Protein AF-0000000070745970 (afdb_homodimer)

Radius of gyration: 33.55 Å; Cα contacts (8 Å, |Δi|>4): 892; chains: 2; bounding box: 80×127×110 Å

Sequence (818 aa):
MTKPAKPAAAPAKVLFLDGVRGLAAILVVSQHSREYLHDLDLGACAVDTFFVLSSFLLTMLFMKKSIRMLAQNASYRKWAFSLADYFSKRFFRVYPLFATVVFIVWLLPYEDQKKYFLVKERGHFDLFKVLTFSFPHRYFVFWTLPLEISYYFCLPVFVLGVLNLRRFWWVPFVPLYMWIVYAGWHERRSSHSPLMPHFPTFLAGSMAAALYVKLDMWMKATGFEFTKLHKVAIRAVEYAAVALILSVCFRRNSTPGHPAEPTMLFHWVHQREHDEGGFPFISVPVTLVIVIEMLLPSCISAMFEWSVLRYWGKISFSVYLLHSFVLFSDIYGKDPNMYYDRLFIRFGLILLLCTASYHLVEYPSQLLAQRITRALTEQEAKGPGSLTLPFPFDTKRSFFRAPHTTQIAMTKPAKPAAAPAKVLFLDGVRGLAAILVVSQHSREYLHDLDLGACAVDTFFVLSSFLLTMLFMKKSIRMLAQNASYRKWAFSLADYFSKRFFRVYPLFATVVFIVWLLPYEDQKKYFLVKERGHFDLFKVLTFSFPHRYFVFWTLPLEISYYFCLPVFVLGVLNLRRFWWVPFVPLYMWIVYAGWHERRSSHSPLMPHFPTFLAGSMAAALYVKLDMWMKATGFEFTKLHKVAIRAVEYAAVALILSVCFRRNSTPGHPAEPTMLFHWVHQREHDEGGFPFISVPVTLVIVIEMLLPSCISAMFEWSVLRYWGKISFSVYLLHSFVLFSDIYGKDPNMYYDRLFIRFGLILLLCTASYHLVEYPSQLLAQRITRALTEQEAKGPGSLTLPFPFDTKRSFFRAPHTTQIA

Nearest PDB structures (foldseek):
  7wmv-assembly1_A  TM=1.782E-01  e=2.760E+00  Homo sapiens
  8y6i-assembly1_A  TM=1.629E-01  e=6.807E+00  Homo sapiens
  6r7r-assembly1_B  TM=1.879E-01  e=2.016E+00  Thermococcus kodakarensis KOD1
  7wmv-assembly1_A  TM=1.850E-01  e=2.726E+00  Homo sapiens

Structure (mmCIF, N/CA/C/O backbone):
data_AF-0000000070745970-model_v1
#
loop_
_entity.id
_entity.type
_entity.pdbx_description
1 polymer 'Acyltransferase 3 domain-containing protein'
#
loop_
_atom_site.group_PDB
_atom_site.id
_atom_site.type_symbol
_atom_site.label_atom_id
_atom_site.label_alt_id
_atom_site.label_comp_id
_atom_site.label_asym_id
_atom_site.label_entity_id
_atom_site.label_seq_id
_atom_site.pdbx_PDB_ins_code
_atom_site.Cartn_x
_atom_site.Cartn_y
_atom_site.Cartn_z
_atom_site.occupancy
_atom_site.B_iso_or_equiv
_atom_site.auth_seq_id
_atom_site.auth_comp_id
_atom_site.auth_asym_id
_atom_site.auth_atom_id
_atom_site.pdbx_PDB_model_num
ATOM 1 N N . MET A 1 1 ? 44.812 26.203 -1.949 1 29.23 1 MET A N 1
ATOM 2 C CA . MET A 1 1 ? 43.562 26.016 -2.715 1 29.23 1 MET A CA 1
ATOM 3 C C . MET A 1 1 ? 42.594 25.141 -1.951 1 29.23 1 MET A C 1
ATOM 5 O O . MET A 1 1 ? 42.844 23.953 -1.744 1 29.23 1 MET A O 1
ATOM 9 N N . THR A 1 2 ? 41.844 25.656 -1.003 1 31.92 2 THR A N 1
ATOM 10 C CA . THR A 1 2 ? 40.969 25.016 -0.026 1 31.92 2 THR A CA 1
ATOM 11 C C . THR A 1 2 ? 39.812 24.312 -0.72 1 31.92 2 THR A C 1
ATOM 13 O O . THR A 1 2 ? 39.188 24.891 -1.607 1 31.92 2 THR A O 1
ATOM 16 N N . LYS A 1 3 ? 39.906 22.922 -0.712 1 40.19 3 LYS A N 1
ATOM 17 C CA . LYS A 1 3 ? 38.812 22.094 -1.279 1 40.19 3 LYS A CA 1
ATOM 18 C C . LYS A 1 3 ? 37.438 22.688 -0.944 1 40.19 3 LYS A C 1
ATOM 20 O O . LYS A 1 3 ? 37.188 23 0.213 1 40.19 3 LYS A O 1
ATOM 25 N N . PRO A 1 4 ? 36.812 23.172 -1.925 1 36.03 4 PRO A N 1
ATOM 26 C CA . PRO A 1 4 ? 35.469 23.75 -1.687 1 36.03 4 PRO A CA 1
ATOM 27 C C . PRO A 1 4 ? 34.594 22.859 -0.802 1 36.03 4 PRO A C 1
ATOM 29 O O . PRO A 1 4 ? 34.75 21.641 -0.816 1 36.03 4 PRO A O 1
ATOM 32 N N . ALA A 1 5 ? 34.094 23.375 0.285 1 36.72 5 ALA A N 1
ATOM 33 C CA . ALA A 1 5 ? 33.219 22.688 1.23 1 36.72 5 ALA A CA 1
ATOM 34 C C . ALA A 1 5 ? 32.094 21.938 0.503 1 36.72 5 ALA A C 1
ATOM 36 O O . ALA A 1 5 ? 31.5 22.469 -0.429 1 36.72 5 ALA A O 1
ATOM 37 N N . LYS A 1 6 ? 32.219 20.672 0.524 1 40.25 6 LYS A N 1
ATOM 38 C CA . LYS A 1 6 ? 31.172 19.812 -0.027 1 40.25 6 LYS A CA 1
ATOM 39 C C . LYS A 1 6 ? 29.797 20.406 0.216 1 40.25 6 LYS A C 1
ATOM 41 O O . LYS A 1 6 ? 29.469 20.812 1.331 1 40.25 6 LYS A O 1
ATOM 46 N N . PRO A 1 7 ? 29.125 20.906 -0.766 1 35.44 7 PRO A N 1
ATOM 47 C CA . PRO A 1 7 ? 27.781 21.469 -0.562 1 35.44 7 PRO A CA 1
ATOM 48 C C . PRO A 1 7 ? 26.969 20.719 0.489 1 35.44 7 PRO A C 1
ATOM 50 O O . PRO A 1 7 ? 27.172 19.516 0.675 1 35.44 7 PRO A O 1
ATOM 53 N N . ALA A 1 8 ? 26.453 21.391 1.547 1 37.09 8 ALA A N 1
ATOM 54 C CA . ALA A 1 8 ? 25.578 20.859 2.588 1 37.09 8 ALA A CA 1
ATOM 55 C C . ALA A 1 8 ? 24.562 19.891 2 1 37.09 8 ALA A C 1
ATOM 57 O O . ALA A 1 8 ? 23.859 20.219 1.037 1 37.09 8 ALA A O 1
ATOM 58 N N . ALA A 1 9 ? 24.75 18.672 2.092 1 36.66 9 ALA A N 1
ATOM 59 C CA . ALA A 1 9 ? 23.891 17.578 1.65 1 36.66 9 ALA A CA 1
ATOM 60 C C . ALA A 1 9 ? 22.422 17.891 1.927 1 36.66 9 ALA A C 1
ATOM 62 O O . ALA A 1 9 ? 22.078 18.422 2.99 1 36.66 9 ALA A O 1
ATOM 63 N N . ALA A 1 10 ? 21.562 18.25 1.003 1 40.53 10 ALA A N 1
ATOM 64 C CA . ALA A 1 10 ? 20.125 18.453 1.104 1 40.53 10 ALA A CA 1
ATOM 65 C C . ALA A 1 10 ? 19.531 17.578 2.209 1 40.53 10 ALA A C 1
ATOM 67 O O . ALA A 1 10 ? 19.969 16.453 2.432 1 40.53 10 ALA A O 1
ATOM 68 N N . PRO A 1 11 ? 18.938 18.203 3.244 1 47.09 11 PRO A N 1
ATOM 69 C CA . PRO A 1 11 ? 18.391 17.438 4.367 1 47.09 11 PRO A CA 1
ATOM 70 C C . PRO A 1 11 ? 17.703 16.156 3.924 1 47.09 11 PRO A C 1
ATOM 72 O O . PRO A 1 11 ? 17.094 16.109 2.855 1 47.09 11 PRO A O 1
ATOM 75 N N . ALA A 1 12 ? 18.109 15.078 4.293 1 48.88 12 ALA A N 1
ATOM 76 C CA . ALA A 1 12 ? 17.656 13.719 4.027 1 48.88 12 ALA A CA 1
ATOM 77 C C . ALA A 1 12 ? 16.141 13.625 4.188 1 48.88 12 ALA A C 1
ATOM 79 O O . ALA A 1 12 ? 15.594 13.938 5.25 1 48.88 12 ALA A O 1
ATOM 80 N N . LYS A 1 13 ? 15.359 13.859 3.131 1 60.88 13 LYS A N 1
ATOM 81 C CA . LYS A 1 13 ? 13.906 13.734 3.072 1 60.88 13 LYS A CA 1
ATOM 82 C C . LYS A 1 13 ? 13.43 12.477 3.785 1 60.88 13 LYS A C 1
ATOM 84 O O . LYS A 1 13 ? 13.977 11.391 3.564 1 60.88 13 LYS A O 1
ATOM 89 N N . VAL A 1 14 ? 12.594 12.719 4.938 1 77.88 14 VAL A N 1
ATOM 90 C CA . VAL A 1 14 ? 11.992 11.617 5.68 1 77.88 14 VAL A CA 1
ATOM 91 C C . VAL A 1 14 ? 10.812 11.047 4.891 1 77.88 14 VAL A C 1
ATOM 93 O O . VAL A 1 14 ? 9.688 11.523 5.016 1 77.88 14 VAL A O 1
ATOM 96 N N . LEU A 1 15 ? 10.977 10.102 4.094 1 84.25 15 LEU A N 1
ATOM 97 C CA . LEU A 1 15 ? 10.07 9.578 3.074 1 84.25 15 LEU A CA 1
ATOM 98 C C . LEU A 1 15 ? 8.789 9.047 3.705 1 84.25 15 LEU A C 1
ATOM 100 O O . LEU A 1 15 ? 7.703 9.211 3.145 1 84.25 15 LEU A O 1
ATOM 104 N N . PHE A 1 16 ? 8.875 8.547 4.887 1 92.88 16 PHE A N 1
ATOM 105 C CA . PHE A 1 16 ? 7.684 7.902 5.434 1 92.88 16 PHE A CA 1
ATOM 106 C C . PHE A 1 16 ? 6.66 8.938 5.879 1 92.88 16 PHE A C 1
ATOM 108 O O . PHE A 1 16 ? 5.461 8.656 5.926 1 92.88 16 PHE A O 1
ATOM 115 N N . LEU A 1 17 ? 7.062 10.164 6.18 1 95.38 17 LEU A N 1
ATOM 116 C CA . LEU A 1 17 ? 6.121 11.203 6.586 1 95.38 17 LEU A CA 1
ATOM 117 C C . LEU A 1 17 ? 5.254 11.633 5.406 1 95.38 17 LEU A C 1
ATOM 119 O O . LEU A 1 17 ? 4.094 12.008 5.59 1 95.38 17 LEU A O 1
ATOM 123 N N . ASP A 1 18 ? 5.871 11.586 4.223 1 95.56 18 ASP A N 1
ATOM 124 C CA . ASP A 1 18 ? 5.07 11.836 3.027 1 95.56 18 ASP A CA 1
ATOM 125 C C . ASP A 1 18 ? 3.965 10.797 2.875 1 95.56 18 ASP A C 1
ATOM 127 O O . ASP A 1 18 ? 2.855 11.117 2.443 1 95.56 18 ASP A O 1
ATOM 131 N N . GLY A 1 19 ? 4.328 9.625 3.193 1 97.19 19 GLY A N 1
ATOM 132 C CA . GLY A 1 19 ? 3.34 8.562 3.135 1 97.19 19 GLY A CA 1
ATOM 133 C C . GLY A 1 19 ? 2.213 8.734 4.137 1 97.19 19 GLY A C 1
ATOM 134 O O . GLY A 1 19 ? 1.052 8.461 3.826 1 97.19 19 GLY A O 1
ATOM 135 N N . VAL A 1 20 ? 2.561 9.195 5.293 1 97.12 20 VAL A N 1
ATOM 136 C CA . VAL A 1 20 ? 1.553 9.445 6.324 1 97.12 20 VAL A CA 1
ATOM 137 C C . VAL A 1 20 ? 0.588 10.531 5.852 1 97.12 20 VAL A C 1
ATOM 139 O O . VAL A 1 20 ? -0.628 10.398 6.008 1 97.12 20 VAL A O 1
ATOM 142 N N . ARG A 1 21 ? 1.159 11.492 5.242 1 97.19 21 ARG A N 1
ATOM 143 C CA . ARG A 1 21 ? 0.335 12.562 4.688 1 97.19 21 ARG A CA 1
ATOM 144 C C . ARG A 1 21 ? -0.603 12.031 3.611 1 97.19 21 ARG A C 1
ATOM 146 O O . ARG A 1 21 ? -1.763 12.445 3.531 1 97.19 21 ARG A O 1
ATOM 153 N N . GLY A 1 22 ? -0.047 11.195 2.807 1 97.81 22 GLY A N 1
ATOM 154 C CA . GLY A 1 22 ? -0.853 10.594 1.757 1 97.81 22 GLY A CA 1
ATOM 155 C C . GLY A 1 22 ? -2.037 9.805 2.289 1 97.81 22 GLY A C 1
ATOM 156 O O . GLY A 1 22 ? -3.148 9.922 1.771 1 97.81 22 GLY A O 1
ATOM 157 N N . LEU A 1 23 ? -1.799 9.016 3.299 1 97.12 23 LEU A N 1
ATOM 158 C CA . LEU A 1 23 ? -2.885 8.258 3.912 1 97.12 23 LEU A CA 1
ATOM 159 C C . LEU A 1 23 ? -3.941 9.195 4.488 1 97.12 23 LEU A C 1
ATOM 161 O O . LEU A 1 23 ? -5.141 8.945 4.348 1 97.12 23 LEU A O 1
ATOM 165 N N . ALA A 1 24 ? -3.502 10.203 5.148 1 96.69 24 ALA A N 1
ATOM 166 C CA . ALA A 1 24 ? -4.434 11.172 5.723 1 96.69 24 ALA A CA 1
ATOM 167 C C . ALA A 1 24 ? -5.332 11.773 4.645 1 96.69 24 ALA A C 1
ATOM 169 O O . ALA A 1 24 ? -6.539 11.914 4.844 1 96.69 24 ALA A O 1
ATOM 170 N N . ALA A 1 25 ? -4.75 12.102 3.496 1 97.25 25 ALA A N 1
ATOM 171 C CA . ALA A 1 25 ? -5.527 12.664 2.395 1 97.25 25 ALA A CA 1
ATOM 172 C C . ALA A 1 25 ? -6.578 11.672 1.899 1 97.25 25 ALA A C 1
ATOM 174 O O . ALA A 1 25 ? -7.727 12.047 1.651 1 97.25 25 ALA A O 1
ATOM 175 N N . ILE A 1 26 ? -6.191 10.461 1.812 1 96.06 26 ILE A N 1
ATOM 176 C CA . ILE A 1 26 ? -7.102 9.43 1.339 1 96.06 26 ILE A CA 1
ATOM 177 C C . ILE A 1 26 ? -8.25 9.258 2.33 1 96.06 26 ILE A C 1
ATOM 179 O O . ILE A 1 26 ? -9.406 9.078 1.929 1 96.06 26 ILE A O 1
ATOM 183 N N . LEU A 1 27 ? -7.953 9.312 3.576 1 93.75 27 LEU A N 1
ATOM 184 C CA . LEU A 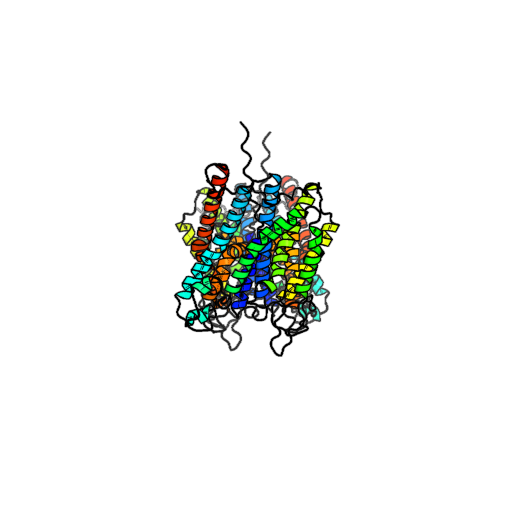1 27 ? -8.969 9.133 4.609 1 93.75 27 LEU A CA 1
ATOM 185 C C . LEU A 1 27 ? -9.961 10.281 4.598 1 93.75 27 LEU A C 1
ATOM 187 O O . LEU A 1 27 ? -11.156 10.086 4.836 1 93.75 27 LEU A O 1
ATOM 191 N N . VAL A 1 28 ? -9.477 11.477 4.324 1 93.69 28 VAL A N 1
ATOM 192 C CA . VAL A 1 28 ? -10.375 12.617 4.215 1 93.69 28 VAL A CA 1
ATOM 193 C C . VAL A 1 28 ? -11.344 12.406 3.055 1 93.69 28 VAL A C 1
ATOM 195 O O . VAL A 1 28 ? -12.547 12.602 3.203 1 93.69 28 VAL A O 1
ATOM 198 N N . VAL A 1 29 ? -10.852 11.969 1.925 1 94.19 29 VAL A N 1
ATOM 199 C CA . VAL A 1 29 ? -11.664 11.719 0.742 1 94.19 29 VAL A CA 1
ATOM 200 C C . VAL A 1 29 ? -12.695 10.633 1.05 1 94.19 29 VAL A C 1
ATOM 202 O O . VAL A 1 29 ? -13.875 10.766 0.7 1 94.19 29 VAL A O 1
ATOM 205 N N . SER A 1 30 ? -12.258 9.633 1.709 1 91 30 SER A N 1
ATOM 206 C CA . SER A 1 30 ? -13.141 8.516 2.021 1 91 30 SER A CA 1
ATOM 207 C C . SER A 1 30 ? -14.273 8.945 2.947 1 91 30 SER A C 1
ATOM 209 O O . SER A 1 30 ? -15.43 8.555 2.748 1 91 30 SER A O 1
ATOM 211 N N . GLN A 1 31 ? -13.984 9.711 3.908 1 86.62 31 GLN A N 1
ATOM 212 C CA . GLN A 1 31 ? -15 10.164 4.855 1 86.62 31 GLN A CA 1
ATOM 213 C C . GLN A 1 31 ? -16.062 11.023 4.164 1 86.62 31 GLN A C 1
ATOM 215 O O . GLN A 1 31 ? -17.25 10.898 4.445 1 86.62 31 GLN A O 1
ATOM 220 N N . HIS A 1 32 ? -15.664 11.828 3.307 1 89.81 32 HIS A N 1
ATOM 221 C CA . HIS A 1 32 ? -16.594 12.766 2.684 1 89.81 32 HIS A CA 1
ATOM 222 C C . HIS A 1 32 ? -17.359 12.102 1.553 1 89.81 32 HIS A C 1
ATOM 224 O O . HIS A 1 32 ? -18.391 12.617 1.118 1 89.81 32 HIS A O 1
ATOM 230 N N . SER A 1 33 ? -16.906 11.023 1.03 1 86.62 33 SER A N 1
ATOM 231 C CA . SER A 1 33 ? -17.641 10.312 -0.013 1 86.62 33 SER A CA 1
ATOM 232 C C . SER A 1 33 ? -18.953 9.75 0.517 1 86.62 33 SER A C 1
ATOM 234 O O . SER A 1 33 ? -19.891 9.508 -0.253 1 86.62 33 SER A O 1
ATOM 236 N N . ARG A 1 34 ? -19.141 9.602 1.758 1 77.44 34 ARG A N 1
ATOM 237 C CA . ARG A 1 34 ? -20.312 9.078 2.457 1 77.44 34 ARG A CA 1
ATOM 238 C C . ARG A 1 34 ? -20.641 7.664 1.998 1 77.44 34 ARG A C 1
ATOM 240 O O . ARG A 1 34 ? -21.594 7.055 2.477 1 77.44 34 ARG A O 1
ATOM 247 N N . GLU A 1 35 ? -19.984 7.203 1.001 1 81.31 35 GLU A N 1
ATOM 248 C CA . GLU A 1 35 ? -20.219 5.859 0.488 1 81.31 35 GLU A CA 1
ATOM 249 C C . GLU A 1 35 ? -19.203 4.867 1.052 1 81.31 35 GLU A C 1
ATOM 251 O O . GLU A 1 35 ? -19.469 3.664 1.105 1 81.31 35 GLU A O 1
ATOM 256 N N . TYR A 1 36 ? -18.188 5.508 1.479 1 77.19 36 TYR A N 1
ATOM 257 C CA . TYR A 1 36 ? -17.109 4.637 1.944 1 77.19 36 TYR A CA 1
ATOM 258 C C . TYR A 1 36 ? -16.844 4.855 3.428 1 77.19 36 TYR A C 1
ATOM 260 O O . TYR A 1 36 ? -16.703 5.996 3.879 1 77.19 36 TYR A O 1
ATOM 268 N N . LEU A 1 37 ? -16.766 3.805 4.184 1 75.69 37 LEU A N 1
ATOM 269 C CA . LEU A 1 37 ? -16.359 3.859 5.586 1 75.69 37 LEU A CA 1
ATOM 270 C C . LEU A 1 37 ? -17.172 4.91 6.34 1 75.69 37 LEU A C 1
ATOM 272 O O . LEU A 1 37 ? -16.609 5.668 7.141 1 75.69 37 LEU A O 1
ATOM 276 N N . HIS A 1 38 ? -18.391 5.062 6.016 1 73.38 38 HIS A N 1
ATOM 277 C CA . HIS A 1 38 ? -19.25 6.117 6.547 1 73.38 38 HIS A CA 1
ATOM 278 C C . HIS A 1 38 ? -19.516 5.91 8.031 1 73.38 38 HIS A C 1
ATOM 280 O O . HIS A 1 38 ? -19.953 6.832 8.727 1 73.38 38 HIS A O 1
ATOM 286 N N . ASP A 1 39 ? -19.188 4.797 8.508 1 75.56 39 ASP A N 1
ATOM 287 C CA . ASP A 1 39 ? -19.469 4.5 9.914 1 75.56 39 ASP A CA 1
ATOM 288 C C . ASP A 1 39 ? -18.266 4.867 10.789 1 75.56 39 ASP A C 1
ATOM 290 O O . ASP A 1 39 ? -18.312 4.676 12.008 1 75.56 39 ASP A O 1
ATOM 294 N N . LEU A 1 40 ? -17.281 5.418 10.148 1 78 40 LEU A N 1
ATOM 295 C CA . LEU A 1 40 ? -16.062 5.758 10.867 1 78 40 LEU A CA 1
ATOM 296 C C . LEU A 1 40 ? -15.758 7.25 10.758 1 78 40 LEU A C 1
ATOM 298 O O . LEU A 1 40 ? -16.156 7.898 9.789 1 78 40 LEU A O 1
ATOM 302 N N . ASP A 1 41 ? -15.078 7.82 11.742 1 80.12 41 ASP A N 1
ATOM 303 C CA . ASP A 1 41 ? -14.656 9.219 11.711 1 80.12 41 ASP A CA 1
ATOM 304 C C . ASP A 1 41 ? -13.188 9.336 11.305 1 80.12 41 ASP A C 1
ATOM 306 O O . ASP A 1 41 ? -12.398 10 11.977 1 80.12 41 ASP A O 1
ATOM 310 N N . LEU A 1 42 ? -12.898 8.781 10.172 1 85.81 42 LEU A N 1
ATOM 311 C CA . LEU A 1 42 ? -11.508 8.711 9.719 1 85.81 42 LEU A CA 1
ATOM 312 C C . LEU A 1 42 ? -11.016 10.078 9.266 1 85.81 42 LEU A C 1
ATOM 314 O O . LEU A 1 42 ? -9.82 10.367 9.344 1 85.81 42 LEU A O 1
ATOM 318 N N . GLY A 1 43 ? -11.875 10.898 8.789 1 86.94 43 GLY A N 1
ATOM 319 C CA . GLY A 1 43 ? -11.508 12.242 8.367 1 86.94 43 GLY A CA 1
ATOM 320 C C . GLY A 1 43 ? -10.969 13.094 9.5 1 86.94 43 GLY A C 1
ATOM 321 O O . GLY A 1 43 ? -10.023 13.859 9.32 1 86.94 43 GLY A O 1
ATOM 322 N N . ALA A 1 44 ? -11.578 12.977 10.688 1 85.69 44 ALA A N 1
ATOM 323 C CA . ALA A 1 44 ? -11.125 13.727 11.859 1 85.69 44 ALA A CA 1
ATOM 324 C C . ALA A 1 44 ? -9.711 13.312 12.258 1 85.69 44 ALA A C 1
ATOM 326 O O . ALA A 1 44 ? -8.875 14.164 12.57 1 85.69 44 ALA A O 1
ATOM 327 N N . CYS A 1 45 ? -9.5 12.039 12.227 1 89.25 45 CYS A N 1
ATOM 328 C CA . CYS A 1 45 ? -8.164 11.531 12.539 1 89.25 45 CYS A CA 1
ATOM 329 C C . CYS A 1 45 ? -7.145 12.016 11.516 1 89.25 45 CYS A C 1
ATOM 331 O O . CYS A 1 45 ? -6.008 12.328 11.875 1 89.25 45 CYS A O 1
ATOM 333 N N . ALA A 1 46 ? -7.594 12.078 10.297 1 93.31 46 ALA A N 1
ATOM 334 C CA . ALA A 1 46 ? -6.719 12.523 9.211 1 93.31 46 ALA A CA 1
ATOM 335 C C . ALA A 1 46 ? -6.332 13.992 9.391 1 93.31 46 ALA A C 1
ATOM 337 O O . ALA A 1 46 ? -5.164 14.359 9.234 1 93.31 46 ALA A O 1
ATOM 338 N N . VAL A 1 47 ? -7.234 14.828 9.719 1 92.44 47 VAL A N 1
ATOM 339 C CA . VAL A 1 47 ? -6.984 16.25 9.906 1 92.44 47 VAL A CA 1
ATOM 340 C C . VAL A 1 47 ? -6.047 16.469 11.094 1 92.44 47 VAL A C 1
ATOM 342 O O . VAL A 1 47 ? -5.117 17.266 11.023 1 92.44 47 VAL A O 1
ATOM 345 N N . ASP A 1 48 ? -6.309 15.703 12.125 1 91.69 48 ASP A N 1
ATOM 346 C CA . ASP A 1 48 ? -5.414 15.75 13.281 1 91.69 48 ASP A CA 1
ATOM 347 C C . ASP A 1 48 ? -3.982 15.406 12.883 1 91.69 48 ASP A C 1
ATOM 349 O O . ASP A 1 48 ? -3.037 16.078 13.305 1 91.69 48 ASP A O 1
ATOM 353 N N . THR A 1 49 ? -3.908 14.438 12.102 1 94.94 49 THR A N 1
ATOM 354 C CA . THR A 1 49 ? -2.6 13.992 11.633 1 94.94 49 THR A CA 1
ATOM 355 C C . THR A 1 49 ? -1.942 15.07 10.773 1 94.94 49 THR A C 1
ATOM 357 O O . THR A 1 49 ? -0.736 15.305 10.875 1 94.94 49 THR A O 1
ATOM 360 N N . PHE A 1 50 ? -2.693 15.734 9.961 1 95.62 50 PHE A N 1
ATOM 361 C CA . PHE A 1 50 ? -2.172 16.828 9.148 1 95.62 50 PHE A CA 1
ATOM 362 C C . PHE A 1 50 ? -1.589 17.922 10.023 1 95.62 50 PHE A C 1
ATOM 364 O O . PHE A 1 50 ? -0.496 18.422 9.75 1 95.62 50 PHE A O 1
ATOM 371 N N . PHE A 1 51 ? -2.355 18.281 11.047 1 95.31 51 PHE A N 1
ATOM 372 C CA . PHE A 1 51 ? -1.918 19.344 11.953 1 95.31 51 PHE A CA 1
ATOM 373 C C . PHE A 1 51 ? -0.616 18.953 12.641 1 95.31 51 PHE A C 1
ATOM 375 O O . PHE A 1 51 ? 0.31 19.766 12.727 1 95.31 51 PHE A O 1
ATOM 382 N N . VAL A 1 52 ? -0.536 17.734 13.047 1 96 52 VAL A N 1
ATOM 383 C CA . VAL A 1 52 ? 0.652 17.25 13.734 1 96 52 VAL A CA 1
ATOM 384 C C . VAL A 1 52 ? 1.845 17.266 12.781 1 96 52 VAL A C 1
ATOM 386 O O . VAL A 1 52 ? 2.928 17.734 13.141 1 96 52 VAL A O 1
ATOM 389 N N . LEU A 1 53 ? 1.624 16.797 11.617 1 96.44 53 LEU A N 1
ATOM 390 C CA . LEU A 1 53 ? 2.701 16.688 10.641 1 96.44 53 LEU A CA 1
ATOM 391 C C . LEU A 1 53 ? 3.215 18.078 10.25 1 96.44 53 LEU A C 1
ATOM 393 O O . LEU A 1 53 ? 4.426 18.281 10.141 1 96.44 53 LEU A O 1
ATOM 397 N N . SER A 1 54 ? 2.334 18.938 10.047 1 95.44 54 SER A N 1
ATOM 398 C CA . SER A 1 54 ? 2.701 20.312 9.664 1 95.44 54 SER A CA 1
ATOM 399 C C . SER A 1 54 ? 3.541 20.969 10.75 1 95.44 54 SER A C 1
ATOM 401 O O . SER A 1 54 ? 4.617 21.516 10.469 1 95.44 54 SER A O 1
ATOM 403 N N . SER A 1 55 ? 3.043 20.906 11.953 1 96.81 55 SER A N 1
ATOM 404 C CA . SER A 1 55 ? 3.758 21.562 13.047 1 96.81 55 SER A CA 1
ATOM 405 C C . SER A 1 55 ? 5.074 20.859 13.344 1 96.81 55 SER A C 1
ATOM 407 O O . SER A 1 55 ? 6.074 21.5 13.656 1 96.81 55 SER A O 1
ATOM 409 N N . PHE A 1 56 ? 5.105 19.547 13.297 1 97.06 56 PHE A N 1
ATOM 410 C CA . PHE A 1 56 ? 6.32 18.781 13.547 1 97.06 56 PHE A CA 1
ATOM 411 C C . PHE A 1 56 ? 7.406 19.141 12.547 1 97.06 56 PHE A C 1
ATOM 413 O O . PHE A 1 56 ? 8.523 19.484 12.938 1 97.06 56 PHE A O 1
ATOM 420 N N . LEU A 1 57 ? 7.074 19.062 11.266 1 96 57 LEU A N 1
ATOM 421 C CA . LEU A 1 57 ? 8.047 19.266 10.203 1 96 57 LEU A CA 1
ATOM 422 C C . LEU A 1 57 ? 8.562 20.703 10.203 1 96 57 LEU A C 1
ATOM 424 O O . LEU A 1 57 ? 9.773 20.938 10.102 1 96 57 LEU A O 1
ATOM 428 N N . LEU A 1 58 ? 7.688 21.609 10.328 1 96.12 58 LEU A N 1
ATOM 429 C CA . LEU A 1 58 ? 8.078 23.016 10.305 1 96.12 58 LEU A CA 1
ATOM 430 C C . LEU A 1 58 ? 8.922 23.359 11.523 1 96.12 58 LEU A C 1
ATOM 432 O O . LEU A 1 58 ? 9.914 24.094 11.414 1 96.12 58 LEU A O 1
ATOM 436 N N . THR A 1 59 ? 8.484 22.844 12.648 1 97.06 59 THR A N 1
ATOM 437 C CA . THR A 1 59 ? 9.258 23.094 13.859 1 97.06 59 THR A CA 1
ATOM 438 C C . THR A 1 59 ? 10.648 22.484 13.758 1 97.06 59 THR A C 1
ATOM 440 O O . THR A 1 59 ? 11.641 23.125 14.109 1 97.06 59 THR A O 1
ATOM 443 N N . MET A 1 60 ? 10.719 21.312 13.281 1 96 60 MET A N 1
ATOM 444 C CA . MET A 1 60 ? 12 20.641 13.141 1 96 60 MET A CA 1
ATOM 445 C C . MET A 1 60 ? 12.938 21.422 12.234 1 96 60 MET A C 1
ATOM 447 O O . MET A 1 60 ? 14.086 21.688 12.602 1 96 60 MET A O 1
ATOM 451 N N . LEU A 1 61 ? 12.453 21.859 11.117 1 94.12 61 LEU A N 1
ATOM 452 C CA . LEU A 1 61 ? 13.266 22.578 10.141 1 94.12 61 LEU A CA 1
ATOM 453 C C . LEU A 1 61 ? 13.688 23.938 10.672 1 94.12 61 LEU A C 1
ATOM 455 O O . LEU A 1 61 ? 14.852 24.328 10.562 1 94.12 61 LEU A O 1
ATOM 459 N N . PHE A 1 62 ? 12.758 24.625 11.242 1 95.62 62 PHE A N 1
ATOM 460 C CA . PHE A 1 62 ? 13.039 25.953 11.766 1 95.62 62 PHE A CA 1
ATOM 461 C C . PHE A 1 62 ? 13.992 25.875 12.961 1 95.62 62 PHE A C 1
ATOM 463 O O . PHE A 1 62 ? 14.867 26.719 13.109 1 95.62 62 PHE A O 1
ATOM 470 N N . MET A 1 63 ? 13.852 24.922 13.766 1 95.69 63 MET A N 1
ATOM 471 C CA . MET A 1 63 ? 14.703 24.766 14.938 1 95.69 63 MET A CA 1
ATOM 472 C C . MET A 1 63 ? 16.141 24.453 14.523 1 95.69 63 MET A C 1
ATOM 474 O O . MET A 1 63 ? 17.078 25.031 15.047 1 95.69 63 MET A O 1
ATOM 478 N N . LYS A 1 64 ? 16.297 23.547 13.617 1 94.75 64 LYS A N 1
ATOM 479 C CA . LYS A 1 64 ? 17.625 23.203 13.133 1 94.75 64 LYS A CA 1
ATOM 480 C C . LYS A 1 64 ? 18.312 24.422 12.523 1 94.75 64 LYS A C 1
ATOM 482 O O . LYS A 1 64 ? 19.5 24.672 12.773 1 94.75 64 LYS A O 1
ATOM 487 N N . LYS A 1 65 ? 17.578 25.141 11.805 1 94.12 65 LYS A N 1
ATOM 488 C CA . LYS A 1 65 ? 18.109 26.359 11.203 1 94.12 65 LYS A CA 1
ATOM 489 C C . LYS A 1 65 ? 18.484 27.391 12.281 1 94.12 65 LYS A C 1
ATOM 491 O O . LYS A 1 65 ? 19.531 28.016 12.211 1 94.12 65 LYS A O 1
ATOM 496 N N . SER A 1 66 ? 17.688 27.562 13.227 1 94.88 66 SER A N 1
ATOM 497 C CA . SER A 1 66 ? 17.906 28.516 14.312 1 94.88 66 SER A CA 1
ATOM 498 C C . SER A 1 66 ? 19.125 28.141 15.141 1 94.88 66 SER A C 1
ATOM 500 O O . SER A 1 66 ? 19.891 29.016 15.555 1 94.88 66 SER A O 1
ATOM 502 N N . ILE A 1 67 ? 19.234 26.906 15.383 1 93.75 67 ILE A N 1
ATOM 503 C CA . ILE A 1 67 ? 20.391 26.422 16.141 1 93.75 67 ILE A CA 1
ATOM 504 C C . ILE A 1 67 ? 21.672 26.781 15.398 1 93.75 67 ILE A C 1
ATOM 506 O O . ILE A 1 67 ? 22.625 27.266 16 1 93.75 67 ILE A O 1
ATOM 510 N N . ARG A 1 68 ? 21.641 26.562 14.148 1 92.69 68 ARG A N 1
ATOM 511 C CA . ARG A 1 68 ? 22.797 26.906 13.328 1 92.69 68 ARG A CA 1
ATOM 512 C C . ARG A 1 68 ? 23.078 28.406 13.344 1 92.69 68 ARG A C 1
ATOM 514 O O . ARG A 1 68 ? 24.219 28.828 13.445 1 92.69 68 ARG A O 1
ATOM 521 N N . MET A 1 69 ? 22.078 29.203 13.305 1 92.5 69 MET A N 1
ATOM 522 C CA . MET A 1 69 ? 22.203 30.656 13.281 1 92.5 69 MET A CA 1
ATOM 523 C C . MET A 1 69 ? 22.703 31.188 14.625 1 92.5 69 MET A C 1
ATOM 525 O O . MET A 1 69 ? 23.5 32.125 14.672 1 92.5 69 MET A O 1
ATOM 529 N N . LEU A 1 70 ? 22.25 30.656 15.648 1 91 70 LEU A N 1
ATOM 530 C CA . LEU A 1 70 ? 22.703 31.047 16.984 1 91 70 LEU A CA 1
ATOM 531 C C . LEU A 1 70 ? 24.172 30.688 17.188 1 91 70 LEU A C 1
ATOM 533 O O . LEU A 1 70 ? 24.938 31.469 17.75 1 91 70 LEU A O 1
ATOM 537 N N . ALA A 1 71 ? 24.484 29.5 16.703 1 90.25 71 ALA A N 1
ATOM 538 C CA . ALA A 1 71 ? 25.875 29.047 16.797 1 90.25 71 ALA A CA 1
ATOM 539 C C . ALA A 1 71 ? 26.812 29.969 16.016 1 90.25 71 ALA A C 1
ATOM 541 O O . ALA A 1 71 ? 27.969 30.156 16.406 1 90.25 71 ALA A O 1
ATOM 542 N N . GLN A 1 72 ? 26.281 30.594 14.992 1 90.88 72 GLN A N 1
ATOM 543 C CA . GLN A 1 72 ? 27.062 31.469 14.125 1 90.88 72 GLN A CA 1
ATOM 544 C C . GLN A 1 72 ? 26.922 32.938 14.562 1 90.88 72 GLN A C 1
ATOM 546 O O . GLN A 1 72 ? 27.438 33.812 13.891 1 90.88 72 GLN A O 1
ATOM 551 N N . ASN A 1 73 ? 26.312 33.156 15.641 1 91.06 73 ASN A N 1
ATOM 552 C CA . ASN A 1 73 ? 26.047 34.531 16.109 1 91.06 73 ASN A CA 1
ATOM 553 C C . ASN A 1 73 ? 25.5 35.406 14.984 1 91.06 73 ASN A C 1
ATOM 555 O O . ASN A 1 73 ? 26.016 36.5 14.734 1 91.06 73 ASN A O 1
ATOM 559 N N . ALA A 1 74 ? 24.484 34.938 14.398 1 89.12 74 ALA A N 1
ATOM 560 C CA . ALA A 1 74 ? 23.906 35.594 13.227 1 89.12 74 ALA A CA 1
ATOM 561 C C . ALA A 1 74 ? 23.391 37 13.562 1 89.12 74 ALA A C 1
ATOM 563 O O . ALA A 1 74 ? 22.891 37.219 14.664 1 89.12 74 ALA A O 1
ATOM 564 N N . SER A 1 75 ? 23.469 37.906 12.586 1 90.88 75 SER A N 1
ATOM 565 C CA . SER A 1 75 ? 23.031 39.281 12.734 1 90.88 75 SER A CA 1
ATOM 566 C C . SER A 1 75 ? 21.5 39.375 12.711 1 90.88 75 SER A C 1
ATOM 568 O O . SER A 1 75 ? 20.828 38.438 12.305 1 90.88 75 SER A O 1
ATOM 570 N N . TYR A 1 76 ? 20.969 40.5 13.148 1 89.25 76 TYR A N 1
ATOM 571 C CA . TYR A 1 76 ? 19.531 40.75 13.117 1 89.25 76 TYR A CA 1
ATOM 572 C C . TYR A 1 76 ? 19 40.688 11.695 1 89.25 76 TYR A C 1
ATOM 574 O O . TYR A 1 76 ? 17.875 40.219 11.461 1 89.25 76 TYR A O 1
ATOM 582 N N . ARG A 1 77 ? 19.828 41.062 10.781 1 89.44 77 ARG A N 1
ATOM 583 C CA . ARG A 1 77 ? 19.453 41.062 9.375 1 89.44 77 ARG A CA 1
ATOM 584 C C . ARG A 1 77 ? 19.266 39.625 8.875 1 89.44 77 ARG A C 1
ATOM 586 O O . ARG A 1 77 ? 18.297 39.312 8.164 1 89.44 77 ARG A O 1
ATOM 593 N N . LYS A 1 78 ? 20.188 38.781 9.289 1 90.5 78 LYS A N 1
ATOM 594 C CA . LYS A 1 78 ? 20.094 37.375 8.891 1 90.5 78 LYS A CA 1
ATOM 595 C C . LYS A 1 78 ? 18.844 36.719 9.461 1 90.5 78 LYS A C 1
ATOM 597 O O . LYS A 1 78 ? 18.188 35.938 8.789 1 90.5 78 LYS A O 1
ATOM 602 N N . TRP A 1 79 ? 18.594 37.094 10.664 1 92.62 79 TRP A N 1
ATOM 603 C CA . TRP A 1 79 ? 17.391 36.562 11.297 1 92.62 79 TRP A CA 1
ATOM 604 C C . TRP A 1 79 ? 16.141 37.031 10.57 1 92.62 79 TRP A C 1
ATOM 606 O O . TRP A 1 79 ? 15.211 36.25 10.344 1 92.62 79 TRP A O 1
ATOM 616 N N . ALA A 1 80 ? 16.109 38.281 10.195 1 93 80 ALA A N 1
ATOM 617 C CA . ALA A 1 80 ? 14.977 38.844 9.477 1 93 80 ALA A CA 1
ATOM 618 C C . ALA A 1 80 ? 14.781 38.156 8.125 1 93 80 ALA A C 1
ATOM 620 O O . ALA A 1 80 ? 13.648 37.875 7.73 1 93 80 ALA A O 1
ATOM 621 N N . PHE A 1 81 ? 15.852 37.875 7.465 1 92.5 81 PHE A N 1
ATOM 622 C CA . PHE A 1 81 ? 15.789 37.219 6.16 1 92.5 81 PHE A CA 1
ATOM 623 C C . PHE A 1 81 ? 15.312 35.781 6.301 1 92.5 81 PHE A C 1
ATOM 625 O O . PHE A 1 81 ? 14.586 35.281 5.445 1 92.5 81 PHE A O 1
ATOM 632 N N . SER A 1 82 ? 15.773 35.188 7.367 1 93.25 82 SER A N 1
ATOM 633 C CA . SER A 1 82 ? 15.352 33.812 7.617 1 93.25 82 SER A CA 1
ATOM 634 C C . SER A 1 82 ? 13.852 33.719 7.875 1 93.25 82 SER A C 1
ATOM 636 O O . SER A 1 82 ? 13.18 32.812 7.383 1 93.25 82 SER A O 1
ATOM 638 N N . LEU A 1 83 ? 13.367 34.656 8.625 1 94.62 83 LEU A N 1
ATOM 639 C CA . LEU A 1 83 ? 11.938 34.688 8.906 1 94.62 83 LEU A CA 1
ATOM 640 C C . LEU A 1 83 ? 11.141 35 7.645 1 94.62 83 LEU A C 1
ATOM 642 O O . LEU A 1 83 ? 10.078 34.406 7.418 1 94.62 83 LEU A O 1
ATOM 646 N N . ALA A 1 84 ? 11.641 35.906 6.855 1 94.88 84 ALA A N 1
ATOM 647 C CA . ALA A 1 84 ? 10.992 36.219 5.586 1 94.88 84 ALA A CA 1
ATOM 648 C C . ALA A 1 84 ? 10.938 35 4.668 1 94.88 84 ALA A C 1
ATOM 650 O O . ALA A 1 84 ? 9.93 34.781 3.994 1 94.88 84 ALA A O 1
ATOM 651 N N . ASP A 1 85 ? 11.992 34.281 4.691 1 94.56 85 ASP A N 1
ATOM 652 C CA . ASP A 1 85 ? 12.055 33.062 3.9 1 94.56 85 ASP A CA 1
ATOM 653 C C . ASP A 1 85 ? 11.031 32.031 4.383 1 94.56 85 ASP A C 1
ATOM 655 O O . ASP A 1 85 ? 10.328 31.438 3.578 1 94.56 85 ASP A O 1
ATOM 659 N N . TYR A 1 86 ? 11 31.953 5.68 1 94.56 86 TYR A N 1
ATOM 660 C CA . TYR A 1 86 ? 10.055 31.031 6.293 1 94.56 86 TYR A CA 1
ATOM 661 C C . TYR A 1 86 ? 8.617 31.375 5.91 1 94.56 86 TYR A C 1
ATOM 663 O O . TYR A 1 86 ? 7.867 30.531 5.445 1 94.56 86 TYR A O 1
ATOM 671 N N . PHE A 1 87 ? 8.266 32.594 6.047 1 95.25 87 PHE A N 1
ATOM 672 C CA . PHE A 1 87 ? 6.891 33 5.812 1 95.25 87 PHE A CA 1
ATOM 673 C C . PHE A 1 87 ? 6.57 33 4.324 1 95.25 87 PHE A C 1
ATOM 675 O O . PHE A 1 87 ? 5.438 32.719 3.928 1 95.25 87 PHE A O 1
ATOM 682 N N . SER A 1 88 ? 7.496 33.344 3.49 1 95.56 88 SER A N 1
ATOM 683 C CA . SER A 1 88 ? 7.285 33.281 2.047 1 95.56 88 SER A CA 1
ATOM 684 C C . SER A 1 88 ? 6.996 31.875 1.574 1 95.56 88 SER A C 1
ATOM 686 O O . SER A 1 88 ? 6.086 31.656 0.771 1 95.56 88 SER A O 1
ATOM 688 N N . LYS A 1 89 ? 7.734 30.969 2.098 1 94.69 89 LYS A N 1
ATOM 689 C CA . LYS A 1 89 ? 7.547 29.578 1.721 1 94.69 89 LYS A CA 1
ATOM 690 C C . LYS A 1 89 ? 6.172 29.078 2.143 1 94.69 89 LYS A C 1
ATOM 692 O O . LYS A 1 89 ? 5.52 28.344 1.399 1 94.69 89 LYS A O 1
ATOM 697 N N . ARG A 1 90 ? 5.781 29.438 3.297 1 94.81 90 ARG A N 1
ATOM 698 C CA . ARG A 1 90 ? 4.473 29.016 3.789 1 94.81 90 ARG A CA 1
ATOM 699 C C . ARG A 1 90 ? 3.352 29.656 2.969 1 94.81 90 ARG A C 1
ATOM 701 O O . ARG A 1 90 ? 2.361 29 2.65 1 94.81 90 ARG A O 1
ATOM 708 N N . PHE A 1 91 ? 3.541 30.906 2.668 1 94.56 91 PHE A N 1
ATOM 709 C CA . PHE A 1 91 ? 2.545 31.625 1.88 1 94.56 91 PHE A CA 1
ATOM 710 C C . PHE A 1 91 ? 2.361 30.969 0.516 1 94.56 91 PHE A C 1
ATOM 712 O O . PHE A 1 91 ? 1.237 30.672 0.111 1 94.56 91 PHE A O 1
ATOM 719 N N . PHE A 1 92 ? 3.4 30.703 -0.161 1 95.56 92 PHE A N 1
ATOM 720 C CA . PHE A 1 92 ? 3.342 30.203 -1.528 1 95.56 92 PHE A CA 1
ATOM 721 C C . PHE A 1 92 ? 2.951 28.734 -1.547 1 95.56 92 PHE A C 1
ATOM 723 O O . PHE A 1 92 ? 2.541 28.203 -2.584 1 95.56 92 PHE A O 1
ATOM 730 N N . ARG A 1 93 ? 3.074 28.078 -0.407 1 93.5 93 ARG A N 1
ATOM 731 C CA . ARG A 1 93 ? 2.66 26.688 -0.305 1 93.5 93 ARG A CA 1
ATOM 732 C C . ARG A 1 93 ? 1.146 26.578 -0.163 1 93.5 93 ARG A C 1
ATOM 734 O O . ARG A 1 93 ? 0.541 25.609 -0.648 1 93.5 93 ARG A O 1
ATOM 741 N N . VAL A 1 94 ? 0.508 27.547 0.43 1 94.12 94 VAL A N 1
ATOM 742 C CA . VAL A 1 94 ? -0.884 27.375 0.833 1 94.12 94 VAL A CA 1
ATOM 743 C C . VAL A 1 94 ? -1.77 28.359 0.064 1 94.12 94 VAL A C 1
ATOM 745 O O . VAL A 1 94 ? -2.715 27.938 -0.614 1 94.12 94 VAL A O 1
ATOM 748 N N . TYR A 1 95 ? -1.466 29.547 -0.007 1 95 95 TYR A N 1
ATOM 749 C CA . TYR A 1 95 ? -2.387 30.625 -0.355 1 95 95 TYR A CA 1
ATOM 750 C C . TYR A 1 95 ? -2.719 30.594 -1.842 1 95 95 TYR A C 1
ATOM 752 O O . TYR A 1 95 ? -3.879 30.766 -2.229 1 95 95 TYR A O 1
ATOM 760 N N . PRO A 1 96 ? -1.747 30.438 -2.756 1 96.5 96 PRO A N 1
ATOM 761 C CA . PRO A 1 96 ? -2.074 30.5 -4.184 1 96.5 96 PRO A CA 1
ATOM 762 C C . PRO A 1 96 ? -3.133 29.469 -4.59 1 96.5 96 PRO A C 1
ATOM 764 O O . PRO A 1 96 ? -4.094 29.812 -5.285 1 96.5 96 PRO A O 1
ATOM 767 N N . LEU A 1 97 ? -2.984 28.266 -4.219 1 96.56 97 LEU A N 1
ATOM 768 C CA . LEU A 1 97 ? -3.979 27.25 -4.57 1 96.56 97 LEU A CA 1
ATOM 769 C C . LEU A 1 97 ? -5.312 27.547 -3.885 1 96.56 97 LEU A C 1
ATOM 771 O O . LEU A 1 97 ? -6.371 27.391 -4.492 1 96.56 97 LEU A O 1
ATOM 775 N N . PHE A 1 98 ? -5.254 27.953 -2.621 1 95.38 98 PHE A N 1
ATOM 776 C CA . PHE A 1 98 ? -6.465 28.328 -1.896 1 95.38 98 PHE A CA 1
ATOM 777 C C . PHE A 1 98 ? -7.219 29.422 -2.625 1 95.38 98 PHE A C 1
ATOM 779 O O . PHE A 1 98 ? -8.422 29.312 -2.865 1 95.38 98 PHE A O 1
ATOM 786 N N . ALA A 1 99 ? -6.473 30.422 -3.004 1 96.06 99 ALA A N 1
ATOM 787 C CA . ALA A 1 99 ? -7.074 31.547 -3.705 1 96.06 99 ALA A CA 1
ATOM 788 C C . ALA A 1 99 ? -7.68 31.125 -5.035 1 96.06 99 ALA A C 1
ATOM 790 O O . ALA A 1 99 ? -8.758 31.578 -5.414 1 96.06 99 ALA A O 1
ATOM 791 N N . THR A 1 100 ? -6.988 30.297 -5.734 1 96.56 100 THR A N 1
ATOM 792 C CA . THR A 1 100 ? -7.477 29.797 -7.016 1 96.56 100 THR A CA 1
ATOM 793 C C . THR A 1 100 ? -8.789 29.047 -6.832 1 96.56 100 THR A C 1
ATOM 795 O O . THR A 1 100 ? -9.742 29.266 -7.586 1 96.56 100 THR A O 1
ATOM 798 N N . VAL A 1 101 ? -8.859 28.188 -5.852 1 95.69 101 VAL A N 1
ATOM 799 C CA . VAL A 1 101 ? -10.07 27.406 -5.59 1 95.69 101 VAL A CA 1
ATOM 800 C C . VAL A 1 101 ? -11.211 28.328 -5.188 1 95.69 101 VAL A C 1
ATOM 802 O O . VAL A 1 101 ? -12.336 28.188 -5.66 1 95.69 101 VAL A O 1
ATOM 805 N N . VAL A 1 102 ? -10.898 29.297 -4.309 1 94.5 102 VAL A N 1
ATOM 806 C CA . VAL A 1 102 ? -11.898 30.25 -3.855 1 94.5 102 VAL A CA 1
ATOM 807 C C . VAL A 1 102 ? -12.461 31.016 -5.051 1 94.5 102 VAL A C 1
ATOM 809 O O . VAL A 1 102 ? -13.672 31.234 -5.152 1 94.5 102 VAL A O 1
ATOM 812 N N . PHE A 1 103 ? -11.562 31.422 -5.941 1 95.12 103 PHE A N 1
ATOM 813 C CA . PHE A 1 103 ? -11.984 32.156 -7.121 1 95.12 103 PHE A CA 1
ATOM 814 C C . PHE A 1 103 ? -12.883 31.312 -8.008 1 95.12 103 PHE A C 1
ATOM 816 O O . PHE A 1 103 ? -13.898 31.797 -8.516 1 95.12 103 PHE A O 1
ATOM 823 N N . ILE A 1 104 ? -12.539 30.078 -8.227 1 94.62 104 ILE A N 1
ATOM 824 C CA . ILE A 1 104 ? -13.328 29.156 -9.047 1 94.62 104 ILE A CA 1
ATOM 825 C C . ILE A 1 104 ? -14.711 28.969 -8.43 1 94.62 104 ILE A C 1
ATOM 827 O O . ILE A 1 104 ? -15.727 29.016 -9.133 1 94.62 104 ILE A O 1
ATOM 831 N N . VAL A 1 105 ? -14.734 28.781 -7.109 1 92.94 105 VAL A N 1
ATOM 832 C CA . VAL A 1 105 ? -16 28.594 -6.41 1 92.94 105 VAL A CA 1
ATOM 833 C C . VAL A 1 105 ? -16.844 29.859 -6.523 1 92.94 105 VAL A C 1
ATOM 835 O O . VAL A 1 105 ? -18.062 29.797 -6.691 1 92.94 105 VAL A O 1
ATOM 838 N N . TRP A 1 106 ? -16.172 30.984 -6.395 1 91.75 106 TRP A N 1
ATOM 839 C CA . TRP A 1 106 ? -16.859 32.281 -6.48 1 91.75 106 TRP A CA 1
ATOM 840 C C . TRP A 1 106 ? -17.547 32.438 -7.836 1 91.75 106 TRP A C 1
ATOM 842 O O . TRP A 1 106 ? -18.609 33.062 -7.934 1 91.75 106 TRP A O 1
ATOM 852 N N . LEU A 1 107 ? -17.016 31.906 -8.93 1 93.5 107 LEU A N 1
ATOM 853 C CA . LEU A 1 107 ? -17.531 32.031 -10.281 1 93.5 107 LEU A CA 1
ATOM 854 C C . LEU A 1 107 ? -18.703 31.078 -10.5 1 93.5 107 LEU A C 1
ATOM 856 O O . LEU A 1 107 ? -19.469 31.234 -11.453 1 93.5 107 LEU A O 1
ATOM 860 N N . LEU A 1 108 ? -18.859 30.141 -9.648 1 92.38 108 LEU A N 1
ATOM 861 C CA . LEU A 1 108 ? -19.891 29.125 -9.805 1 92.38 108 LEU A CA 1
ATOM 862 C C . LEU A 1 108 ? -21.25 29.672 -9.344 1 92.38 108 LEU A C 1
ATOM 864 O O . LEU A 1 108 ? -21.312 30.562 -8.484 1 92.38 108 LEU A O 1
ATOM 868 N N . PRO A 1 109 ? -22.328 29.141 -9.93 1 91.31 109 PRO A N 1
ATOM 869 C CA . PRO A 1 109 ? -23.656 29.484 -9.422 1 91.31 109 PRO A CA 1
ATOM 870 C C . PRO A 1 109 ? -23.891 29.016 -7.988 1 91.31 109 PRO A C 1
ATOM 872 O O . PRO A 1 109 ? -23.172 28.141 -7.5 1 91.31 109 PRO A O 1
ATOM 875 N N . TYR A 1 110 ? -24.797 29.594 -7.375 1 89.12 110 TYR A N 1
ATOM 876 C CA . TYR A 1 110 ? -25.078 29.328 -5.965 1 89.12 110 TYR A CA 1
ATOM 877 C C . TYR A 1 110 ? -25.312 27.844 -5.715 1 89.12 110 TYR A C 1
ATOM 879 O O . TYR A 1 110 ? -24.828 27.297 -4.723 1 89.12 110 TYR A O 1
ATOM 887 N N . GLU A 1 111 ? -26.078 27.234 -6.594 1 89.69 111 GLU A N 1
ATOM 888 C CA . GLU A 1 111 ? -26.391 25.828 -6.414 1 89.69 111 GLU A CA 1
ATOM 889 C C . GLU A 1 111 ? -25.109 24.984 -6.32 1 89.69 111 GLU A C 1
ATOM 891 O O . GLU A 1 111 ? -25.031 24.047 -5.535 1 89.69 111 GLU A O 1
ATOM 896 N N . ASP A 1 112 ? -24.172 25.391 -7.062 1 91.19 112 ASP A N 1
ATOM 897 C CA . ASP A 1 112 ? -22.906 24.672 -7.066 1 91.19 112 ASP A CA 1
ATOM 898 C C . ASP A 1 112 ? -22.062 25.031 -5.844 1 91.19 112 ASP A C 1
ATOM 900 O O . ASP A 1 112 ? -21.344 24.188 -5.301 1 91.19 112 ASP A O 1
ATOM 904 N N . GLN A 1 113 ? -22.156 26.297 -5.426 1 90.56 113 GLN A N 1
ATOM 905 C CA . GLN A 1 113 ? -21.453 26.688 -4.215 1 90.56 113 GLN A CA 1
ATOM 906 C C . GLN A 1 113 ? -21.938 25.906 -3.006 1 90.56 113 GLN A C 1
ATOM 908 O O . GLN A 1 113 ? -21.141 25.469 -2.172 1 90.56 113 GLN A O 1
ATOM 913 N N . LYS A 1 114 ? -23.219 25.766 -2.961 1 89 114 LYS A N 1
ATOM 914 C CA . LYS A 1 114 ? -23.828 24.984 -1.881 1 89 114 LYS A CA 1
ATOM 915 C C . LYS A 1 114 ? -23.422 23.516 -1.958 1 89 114 LYS A C 1
ATOM 917 O O . LYS A 1 114 ? -23.094 22.906 -0.942 1 89 114 LYS A O 1
ATOM 922 N N . LYS A 1 115 ? -23.422 23.031 -3.098 1 88 115 LYS A N 1
ATOM 923 C CA . LYS A 1 115 ? -23.141 21.625 -3.322 1 88 115 LYS A CA 1
ATOM 924 C C . LYS A 1 115 ? -21.688 21.281 -3.004 1 88 115 LYS A C 1
ATOM 926 O O . LYS A 1 115 ? -21.422 20.328 -2.268 1 88 115 LYS A O 1
ATOM 931 N N . TYR A 1 116 ? -20.859 22.078 -3.445 1 86.12 116 TYR A N 1
ATOM 932 C CA . TYR A 1 116 ? -19.453 21.719 -3.393 1 86.12 116 TYR A CA 1
ATOM 933 C C . TYR A 1 116 ? -18.797 22.234 -2.121 1 86.12 116 TYR A C 1
ATOM 935 O O . TYR A 1 116 ? -17.828 21.656 -1.624 1 86.12 116 TYR A O 1
ATOM 943 N N . PHE A 1 117 ? -19.312 23.344 -1.567 1 87.75 117 PHE A N 1
ATOM 944 C CA . PHE A 1 117 ? -18.609 23.922 -0.437 1 87.75 117 PHE A CA 1
ATOM 945 C C . PHE A 1 117 ? -19.578 24.25 0.698 1 87.75 117 PHE A C 1
ATOM 947 O O . PHE A 1 117 ? -19.219 24.984 1.623 1 87.75 117 PHE A O 1
ATOM 954 N N . LEU A 1 118 ? -20.766 23.812 0.607 1 85.38 118 LEU A N 1
ATOM 955 C CA . LEU A 1 118 ? -21.766 23.828 1.678 1 85.38 118 LEU A CA 1
ATOM 956 C C . LEU A 1 118 ? -22.094 25.266 2.084 1 85.38 118 LEU A C 1
ATOM 958 O O . LEU A 1 118 ? -22.203 25.562 3.273 1 85.38 118 LEU A O 1
ATOM 962 N N . VAL A 1 119 ? -22.109 26.094 1.08 1 81.75 119 VAL A N 1
ATOM 963 C CA . VAL A 1 119 ? -22.531 27.469 1.327 1 81.75 119 VAL A CA 1
ATOM 964 C C . VAL A 1 119 ? -24.031 27.5 1.663 1 81.75 119 VAL A C 1
ATOM 966 O O . VAL A 1 119 ? -24.859 27.016 0.884 1 81.75 119 VAL A O 1
ATOM 969 N N . LYS A 1 120 ? -24.297 27.922 2.816 1 79.38 120 LYS A N 1
ATOM 970 C CA . LYS A 1 120 ? -25.656 27.766 3.354 1 79.38 120 LYS A CA 1
ATOM 971 C C . LYS A 1 120 ? -26.594 28.828 2.785 1 79.38 120 LYS A C 1
ATOM 973 O O . LYS A 1 120 ? -27.766 28.547 2.527 1 79.38 120 LYS A O 1
ATOM 978 N N . GLU A 1 121 ? -26.062 30.094 2.652 1 79.12 121 GLU A N 1
ATOM 979 C CA . GLU A 1 121 ? -26.969 31.172 2.238 1 79.12 121 GLU A CA 1
ATOM 980 C C . GLU A 1 121 ? -26.531 31.797 0.917 1 79.12 121 GLU A C 1
ATOM 982 O O . GLU A 1 121 ? -25.328 31.953 0.673 1 79.12 121 GLU A O 1
ATOM 987 N N . ARG A 1 122 ? -27.547 32.156 0.129 1 74.75 122 ARG A N 1
ATOM 988 C CA . ARG A 1 122 ? -27.312 32.781 -1.162 1 74.75 122 ARG A CA 1
ATOM 989 C C . ARG A 1 122 ? -26.656 34.156 -0.985 1 74.75 122 ARG A C 1
ATOM 991 O O . ARG A 1 122 ? -27.062 34.938 -0.121 1 74.75 122 ARG A O 1
ATOM 998 N N . GLY A 1 123 ? -25.703 34.438 -1.746 1 72.62 123 GLY A N 1
ATOM 999 C CA . GLY A 1 123 ? -25.031 35.719 -1.694 1 72.62 123 GLY A CA 1
ATOM 1000 C C . GLY A 1 123 ? -23.984 35.812 -0.592 1 72.62 123 GLY A C 1
ATOM 1001 O O . GLY A 1 123 ? -23.297 36.812 -0.46 1 72.62 123 GLY A O 1
ATOM 1002 N N . HIS A 1 124 ? -23.938 34.781 0.045 1 74.94 124 HIS A N 1
ATOM 1003 C CA . HIS A 1 124 ? -23.078 34.812 1.225 1 74.94 124 HIS A CA 1
ATOM 1004 C C . HIS A 1 124 ? -21.625 34.531 0.864 1 74.94 124 HIS A C 1
ATOM 1006 O O . HIS A 1 124 ? -20.719 34.844 1.632 1 74.94 124 HIS A O 1
ATOM 1012 N N . PHE A 1 125 ? -21.484 34.094 -0.355 1 84.44 125 PHE A N 1
ATOM 1013 C CA . PHE A 1 125 ? -20.094 33.812 -0.706 1 84.44 125 PHE A CA 1
ATOM 1014 C C . PHE A 1 125 ? -19.375 35.125 -1.082 1 84.44 125 PHE A C 1
ATOM 1016 O O . PHE A 1 125 ? -19.406 35.531 -2.244 1 84.44 125 PHE A O 1
ATOM 1023 N N . ASP A 1 126 ? -18.828 35.781 -0.111 1 85.69 126 ASP A N 1
ATOM 1024 C CA . ASP A 1 126 ? -18.062 37 -0.286 1 85.69 126 ASP A CA 1
ATOM 1025 C C . ASP A 1 126 ? -16.594 36.688 -0.551 1 85.69 126 ASP A C 1
ATOM 1027 O O . ASP A 1 126 ? -15.891 36.188 0.323 1 85.69 126 ASP A O 1
ATOM 1031 N N . LEU A 1 127 ? -16.219 37.062 -1.674 1 88.75 127 LEU A N 1
ATOM 1032 C CA . LEU A 1 127 ? -14.867 36.75 -2.117 1 88.75 127 LEU A CA 1
ATOM 1033 C C . LEU A 1 127 ? -13.828 37.25 -1.13 1 88.75 127 LEU A C 1
ATOM 1035 O O . LEU A 1 127 ? -12.922 36.531 -0.734 1 88.75 127 LEU A O 1
ATOM 1039 N N . PHE A 1 128 ? -13.961 38.5 -0.744 1 87.81 128 PHE A N 1
ATOM 1040 C CA . PHE A 1 128 ? -12.984 39.125 0.139 1 87.81 128 PHE A CA 1
ATOM 1041 C C . PHE A 1 128 ? -13 38.469 1.515 1 87.81 128 PHE A C 1
ATOM 1043 O O . PHE A 1 128 ? -11.945 38.188 2.09 1 87.81 128 PHE A O 1
ATOM 1050 N N . LYS A 1 129 ? -14.125 38.188 2.029 1 87.88 129 LYS A N 1
ATOM 1051 C CA . LYS A 1 129 ? -14.25 37.594 3.359 1 87.88 129 LYS A CA 1
ATOM 1052 C C . LYS A 1 129 ? -13.711 36.156 3.383 1 87.88 129 LYS A C 1
ATOM 1054 O O . LYS A 1 129 ? -13.148 35.719 4.387 1 87.88 129 LYS A O 1
ATOM 1059 N N . VAL A 1 130 ? -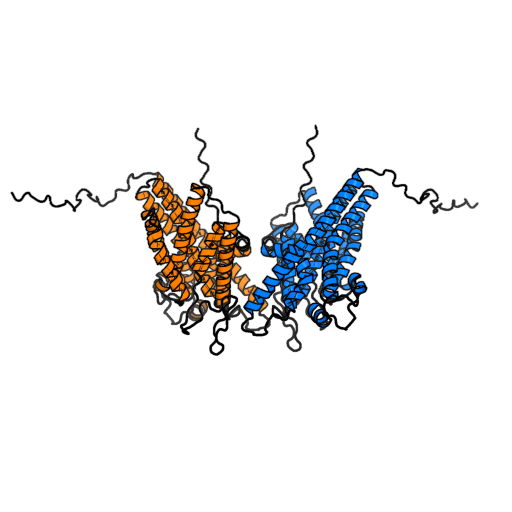13.898 35.531 2.342 1 87.38 130 VAL A N 1
ATOM 1060 C CA . VAL A 1 130 ? -13.398 34.156 2.26 1 87.38 130 VAL A CA 1
ATOM 1061 C C . VAL A 1 130 ? -11.875 34.188 2.133 1 87.38 130 VAL A C 1
ATOM 1063 O O . VAL A 1 130 ? -11.18 33.438 2.84 1 87.38 130 VAL A O 1
ATOM 1066 N N . LEU A 1 131 ? -11.383 35.031 1.314 1 88.56 131 LEU A N 1
ATOM 1067 C CA . LEU A 1 131 ? -9.945 35.094 1.065 1 88.56 131 LEU A CA 1
ATOM 1068 C C . LEU A 1 131 ? -9.203 35.531 2.324 1 88.56 131 LEU A C 1
ATOM 1070 O O . LEU A 1 131 ? -8.023 35.219 2.49 1 88.56 131 LEU A O 1
ATOM 1074 N N . THR A 1 132 ? -9.93 36.219 3.209 1 87.5 132 THR A N 1
ATOM 1075 C CA . THR A 1 132 ? -9.297 36.719 4.43 1 87.5 132 THR A CA 1
ATOM 1076 C C . THR A 1 132 ? -9.648 35.812 5.617 1 87.5 132 THR A C 1
ATOM 1078 O O . THR A 1 132 ? -9.367 36.188 6.766 1 87.5 132 THR A O 1
ATOM 1081 N N . PHE A 1 133 ? -10.289 34.812 5.422 1 88.81 133 PHE A N 1
ATOM 1082 C CA . PHE A 1 133 ? -10.555 33.75 6.395 1 88.81 133 PHE A CA 1
ATOM 1083 C C . PHE A 1 133 ? -11.508 34.25 7.48 1 88.81 133 PHE A C 1
ATOM 1085 O O . PHE A 1 133 ? -11.32 33.938 8.664 1 88.81 133 PHE A O 1
ATOM 1092 N N . SER A 1 134 ? -12.445 35 7.02 1 86.25 134 SER A N 1
ATOM 1093 C CA . SER A 1 134 ? -13.469 35.375 7.996 1 86.25 134 SER A CA 1
ATOM 1094 C C . SER A 1 134 ? -14.188 34.156 8.539 1 86.25 134 SER A C 1
ATOM 1096 O O . SER A 1 134 ? -14.523 33.25 7.777 1 86.25 134 SER A O 1
ATOM 1098 N N . PHE A 1 135 ? -14.445 34.125 9.781 1 83.62 135 PHE A N 1
ATOM 1099 C CA . PHE A 1 135 ? -14.859 32.938 10.484 1 83.62 135 PHE A CA 1
ATOM 1100 C C . PHE A 1 135 ? -16.141 32.375 9.898 1 83.62 135 PHE A C 1
ATOM 1102 O O . PHE A 1 135 ? -16.219 31.188 9.578 1 83.62 135 PHE A O 1
ATOM 1109 N N . PRO A 1 136 ? -17.141 33.188 9.688 1 79.19 136 PRO A N 1
ATOM 1110 C CA . PRO A 1 136 ? -18.391 32.625 9.156 1 79.19 136 PRO A CA 1
ATOM 1111 C C . PRO A 1 136 ? -18.266 32.125 7.723 1 79.19 136 PRO A C 1
ATOM 1113 O O . PRO A 1 136 ? -19.141 31.422 7.23 1 79.19 136 PRO A O 1
ATOM 1116 N N . HIS A 1 137 ? -17.172 32.469 7.09 1 83.12 137 HIS A N 1
ATOM 1117 C CA . HIS A 1 137 ? -17.031 32.156 5.676 1 83.12 137 HIS A CA 1
ATOM 1118 C C . HIS A 1 137 ? -16 31.047 5.453 1 83.12 137 HIS A C 1
ATOM 1120 O O . HIS A 1 137 ? -15.414 30.953 4.375 1 83.12 137 HIS A O 1
ATOM 1126 N N . ARG A 1 138 ? -15.742 30.312 6.488 1 83.5 138 ARG A N 1
ATOM 1127 C CA . ARG A 1 138 ? -14.844 29.172 6.383 1 83.5 138 ARG A CA 1
ATOM 1128 C C . ARG A 1 138 ? -15.609 27.922 5.961 1 83.5 138 ARG A C 1
ATOM 1130 O O . ARG A 1 138 ? -15.758 26.984 6.75 1 83.5 138 ARG A O 1
ATOM 1137 N N . TYR A 1 139 ? -15.875 27.922 4.699 1 84.31 139 TYR A N 1
ATOM 1138 C CA . TYR A 1 139 ? -16.766 26.891 4.18 1 84.31 139 TYR A CA 1
ATOM 1139 C C . TYR A 1 139 ? -16.031 25.562 4.004 1 84.31 139 TYR A C 1
ATOM 1141 O O . TYR A 1 139 ? -14.914 25.531 3.492 1 84.31 139 TYR A O 1
ATOM 1149 N N . PHE A 1 140 ? -16.734 24.5 4.418 1 88.06 140 PHE A N 1
ATOM 1150 C CA . PHE A 1 140 ? -16.328 23.125 4.184 1 88.06 140 PHE A CA 1
ATOM 1151 C C . PHE A 1 140 ? -14.898 22.891 4.684 1 88.06 140 PHE A C 1
ATOM 1153 O O . PHE A 1 140 ? -14.641 22.969 5.887 1 88.06 140 PHE A O 1
ATOM 1160 N N . VAL A 1 141 ? -13.938 22.672 3.801 1 89.31 141 VAL A N 1
ATOM 1161 C CA . VAL A 1 141 ? -12.594 22.266 4.227 1 89.31 141 VAL A CA 1
ATOM 1162 C C . VAL A 1 141 ? -11.75 23.516 4.496 1 89.31 141 VAL A C 1
ATOM 1164 O O . VAL A 1 141 ? -10.648 23.406 5.043 1 89.31 141 VAL A O 1
ATOM 1167 N N . PHE A 1 142 ? -12.242 24.766 4.273 1 90.25 142 PHE A N 1
ATOM 1168 C CA . PHE A 1 142 ? -11.492 26 4.438 1 90.25 142 PHE A CA 1
ATOM 1169 C C . PHE A 1 142 ? -11.258 26.312 5.914 1 90.25 142 PHE A C 1
ATOM 1171 O O . PHE A 1 142 ? -10.414 27.141 6.258 1 90.25 142 PHE A O 1
ATOM 1178 N N . TRP A 1 143 ? -11.906 25.625 6.793 1 87.56 143 TRP A N 1
ATOM 1179 C CA . TRP A 1 143 ? -11.828 25.953 8.211 1 87.56 143 TRP A CA 1
ATOM 1180 C C . TRP A 1 143 ? -10.461 25.609 8.781 1 87.56 143 TRP A C 1
ATOM 1182 O O . TRP A 1 143 ? -10.023 26.203 9.773 1 87.56 143 TRP A O 1
ATOM 1192 N N . THR A 1 144 ? -9.75 24.703 8.211 1 91.25 144 THR A N 1
ATOM 1193 C CA . THR A 1 144 ? -8.477 24.25 8.742 1 91.25 144 THR A CA 1
ATOM 1194 C C . THR A 1 144 ? -7.359 25.219 8.406 1 91.25 144 THR A C 1
ATOM 1196 O O . THR A 1 144 ? -6.344 25.297 9.102 1 91.25 144 THR A O 1
ATOM 1199 N N . LEU A 1 145 ? -7.516 26 7.363 1 92.56 145 LEU A N 1
ATOM 1200 C CA . LEU A 1 145 ? -6.438 26.812 6.816 1 92.56 145 LEU A CA 1
ATOM 1201 C C . LEU A 1 145 ? -6.074 27.93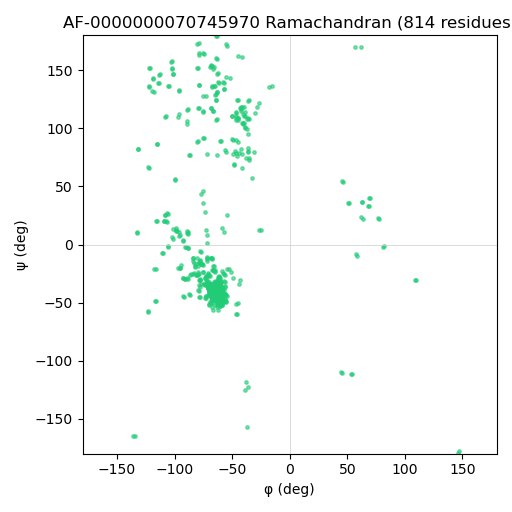8 7.77 1 92.56 145 LEU A C 1
ATOM 1203 O O . LEU A 1 145 ? -4.902 28.141 8.086 1 92.56 145 LEU A O 1
ATOM 1207 N N . PRO A 1 146 ? -7.113 28.672 8.242 1 91.69 146 PRO A N 1
ATOM 1208 C CA . PRO A 1 146 ? -6.758 29.75 9.18 1 91.69 146 PRO A CA 1
ATOM 1209 C C . PRO A 1 146 ? -6.09 29.219 10.445 1 91.69 146 PRO A C 1
ATOM 1211 O O . PRO A 1 146 ? -5.27 29.922 11.047 1 91.69 146 PRO A O 1
ATOM 1214 N N . LEU A 1 147 ? -6.352 28.031 10.859 1 91.88 147 LEU A N 1
ATOM 1215 C CA . LEU A 1 147 ? -5.707 27.422 12.023 1 91.88 147 LEU A CA 1
ATOM 1216 C C . LEU A 1 147 ? -4.227 27.188 11.758 1 91.88 147 LEU A C 1
ATOM 1218 O O . LEU A 1 147 ? -3.379 27.516 12.586 1 91.88 147 LEU A O 1
ATOM 1222 N N . GLU A 1 148 ? -3.967 26.688 10.656 1 93.31 148 GLU A N 1
ATOM 1223 C CA . GLU A 1 148 ? -2.586 26.406 10.281 1 93.31 148 GLU A CA 1
ATOM 1224 C C . GLU A 1 148 ? -1.777 27.688 10.141 1 93.31 148 GLU A C 1
ATOM 1226 O O . GLU A 1 148 ? -0.664 27.797 10.664 1 93.31 148 GLU A O 1
ATOM 1231 N N . ILE A 1 149 ? -2.369 28.609 9.492 1 92.56 149 ILE A N 1
ATOM 1232 C CA . ILE A 1 149 ? -1.688 29.875 9.25 1 92.56 149 ILE A CA 1
ATOM 1233 C C . ILE A 1 149 ? -1.424 30.578 10.578 1 92.56 149 ILE A C 1
ATOM 1235 O O . ILE A 1 149 ? -0.339 31.125 10.797 1 92.56 149 ILE A O 1
ATOM 1239 N N . SER A 1 150 ? -2.396 30.547 11.391 1 93.44 150 SER A N 1
ATOM 1240 C CA . SER A 1 150 ? -2.221 31.156 12.711 1 93.44 150 SER A CA 1
ATOM 1241 C C . SER A 1 150 ? -1.071 30.5 13.469 1 93.44 150 SER A C 1
ATOM 1243 O O . SER A 1 150 ? -0.284 31.188 14.125 1 93.44 150 SER A O 1
ATOM 1245 N N . TYR A 1 151 ? -0.992 29.266 13.359 1 94.81 151 TYR A N 1
ATOM 1246 C CA . TYR A 1 151 ? 0.058 28.562 14.086 1 94.81 151 TYR A CA 1
ATOM 1247 C C . TYR A 1 151 ? 1.425 28.828 13.469 1 94.81 151 TYR A C 1
ATOM 1249 O O . TYR A 1 151 ? 2.447 28.781 14.156 1 94.81 151 TYR A O 1
ATOM 1257 N N . TYR A 1 152 ? 1.459 29.125 12.203 1 93.88 152 TYR A N 1
ATOM 1258 C CA . TYR A 1 152 ? 2.717 29.469 11.555 1 93.88 152 TYR A CA 1
ATOM 1259 C C . TYR A 1 152 ? 3.387 30.656 12.258 1 93.88 152 TYR A C 1
ATOM 1261 O O . TYR A 1 152 ? 4.617 30.75 12.289 1 93.88 152 TYR A O 1
ATOM 1269 N N . PHE A 1 153 ? 2.539 31.484 12.773 1 94.5 153 PHE A N 1
ATOM 1270 C CA . PHE A 1 153 ? 3.082 32.656 13.445 1 94.5 153 PHE A CA 1
ATOM 1271 C C . PHE A 1 153 ? 3.549 32.312 14.852 1 94.5 153 PHE A C 1
ATOM 1273 O O . PHE A 1 153 ? 4.465 32.938 15.383 1 94.5 153 PHE A O 1
ATOM 1280 N N . CYS A 1 154 ? 3.021 31.344 15.453 1 95 154 CYS A N 1
ATOM 1281 C CA . CYS A 1 154 ? 3.357 30.922 16.812 1 95 154 CYS A CA 1
ATOM 1282 C C . CYS A 1 154 ? 4.629 30.078 16.812 1 95 154 CYS A C 1
ATOM 1284 O O . CYS A 1 154 ? 5.355 30.047 17.812 1 95 154 CYS A O 1
ATOM 1286 N N . LEU A 1 155 ? 4.926 29.453 15.773 1 96.31 155 LEU A N 1
ATOM 1287 C CA . LEU A 1 155 ? 5.961 28.438 15.68 1 96.31 155 LEU A CA 1
ATOM 1288 C C . LEU A 1 155 ? 7.344 29.031 15.93 1 96.31 155 LEU A C 1
ATOM 1290 O O . LEU A 1 155 ? 8.117 28.5 16.734 1 96.31 155 LEU A O 1
ATOM 1294 N N . PRO A 1 156 ? 7.672 30.188 15.312 1 95.38 156 PRO A N 1
ATOM 1295 C CA . PRO A 1 156 ? 8.977 30.797 15.594 1 95.38 156 PRO A CA 1
ATOM 1296 C C . PRO A 1 156 ? 9.133 31.188 17.062 1 95.38 156 PRO A C 1
ATOM 1298 O O . PRO A 1 156 ? 10.219 31.047 17.625 1 95.38 156 PRO A O 1
ATOM 1301 N N . VAL A 1 157 ? 8.062 31.641 17.594 1 94.81 157 VAL A N 1
ATOM 1302 C CA . VAL A 1 157 ? 8.078 32.031 19.016 1 94.81 157 VAL A CA 1
ATOM 1303 C C . VAL A 1 157 ? 8.328 30.797 19.875 1 94.81 157 VAL A C 1
ATOM 1305 O O . VAL A 1 157 ? 9.117 30.859 20.828 1 94.81 157 VAL A O 1
ATOM 1308 N N . PHE A 1 158 ? 7.672 29.734 19.547 1 95.44 158 PHE A N 1
ATOM 1309 C CA . PHE A 1 158 ? 7.848 28.484 20.266 1 95.44 158 PHE A CA 1
ATOM 1310 C C . PHE A 1 158 ? 9.297 28 20.188 1 95.44 158 PHE A C 1
ATOM 1312 O O . PHE A 1 158 ? 9.906 27.672 21.203 1 95.44 158 PHE A O 1
ATOM 1319 N N . VAL A 1 159 ? 9.859 28.016 19.031 1 95.88 159 VAL A N 1
ATOM 1320 C CA . VAL A 1 159 ? 11.203 27.5 18.797 1 95.88 159 VAL A CA 1
ATOM 1321 C C . VAL A 1 159 ? 12.219 28.375 19.531 1 95.88 159 VAL A C 1
ATOM 1323 O O . VAL A 1 159 ? 13.086 27.859 20.25 1 95.88 159 VAL A O 1
ATOM 1326 N N . LEU A 1 160 ? 12.102 29.719 19.406 1 93.75 160 LEU A N 1
ATOM 1327 C CA . LEU A 1 160 ? 13.031 30.625 20.047 1 93.75 160 LEU A CA 1
ATOM 1328 C C . LEU A 1 160 ? 12.898 30.578 21.562 1 93.75 160 LEU A C 1
ATOM 1330 O O . LEU A 1 160 ? 13.883 30.719 22.281 1 93.75 160 LEU A O 1
ATOM 1334 N N . GLY A 1 161 ? 11.672 30.391 22 1 93.75 161 GLY A N 1
ATOM 1335 C CA . GLY A 1 161 ? 11.461 30.188 23.422 1 93.75 161 GLY A CA 1
ATOM 1336 C C . GLY A 1 161 ? 12.148 28.953 23.969 1 93.75 161 GLY A C 1
ATOM 1337 O O . GLY A 1 161 ? 12.797 29.016 25.016 1 93.75 161 GLY A O 1
ATOM 1338 N N . VAL A 1 162 ? 12.086 27.875 23.281 1 93.62 162 VAL A N 1
ATOM 1339 C CA . VAL A 1 162 ? 12.703 26.609 23.688 1 93.62 162 VAL A CA 1
ATOM 1340 C C . VAL A 1 162 ? 14.227 26.766 23.688 1 93.62 162 VAL A C 1
ATOM 1342 O O . VAL A 1 162 ? 14.898 26.328 24.625 1 93.62 162 VAL A O 1
ATOM 1345 N N . LEU A 1 163 ? 14.766 27.406 22.688 1 93.19 163 LEU A N 1
ATOM 1346 C CA . LEU A 1 163 ? 16.203 27.562 22.562 1 93.19 163 LEU A CA 1
ATOM 1347 C C . LEU A 1 163 ? 16.75 28.516 23.625 1 93.19 163 LEU A C 1
ATOM 1349 O O . LEU A 1 163 ? 17.859 28.328 24.125 1 93.19 163 LEU A O 1
ATOM 1353 N N . ASN A 1 164 ? 15.922 29.531 23.938 1 92.5 164 ASN A N 1
ATOM 1354 C CA . ASN A 1 164 ? 16.344 30.516 24.938 1 92.5 164 ASN A CA 1
ATOM 1355 C C . ASN A 1 164 ? 16.391 29.922 26.344 1 92.5 164 ASN A C 1
ATOM 1357 O O . ASN A 1 164 ? 17.141 30.391 27.188 1 92.5 164 ASN A O 1
ATOM 1361 N N . LEU A 1 165 ? 15.609 28.938 26.562 1 92.62 165 LEU A N 1
ATOM 1362 C CA . LEU A 1 165 ? 15.562 28.281 27.875 1 92.62 165 LEU A CA 1
ATOM 1363 C C . LEU A 1 165 ? 16.766 27.359 28.062 1 92.62 165 LEU A C 1
ATOM 1365 O O . LEU A 1 165 ? 17.016 26.875 29.172 1 92.62 165 LEU A O 1
ATOM 1369 N N . ARG A 1 166 ? 17.547 27.172 27.078 1 89 166 ARG A N 1
ATOM 1370 C CA . ARG A 1 166 ? 18.781 26.391 27.109 1 89 166 ARG A CA 1
ATOM 1371 C C . ARG A 1 166 ? 18.562 25.062 27.828 1 89 166 ARG A C 1
ATOM 1373 O O . ARG A 1 166 ? 17.672 24.281 27.484 1 89 166 ARG A O 1
ATOM 1380 N N . ARG A 1 167 ? 19.141 24.875 29.031 1 86.88 167 ARG A N 1
ATOM 1381 C CA . ARG A 1 167 ? 19.094 23.609 29.734 1 86.88 167 ARG A CA 1
ATOM 1382 C C . ARG A 1 167 ? 17.766 23.422 30.469 1 86.88 167 ARG A C 1
ATOM 1384 O O . ARG A 1 167 ? 17.375 22.297 30.797 1 86.88 167 ARG A O 1
ATOM 1391 N N . PHE A 1 168 ? 16.969 24.516 30.562 1 89.81 168 PHE A N 1
ATOM 1392 C CA . PHE A 1 168 ? 15.734 24.453 31.344 1 89.81 168 PHE A CA 1
ATOM 1393 C C . PHE A 1 168 ? 14.523 24.281 30.422 1 89.81 168 PHE A C 1
ATOM 1395 O O . PHE A 1 168 ? 13.383 24.5 30.844 1 89.81 168 PHE A O 1
ATOM 1402 N N . TRP A 1 169 ? 14.727 23.938 29.141 1 86.88 169 TRP A N 1
ATOM 1403 C CA . TRP A 1 169 ? 13.648 23.812 28.172 1 86.88 169 TRP A CA 1
ATOM 1404 C C . TRP A 1 169 ? 12.617 22.797 28.641 1 86.88 169 TRP A C 1
ATOM 1406 O O . TRP A 1 169 ? 11.43 22.906 28.297 1 86.88 169 TRP A O 1
ATOM 1416 N N . TRP A 1 170 ? 12.953 21.797 29.516 1 86.75 170 TRP A N 1
ATOM 1417 C CA . TRP A 1 170 ? 12.07 20.703 29.906 1 86.75 170 TRP A CA 1
ATOM 1418 C C . TRP A 1 170 ? 11.07 21.172 30.969 1 86.75 170 TRP A C 1
ATOM 1420 O O . TRP A 1 170 ? 10.039 20.531 31.172 1 86.75 170 TRP A O 1
ATOM 1430 N N . VAL A 1 171 ? 11.391 22.266 31.609 1 87.06 171 VAL A N 1
ATOM 1431 C CA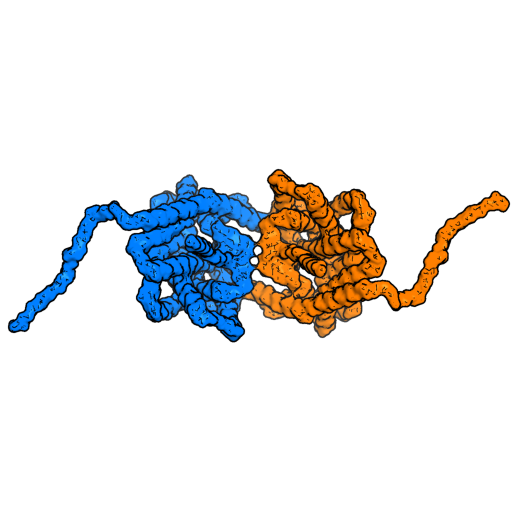 . VAL A 1 171 ? 10.562 22.75 32.719 1 87.06 171 VAL A CA 1
ATOM 1432 C C . VAL A 1 171 ? 9.172 23.109 32.219 1 87.06 171 VAL A C 1
ATOM 1434 O O . VAL A 1 171 ? 8.164 22.625 32.719 1 87.06 171 VAL A O 1
ATOM 1437 N N . PRO A 1 172 ? 9.086 23.906 31.203 1 86.94 172 PRO A N 1
ATOM 1438 C CA . PRO A 1 172 ? 7.75 24.188 30.672 1 86.94 172 PRO A CA 1
ATOM 1439 C C . PRO A 1 172 ? 7.195 23.047 29.828 1 86.94 172 PRO A C 1
ATOM 1441 O O . PRO A 1 172 ? 5.984 22.969 29.594 1 86.94 172 PRO A O 1
ATOM 1444 N N . PHE A 1 173 ? 7.945 22.203 29.422 1 90.06 173 PHE A N 1
ATOM 1445 C CA . PHE A 1 173 ? 7.551 21.125 28.531 1 90.06 173 PHE A CA 1
ATOM 1446 C C . PHE A 1 173 ? 6.672 20.109 29.266 1 90.06 173 PHE A C 1
ATOM 1448 O O . PHE A 1 173 ? 5.703 19.594 28.703 1 90.06 173 PHE A O 1
ATOM 1455 N N . VAL A 1 174 ? 6.984 19.859 30.484 1 90.06 174 VAL A N 1
ATOM 1456 C CA . VAL A 1 174 ? 6.309 18.812 31.234 1 90.06 174 VAL A CA 1
ATOM 1457 C C . VAL A 1 174 ? 4.852 19.203 31.469 1 90.06 174 VAL A C 1
ATOM 1459 O O . VAL A 1 174 ? 3.934 18.469 31.094 1 90.06 174 VAL A O 1
ATOM 1462 N N . PRO A 1 175 ? 4.633 20.391 32.031 1 90.94 175 PRO A N 1
ATOM 1463 C CA . PRO A 1 175 ? 3.23 20.766 32.25 1 90.94 175 PRO A CA 1
ATOM 1464 C C . PRO A 1 175 ? 2.467 20.922 30.938 1 90.94 175 PRO A C 1
ATOM 1466 O O . PRO A 1 175 ? 1.272 20.609 30.875 1 90.94 175 PRO A O 1
ATOM 1469 N N . LEU A 1 176 ? 3.109 21.406 29.938 1 90.44 176 LEU A N 1
ATOM 1470 C CA . LEU A 1 176 ? 2.457 21.562 28.641 1 90.44 176 LEU A CA 1
ATOM 1471 C C . LEU A 1 176 ? 2.057 20.219 28.062 1 90.44 176 LEU A C 1
ATOM 1473 O O . LEU A 1 176 ? 0.959 20.062 27.516 1 90.44 176 LEU A O 1
ATOM 1477 N N . TYR A 1 177 ? 2.879 19.328 28.219 1 89.88 177 TYR A N 1
ATOM 1478 C CA . TYR A 1 177 ? 2.586 18 27.688 1 89.88 177 TYR A CA 1
ATOM 1479 C C . TYR A 1 177 ? 1.463 17.328 28.484 1 89.88 177 TYR A C 1
ATOM 1481 O O . TYR A 1 177 ? 0.616 16.641 27.906 1 89.88 177 TYR A O 1
ATOM 1489 N N . MET A 1 178 ? 1.521 17.516 29.766 1 90.12 178 MET A N 1
ATOM 1490 C CA . MET A 1 178 ? 0.44 17 30.594 1 90.12 178 MET A CA 1
ATOM 1491 C C . MET A 1 178 ? -0.9 17.594 30.188 1 90.12 178 MET A C 1
ATOM 1493 O O . MET A 1 178 ? -1.921 16.906 30.188 1 90.12 178 MET A O 1
ATOM 1497 N N . TRP A 1 179 ? -0.811 18.828 29.891 1 89.12 179 TRP A N 1
ATOM 1498 C CA . TRP A 1 179 ? -2.02 19.5 29.422 1 89.12 179 TRP A CA 1
ATOM 1499 C C . TRP A 1 179 ? -2.5 18.891 28.109 1 89.12 179 TRP A C 1
ATOM 1501 O O . TRP A 1 179 ? -3.699 18.688 27.922 1 89.12 179 TRP A O 1
ATOM 1511 N N . ILE A 1 180 ? -1.672 18.641 27.219 1 89.62 180 ILE A N 1
ATOM 1512 C CA . ILE A 1 180 ? -1.991 18.062 25.922 1 89.62 180 ILE A CA 1
ATOM 1513 C C . ILE A 1 180 ? -2.625 16.688 26.109 1 89.62 180 ILE A C 1
ATOM 1515 O O . ILE A 1 180 ? -3.631 16.359 25.469 1 89.62 180 ILE A O 1
ATOM 1519 N N . VAL A 1 181 ? -2.068 15.906 26.984 1 86.06 181 VAL A N 1
ATOM 1520 C CA . VAL A 1 181 ? -2.576 14.562 27.25 1 86.06 181 VAL A CA 1
ATOM 1521 C C . VAL A 1 181 ? -3.969 14.656 27.875 1 86.06 181 VAL A C 1
ATOM 1523 O O . VAL A 1 181 ? -4.871 13.906 27.5 1 86.06 181 VAL A O 1
ATOM 1526 N N . TYR A 1 182 ? -4.043 15.617 28.734 1 82.75 182 TYR A N 1
ATOM 1527 C CA . TYR A 1 182 ? -5.332 15.82 29.375 1 82.75 182 TYR A CA 1
ATOM 1528 C C . TYR A 1 182 ? -6.391 16.25 28.375 1 82.75 182 TYR A C 1
ATOM 1530 O O . TYR A 1 182 ? -7.504 15.719 28.375 1 82.75 182 TYR A O 1
ATOM 1538 N N . ALA A 1 183 ? -6.059 17.188 27.562 1 78.25 183 ALA A N 1
ATOM 1539 C CA . ALA A 1 183 ? -6.977 17.656 26.531 1 78.25 183 ALA A CA 1
ATOM 1540 C C . ALA A 1 183 ? -7.371 16.531 25.578 1 78.25 183 ALA A C 1
ATOM 1542 O O . ALA A 1 183 ? -8.531 16.438 25.172 1 78.25 183 ALA A O 1
ATOM 1543 N N . GLY A 1 184 ? -6.523 15.695 25.234 1 75.75 184 GLY A N 1
ATOM 1544 C CA . GLY A 1 184 ? -6.781 14.586 24.328 1 75.75 184 GLY A CA 1
ATOM 1545 C C . GLY A 1 184 ? -7.715 13.547 24.922 1 75.75 184 GLY A C 1
ATOM 1546 O O . GLY A 1 184 ? -8.508 12.938 24.203 1 75.75 184 GLY A O 1
ATOM 1547 N N . TRP A 1 185 ? -7.609 13.383 26.156 1 72.69 185 TRP A N 1
ATOM 1548 C CA . TRP A 1 185 ? -8.391 12.336 26.812 1 72.69 185 TRP A CA 1
ATOM 1549 C C . TRP A 1 185 ? -9.781 12.844 27.188 1 72.69 185 TRP A C 1
ATOM 1551 O O . TRP A 1 185 ? -10.75 12.086 27.203 1 72.69 185 TRP A O 1
ATOM 1561 N N . HIS A 1 186 ? -9.859 14.188 27.375 1 71.81 186 HIS A N 1
ATOM 1562 C CA . HIS A 1 186 ? -11.102 14.656 27.984 1 71.81 186 HIS A CA 1
ATOM 1563 C C . HIS A 1 186 ? -11.859 15.586 27.047 1 71.81 186 HIS A C 1
ATOM 1565 O O . HIS A 1 186 ? -13.055 15.828 27.234 1 71.81 186 HIS A O 1
ATOM 1571 N N . GLU A 1 187 ? -11.156 16.109 26.172 1 69.44 187 GLU A N 1
ATOM 1572 C CA . GLU A 1 187 ? -11.82 17.109 25.328 1 69.44 187 GLU A CA 1
ATOM 1573 C C . GLU A 1 187 ? -12.109 16.547 23.953 1 69.44 187 GLU A C 1
ATOM 1575 O O . GLU A 1 187 ? -11.359 15.727 23.422 1 69.44 187 GLU A O 1
ATOM 1580 N N . ARG A 1 188 ? -13.352 16.844 23.469 1 71.31 188 ARG A N 1
ATOM 1581 C CA . ARG A 1 188 ? -13.688 16.578 22.062 1 71.31 188 ARG A CA 1
ATOM 1582 C C . ARG A 1 188 ? -13.625 17.859 21.234 1 71.31 188 ARG A C 1
ATOM 1584 O O . ARG A 1 188 ? -13.859 18.953 21.766 1 71.31 188 ARG A O 1
ATOM 1591 N N . ARG A 1 189 ? -13.25 17.625 20.109 1 73.56 189 ARG A N 1
ATOM 1592 C CA . ARG A 1 189 ? -13.086 18.797 19.25 1 73.56 189 ARG A CA 1
ATOM 1593 C C . ARG A 1 189 ? -14.102 18.781 18.109 1 73.56 189 ARG A C 1
ATOM 1595 O O . ARG A 1 189 ? -14.523 17.719 17.656 1 73.56 189 ARG A O 1
ATOM 1602 N N . SER A 1 190 ? -14.594 20.016 17.891 1 69.38 190 SER A N 1
ATOM 1603 C CA . SER A 1 190 ? -15.531 20.141 16.781 1 69.38 190 SER A CA 1
ATOM 1604 C C . SER A 1 190 ? -14.859 20.75 15.562 1 69.38 190 SER A C 1
ATOM 1606 O O . SER A 1 190 ? -13.852 21.453 15.688 1 69.38 190 SER A O 1
ATOM 1608 N N . SER A 1 191 ? -15.43 20.328 14.453 1 67.06 191 SER A N 1
ATOM 1609 C CA . SER A 1 191 ? -15.008 21 13.227 1 67.06 191 SER A CA 1
ATOM 1610 C C . SER A 1 191 ? -15.469 22.453 13.211 1 67.06 191 SER A C 1
ATOM 1612 O O . SER A 1 191 ? -16.391 22.828 13.945 1 67.06 191 SER A O 1
ATOM 1614 N N . HIS A 1 192 ? -14.773 23.297 12.5 1 69.62 192 HIS A N 1
ATOM 1615 C CA . HIS A 1 192 ? -15.156 24.688 12.312 1 69.62 192 HIS A CA 1
ATOM 1616 C C . HIS A 1 192 ? -15.031 25.484 13.617 1 69.62 192 HIS A C 1
ATOM 1618 O O . HIS A 1 192 ? -15.945 26.234 13.977 1 69.62 192 HIS A O 1
ATOM 1624 N N . SER A 1 193 ? -14.047 25.078 14.406 1 72.56 193 SER A N 1
ATOM 1625 C CA . SER A 1 193 ? -13.727 25.781 15.648 1 72.56 193 SER A CA 1
ATOM 1626 C C . SER A 1 193 ? -12.5 26.672 15.484 1 72.56 193 SER A C 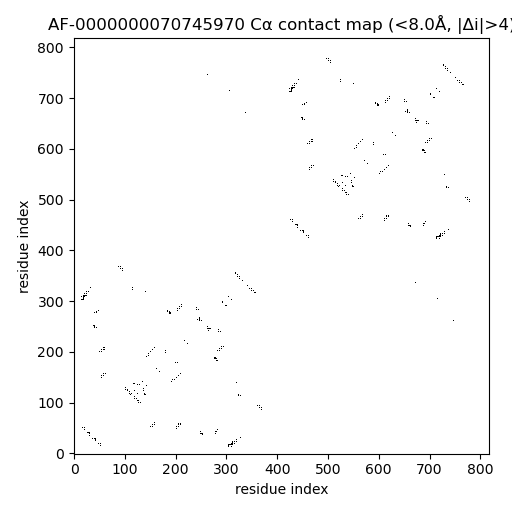1
ATOM 1628 O O . SER A 1 193 ? -11.75 26.531 14.516 1 72.56 193 SER A O 1
ATOM 1630 N N . PRO A 1 194 ? -12.422 27.641 16.344 1 76.81 194 PRO A N 1
ATOM 1631 C CA . PRO A 1 194 ? -11.188 28.438 16.328 1 76.81 194 PRO A CA 1
ATOM 1632 C C . PRO A 1 194 ? -9.953 27.625 16.703 1 76.81 194 PRO A C 1
ATOM 1634 O O . PRO A 1 194 ? -10.047 26.406 16.891 1 76.81 194 PRO A O 1
ATOM 1637 N N . LEU A 1 195 ? -8.891 28.25 16.688 1 78.69 195 LEU A N 1
ATOM 1638 C CA . LEU A 1 195 ? -7.594 27.609 16.875 1 78.69 195 LEU A CA 1
ATOM 1639 C C . LEU A 1 195 ? -7.512 26.938 18.234 1 78.69 195 LEU A C 1
ATOM 1641 O O . LEU A 1 195 ? -6.891 25.891 18.391 1 78.69 195 LEU A O 1
ATOM 1645 N N . MET A 1 196 ? -8.125 27.5 19.188 1 78.38 196 MET A N 1
ATOM 1646 C CA . MET A 1 196 ? -7.883 27.141 20.594 1 78.38 196 MET A CA 1
ATOM 1647 C C . MET A 1 196 ? -8.156 25.672 20.828 1 78.38 196 MET A C 1
ATOM 1649 O O . MET A 1 196 ? -7.332 24.953 21.406 1 78.38 196 MET A O 1
ATOM 1653 N N . PRO A 1 197 ? -9.219 25.156 20.312 1 81.31 197 PRO A N 1
ATOM 1654 C CA . PRO A 1 197 ? -9.484 23.734 20.547 1 81.31 197 PRO A CA 1
ATOM 1655 C C . PRO A 1 197 ? -8.453 22.828 19.875 1 81.31 197 PRO A C 1
ATOM 1657 O O . PRO A 1 197 ? -8.258 21.688 20.312 1 81.31 197 PRO A O 1
ATOM 1660 N N . HIS A 1 198 ? -7.785 23.344 18.875 1 87.88 198 HIS A N 1
ATOM 1661 C CA . HIS A 1 198 ? -6.848 22.531 18.125 1 87.88 198 HIS A CA 1
ATOM 1662 C C . HIS A 1 198 ? -5.402 22.875 18.469 1 87.88 198 HIS A C 1
ATOM 1664 O O . HIS A 1 198 ? -4.469 22.234 17.984 1 87.88 198 HIS A O 1
ATOM 1670 N N . PHE A 1 199 ? -5.219 23.812 19.312 1 90.38 199 PHE A N 1
ATOM 1671 C CA . PHE A 1 199 ? -3.896 24.312 19.672 1 90.38 199 PHE A CA 1
ATOM 1672 C C . PHE A 1 199 ? -3.053 23.188 20.281 1 90.38 199 PHE A C 1
ATOM 1674 O O . PHE A 1 199 ? -1.874 23.047 19.953 1 90.38 199 PHE A O 1
ATOM 1681 N N . PRO A 1 200 ? -3.662 22.359 21.125 1 90 200 PRO A N 1
ATOM 1682 C CA . PRO A 1 200 ? -2.871 21.266 21.703 1 90 200 PRO A CA 1
ATOM 1683 C C . PRO A 1 200 ? -2.316 20.328 20.625 1 90 200 PRO A C 1
ATOM 1685 O O . PRO A 1 200 ? -1.222 19.781 20.797 1 90 200 PRO A O 1
ATOM 1688 N N . THR A 1 201 ? -3.025 20.156 19.594 1 92.31 201 THR A N 1
ATOM 1689 C CA . THR A 1 201 ? -2.578 19.281 18.516 1 92.31 201 THR A CA 1
ATOM 1690 C C . THR A 1 201 ? -1.342 19.859 17.828 1 92.31 201 THR A C 1
ATOM 1692 O O . THR A 1 201 ? -0.361 19.156 17.594 1 92.31 201 THR A O 1
ATOM 1695 N N . PHE A 1 202 ? -1.373 21.109 17.516 1 94.94 202 PHE A N 1
ATOM 1696 C CA . PHE A 1 202 ? -0.228 21.766 16.906 1 94.94 202 PHE A CA 1
ATOM 1697 C C . PHE A 1 202 ? 0.967 21.766 17.844 1 94.94 202 PHE A C 1
ATOM 1699 O O . PHE A 1 202 ? 2.098 21.516 17.438 1 94.94 202 PHE A O 1
ATOM 1706 N N . LEU A 1 203 ? 0.609 22.016 19.078 1 94.88 203 LEU A N 1
ATOM 1707 C CA . LEU A 1 203 ? 1.662 22.062 20.078 1 94.88 203 LEU A CA 1
ATOM 1708 C C . LEU A 1 203 ? 2.303 20.688 20.25 1 94.88 203 LEU A C 1
ATOM 1710 O O . LEU A 1 203 ? 3.514 20.594 20.469 1 94.88 203 LEU A O 1
ATOM 1714 N N . ALA A 1 204 ? 1.522 19.688 20.188 1 94.94 204 ALA A N 1
ATOM 1715 C CA . ALA A 1 204 ? 2.043 18.328 20.281 1 94.94 204 ALA A CA 1
ATOM 1716 C C . ALA A 1 204 ? 3.07 18.062 19.172 1 94.94 204 ALA A C 1
ATOM 1718 O O . ALA A 1 204 ? 4.129 17.484 19.438 1 94.94 204 ALA A O 1
ATOM 1719 N N . GLY A 1 205 ? 2.758 18.469 18 1 96.88 205 GLY A N 1
ATOM 1720 C CA . GLY A 1 205 ? 3.691 18.312 16.891 1 96.88 205 GLY A CA 1
ATOM 1721 C C . GLY A 1 205 ? 4.98 19.078 17.094 1 96.88 205 GLY A C 1
ATOM 1722 O O . GLY A 1 205 ? 6.07 18.547 16.875 1 96.88 205 GLY A O 1
ATOM 1723 N N . SER A 1 206 ? 4.852 20.281 17.562 1 97.31 206 SER A N 1
ATOM 1724 C CA . SER A 1 206 ? 6.02 21.125 17.781 1 97.31 206 SER A CA 1
ATOM 1725 C C . SER A 1 206 ? 6.887 20.562 18.906 1 97.31 206 SER A C 1
ATOM 1727 O O . SER A 1 206 ? 8.117 20.531 18.797 1 97.31 206 SER A O 1
ATOM 1729 N N . MET A 1 207 ? 6.227 20.203 19.953 1 96.5 207 MET A N 1
ATOM 1730 C CA . MET A 1 207 ? 6.961 19.656 21.094 1 96.5 207 MET A CA 1
ATOM 1731 C C . MET A 1 207 ? 7.676 18.359 20.703 1 96.5 207 MET A C 1
ATOM 1733 O O . MET A 1 207 ? 8.812 18.125 21.125 1 96.5 207 MET A O 1
ATOM 1737 N N . ALA A 1 208 ? 7.043 17.578 19.938 1 96.69 208 ALA A N 1
ATOM 1738 C CA . ALA A 1 208 ? 7.66 16.344 19.469 1 96.69 208 ALA A CA 1
ATOM 1739 C C . ALA A 1 208 ? 8.883 16.625 18.609 1 96.69 208 ALA A C 1
ATOM 1741 O O . ALA A 1 208 ? 9.906 15.938 18.734 1 96.69 208 ALA A O 1
ATOM 1742 N N . ALA A 1 209 ? 8.766 17.562 17.781 1 97.19 209 ALA A N 1
ATOM 1743 C CA . ALA A 1 209 ? 9.891 17.938 16.922 1 97.19 209 ALA A CA 1
ATOM 1744 C C . ALA A 1 209 ? 11.062 18.438 17.766 1 97.19 209 ALA A C 1
ATOM 1746 O O . ALA A 1 209 ? 12.211 18.062 17.516 1 97.19 209 ALA A O 1
ATOM 1747 N N . ALA A 1 210 ? 10.734 19.25 18.719 1 95.94 210 ALA A N 1
ATOM 1748 C CA . ALA A 1 210 ? 11.773 19.766 19.609 1 95.94 210 ALA A CA 1
ATOM 1749 C C . ALA A 1 210 ? 12.453 18.625 20.359 1 95.94 210 ALA A C 1
ATOM 1751 O O . ALA A 1 210 ? 13.68 18.594 20.484 1 95.94 210 ALA A O 1
ATOM 1752 N N . LEU A 1 211 ? 11.641 17.75 20.812 1 94.19 211 LEU A N 1
ATOM 1753 C CA . LEU A 1 211 ? 12.172 16.578 21.531 1 94.19 211 LEU A CA 1
ATOM 1754 C C . LEU A 1 211 ? 13.07 15.75 20.625 1 94.19 211 LEU A C 1
ATOM 1756 O O . LEU A 1 211 ? 14.141 15.312 21.031 1 94.19 211 LEU A O 1
ATOM 1760 N N . TYR A 1 212 ? 12.703 15.539 19.453 1 95.5 212 TYR A N 1
ATOM 1761 C CA . TYR A 1 212 ? 13.477 14.766 18.484 1 95.5 212 TYR A CA 1
ATOM 1762 C C . TYR A 1 212 ? 14.836 15.414 18.234 1 95.5 212 TYR A C 1
ATOM 1764 O O . TYR A 1 212 ? 15.875 14.758 18.297 1 95.5 212 TYR A O 1
ATOM 1772 N N . VAL A 1 213 ? 14.766 16.688 17.938 1 95.06 213 VAL A N 1
ATOM 1773 C CA . VAL A 1 213 ? 15.992 17.406 17.609 1 95.06 213 VAL A CA 1
ATOM 1774 C C . VAL A 1 213 ? 16.953 17.359 18.797 1 95.06 213 VAL A C 1
ATOM 1776 O O . VAL A 1 213 ? 18.141 17.078 18.625 1 95.06 213 VAL A O 1
ATOM 1779 N N . LYS A 1 214 ? 16.453 17.609 19.969 1 93.25 214 LYS A N 1
ATOM 1780 C CA . LYS A 1 214 ? 17.297 17.609 21.156 1 93.25 214 LYS A CA 1
ATOM 1781 C C . LYS A 1 214 ? 17.844 16.219 21.453 1 93.25 214 LYS A C 1
ATOM 1783 O O . LYS A 1 214 ? 19.016 16.062 21.797 1 93.25 214 LYS A O 1
ATOM 1788 N N . LEU A 1 215 ? 17.047 15.219 21.281 1 92.94 215 LEU A N 1
ATOM 1789 C CA . LEU A 1 215 ? 17.469 13.844 21.516 1 92.94 215 LEU A CA 1
ATOM 1790 C C . LEU A 1 215 ? 18.5 13.414 20.469 1 92.94 215 LEU A C 1
ATOM 1792 O O . LEU A 1 215 ? 19.484 12.75 20.797 1 92.94 215 LEU A O 1
ATOM 1796 N N . ASP A 1 216 ? 18.203 13.734 19.25 1 93.19 216 ASP A N 1
ATOM 1797 C CA . ASP A 1 216 ? 19.125 13.398 18.172 1 93.19 216 ASP A CA 1
ATOM 1798 C C . ASP A 1 216 ? 20.5 14.031 18.391 1 93.19 216 ASP A C 1
ATOM 1800 O O . ASP A 1 216 ? 21.531 13.375 18.234 1 93.19 216 ASP A O 1
ATOM 1804 N N . MET A 1 217 ? 20.469 15.281 18.797 1 91.69 217 MET A N 1
ATOM 1805 C CA . MET A 1 217 ? 21.719 15.992 19.078 1 91.69 217 MET A CA 1
ATOM 1806 C C . MET A 1 217 ? 22.453 15.367 20.266 1 91.69 217 MET A C 1
ATOM 1808 O O . MET A 1 217 ? 23.672 15.211 20.234 1 91.69 217 MET A O 1
ATOM 1812 N N . TRP A 1 218 ? 21.672 15.086 21.266 1 92.12 218 TRP A N 1
ATOM 1813 C CA . TRP A 1 218 ? 22.25 14.469 22.453 1 92.12 218 TRP A CA 1
ATOM 1814 C C . TRP A 1 218 ? 22.875 13.109 22.125 1 92.12 218 TRP A C 1
ATOM 1816 O O . TRP A 1 218 ? 23.969 12.797 22.578 1 92.12 218 TRP A O 1
ATOM 1826 N N . MET A 1 219 ? 22.203 12.32 21.359 1 94.31 219 MET A N 1
ATOM 1827 C CA . MET A 1 219 ? 22.703 11 20.969 1 94.31 219 MET A CA 1
ATOM 1828 C C . MET A 1 219 ? 23.969 11.117 20.156 1 94.31 219 MET A C 1
ATOM 1830 O O . MET A 1 219 ? 24.922 10.352 20.359 1 94.31 219 MET A O 1
ATOM 1834 N N . LYS A 1 220 ? 24.016 12.031 19.25 1 92.44 220 LYS A N 1
ATOM 1835 C CA . LYS A 1 220 ? 25.203 12.25 18.422 1 92.44 220 LYS A CA 1
ATOM 1836 C C . LYS A 1 220 ? 26.375 12.758 19.266 1 92.44 220 LYS A C 1
ATOM 1838 O O . LYS A 1 220 ? 27.516 12.352 19.047 1 92.44 220 LYS A O 1
ATOM 1843 N N . ALA A 1 221 ? 26.094 13.586 20.188 1 92.31 221 ALA A N 1
ATOM 1844 C CA . ALA A 1 221 ? 27.125 14.172 21.047 1 92.31 221 ALA A CA 1
ATOM 1845 C C . ALA A 1 221 ? 27.703 13.125 22 1 92.31 221 ALA A C 1
ATOM 1847 O O . ALA A 1 221 ? 28.906 13.117 22.281 1 92.31 221 ALA A O 1
ATOM 1848 N N . THR A 1 222 ? 26.922 12.289 22.5 1 94.5 222 THR A N 1
ATOM 1849 C CA . THR A 1 222 ? 27.344 11.336 23.531 1 94.5 222 THR A CA 1
ATOM 1850 C C . THR A 1 222 ? 27.734 10 22.891 1 94.5 222 THR A C 1
ATOM 1852 O O . THR A 1 222 ? 28.391 9.172 23.516 1 94.5 222 THR A O 1
ATOM 1855 N N . GLY A 1 223 ? 27.281 9.734 21.672 1 93.31 223 GLY A N 1
ATOM 1856 C CA . GLY A 1 223 ? 27.5 8.445 21.031 1 93.31 223 GLY A CA 1
ATOM 1857 C C . GLY A 1 223 ? 26.578 7.355 21.547 1 93.31 223 GLY A C 1
ATOM 1858 O O . GLY A 1 223 ? 26.891 6.172 21.453 1 93.31 223 GLY A O 1
ATOM 1859 N N . PHE A 1 224 ? 25.547 7.805 22.078 1 93.06 224 PHE A N 1
ATOM 1860 C CA . PHE A 1 224 ? 24.594 6.867 22.656 1 93.06 224 PHE A CA 1
ATOM 1861 C C . PHE A 1 224 ? 24 5.957 21.578 1 93.06 224 PHE A C 1
ATOM 1863 O O . PHE A 1 224 ? 23.625 6.426 20.5 1 93.06 224 PHE A O 1
ATOM 1870 N N . GLU A 1 225 ? 24.047 4.582 21.938 1 93 225 GLU A N 1
ATOM 1871 C CA . GLU A 1 225 ? 23.406 3.59 21.078 1 93 225 GLU A CA 1
ATOM 1872 C C . GLU A 1 225 ? 22.359 2.791 21.828 1 93 225 GLU A C 1
ATOM 1874 O O . GLU A 1 225 ? 22.562 2.443 23 1 93 225 GLU A O 1
ATOM 1879 N N . PHE A 1 226 ? 21.25 2.617 21.203 1 94 226 PHE A N 1
ATOM 1880 C CA . PHE A 1 226 ? 20.172 1.86 21.828 1 94 226 PHE A CA 1
ATOM 1881 C C . PHE A 1 226 ? 20.594 0.408 22.047 1 94 226 PHE A C 1
ATOM 1883 O O . PHE A 1 226 ? 21.078 -0.241 21.125 1 94 226 PHE A O 1
ATOM 1890 N N . THR A 1 227 ? 20.422 -0.072 23.234 1 94.88 227 THR A N 1
ATOM 1891 C CA . THR A 1 227 ? 20.641 -1.485 23.531 1 94.88 227 THR A CA 1
ATOM 1892 C C . THR A 1 227 ? 19.422 -2.311 23.094 1 94.88 227 THR A C 1
ATOM 1894 O O . THR A 1 227 ? 18.406 -1.756 22.688 1 94.88 227 THR A O 1
ATOM 1897 N N . LYS A 1 228 ? 19.547 -3.621 23.156 1 94.69 228 LYS A N 1
ATOM 1898 C CA . LYS A 1 228 ? 18.438 -4.504 22.797 1 94.69 228 LYS A CA 1
ATOM 1899 C C . LYS A 1 228 ? 17.219 -4.266 23.688 1 94.69 228 LYS A C 1
ATOM 1901 O O . LYS A 1 228 ? 16.078 -4.301 23.219 1 94.69 228 LYS A O 1
ATOM 1906 N N . LEU A 1 229 ? 17.5 -4.07 24.922 1 94.75 229 LEU A N 1
ATOM 1907 C CA . LEU A 1 229 ? 16.422 -3.824 25.875 1 94.75 229 LEU A CA 1
ATOM 1908 C C . LEU A 1 229 ? 15.719 -2.502 25.578 1 94.75 229 LEU A C 1
ATOM 1910 O O . LEU A 1 229 ? 14.492 -2.408 25.672 1 94.75 229 LEU A O 1
ATOM 1914 N N . HIS A 1 230 ? 16.547 -1.432 25.266 1 94.69 230 HIS A N 1
ATOM 1915 C CA . HIS A 1 230 ? 15.969 -0.153 24.859 1 94.69 230 HIS A CA 1
ATOM 1916 C C . HIS A 1 230 ? 15.047 -0.319 23.656 1 94.69 230 HIS A C 1
ATOM 1918 O O . HIS A 1 230 ? 13.938 0.219 23.641 1 94.69 230 HIS A O 1
ATOM 1924 N N . LYS A 1 231 ? 15.539 -1.102 22.766 1 95.56 231 LYS A N 1
ATOM 1925 C CA . LYS A 1 231 ? 14.797 -1.287 21.531 1 95.56 231 LYS A CA 1
ATOM 1926 C C . LYS A 1 231 ? 13.477 -2.006 21.781 1 95.56 231 LYS A C 1
ATOM 1928 O O . LYS A 1 231 ? 12.438 -1.618 21.234 1 95.56 231 LYS A O 1
ATOM 1933 N N . VAL A 1 232 ? 13.461 -2.99 22.594 1 95.19 232 VAL A N 1
ATOM 1934 C CA . VAL A 1 232 ? 12.258 -3.754 22.906 1 95.19 232 VAL A CA 1
ATOM 1935 C C . VAL A 1 232 ? 11.242 -2.863 23.625 1 95.19 232 VAL A C 1
ATOM 1937 O O . VAL A 1 232 ? 10.055 -2.883 23.297 1 95.19 232 VAL A O 1
ATOM 1940 N N . ALA A 1 233 ? 11.703 -2.139 24.547 1 96 233 ALA A N 1
ATOM 1941 C CA . ALA A 1 233 ? 10.828 -1.245 25.297 1 96 233 ALA A CA 1
ATOM 1942 C C . ALA A 1 233 ? 10.211 -0.184 24.391 1 96 233 ALA A C 1
ATOM 1944 O O . ALA A 1 233 ? 9.008 0.083 24.469 1 96 233 ALA A O 1
ATOM 1945 N N . ILE A 1 234 ? 11.039 0.414 23.594 1 95.81 234 ILE A N 1
ATOM 1946 C CA . ILE A 1 234 ? 10.594 1.468 22.688 1 95.81 234 ILE A CA 1
ATOM 1947 C C . ILE A 1 234 ? 9.578 0.9 21.688 1 95.81 234 ILE A C 1
ATOM 1949 O O . ILE A 1 234 ? 8.57 1.541 21.375 1 95.81 234 ILE A O 1
ATOM 1953 N N . ARG A 1 235 ? 9.828 -0.324 21.25 1 96 235 ARG A N 1
ATOM 1954 C CA . ARG A 1 235 ? 8.914 -0.968 20.312 1 96 235 ARG A CA 1
ATOM 1955 C C . ARG A 1 235 ? 7.57 -1.27 20.969 1 96 235 ARG A C 1
ATOM 1957 O O . ARG A 1 235 ? 6.52 -1.155 20.344 1 96 235 ARG A O 1
ATOM 1964 N N . ALA A 1 236 ? 7.633 -1.673 22.156 1 95.69 236 ALA A N 1
ATOM 1965 C CA . ALA A 1 236 ? 6.398 -1.925 22.891 1 95.69 236 ALA A CA 1
ATOM 1966 C C . ALA A 1 236 ? 5.551 -0.661 23 1 95.69 236 ALA A C 1
ATOM 1968 O O . ALA A 1 236 ? 4.332 -0.706 22.797 1 95.69 236 ALA A O 1
ATOM 1969 N N . VAL A 1 237 ? 6.156 0.466 23.297 1 95 237 VAL A N 1
ATOM 1970 C CA . VAL A 1 237 ? 5.465 1.748 23.391 1 95 237 VAL A CA 1
ATOM 1971 C C . VAL A 1 237 ? 4.898 2.123 22.016 1 95 237 VAL A C 1
ATOM 1973 O O . VAL A 1 237 ? 3.77 2.605 21.922 1 95 237 VAL A O 1
ATOM 1976 N N . GLU A 1 238 ? 5.68 1.889 21.031 1 95.56 238 GLU A N 1
ATOM 1977 C CA . GLU A 1 238 ? 5.254 2.193 19.672 1 95.56 238 GLU A CA 1
ATOM 1978 C C . GLU A 1 238 ? 4.012 1.392 19.297 1 95.56 238 GLU A C 1
ATOM 1980 O O . GLU A 1 238 ? 3.043 1.95 18.766 1 95.56 238 GLU A O 1
ATOM 1985 N N . TYR A 1 239 ? 4.035 0.083 19.531 1 93.38 239 TYR A N 1
ATOM 1986 C CA . TYR A 1 239 ? 2.912 -0.777 19.172 1 93.38 239 TYR A CA 1
ATOM 1987 C C . TYR A 1 239 ? 1.677 -0.439 20 1 93.38 239 TYR A C 1
ATOM 1989 O O . TYR A 1 239 ? 0.549 -0.539 19.5 1 93.38 239 TYR A O 1
ATOM 1997 N N . ALA A 1 240 ? 1.915 -0.055 21.188 1 91.88 240 ALA A N 1
ATOM 1998 C CA . ALA A 1 240 ? 0.799 0.413 22 1 91.88 240 ALA A CA 1
ATOM 1999 C C . ALA A 1 240 ? 0.188 1.684 21.422 1 91.88 240 ALA A C 1
ATOM 2001 O O . ALA A 1 240 ? -1.036 1.834 21.391 1 91.88 240 ALA A O 1
ATOM 2002 N N . ALA A 1 241 ? 1.031 2.615 21 1 93.5 241 ALA A N 1
ATOM 2003 C CA . ALA A 1 241 ? 0.559 3.852 20.391 1 93.5 241 ALA A CA 1
ATOM 2004 C C . ALA A 1 241 ? -0.23 3.564 19.109 1 93.5 241 ALA A C 1
ATOM 2006 O O . ALA A 1 241 ? -1.279 4.168 18.875 1 93.5 241 ALA A O 1
ATOM 2007 N N . VAL A 1 242 ? 0.246 2.635 18.344 1 92.88 242 VAL A N 1
ATOM 2008 C CA . VAL A 1 242 ? -0.435 2.254 17.109 1 92.88 242 VAL A CA 1
ATOM 2009 C C . VAL A 1 242 ? -1.79 1.632 17.438 1 92.88 242 VAL A C 1
ATOM 2011 O O . VAL A 1 242 ? -2.793 1.931 16.781 1 92.88 242 VAL A O 1
ATOM 2014 N N . ALA A 1 243 ? -1.787 0.781 18.406 1 89 243 ALA A N 1
ATOM 2015 C CA . ALA A 1 243 ? -3.037 0.158 18.828 1 89 243 ALA A CA 1
ATOM 2016 C C . ALA A 1 243 ? -4.051 1.209 19.281 1 89 243 ALA A C 1
ATOM 2018 O O . ALA A 1 243 ? -5.242 1.092 18.984 1 89 243 ALA A O 1
ATOM 2019 N N . LEU A 1 244 ? -3.57 2.184 19.922 1 87.12 244 LEU A N 1
ATOM 2020 C CA . LEU A 1 244 ? -4.445 3.262 20.375 1 87.12 244 LEU A CA 1
ATOM 2021 C C . LEU A 1 244 ? -4.996 4.047 19.188 1 87.12 244 LEU A C 1
ATOM 2023 O O . LEU A 1 244 ? -6.18 4.387 19.156 1 87.12 244 LEU A O 1
ATOM 2027 N N . ILE A 1 245 ? -4.16 4.367 18.25 1 90.44 245 ILE A N 1
ATOM 2028 C CA . ILE A 1 245 ? -4.586 5.082 17.062 1 90.44 245 ILE A CA 1
ATOM 2029 C C . ILE A 1 245 ? -5.68 4.289 16.344 1 90.44 245 ILE A C 1
ATOM 2031 O O . ILE A 1 245 ? -6.727 4.84 15.992 1 90.44 245 ILE A O 1
ATOM 2035 N N . LEU A 1 246 ? -5.438 2.994 16.156 1 88 246 LEU A N 1
ATOM 2036 C CA . LEU A 1 246 ? -6.398 2.146 15.461 1 88 246 LEU A CA 1
ATOM 2037 C C . LEU A 1 246 ? -7.711 2.068 16.234 1 88 246 LEU A C 1
ATOM 2039 O O . LEU A 1 246 ? -8.789 2.061 15.641 1 88 246 LEU A O 1
ATOM 2043 N N . SER A 1 247 ? -7.602 1.986 17.547 1 83.5 247 SER A N 1
ATOM 2044 C CA . SER A 1 247 ? -8.797 1.902 18.375 1 83.5 247 SER A CA 1
ATOM 2045 C C . SER A 1 247 ? -9.664 3.148 18.234 1 83.5 247 SER A C 1
ATOM 2047 O O . SER A 1 247 ? -10.891 3.059 18.219 1 83.5 247 SER A O 1
ATOM 2049 N N . VAL A 1 248 ? -9.016 4.262 18.109 1 81.44 248 VAL A N 1
ATOM 2050 C CA . VAL A 1 248 ? -9.758 5.512 18 1 81.44 248 VAL A CA 1
ATOM 2051 C C . VAL A 1 248 ? -10.297 5.664 16.578 1 81.44 248 VAL A C 1
ATOM 2053 O O . VAL A 1 248 ? -11.461 6.02 16.375 1 81.44 248 VAL A O 1
ATOM 2056 N N . CYS A 1 249 ? -9.508 5.406 15.594 1 83.69 249 CYS A N 1
ATOM 2057 C CA . CYS A 1 249 ? -9.867 5.613 14.195 1 83.69 249 CYS A CA 1
ATOM 2058 C C . CYS A 1 249 ? -10.992 4.676 13.773 1 83.69 249 CYS A C 1
ATOM 2060 O O . CYS A 1 249 ? -11.852 5.047 12.969 1 83.69 249 CYS A O 1
ATOM 2062 N N . PHE A 1 250 ? -11 3.52 14.305 1 82.81 250 PHE A N 1
ATOM 2063 C CA . PHE A 1 250 ? -11.977 2.545 13.828 1 82.81 250 PHE A CA 1
ATOM 2064 C C . PHE A 1 250 ? -13.07 2.318 14.875 1 82.81 250 PHE A C 1
ATOM 2066 O O . PHE A 1 250 ? -13.727 1.273 14.875 1 82.81 250 PHE A O 1
ATOM 2073 N N . ARG A 1 251 ? -13.219 3.326 15.648 1 76.69 251 ARG A N 1
ATOM 2074 C CA . ARG A 1 251 ? -14.375 3.348 16.531 1 76.69 251 ARG A CA 1
ATOM 2075 C C . ARG A 1 251 ? -15.641 3.756 15.781 1 76.69 251 ARG A C 1
ATOM 2077 O O . ARG A 1 251 ? -15.664 4.797 15.125 1 76.69 251 ARG A O 1
ATOM 2084 N N . ARG A 1 252 ? -16.656 2.885 15.695 1 70.12 252 ARG A N 1
ATOM 2085 C CA . ARG A 1 252 ? -17.875 3.17 14.938 1 70.12 252 ARG A CA 1
ATOM 2086 C C . ARG A 1 252 ? -18.672 4.293 15.594 1 70.12 252 ARG A C 1
ATOM 2088 O O . ARG A 1 252 ? -18.75 4.375 16.828 1 70.12 252 ARG A O 1
ATOM 2095 N N . ASN A 1 253 ? -19.172 5.238 14.711 1 61.59 253 ASN A N 1
ATOM 2096 C CA . ASN A 1 253 ? -19.984 6.367 15.164 1 61.59 253 ASN A CA 1
ATOM 2097 C C . ASN A 1 253 ? -21.297 5.906 15.773 1 61.59 253 ASN A C 1
ATOM 2099 O O . ASN A 1 253 ? -21.859 4.887 15.367 1 61.59 253 ASN A O 1
ATOM 2103 N N . SER A 1 254 ? -21.578 6.332 17.094 1 52.88 254 SER A N 1
ATOM 2104 C CA . SER A 1 254 ? -22.859 6.031 17.734 1 52.88 254 SER A CA 1
ATOM 2105 C C . SER A 1 254 ? -24.031 6.555 16.906 1 52.88 254 SER A C 1
ATOM 2107 O O . SER A 1 254 ? -24.016 7.699 16.453 1 52.88 254 SER A O 1
ATOM 2109 N N . THR A 1 255 ? -24.469 5.879 15.898 1 50 255 THR A N 1
ATOM 2110 C CA . THR A 1 255 ? -25.734 6.355 15.367 1 50 255 THR A CA 1
ATOM 2111 C C . THR A 1 255 ? -26.797 6.398 16.453 1 50 255 THR A C 1
ATOM 2113 O O . THR A 1 255 ? -26.719 5.652 17.438 1 50 255 THR A O 1
ATOM 2116 N N . PRO A 1 256 ? -27.703 7.418 16.391 1 43.94 256 PRO A N 1
ATOM 2117 C CA . PRO A 1 256 ? -28.875 7.391 17.281 1 43.94 256 PRO A CA 1
ATOM 2118 C C . PRO A 1 256 ? -29.562 6.031 17.297 1 43.94 256 PRO A C 1
ATOM 2120 O O . PRO A 1 256 ? -29.922 5.504 16.234 1 43.94 256 PRO A O 1
ATOM 2123 N N . GLY A 1 257 ? -29.547 5.258 18.5 1 46.34 257 GLY A N 1
ATOM 2124 C CA . GLY A 1 257 ? -30.172 3.977 18.797 1 46.34 257 GLY A CA 1
ATOM 2125 C C . GLY A 1 257 ? -29.172 2.842 18.922 1 46.34 257 GLY A C 1
ATOM 2126 O O . GLY A 1 257 ? -29.516 1.757 19.391 1 46.34 257 GLY A O 1
ATOM 2127 N N . HIS A 1 258 ? -28.141 3.021 18.172 1 48.22 258 HIS A N 1
ATOM 2128 C CA . HIS A 1 258 ? -27.156 1.963 18.312 1 48.22 258 HIS A CA 1
ATOM 2129 C C . HIS A 1 258 ? -25.859 2.5 18.906 1 48.22 258 HIS A C 1
ATOM 2131 O O . HIS A 1 258 ? -25.094 3.203 18.234 1 48.22 258 HIS A O 1
ATOM 2137 N N . PRO A 1 259 ? -25.844 2.527 20.266 1 45.94 259 PRO A N 1
ATOM 2138 C CA . PRO A 1 259 ? -24.688 3.078 20.984 1 45.94 259 PRO A CA 1
ATOM 2139 C C . PRO A 1 259 ? -23.359 2.627 20.391 1 45.94 259 PRO A C 1
ATOM 2141 O O . PRO A 1 259 ? -23.25 1.524 19.844 1 45.94 259 PRO A O 1
ATOM 2144 N N . ALA A 1 260 ? -22.688 3.543 19.953 1 49.12 260 ALA A N 1
ATOM 2145 C CA . ALA A 1 260 ? -21.312 3.293 19.5 1 49.12 260 ALA A CA 1
ATOM 2146 C C . ALA A 1 260 ? -20.641 2.238 20.375 1 49.12 260 ALA A C 1
ATOM 2148 O O . ALA A 1 260 ? -20.547 2.4 21.594 1 49.12 260 ALA A O 1
ATOM 2149 N N . GLU A 1 261 ? -21.078 0.926 20.203 1 47.31 261 GLU A N 1
ATOM 2150 C CA . GLU A 1 261 ? -20.438 -0.095 21.031 1 47.31 261 GLU A CA 1
ATOM 2151 C C . GLU A 1 261 ? -18.906 -0.068 20.859 1 47.31 261 GLU A C 1
ATOM 2153 O O . GLU A 1 261 ? -18.406 0.457 19.859 1 47.31 261 GLU A O 1
ATOM 2158 N N . PRO A 1 262 ? -18.359 -0.924 21.781 1 46.38 262 PRO A N 1
ATOM 2159 C CA . PRO A 1 262 ? -16.969 -1.07 22.172 1 46.38 262 PRO A CA 1
ATOM 2160 C C . PRO A 1 262 ? -16.031 -1.231 20.969 1 46.38 262 PRO A C 1
ATOM 2162 O O . PRO A 1 262 ? -16.391 -1.863 19.984 1 46.38 262 PRO A O 1
ATOM 2165 N N . THR A 1 263 ? -15.273 -0.285 20.75 1 48.97 263 THR A N 1
ATOM 2166 C CA . THR A 1 263 ? -14.078 -0.026 19.953 1 48.97 263 THR A CA 1
ATOM 2167 C C . THR A 1 263 ? -13.109 -1.204 20.031 1 48.97 263 THR A C 1
ATOM 2169 O O . THR A 1 263 ? -13.211 -2.037 20.922 1 48.97 263 THR A O 1
ATOM 2172 N N . MET A 1 264 ? -12.227 -1.289 19.125 1 51.94 264 MET A N 1
ATOM 2173 C CA . MET A 1 264 ? -11.188 -2.301 18.938 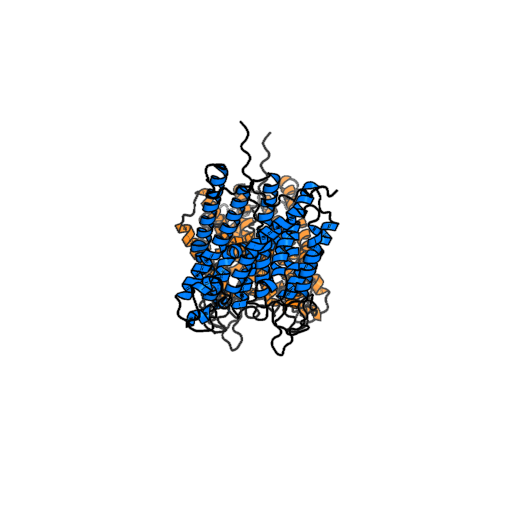1 51.94 264 MET A CA 1
ATOM 2174 C C . MET A 1 264 ? -10.633 -2.777 20.266 1 51.94 264 MET A C 1
ATOM 2176 O O . MET A 1 264 ? -11.336 -2.744 21.281 1 51.94 264 MET A O 1
ATOM 2180 N N . LEU A 1 265 ? -9.25 -2.656 20.5 1 52.72 265 LEU A N 1
ATOM 2181 C CA . LEU A 1 265 ? -8.422 -3.139 21.609 1 52.72 265 LEU A CA 1
ATOM 2182 C C . LEU A 1 265 ? -8.656 -2.307 22.859 1 52.72 265 LEU A C 1
ATOM 2184 O O . LEU A 1 265 ? -8.711 -2.85 23.969 1 52.72 265 LEU A O 1
ATOM 2188 N N . PHE A 1 266 ? -8.93 -0.945 22.609 1 57.62 266 PHE A N 1
ATOM 2189 C CA . PHE A 1 266 ? -8.992 -0.077 23.781 1 57.62 266 PHE A CA 1
ATOM 2190 C C . PHE A 1 266 ? -10.344 0.625 23.859 1 57.62 266 PHE A C 1
ATOM 2192 O O . PHE A 1 266 ? -10.422 1.844 23.688 1 57.62 266 PHE A O 1
ATOM 2199 N N . HIS A 1 267 ? -11.383 -0.173 24.062 1 57.16 267 HIS A N 1
ATOM 2200 C CA . HIS A 1 267 ? -12.773 0.283 24.125 1 57.16 267 HIS A CA 1
ATOM 2201 C C . HIS A 1 267 ? -12.93 1.412 25.141 1 57.16 267 HIS A C 1
ATOM 2203 O O . HIS A 1 267 ? -13.852 2.225 25.031 1 57.16 267 HIS A O 1
ATOM 2209 N N . TRP A 1 268 ? -11.992 1.429 25.984 1 53.88 268 TRP A N 1
ATOM 2210 C CA . TRP A 1 268 ? -12.133 2.369 27.094 1 53.88 268 TRP A CA 1
ATOM 2211 C C . TRP A 1 268 ? -11.641 3.758 26.688 1 53.88 268 TRP A C 1
ATOM 2213 O O . TRP A 1 268 ? -11.891 4.738 27.406 1 53.88 268 TRP A O 1
ATOM 2223 N N . VAL A 1 269 ? -10.969 3.65 25.578 1 54.25 269 VAL A N 1
ATOM 2224 C CA . VAL A 1 269 ? -10.391 4.941 25.219 1 54.25 269 VAL A CA 1
ATOM 2225 C C . VAL A 1 269 ? -11.477 5.863 24.672 1 54.25 269 VAL A C 1
ATOM 2227 O O . VAL A 1 269 ? -12.227 5.477 23.781 1 54.25 269 VAL A O 1
ATOM 2230 N N . HIS A 1 270 ? -11.625 6.988 25.141 1 55.16 270 HIS A N 1
ATOM 2231 C CA . HIS A 1 270 ? -12.555 8.062 24.812 1 55.16 270 HIS A CA 1
ATOM 2232 C C . HIS A 1 270 ? -14 7.645 25.047 1 55.16 270 HIS A C 1
ATOM 2234 O O . HIS A 1 270 ? -14.867 7.879 24.219 1 55.16 270 HIS A O 1
ATOM 2240 N N . GLN A 1 271 ? -14.266 6.641 25.922 1 53.19 271 GLN A N 1
ATOM 2241 C CA . GLN A 1 271 ? -15.648 6.289 26.25 1 53.19 271 GLN A CA 1
ATOM 2242 C C . GLN A 1 271 ? -16.484 7.535 26.516 1 53.19 271 GLN A C 1
ATOM 2244 O O . GLN A 1 271 ? -16.062 8.43 27.25 1 53.19 271 GLN A O 1
ATOM 2249 N N . ARG A 1 272 ? -17.359 7.785 25.547 1 51.34 272 ARG A N 1
ATOM 2250 C CA . ARG A 1 272 ? -18.266 8.93 25.547 1 51.34 272 ARG A CA 1
ATOM 2251 C C . ARG A 1 272 ? -18.984 9.062 26.875 1 51.34 272 ARG A C 1
ATOM 2253 O O . ARG A 1 272 ? -19.812 8.219 27.234 1 51.34 272 ARG A O 1
ATOM 2260 N N . GLU A 1 273 ? -18.328 9.406 27.938 1 45.81 273 GLU A N 1
ATOM 2261 C CA . GLU A 1 273 ? -19.281 9.656 29.016 1 45.81 273 GLU A CA 1
ATOM 2262 C C . GLU A 1 273 ? -20.438 10.516 28.531 1 45.81 273 GLU A C 1
ATOM 2264 O O . GLU A 1 273 ? -21.578 10.312 28.938 1 45.81 273 GLU A O 1
ATOM 2269 N N . HIS A 1 274 ? -20.234 11.836 28 1 42.88 274 HIS A N 1
ATOM 2270 C CA . HIS A 1 274 ? -21.266 12.781 27.594 1 42.88 274 HIS A CA 1
ATOM 2271 C C . HIS A 1 274 ? -21.312 12.914 26.078 1 42.88 274 HIS A C 1
ATOM 2273 O O . HIS A 1 274 ? -20.297 12.82 25.406 1 42.88 274 HIS A O 1
ATOM 2279 N N . ASP A 1 275 ? -22.297 12.453 25.406 1 46.25 275 ASP A N 1
ATOM 2280 C CA . ASP A 1 275 ? -22.75 12.523 24.016 1 46.25 275 ASP A CA 1
ATOM 2281 C C . ASP A 1 275 ? -22.25 13.805 23.344 1 46.25 275 ASP A C 1
ATOM 2283 O O . ASP A 1 275 ? -22.969 14.414 22.547 1 46.25 275 ASP A O 1
ATOM 2287 N N . GLU A 1 276 ? -21.312 14.555 23.922 1 48.84 276 GLU A N 1
ATOM 2288 C CA . GLU A 1 276 ? -21.141 15.836 23.25 1 48.84 276 GLU A CA 1
ATOM 2289 C C . GLU A 1 276 ? -20.391 15.672 21.938 1 48.84 276 GLU A C 1
ATOM 2291 O O . GLU A 1 276 ? -19.516 14.805 21.812 1 48.84 276 GLU A O 1
ATOM 2296 N N . GLY A 1 277 ? -20.906 15.883 20.859 1 58.75 277 GLY A N 1
ATOM 2297 C CA . GLY A 1 277 ? -20.453 16.078 19.484 1 58.75 277 GLY A CA 1
ATOM 2298 C C . GLY A 1 277 ? -18.969 16.375 19.391 1 58.75 277 GLY A C 1
ATOM 2299 O O . GLY A 1 277 ? -18.312 16.672 20.391 1 58.75 277 GLY A O 1
ATOM 2300 N N . GLY A 1 278 ? -18.172 15.805 18.484 1 66.81 278 GLY A N 1
ATOM 2301 C CA . GLY A 1 278 ? -16.797 16.156 18.188 1 66.81 278 GLY A CA 1
ATOM 2302 C C . GLY A 1 278 ? -15.953 14.969 17.766 1 66.81 278 GLY A C 1
ATOM 2303 O O . GLY A 1 278 ? -16.484 13.875 17.531 1 66.81 278 GLY A O 1
ATOM 2304 N N . PHE A 1 279 ? -14.672 15.359 17.547 1 69.25 279 PHE A N 1
ATOM 2305 C CA . PHE A 1 279 ? -13.766 14.367 16.969 1 69.25 279 PHE A CA 1
ATOM 2306 C C . PHE A 1 279 ? -12.695 13.969 17.984 1 69.25 279 PHE A C 1
ATOM 2308 O O . PHE A 1 279 ? -12.352 14.758 18.875 1 69.25 279 PHE A O 1
ATOM 2315 N N . PRO A 1 280 ? -12.25 12.625 17.922 1 68.12 280 PRO A N 1
ATOM 2316 C CA . PRO A 1 280 ? -11.211 12.148 18.844 1 68.12 280 PRO A CA 1
ATOM 2317 C C . PRO A 1 280 ? -9.852 12.805 18.594 1 68.12 280 PRO A C 1
ATOM 2319 O O . PRO A 1 280 ? -9.594 13.297 17.484 1 68.12 280 PRO A O 1
ATOM 2322 N N . PHE A 1 281 ? -9.094 12.883 19.734 1 76.56 281 PHE A N 1
ATOM 2323 C CA . PHE A 1 281 ? -7.742 13.438 19.75 1 76.56 281 PHE A CA 1
ATOM 2324 C C . PHE A 1 281 ? -6.703 12.32 19.656 1 76.56 281 PHE A C 1
ATOM 2326 O O . PHE A 1 281 ? -6.555 11.523 20.578 1 76.56 281 PHE A O 1
ATOM 2333 N N . ILE A 1 282 ? -5.945 12.219 18.422 1 86.69 282 ILE A N 1
ATOM 2334 C CA . ILE A 1 282 ? -4.934 11.172 18.297 1 86.69 282 ILE A CA 1
ATOM 2335 C C . ILE A 1 282 ? -3.551 11.812 18.156 1 86.69 282 ILE A C 1
ATOM 2337 O O . ILE A 1 282 ? -2.596 11.148 17.75 1 86.69 282 ILE A O 1
ATOM 2341 N N . SER A 1 283 ? -3.387 13.047 18.547 1 91 283 SER A N 1
ATOM 2342 C CA . SER A 1 283 ? -2.154 13.797 18.328 1 91 283 SER A CA 1
ATOM 2343 C C . SER A 1 283 ? -0.994 13.195 19.109 1 91 283 SER A C 1
ATOM 2345 O O . SER A 1 283 ? 0.111 13.055 18.594 1 91 283 SER A O 1
ATOM 2347 N N . VAL A 1 284 ? -1.249 12.75 20.312 1 90.94 284 VAL A N 1
ATOM 2348 C CA . VAL A 1 284 ? -0.183 12.266 21.188 1 90.94 284 VAL A CA 1
ATOM 2349 C C . VAL A 1 284 ? 0.368 10.945 20.656 1 90.94 284 VAL A C 1
ATOM 2351 O O . VAL A 1 284 ? 1.571 10.82 20.406 1 90.94 284 VAL A O 1
ATOM 2354 N N . PRO A 1 285 ? -0.5 10.031 20.391 1 92.75 285 PRO A N 1
ATOM 2355 C CA . PRO A 1 285 ? 0.05 8.781 19.859 1 92.75 285 PRO A CA 1
ATOM 2356 C C . PRO A 1 285 ? 0.686 8.961 18.484 1 92.75 285 PRO A C 1
ATOM 2358 O O . PRO A 1 285 ? 1.671 8.289 18.156 1 92.75 285 PRO A O 1
ATOM 2361 N N . VAL A 1 286 ? 0.227 9.773 17.672 1 95.31 286 VAL A N 1
ATOM 2362 C CA . VAL A 1 286 ? 0.792 10.016 16.344 1 95.31 286 VAL A CA 1
ATOM 2363 C C . VAL A 1 286 ? 2.195 10.602 16.484 1 95.31 286 VAL A C 1
ATOM 2365 O O . VAL A 1 286 ? 3.127 10.164 15.797 1 95.31 286 VAL A O 1
ATOM 2368 N N . THR A 1 287 ? 2.336 11.562 17.375 1 96.38 287 THR A N 1
ATOM 2369 C CA . THR A 1 287 ? 3.641 12.188 17.562 1 96.38 287 THR A CA 1
ATOM 2370 C C . THR A 1 287 ? 4.648 11.18 18.109 1 96.38 287 THR A C 1
ATOM 2372 O O . THR A 1 287 ? 5.82 11.203 17.734 1 96.38 287 THR A O 1
ATOM 2375 N N . LEU A 1 288 ? 4.156 10.297 18.984 1 95.5 288 LEU A N 1
ATOM 2376 C CA . LEU A 1 288 ? 5.027 9.266 19.531 1 95.5 288 LEU A CA 1
ATOM 2377 C C . LEU A 1 288 ? 5.551 8.344 18.438 1 95.5 288 LEU A C 1
ATOM 2379 O O . LEU A 1 288 ? 6.746 8.055 18.375 1 95.5 288 LEU A O 1
ATOM 2383 N N . VAL A 1 289 ? 4.695 7.965 17.562 1 96.69 289 VAL A N 1
ATOM 2384 C CA . VAL A 1 289 ? 5.082 7.074 16.484 1 96.69 289 VAL A CA 1
ATOM 2385 C C . VAL A 1 289 ? 6.07 7.781 15.555 1 96.69 289 VAL A C 1
ATOM 2387 O O . VAL A 1 289 ? 7.07 7.195 15.141 1 96.69 289 VAL A O 1
ATOM 2390 N N . ILE A 1 290 ? 5.844 9.031 15.297 1 96.38 290 ILE A N 1
ATOM 2391 C CA . ILE A 1 290 ? 6.699 9.805 14.406 1 96.38 290 ILE A CA 1
ATOM 2392 C C . ILE A 1 290 ? 8.102 9.906 14.992 1 96.38 290 ILE A C 1
ATOM 2394 O O . ILE A 1 290 ? 9.094 9.602 14.32 1 96.38 290 ILE A O 1
ATOM 2398 N N . VAL A 1 291 ? 8.18 10.242 16.25 1 95.94 291 VAL A N 1
ATOM 2399 C CA . VAL A 1 291 ? 9.477 10.438 16.891 1 95.94 291 VAL A CA 1
ATOM 2400 C C . VAL A 1 291 ? 10.227 9.109 16.953 1 95.94 291 VAL A C 1
ATOM 2402 O O . VAL A 1 291 ? 11.422 9.055 16.641 1 95.94 291 VAL A O 1
ATOM 2405 N N . ILE A 1 292 ? 9.539 8.039 17.297 1 95.94 292 ILE A N 1
ATOM 2406 C CA . ILE A 1 292 ? 10.172 6.727 17.422 1 95.94 292 ILE A CA 1
ATOM 2407 C C . ILE A 1 292 ? 10.688 6.277 16.062 1 95.94 292 ILE A C 1
ATOM 2409 O O . ILE A 1 292 ? 11.82 5.797 15.945 1 95.94 292 ILE A O 1
ATOM 2413 N N . GLU A 1 293 ? 9.914 6.512 15.047 1 95.69 293 GLU A N 1
ATOM 2414 C CA . GLU A 1 293 ? 10.32 6.07 13.711 1 95.69 293 GLU A CA 1
ATOM 2415 C C . GLU A 1 293 ? 11.453 6.934 13.164 1 95.69 293 GLU A C 1
ATOM 2417 O O . GLU A 1 293 ? 12.25 6.473 12.344 1 95.69 293 GLU A O 1
ATOM 2422 N N . MET A 1 294 ? 11.523 8.141 13.609 1 94.5 294 MET A N 1
ATOM 2423 C CA . MET A 1 294 ? 12.633 9 13.211 1 94.5 294 MET A CA 1
ATOM 2424 C C . MET A 1 294 ? 13.93 8.547 13.859 1 94.5 294 MET A C 1
ATOM 2426 O O . MET A 1 294 ? 14.992 8.594 13.242 1 94.5 294 MET A O 1
ATOM 2430 N N . LEU A 1 295 ? 13.797 8.039 15.078 1 93.31 295 LEU A N 1
ATOM 2431 C CA . LEU A 1 295 ? 14.977 7.629 15.836 1 93.31 295 LEU A CA 1
ATOM 2432 C C . LEU A 1 295 ? 15.359 6.191 15.516 1 93.31 295 LEU A C 1
ATOM 2434 O O . LEU A 1 295 ? 16.547 5.867 15.398 1 93.31 295 LEU A O 1
ATOM 2438 N N . LEU A 1 296 ? 14.312 5.375 15.453 1 93.56 296 LEU A N 1
ATOM 2439 C CA . LEU A 1 296 ? 14.492 3.945 15.227 1 93.56 296 LEU A CA 1
ATOM 2440 C C . LEU A 1 296 ? 13.547 3.449 14.133 1 93.56 296 LEU A C 1
ATOM 2442 O O . LEU A 1 296 ? 12.523 2.832 14.422 1 93.56 296 LEU A O 1
ATOM 2446 N N . PRO A 1 297 ? 13.977 3.648 12.859 1 93.62 297 PRO A N 1
ATOM 2447 C CA . PRO A 1 297 ? 13.102 3.223 11.766 1 93.62 297 PRO A CA 1
ATOM 2448 C C . PRO A 1 297 ? 12.766 1.735 11.82 1 93.62 297 PRO A C 1
ATOM 2450 O O . PRO A 1 297 ? 13.602 0.92 12.203 1 93.62 297 PRO A O 1
ATOM 2453 N N . SER A 1 298 ? 11.555 1.368 11.531 1 93.94 298 SER A N 1
ATOM 2454 C CA . SER A 1 298 ? 11.047 -0.002 11.547 1 93.94 298 SER A CA 1
ATOM 2455 C C . SER A 1 298 ? 10.195 -0.294 10.312 1 93.94 298 SER A C 1
ATOM 2457 O O . SER A 1 298 ? 10.266 0.429 9.32 1 93.94 298 SER A O 1
ATOM 2459 N N . CYS A 1 299 ? 9.414 -1.405 10.383 1 92.25 299 CYS A N 1
ATOM 2460 C CA . CYS A 1 299 ? 8.523 -1.796 9.289 1 92.25 299 CYS A CA 1
ATOM 2461 C C . CYS A 1 299 ? 7.391 -0.793 9.125 1 92.25 299 CYS A C 1
ATOM 2463 O O . CYS A 1 299 ? 6.824 -0.665 8.031 1 92.25 299 CYS A O 1
ATOM 2465 N N . ILE A 1 300 ? 7.133 -0.083 10.164 1 93.62 300 ILE A N 1
ATOM 2466 C CA . ILE A 1 300 ? 6.043 0.884 10.102 1 93.62 300 ILE A CA 1
ATOM 2467 C C . ILE A 1 300 ? 6.41 2.02 9.148 1 93.62 300 ILE A C 1
ATOM 2469 O O . ILE A 1 300 ? 5.621 2.381 8.273 1 93.62 300 ILE A O 1
ATOM 2473 N N . SER A 1 301 ? 7.574 2.594 9.312 1 95.06 301 SER A N 1
ATOM 2474 C CA . SER A 1 301 ? 8.016 3.637 8.391 1 95.06 301 SER A CA 1
ATOM 2475 C C . SER A 1 301 ? 8.117 3.107 6.965 1 95.06 301 SER A C 1
ATOM 2477 O O . SER A 1 301 ? 7.75 3.795 6.012 1 95.06 301 SER A O 1
ATOM 2479 N N . ALA A 1 302 ? 8.555 1.854 6.832 1 93.69 302 ALA A N 1
ATOM 2480 C CA . ALA A 1 302 ? 8.68 1.235 5.516 1 93.69 302 ALA A CA 1
ATOM 2481 C C . ALA A 1 302 ? 7.324 1.103 4.836 1 93.69 302 ALA A C 1
ATOM 2483 O O . ALA A 1 302 ? 7.211 1.272 3.619 1 93.69 302 ALA A O 1
ATOM 2484 N N . MET A 1 303 ? 6.395 0.851 5.613 1 95.25 303 MET A N 1
ATOM 2485 C CA . MET A 1 303 ? 5.039 0.722 5.086 1 95.25 303 MET A CA 1
ATOM 2486 C C . MET A 1 303 ? 4.559 2.041 4.488 1 95.25 303 MET A C 1
ATOM 2488 O O . MET A 1 303 ? 3.848 2.049 3.482 1 95.25 303 MET A O 1
ATOM 2492 N N . PHE A 1 304 ? 4.961 3.08 5.023 1 96.31 304 PHE A N 1
ATOM 2493 C CA . PHE A 1 304 ? 4.48 4.391 4.594 1 96.31 304 PHE A CA 1
ATOM 2494 C C . PHE A 1 304 ? 5.367 4.957 3.492 1 96.31 304 PHE A C 1
ATOM 2496 O O . PHE A 1 304 ? 5.082 6.027 2.951 1 96.31 304 PHE A O 1
ATOM 2503 N N . GLU A 1 305 ? 6.398 4.234 3.146 1 95.44 305 GLU A N 1
ATOM 2504 C CA . GLU A 1 305 ? 7.258 4.645 2.039 1 95.44 305 GLU A CA 1
ATOM 2505 C C . GLU A 1 305 ? 6.746 4.09 0.711 1 95.44 305 GLU A C 1
ATOM 2507 O O . GLU A 1 305 ? 7.426 4.199 -0.313 1 95.44 305 GLU A O 1
ATOM 2512 N N . TRP A 1 306 ? 5.562 3.543 0.759 1 95.19 306 TRP A N 1
ATOM 2513 C CA . TRP A 1 306 ? 4.887 3.047 -0.435 1 95.19 306 TRP A CA 1
ATOM 2514 C C . TRP A 1 306 ? 4.727 4.152 -1.472 1 95.19 306 TRP A C 1
ATOM 2516 O O . TRP A 1 306 ? 4.328 5.27 -1.138 1 95.19 306 TRP A O 1
ATOM 2526 N N . SER A 1 307 ? 5.039 3.84 -2.664 1 95 307 SER A N 1
ATOM 2527 C CA . SER A 1 307 ? 5.055 4.84 -3.727 1 95 307 SER A CA 1
ATOM 2528 C C . SER A 1 307 ? 3.688 5.496 -3.885 1 95 307 SER A C 1
ATOM 2530 O O . SER A 1 307 ? 3.596 6.703 -4.133 1 95 307 SER A O 1
ATOM 2532 N N . VAL A 1 308 ? 2.66 4.797 -3.721 1 95.56 308 VAL A N 1
ATOM 2533 C CA . VAL A 1 308 ? 1.307 5.312 -3.881 1 95.56 308 VAL A CA 1
ATOM 2534 C C . VAL A 1 308 ? 1.011 6.332 -2.783 1 95.56 308 VAL A C 1
ATOM 2536 O O . VAL A 1 308 ? 0.553 7.445 -3.064 1 95.56 308 VAL A O 1
ATOM 2539 N N . LEU A 1 309 ? 1.352 5.961 -1.588 1 97.12 309 LEU A N 1
ATOM 2540 C CA . LEU A 1 309 ? 1.103 6.867 -0.471 1 97.12 309 LEU A CA 1
ATOM 2541 C C . LEU A 1 309 ? 1.954 8.125 -0.593 1 97.12 309 LEU A C 1
ATOM 2543 O O . LEU A 1 309 ? 1.478 9.234 -0.326 1 97.12 309 LEU A O 1
ATOM 2547 N N . ARG A 1 310 ? 3.139 7.93 -0.974 1 96.19 310 ARG A N 1
ATOM 2548 C CA . ARG A 1 310 ? 4.035 9.07 -1.131 1 96.19 310 ARG A CA 1
ATOM 2549 C C . ARG A 1 310 ? 3.516 10.031 -2.193 1 96.19 310 ARG A C 1
ATOM 2551 O O . ARG A 1 310 ? 3.609 11.25 -2.033 1 96.19 310 ARG A O 1
ATOM 2558 N N . TYR A 1 311 ? 2.945 9.461 -3.227 1 96.12 311 TYR A N 1
ATOM 2559 C CA . TYR A 1 311 ? 2.424 10.328 -4.277 1 96.12 311 TYR A CA 1
ATOM 2560 C C . TYR A 1 311 ? 1.196 11.094 -3.797 1 96.12 311 TYR A C 1
ATOM 2562 O O . TYR A 1 311 ? 1.059 12.289 -4.066 1 96.12 311 TYR A O 1
ATOM 2570 N N . TRP A 1 312 ? 0.336 10.391 -3.115 1 96.88 312 TRP A N 1
ATOM 2571 C CA . TRP A 1 312 ? -0.826 11.062 -2.541 1 96.88 312 TRP A CA 1
ATOM 2572 C C . TRP A 1 312 ? -0.4 12.125 -1.534 1 96.88 312 TRP A C 1
ATOM 2574 O O . TRP A 1 312 ? -1.092 13.125 -1.353 1 96.88 312 TRP A O 1
ATOM 2584 N N . GLY A 1 313 ? 0.72 11.859 -0.88 1 97.12 313 GLY A N 1
ATOM 2585 C CA . GLY A 1 313 ? 1.276 12.859 0.023 1 97.12 313 GLY A CA 1
ATOM 2586 C C . GLY A 1 313 ? 1.774 14.102 -0.69 1 97.12 313 GLY A C 1
ATOM 2587 O O . GLY A 1 313 ? 1.569 15.219 -0.215 1 97.12 313 GLY A O 1
ATOM 2588 N N . LYS A 1 314 ? 2.316 13.867 -1.819 1 95.56 314 LYS A N 1
ATOM 2589 C CA . LYS A 1 314 ? 2.834 14.969 -2.623 1 95.56 314 LYS A CA 1
ATOM 2590 C C . LYS A 1 314 ? 1.708 15.883 -3.09 1 95.56 314 LYS A C 1
ATOM 2592 O O . LYS A 1 314 ? 1.846 17.109 -3.062 1 95.56 314 LYS A O 1
ATOM 2597 N N . ILE A 1 315 ? 0.562 15.273 -3.389 1 97.31 315 ILE A N 1
ATOM 2598 C CA . ILE A 1 315 ? -0.529 16.078 -3.922 1 97.31 315 ILE A CA 1
ATOM 2599 C C . ILE A 1 315 ? -1.612 16.25 -2.857 1 97.31 315 ILE A C 1
ATOM 2601 O O . ILE A 1 315 ? -2.773 16.516 -3.182 1 97.31 315 ILE A O 1
ATOM 2605 N N . SER A 1 316 ? -1.277 16.047 -1.636 1 97.44 316 SER A N 1
ATOM 2606 C CA . SER A 1 316 ? -2.258 15.977 -0.558 1 97.44 316 SER A CA 1
ATOM 2607 C C . SER A 1 316 ? -3.021 17.281 -0.41 1 97.44 316 SER A C 1
ATOM 2609 O O . SER A 1 316 ? -4.223 17.281 -0.131 1 97.44 316 SER A O 1
ATOM 2611 N N . PHE A 1 317 ? -2.381 18.469 -0.584 1 96.81 317 PHE A N 1
ATOM 2612 C CA . PHE A 1 317 ? -3.049 19.75 -0.405 1 96.81 317 PHE A CA 1
ATOM 2613 C C . PHE A 1 317 ? -4.082 19.969 -1.501 1 96.81 317 PHE A C 1
ATOM 2615 O O . PHE A 1 317 ? -5.199 20.422 -1.226 1 96.81 317 PHE A O 1
ATOM 2622 N N . SER A 1 318 ? -3.672 19.625 -2.701 1 98.19 318 SER A N 1
ATOM 2623 C CA . SER A 1 318 ? -4.625 19.688 -3.805 1 98.19 318 SER A CA 1
ATOM 2624 C C . SER A 1 318 ? -5.816 18.766 -3.557 1 98.19 318 SER A C 1
ATOM 2626 O O . SER A 1 318 ? -6.961 19.156 -3.799 1 98.19 318 SER A O 1
ATOM 2628 N N . VAL A 1 319 ? -5.527 17.578 -3.084 1 97.75 319 VAL A N 1
ATOM 2629 C CA . VAL A 1 319 ? -6.59 16.625 -2.799 1 97.75 319 VAL A CA 1
ATOM 2630 C C . VAL A 1 319 ? -7.523 17.188 -1.73 1 97.75 319 VAL A C 1
ATOM 2632 O O . VAL A 1 319 ? -8.75 17.109 -1.862 1 97.75 319 VAL A O 1
ATOM 2635 N N . TYR A 1 320 ? -6.938 17.734 -0.715 1 96.31 320 TYR A N 1
ATOM 2636 C CA . TYR A 1 320 ? -7.707 18.266 0.402 1 96.31 320 TYR A CA 1
ATOM 2637 C C . TYR A 1 320 ? -8.664 19.359 -0.068 1 96.31 320 TYR A C 1
ATOM 2639 O O . TYR A 1 320 ? -9.844 19.359 0.298 1 96.31 320 TYR A O 1
ATOM 2647 N N . LEU A 1 321 ? -8.273 20.219 -0.942 1 96.75 321 LEU A N 1
ATOM 2648 C CA . LEU A 1 321 ? -9.047 21.391 -1.313 1 96.75 321 LEU A CA 1
ATOM 2649 C C . LEU A 1 321 ? -10.016 21.062 -2.447 1 96.75 321 LEU A C 1
ATOM 2651 O O . LEU A 1 321 ? -11.078 21.688 -2.555 1 96.75 321 LEU A O 1
ATOM 2655 N N . LEU A 1 322 ? -9.672 20.109 -3.299 1 97.25 322 LEU A N 1
ATOM 2656 C CA . LEU A 1 322 ? -10.414 19.969 -4.551 1 97.25 322 LEU A CA 1
ATOM 2657 C C . LEU A 1 322 ? -11.258 18.703 -4.551 1 97.25 322 LEU A C 1
ATOM 2659 O O . LEU A 1 322 ? -12.07 18.5 -5.461 1 97.25 322 LEU A O 1
ATOM 2663 N N . HIS A 1 323 ? -11.164 17.828 -3.607 1 96.12 323 HIS A N 1
ATOM 2664 C CA . HIS A 1 323 ? -11.828 16.531 -3.662 1 96.12 323 HIS A CA 1
ATOM 2665 C C . HIS A 1 323 ? -13.344 16.688 -3.744 1 96.12 323 HIS A C 1
ATOM 2667 O O . HIS A 1 323 ? -14.039 15.82 -4.266 1 96.12 323 HIS A O 1
ATOM 2673 N N . SER A 1 324 ? -13.883 17.781 -3.229 1 94.56 324 SER A N 1
ATOM 2674 C CA . SER A 1 324 ? -15.32 17.984 -3.186 1 94.56 324 SER A CA 1
ATOM 2675 C C . SER A 1 324 ? -15.906 18.109 -4.59 1 94.56 324 SER A C 1
ATOM 2677 O O . SER A 1 324 ? -17.047 17.688 -4.836 1 94.56 324 SER A O 1
ATOM 2679 N N . PHE A 1 325 ? -15.141 18.672 -5.52 1 94.81 325 PHE A N 1
ATOM 2680 C CA . PHE A 1 325 ? -15.602 18.859 -6.887 1 94.81 325 PHE A CA 1
ATOM 2681 C C . PHE A 1 325 ? -15.891 17.516 -7.555 1 94.81 325 PHE A C 1
ATOM 2683 O O . PHE A 1 325 ? -16.766 17.422 -8.422 1 94.81 325 PHE A O 1
ATOM 2690 N N . VAL A 1 326 ? -15.164 16.547 -7.121 1 94.81 326 VAL A N 1
ATOM 2691 C CA . VAL A 1 326 ? -15.336 15.227 -7.715 1 94.81 326 VAL A CA 1
ATOM 2692 C C . VAL A 1 326 ? -16.344 14.422 -6.906 1 94.81 326 VAL A C 1
ATOM 2694 O O . VAL A 1 326 ? -17.266 13.812 -7.473 1 94.81 326 VAL A O 1
ATOM 2697 N N . LEU A 1 327 ? -16.25 14.453 -5.629 1 92.62 327 LEU A N 1
ATOM 2698 C CA . LEU A 1 327 ? -17.062 13.625 -4.758 1 92.62 327 LEU A CA 1
ATOM 2699 C C . LEU A 1 327 ? -18.531 14.016 -4.863 1 92.62 327 LEU A C 1
ATOM 2701 O O . LEU A 1 327 ? -19.422 13.148 -4.887 1 92.62 327 LEU A O 1
ATOM 2705 N N . PHE A 1 328 ? -18.797 15.297 -4.926 1 91 328 PHE A N 1
ATOM 2706 C CA . PHE A 1 328 ? -20.172 15.766 -4.855 1 91 328 PHE A CA 1
ATOM 2707 C C . PHE A 1 328 ? -20.719 16.047 -6.25 1 91 328 PHE A C 1
ATOM 2709 O O . PHE A 1 328 ? -21.797 16.625 -6.395 1 91 328 PHE A O 1
ATOM 2716 N N . SER A 1 329 ? -20 15.602 -7.258 1 89.62 329 SER A N 1
ATOM 2717 C CA . SER A 1 329 ? -20.453 15.797 -8.633 1 89.62 329 SER A CA 1
ATOM 2718 C C . SER A 1 329 ? -21.688 14.945 -8.938 1 89.62 329 SER A C 1
ATOM 2720 O O . SER A 1 329 ? -21.859 13.867 -8.367 1 89.62 329 SER A O 1
ATOM 2722 N N . ASP A 1 330 ? -22.484 15.367 -9.844 1 83.81 330 ASP A N 1
ATOM 2723 C CA . ASP A 1 330 ? -23.719 14.688 -10.211 1 83.81 330 ASP A CA 1
ATOM 2724 C C . ASP A 1 330 ? -23.469 13.648 -11.305 1 83.81 330 ASP A C 1
ATOM 2726 O O . ASP A 1 330 ? -24.422 13.102 -11.867 1 83.81 330 ASP A O 1
ATOM 2730 N N . ILE A 1 331 ? -22.312 13.375 -11.57 1 81.69 331 ILE A N 1
ATOM 2731 C CA . ILE A 1 331 ? -22.016 12.484 -12.688 1 81.69 331 ILE A CA 1
ATOM 2732 C C . ILE A 1 331 ? -22.266 11.039 -12.273 1 81.69 331 ILE A C 1
ATOM 2734 O O . ILE A 1 331 ? -22.375 10.148 -13.125 1 81.69 331 ILE A O 1
ATOM 2738 N N . TYR A 1 332 ? -22.406 10.906 -10.961 1 80.31 332 TYR A N 1
ATOM 2739 C CA . TYR A 1 332 ? -22.516 9.539 -10.461 1 80.31 332 TYR A CA 1
ATOM 2740 C C . TYR A 1 332 ? -23.969 9.133 -10.281 1 80.31 332 TYR A C 1
ATOM 2742 O O . TYR A 1 332 ? -24.781 9.922 -9.805 1 80.31 332 TYR A O 1
ATOM 2750 N N . GLY A 1 333 ? -24.297 7.945 -10.789 1 78.56 333 GLY A N 1
ATOM 2751 C CA . GLY A 1 333 ? -25.625 7.395 -10.5 1 78.56 333 GLY A CA 1
ATOM 2752 C C . GLY A 1 333 ? -25.719 6.781 -9.117 1 78.56 333 GLY A C 1
ATOM 2753 O O . GLY A 1 333 ? -24.719 6.688 -8.398 1 78.56 333 GLY A O 1
ATOM 2754 N N . LYS A 1 334 ? -26.922 6.523 -8.625 1 78.88 334 LYS A N 1
ATOM 2755 C CA . LYS A 1 334 ? -27.141 5.965 -7.297 1 78.88 334 LYS A CA 1
ATOM 2756 C C . LYS A 1 334 ? -27.375 4.457 -7.363 1 78.88 334 LYS A C 1
ATOM 2758 O O . LYS A 1 334 ? -27.734 3.834 -6.363 1 78.88 334 LYS A O 1
ATOM 2763 N N . ASP A 1 335 ? -27.109 3.887 -8.516 1 77.25 335 ASP A N 1
ATOM 2764 C CA . ASP A 1 335 ? -27.281 2.447 -8.68 1 77.25 335 ASP A CA 1
ATOM 2765 C C . ASP A 1 335 ? -26.281 1.664 -7.836 1 77.25 335 ASP A C 1
ATOM 2767 O O . ASP A 1 335 ? -25.078 1.803 -8.008 1 77.25 335 ASP A O 1
ATOM 2771 N N . PRO A 1 336 ? -26.797 0.948 -6.891 1 76.69 336 PRO A N 1
ATOM 2772 C CA . PRO A 1 336 ? -25.906 0.186 -6.012 1 76.69 336 PRO A CA 1
ATOM 2773 C C . PRO A 1 336 ? -25 -0.781 -6.781 1 76.69 336 PRO A C 1
ATOM 2775 O O . PRO A 1 336 ? -23.922 -1.132 -6.309 1 76.69 336 PRO A O 1
ATOM 2778 N N . ASN A 1 337 ? -25.438 -1.196 -7.945 1 73.56 337 ASN A N 1
ATOM 2779 C CA . ASN A 1 337 ? -24.672 -2.154 -8.742 1 73.56 337 ASN A CA 1
ATOM 2780 C C . ASN A 1 337 ? -23.422 -1.516 -9.336 1 73.56 337 ASN A C 1
ATOM 2782 O O . ASN A 1 337 ? -22.516 -2.219 -9.781 1 73.56 337 ASN A O 1
ATOM 2786 N N . MET A 1 338 ? -23.391 -0.262 -9.289 1 79.88 338 MET A N 1
ATOM 2787 C CA . MET A 1 338 ? -22.266 0.442 -9.891 1 79.88 338 MET A CA 1
ATOM 2788 C C . MET A 1 338 ? -21.328 0.978 -8.812 1 79.88 338 MET A C 1
ATOM 2790 O O . MET A 1 338 ? -20.594 1.947 -9.039 1 79.88 338 MET A O 1
ATOM 2794 N N . TYR A 1 339 ? -21.344 0.328 -7.699 1 82.06 339 TYR A N 1
ATOM 2795 C CA . TYR A 1 339 ? -20.578 0.781 -6.547 1 82.06 339 TYR A CA 1
ATOM 2796 C C . TYR A 1 339 ? -19.094 0.86 -6.879 1 82.06 339 TYR A C 1
ATOM 2798 O O . TYR A 1 339 ? -18.469 1.9 -6.684 1 82.06 339 TYR A O 1
ATOM 2806 N N . TYR A 1 340 ? -18.578 -0.249 -7.406 1 83 340 TYR A N 1
ATOM 2807 C CA . TYR A 1 340 ? -17.141 -0.292 -7.645 1 83 340 TYR A CA 1
ATOM 2808 C C . TYR A 1 340 ? -16.75 0.595 -8.82 1 83 340 TYR A C 1
ATOM 2810 O O . TYR A 1 340 ? -15.656 1.159 -8.852 1 83 340 TYR A O 1
ATOM 2818 N N . ASP A 1 341 ? -17.578 0.798 -9.812 1 82.94 341 ASP A N 1
ATOM 2819 C CA . ASP A 1 341 ? -17.328 1.738 -10.898 1 82.94 341 ASP A CA 1
ATOM 2820 C C . ASP A 1 341 ? -17.188 3.166 -10.375 1 82.94 341 ASP A C 1
ATOM 2822 O O . ASP A 1 341 ? -16.281 3.896 -10.766 1 82.94 341 ASP A O 1
ATOM 2826 N N . ARG A 1 342 ? -18.141 3.457 -9.492 1 85.81 342 ARG A N 1
ATOM 2827 C CA . ARG A 1 342 ? -18.109 4.789 -8.898 1 85.81 342 ARG A CA 1
ATOM 2828 C C . ARG A 1 342 ? -16.844 4.984 -8.062 1 85.81 342 ARG A C 1
ATOM 2830 O O . ARG A 1 342 ? -16.25 6.062 -8.07 1 85.81 342 ARG A O 1
ATOM 2837 N N . LEU A 1 343 ? -16.422 3.893 -7.426 1 87.12 343 LEU A N 1
ATOM 2838 C CA . LEU A 1 343 ? -15.234 3.949 -6.594 1 87.12 343 LEU A CA 1
ATOM 2839 C C . LEU A 1 343 ? -14 4.273 -7.43 1 87.12 343 LEU A C 1
ATOM 2841 O O . LEU A 1 343 ? -13.273 5.223 -7.133 1 87.12 343 LEU A O 1
ATOM 2845 N N . PHE A 1 344 ? -13.828 3.582 -8.492 1 87.62 344 PHE A N 1
ATOM 2846 C CA . PHE A 1 344 ? -12.625 3.742 -9.297 1 87.62 344 PHE A CA 1
ATOM 2847 C C . PHE A 1 344 ? -12.672 5.047 -10.086 1 87.62 344 PHE A C 1
ATOM 2849 O O . PHE A 1 344 ? -11.641 5.699 -10.273 1 87.62 344 PHE A O 1
ATOM 2856 N N . ILE A 1 345 ? -13.797 5.438 -10.492 1 87.81 345 ILE A N 1
ATOM 2857 C CA . ILE A 1 345 ? -13.922 6.68 -11.242 1 87.81 345 ILE A CA 1
ATOM 2858 C C . ILE A 1 345 ? -13.664 7.871 -10.32 1 87.81 345 ILE A C 1
ATOM 2860 O O . ILE A 1 345 ? -12.961 8.812 -10.695 1 87.81 345 ILE A O 1
ATOM 2864 N N . ARG A 1 346 ? -14.219 7.797 -9.125 1 90.75 346 ARG A N 1
ATOM 2865 C CA . ARG A 1 346 ? -14.023 8.883 -8.164 1 90.75 346 ARG A CA 1
ATOM 2866 C C . ARG A 1 346 ? -12.547 9.062 -7.836 1 90.75 346 ARG A C 1
ATOM 2868 O O . ARG A 1 346 ? -12.008 10.172 -7.949 1 90.75 346 ARG A O 1
ATOM 2875 N N . PHE A 1 347 ? -11.906 8.016 -7.539 1 91.81 347 PHE A N 1
ATOM 2876 C CA . PHE A 1 347 ? -10.5 8.109 -7.168 1 91.81 347 PHE A CA 1
ATOM 2877 C C . PHE A 1 347 ? -9.641 8.453 -8.375 1 91.81 347 PHE A C 1
ATOM 2879 O O . PHE A 1 347 ? -8.664 9.195 -8.266 1 91.81 347 PHE A O 1
ATOM 2886 N N . GLY A 1 348 ? -10.008 7.898 -9.516 1 92.88 348 GLY A N 1
ATOM 2887 C CA . GLY A 1 348 ? -9.289 8.242 -10.742 1 92.88 348 GLY A CA 1
ATOM 2888 C C . GLY A 1 348 ? -9.398 9.711 -11.102 1 92.88 348 GLY A C 1
ATOM 2889 O O . GLY A 1 348 ? -8.391 10.352 -11.422 1 92.88 348 GLY A O 1
ATOM 2890 N N . LEU A 1 349 ? -10.586 10.211 -10.992 1 95.06 349 LEU A N 1
ATOM 2891 C CA . LEU A 1 349 ? -10.812 11.617 -11.336 1 95.06 349 LEU A CA 1
ATOM 2892 C C . LEU A 1 349 ? -10.133 12.539 -10.32 1 95.06 349 LEU A C 1
ATOM 2894 O O . LEU A 1 349 ? -9.625 13.594 -10.688 1 95.06 349 LEU A O 1
ATOM 2898 N N . ILE A 1 350 ? -10.133 12.148 -9.086 1 96.69 350 ILE A N 1
ATOM 2899 C CA . ILE A 1 350 ? -9.453 12.938 -8.07 1 96.69 350 ILE A CA 1
ATOM 2900 C C . ILE A 1 350 ? -7.953 12.977 -8.352 1 96.69 350 ILE A C 1
ATOM 2902 O O . ILE A 1 350 ? -7.332 14.039 -8.297 1 96.69 350 ILE A O 1
ATOM 2906 N N . LEU A 1 351 ? -7.453 11.828 -8.656 1 95.88 351 LEU A N 1
ATOM 2907 C CA . LEU A 1 351 ? -6.031 11.758 -8.961 1 95.88 351 LEU A CA 1
ATOM 2908 C C . LEU A 1 351 ? -5.691 12.625 -10.172 1 95.88 351 LEU A C 1
ATOM 2910 O O . LEU A 1 351 ? -4.699 13.359 -10.148 1 95.88 351 LEU A O 1
ATOM 2914 N N . LEU A 1 352 ? -6.473 12.555 -11.141 1 96.12 352 LEU A N 1
ATOM 2915 C CA . LEU A 1 352 ? -6.223 13.328 -12.352 1 96.12 352 LEU A CA 1
ATOM 2916 C C . LEU A 1 352 ? -6.332 14.828 -12.078 1 96.12 352 LEU A C 1
ATOM 2918 O O . LEU A 1 352 ? -5.434 15.594 -12.422 1 96.12 352 LEU A O 1
ATOM 2922 N N . LEU A 1 353 ? -7.379 15.219 -11.398 1 97.56 353 LEU A N 1
ATOM 2923 C CA . LEU A 1 353 ? -7.629 16.625 -11.102 1 97.56 353 LEU A CA 1
ATOM 2924 C C . LEU A 1 353 ? -6.551 17.188 -10.18 1 97.56 353 LEU A C 1
ATOM 2926 O O . LEU A 1 353 ? -6.012 18.266 -10.43 1 97.56 353 LEU A O 1
ATOM 2930 N N . CYS A 1 354 ? -6.211 16.469 -9.203 1 98.12 354 CYS A N 1
ATOM 2931 C CA . CYS A 1 354 ? -5.289 16.969 -8.195 1 98.12 354 CYS A CA 1
ATOM 2932 C C . CYS A 1 354 ? -3.852 16.922 -8.703 1 98.12 354 CYS A C 1
ATOM 2934 O O . CYS A 1 354 ? -3.021 17.75 -8.297 1 98.12 354 CYS A O 1
ATOM 2936 N N . THR A 1 355 ? -3.584 15.977 -9.539 1 97.19 355 THR A N 1
ATOM 2937 C CA . THR A 1 355 ? -2.273 15.984 -10.188 1 97.19 355 THR A CA 1
ATOM 2938 C C . THR A 1 355 ? -2.123 17.203 -11.094 1 97.19 355 THR A C 1
ATOM 2940 O O . THR A 1 355 ? -1.081 17.859 -11.086 1 97.19 355 THR A O 1
ATOM 2943 N N . ALA A 1 356 ? -3.129 17.469 -11.805 1 97.62 356 ALA A N 1
ATOM 2944 C CA . ALA A 1 356 ? -3.115 18.641 -12.656 1 97.62 356 ALA A CA 1
ATOM 2945 C C . ALA A 1 356 ? -2.977 19.922 -11.82 1 97.62 356 ALA A C 1
ATOM 2947 O O . ALA A 1 356 ? -2.178 20.797 -12.148 1 97.62 356 ALA A O 1
ATOM 2948 N N . SER A 1 357 ? -3.695 20.016 -10.766 1 97.75 357 SER A N 1
ATOM 2949 C CA . SER A 1 357 ? -3.639 21.172 -9.875 1 97.75 357 SER A CA 1
ATOM 2950 C C . SER A 1 357 ? -2.248 21.344 -9.273 1 97.75 357 SER A C 1
ATOM 2952 O O . SER A 1 357 ? -1.73 22.453 -9.18 1 97.75 357 SER A O 1
ATOM 2954 N N . TYR A 1 358 ? -1.71 20.281 -8.883 1 97 358 TYR A N 1
ATOM 2955 C CA . TYR A 1 358 ? -0.382 20.312 -8.281 1 97 358 TYR A CA 1
ATOM 2956 C C . TYR A 1 358 ? 0.642 20.875 -9.266 1 97 358 TYR A C 1
ATOM 2958 O O . TYR A 1 358 ? 1.423 21.766 -8.914 1 97 358 TYR A O 1
ATOM 2966 N N . HIS A 1 359 ? 0.575 20.469 -10.5 1 96.38 359 HIS A N 1
ATOM 2967 C CA . HIS A 1 359 ? 1.597 20.859 -11.469 1 96.38 359 HIS A CA 1
ATOM 2968 C C . HIS A 1 359 ? 1.303 22.234 -12.062 1 96.38 359 HIS A C 1
ATOM 2970 O O . HIS A 1 359 ? 2.221 22.938 -12.477 1 96.38 359 HIS A O 1
ATOM 2976 N N . LEU A 1 360 ? 0.099 22.609 -12.062 1 96.88 360 LEU A N 1
ATOM 2977 C CA . LEU A 1 360 ? -0.266 23.875 -12.711 1 96.88 360 LEU A CA 1
ATOM 2978 C C . LEU A 1 360 ? -0.217 25.031 -11.719 1 96.88 360 LEU A C 1
ATOM 2980 O O . LEU A 1 360 ? 0.03 26.172 -12.102 1 96.88 360 LEU A O 1
ATOM 2984 N N . VAL A 1 361 ? -0.466 24.75 -10.461 1 97.19 361 VAL A N 1
ATOM 2985 C CA . VAL A 1 361 ? -0.6 25.844 -9.508 1 97.19 361 VAL A CA 1
ATOM 2986 C C . VAL A 1 361 ? 0.399 25.672 -8.367 1 97.19 361 VAL A C 1
ATOM 2988 O O . VAL A 1 361 ? 1.266 26.516 -8.156 1 97.19 361 VAL A O 1
ATOM 2991 N N . GLU A 1 362 ? 0.353 24.562 -7.664 1 96.19 362 GLU A N 1
ATOM 2992 C CA . GLU A 1 362 ? 1.146 24.375 -6.453 1 96.19 362 GLU A CA 1
ATOM 2993 C C . GLU A 1 362 ? 2.641 24.406 -6.758 1 96.19 362 GLU A C 1
ATOM 2995 O O . GLU A 1 362 ? 3.387 25.172 -6.141 1 96.19 362 GLU A O 1
ATOM 3000 N N . TYR A 1 363 ? 3.02 23.594 -7.672 1 94.75 363 TYR A N 1
ATOM 3001 C CA . TYR A 1 363 ? 4.441 23.453 -7.969 1 94.75 363 TYR A CA 1
ATOM 3002 C C . TYR A 1 363 ? 5.027 24.766 -8.477 1 94.75 363 TYR A C 1
ATOM 3004 O O . TYR A 1 363 ? 6.055 25.219 -7.98 1 94.75 363 TYR A O 1
ATOM 3012 N N . PRO A 1 364 ? 4.457 25.406 -9.438 1 96 364 PRO A N 1
ATOM 3013 C CA . PRO A 1 364 ? 4.992 26.688 -9.875 1 96 364 PRO A CA 1
ATOM 3014 C C . PRO A 1 364 ? 5.051 27.719 -8.742 1 96 364 PRO A C 1
ATOM 3016 O O . PRO A 1 364 ? 5.969 28.547 -8.703 1 96 364 PRO A O 1
ATOM 3019 N N . SER A 1 365 ? 4.07 27.734 -7.891 1 96.62 365 SER A N 1
ATOM 3020 C CA . SER A 1 365 ? 4.078 28.656 -6.75 1 96.62 365 SER A CA 1
ATOM 3021 C C . SER A 1 365 ? 5.254 28.375 -5.82 1 96.62 365 SER A C 1
ATOM 3023 O O . SER A 1 365 ? 5.852 29.297 -5.273 1 96.62 365 SER A O 1
ATOM 3025 N N . GLN A 1 366 ? 5.547 27.156 -5.594 1 93.56 366 GLN A N 1
ATOM 3026 C CA . GLN A 1 366 ? 6.68 26.781 -4.75 1 93.56 366 GLN A CA 1
ATOM 3027 C C . GLN A 1 366 ? 8 27.219 -5.375 1 93.56 366 GLN A C 1
ATOM 3029 O O . GLN A 1 366 ? 8.945 27.562 -4.66 1 93.56 366 GLN A O 1
ATOM 3034 N N . LEU A 1 367 ? 8.008 27.219 -6.695 1 93.94 367 LEU A N 1
ATOM 3035 C CA . LEU A 1 367 ? 9.195 27.703 -7.387 1 93.94 367 LEU A CA 1
ATOM 3036 C C . LEU A 1 367 ? 9.391 29.188 -7.168 1 93.94 367 LEU A C 1
ATOM 3038 O O . LEU A 1 367 ? 10.531 29.672 -7.098 1 93.94 367 LEU A O 1
ATOM 3042 N N . LEU A 1 368 ? 8.344 29.891 -7.137 1 94.31 368 LEU A N 1
ATOM 3043 C CA . LEU A 1 368 ? 8.43 31.312 -6.836 1 94.31 368 LEU A CA 1
ATOM 3044 C C . LEU A 1 368 ? 9.023 31.547 -5.449 1 94.31 368 LEU A C 1
ATOM 3046 O O . LEU A 1 368 ? 9.812 32.469 -5.25 1 94.31 368 LEU A O 1
ATOM 3050 N N . ALA A 1 369 ? 8.625 30.75 -4.492 1 93.69 369 ALA A N 1
ATOM 3051 C CA . ALA A 1 369 ? 9.195 30.828 -3.152 1 93.69 369 ALA A CA 1
ATOM 3052 C C . ALA A 1 369 ? 10.703 30.594 -3.184 1 93.69 369 ALA A C 1
ATOM 3054 O O . ALA A 1 369 ? 11.461 31.234 -2.453 1 93.69 369 ALA A O 1
ATOM 3055 N N . GLN A 1 370 ? 11.094 29.703 -3.977 1 93.06 370 GLN A N 1
ATOM 3056 C CA . GLN A 1 370 ? 12.516 29.406 -4.102 1 93.06 370 GLN A CA 1
ATOM 3057 C C . GLN A 1 370 ? 13.273 30.594 -4.699 1 93.06 370 GLN A C 1
ATOM 3059 O O . GLN A 1 370 ? 14.422 30.844 -4.332 1 93.06 370 GLN A O 1
ATOM 3064 N N . ARG A 1 371 ? 12.664 31.266 -5.609 1 94.06 371 ARG A N 1
ATOM 3065 C CA . ARG A 1 371 ? 13.273 32.469 -6.176 1 94.06 371 ARG A CA 1
ATOM 3066 C C . ARG A 1 371 ? 13.469 33.531 -5.109 1 94.06 371 ARG A C 1
ATOM 3068 O O . ARG A 1 371 ? 14.492 34.219 -5.086 1 94.06 371 ARG A O 1
ATOM 3075 N N . ILE A 1 372 ? 12.516 33.656 -4.285 1 93.12 372 ILE A N 1
ATOM 3076 C CA . ILE A 1 372 ? 12.602 34.625 -3.195 1 93.12 372 ILE A CA 1
ATOM 3077 C C . ILE A 1 372 ? 13.719 34.219 -2.236 1 93.12 372 ILE A C 1
ATOM 3079 O O . ILE A 1 372 ? 14.484 35.062 -1.775 1 93.12 372 ILE A O 1
ATOM 3083 N N . THR A 1 373 ? 13.766 32.938 -1.961 1 92.38 373 THR A N 1
ATOM 3084 C CA . THR A 1 373 ? 14.836 32.438 -1.109 1 92.38 373 THR A CA 1
ATOM 3085 C C . THR A 1 373 ? 16.203 32.812 -1.687 1 92.38 373 THR A C 1
ATOM 3087 O O . THR A 1 373 ? 17.094 33.25 -0.958 1 92.38 373 THR A O 1
ATOM 3090 N N . ARG A 1 374 ? 16.359 32.656 -2.967 1 92.44 374 ARG A N 1
ATOM 3091 C CA . ARG A 1 374 ? 17.609 33 -3.641 1 92.44 374 ARG A CA 1
ATOM 3092 C C . ARG A 1 374 ? 17.906 34.469 -3.582 1 92.44 374 ARG A C 1
ATOM 3094 O O . ARG A 1 374 ? 19.047 34.906 -3.367 1 92.44 374 ARG A O 1
ATOM 3101 N N . ALA A 1 375 ? 16.953 35.219 -3.768 1 92.69 375 ALA A N 1
ATOM 3102 C CA . ALA A 1 375 ? 17.109 36.688 -3.715 1 92.69 375 ALA A CA 1
ATOM 3103 C C . ALA A 1 375 ? 17.516 37.156 -2.318 1 92.69 375 ALA A C 1
ATOM 3105 O O . ALA A 1 375 ? 18.359 38.031 -2.176 1 92.69 375 ALA A O 1
ATOM 3106 N N . LEU A 1 376 ? 16.906 36.531 -1.327 1 90.69 376 LEU A N 1
ATOM 3107 C CA . LEU A 1 376 ? 17.219 36.875 0.054 1 90.69 376 LEU A CA 1
ATOM 3108 C C . LEU A 1 376 ? 18.641 36.469 0.405 1 90.69 376 LEU A C 1
ATOM 3110 O O . LEU A 1 376 ? 19.344 37.188 1.103 1 90.69 376 LEU A O 1
ATOM 3114 N N . THR A 1 377 ? 19.062 35.344 -0.101 1 88.75 377 THR A N 1
ATOM 3115 C CA . THR A 1 377 ? 20.422 34.875 0.134 1 88.75 377 THR A CA 1
ATOM 3116 C C . THR A 1 377 ? 21.438 35.781 -0.544 1 88.75 377 THR A C 1
ATOM 3118 O O . THR A 1 377 ? 22.5 36.062 0.015 1 88.75 377 THR A O 1
ATOM 3121 N N . GLU A 1 378 ? 21.094 36.25 -1.679 1 89.94 378 GLU A N 1
ATOM 3122 C CA . GLU A 1 378 ? 21.953 37.188 -2.396 1 89.94 378 GLU A CA 1
ATOM 3123 C C . GLU A 1 378 ? 22.062 38.531 -1.672 1 89.94 378 GLU A C 1
ATOM 3125 O O . GLU A 1 378 ? 23.125 39.125 -1.612 1 89.94 378 GLU A O 1
ATOM 3130 N N . GLN A 1 379 ? 20.969 38.906 -1.192 1 87.69 379 GLN A N 1
ATOM 3131 C CA . GLN A 1 379 ? 20.953 40.188 -0.46 1 87.69 379 GLN A CA 1
ATOM 3132 C C . GLN A 1 379 ? 21.766 40.062 0.825 1 87.69 379 GLN A C 1
ATOM 3134 O O . GLN A 1 379 ? 22.453 41.031 1.213 1 87.69 379 GLN A O 1
ATOM 3139 N N . GLU A 1 380 ? 21.688 39 1.509 1 84.94 380 GLU A N 1
ATOM 3140 C CA . GLU A 1 380 ? 22.453 38.75 2.723 1 84.94 380 GLU A CA 1
ATOM 3141 C C . GLU A 1 380 ? 23.953 38.781 2.432 1 84.94 380 GLU A C 1
ATOM 3143 O O . GLU A 1 380 ? 24.75 39.281 3.221 1 84.94 380 GLU A O 1
ATOM 3148 N N . ALA A 1 381 ? 24.312 38.312 1.325 1 82.44 381 ALA A N 1
ATOM 3149 C CA . ALA A 1 381 ? 25.719 38.25 0.929 1 82.44 381 ALA A CA 1
ATOM 3150 C C . ALA A 1 381 ? 26.25 39.656 0.614 1 82.44 381 ALA A C 1
ATOM 3152 O O . ALA A 1 381 ? 27.453 39.906 0.765 1 82.44 381 ALA A O 1
ATOM 3153 N N . LYS A 1 382 ? 25.5 40.594 0.112 1 78.19 382 LYS A N 1
ATOM 3154 C CA . LYS A 1 382 ? 25.922 41.938 -0.233 1 78.19 382 LYS A CA 1
ATOM 3155 C C . LYS A 1 382 ? 26.156 42.781 1.021 1 78.19 382 LYS A C 1
ATOM 3157 O O . LYS A 1 382 ? 26.891 43.781 0.982 1 78.19 382 LYS A O 1
ATOM 3162 N N . GLY A 1 383 ? 26.234 42.406 2.221 1 64.25 383 GLY A N 1
ATOM 3163 C CA . GLY A 1 383 ? 26.516 43.094 3.471 1 64.25 383 GLY A CA 1
ATOM 3164 C C . GLY A 1 383 ? 25.578 44.25 3.746 1 64.25 383 GLY A C 1
ATOM 3165 O O . GLY A 1 383 ? 24.656 44.5 2.967 1 64.25 383 GLY A O 1
ATOM 3166 N N . PRO A 1 384 ? 25.609 44.875 5.07 1 55.16 384 PRO A N 1
ATOM 3167 C CA . PRO A 1 384 ? 24.828 46.062 5.461 1 55.16 384 PRO A CA 1
ATOM 3168 C C . PRO A 1 384 ? 25.047 47.25 4.547 1 55.16 384 PRO A C 1
ATOM 3170 O O . PRO A 1 384 ? 26.031 47.969 4.703 1 55.16 384 PRO A O 1
ATOM 3173 N N . GLY A 1 385 ? 25.375 47.25 3.457 1 43.19 385 GLY A N 1
ATOM 3174 C CA . GLY A 1 385 ? 25.484 48.562 2.883 1 43.19 385 GLY A CA 1
ATOM 3175 C C . GLY A 1 385 ? 24.406 49.531 3.373 1 43.19 385 GLY A C 1
ATOM 3176 O O . GLY A 1 385 ? 23.578 49.156 4.207 1 43.19 385 GLY A O 1
ATOM 3177 N N . SER A 1 386 ? 24.109 50.719 2.449 1 39 386 SER A N 1
ATOM 3178 C CA . SER A 1 386 ? 23.375 51.969 2.512 1 39 386 SER A CA 1
ATOM 3179 C C . SER A 1 386 ? 21.906 51.75 2.818 1 39 386 SER A C 1
ATOM 3181 O O . SER A 1 386 ? 21.047 52.031 1.983 1 39 386 SER A O 1
ATOM 3183 N N . LEU A 1 387 ? 21.484 50.719 3.223 1 37.94 387 LEU A N 1
ATOM 3184 C CA . LEU A 1 387 ? 20.078 50.969 3.545 1 37.94 387 LEU A CA 1
ATOM 3185 C C . LEU A 1 387 ? 19.953 52 4.656 1 37.94 387 LEU A C 1
ATOM 3187 O O . LEU A 1 387 ? 20.391 51.781 5.781 1 37.94 387 LEU A O 1
ATOM 3191 N N . THR A 1 388 ? 20.141 53.344 4.332 1 35.47 388 THR A N 1
ATOM 3192 C CA . THR A 1 388 ? 19.719 54.469 5.133 1 35.47 388 THR A CA 1
ATOM 3193 C C . THR A 1 388 ? 18.391 54.188 5.824 1 35.47 388 THR A C 1
ATOM 3195 O O . THR A 1 388 ? 17.375 53.969 5.16 1 35.47 388 THR A O 1
ATOM 3198 N N . LEU A 1 389 ? 18.422 53.469 6.875 1 35.31 389 LEU A N 1
ATOM 3199 C CA . LEU A 1 389 ? 17.188 53.531 7.656 1 35.31 389 LEU A CA 1
ATOM 3200 C C . LEU A 1 389 ? 16.625 54.938 7.715 1 35.31 389 LEU A C 1
ATOM 3202 O O . LEU A 1 389 ? 17.375 55.906 7.93 1 35.31 389 LEU A O 1
ATOM 3206 N N . PRO A 1 390 ? 15.609 55.219 7.008 1 36.28 390 PRO A N 1
ATOM 3207 C CA . PRO A 1 390 ? 15.188 56.625 7.047 1 36.28 390 PRO A CA 1
ATOM 3208 C C . PRO A 1 390 ? 15.18 57.188 8.461 1 36.28 390 PRO A C 1
ATOM 3210 O O . PRO A 1 390 ? 15.227 58.406 8.633 1 36.28 390 PRO A O 1
ATOM 3213 N N . PHE A 1 391 ? 14.555 56.562 9.516 1 33.06 391 PHE A N 1
ATOM 3214 C CA . PHE A 1 391 ? 14.438 57.25 10.789 1 33.06 391 PHE A CA 1
ATOM 3215 C C . PHE A 1 391 ? 15.648 56.969 11.68 1 33.06 391 PHE A C 1
ATOM 3217 O O . PHE A 1 391 ? 16.109 55.812 11.766 1 33.06 391 PHE A O 1
ATOM 3224 N N . PRO A 1 392 ? 16.562 57.906 11.867 1 33.84 392 PRO A N 1
ATOM 3225 C CA . PRO A 1 392 ? 17.641 57.875 12.859 1 33.84 392 PRO A CA 1
ATOM 3226 C C . PRO A 1 392 ? 17.156 57.438 14.242 1 33.84 392 PRO A C 1
ATOM 3228 O O . PRO A 1 392 ? 16.25 58.062 14.805 1 33.84 392 PRO A O 1
ATOM 3231 N N . PHE A 1 393 ? 16.906 56.188 14.5 1 30.31 393 PHE A N 1
ATOM 3232 C CA . PHE A 1 393 ? 16.625 55.906 15.906 1 30.31 393 PHE A CA 1
ATOM 3233 C C . PHE A 1 393 ? 17.812 56.312 16.781 1 30.31 393 PHE A C 1
ATOM 3235 O O . PHE A 1 393 ? 18.922 55.781 16.625 1 30.31 393 PHE A O 1
ATOM 3242 N N . ASP A 1 394 ? 17.891 57.531 17.266 1 32.19 394 ASP A N 1
ATOM 3243 C CA . ASP A 1 394 ? 18.812 58.031 18.281 1 32.19 394 ASP A CA 1
ATOM 3244 C C . ASP A 1 394 ? 18.875 57.094 19.484 1 32.19 394 ASP A C 1
ATOM 3246 O O . ASP A 1 394 ? 17.875 56.906 20.188 1 32.19 394 ASP A O 1
ATOM 3250 N N . THR A 1 395 ? 19.562 56.094 19.453 1 29.75 395 THR A N 1
ATOM 3251 C CA . THR A 1 395 ? 19.781 55.188 20.594 1 29.75 395 THR A CA 1
ATOM 3252 C C . THR A 1 395 ? 20.188 56 21.828 1 29.75 395 THR A C 1
ATOM 3254 O O . THR A 1 395 ? 20.453 55.406 22.891 1 29.75 395 THR A O 1
ATOM 3257 N N . LYS A 1 396 ? 20.844 57.156 21.594 1 34.72 396 LYS A N 1
ATOM 3258 C CA . LYS A 1 396 ? 21.312 57.781 22.812 1 34.72 396 LYS A CA 1
ATOM 3259 C C . LYS A 1 396 ? 20.141 58.156 23.734 1 34.72 396 LYS A C 1
ATOM 3261 O O . LYS A 1 396 ? 20.344 58.625 24.844 1 34.72 396 LYS A O 1
ATOM 3266 N N . ARG A 1 397 ? 19.062 58.562 23.219 1 32.25 397 ARG A N 1
ATOM 3267 C CA . ARG A 1 397 ? 18.047 59 24.172 1 32.25 397 ARG A CA 1
ATOM 3268 C C . ARG A 1 397 ? 17.391 57.781 24.859 1 32.25 397 ARG A C 1
ATOM 3270 O O . ARG A 1 397 ? 16.438 57.219 24.328 1 32.25 397 ARG A O 1
ATOM 3277 N N . SER A 1 398 ? 18.266 56.812 25.312 1 29.59 398 SER A N 1
ATOM 3278 C CA . SER A 1 398 ? 17.906 55.812 26.328 1 29.59 398 SER A CA 1
ATOM 3279 C C . SER A 1 398 ? 17.141 56.469 27.484 1 29.59 398 SER A C 1
ATOM 3281 O O . SER A 1 398 ? 17.656 57.344 28.156 1 29.59 398 SER A O 1
ATOM 3283 N N . PHE A 1 399 ? 15.875 56.75 27.344 1 29.7 399 PHE A N 1
ATOM 3284 C CA . PHE A 1 399 ? 15.008 57.344 28.344 1 29.7 399 PHE A CA 1
ATOM 3285 C C . PHE A 1 399 ? 15.242 56.719 29.719 1 29.7 399 PHE A C 1
ATOM 3287 O O . PHE A 1 399 ? 14.602 57.125 30.703 1 29.7 399 PHE A O 1
ATOM 3294 N N . PHE A 1 400 ? 15.641 55.438 29.812 1 28.36 400 PHE A N 1
ATOM 3295 C CA . PHE A 1 400 ? 15.695 54.969 31.188 1 28.36 400 PHE A CA 1
ATOM 3296 C C . PHE A 1 400 ? 16.906 55.531 31.922 1 28.36 400 PHE A C 1
ATOM 3298 O O . PHE A 1 400 ? 17.984 54.938 31.891 1 28.36 400 PHE A O 1
ATOM 3305 N N . ARG A 1 401 ? 17.297 56.781 31.641 1 30.34 401 ARG A N 1
ATOM 3306 C CA . ARG A 1 401 ? 18.203 57.312 32.625 1 30.34 401 ARG A CA 1
ATOM 3307 C C . ARG A 1 401 ? 17.656 57.125 34.031 1 30.34 401 ARG A C 1
ATOM 3309 O O . ARG A 1 401 ? 16.562 57.594 34.344 1 30.34 401 ARG A O 1
ATOM 3316 N N . ALA A 1 402 ? 17.969 56 34.719 1 30.7 402 ALA A N 1
ATOM 3317 C CA . ALA A 1 402 ? 17.75 55.844 36.125 1 30.7 402 ALA A CA 1
ATOM 3318 C C . ALA A 1 402 ? 18.109 57.125 36.875 1 30.7 402 ALA A C 1
ATOM 3320 O O . ALA A 1 402 ? 19.109 57.781 36.562 1 30.7 402 ALA A O 1
ATOM 3321 N N . PRO A 1 403 ? 17.125 57.781 37.438 1 31.23 403 PRO A N 1
ATOM 3322 C CA . PRO A 1 403 ? 17.328 58.969 38.25 1 31.23 403 PRO A CA 1
ATOM 3323 C C . PRO A 1 403 ? 18.531 58.844 39.188 1 31.23 403 PRO A C 1
ATOM 3325 O O . PRO A 1 403 ? 18.859 57.75 39.625 1 31.23 403 PRO A O 1
ATOM 3328 N N . HIS A 1 404 ? 19.641 59.469 38.906 1 29.92 404 HIS A N 1
ATOM 3329 C CA . HIS A 1 404 ? 20.672 59.688 39.906 1 29.92 404 HIS A CA 1
ATOM 3330 C C . HIS A 1 404 ? 20.047 60 41.281 1 29.92 404 HIS A C 1
ATOM 3332 O O . HIS A 1 404 ? 19.344 61 41.406 1 29.92 404 HIS A O 1
ATOM 3338 N N . THR A 1 405 ? 19.469 58.969 42.031 1 27.42 405 THR A N 1
ATOM 3339 C CA . THR A 1 405 ? 19.125 59.188 43.438 1 27.42 405 THR A CA 1
ATOM 3340 C C . THR A 1 405 ? 20.156 60.094 44.125 1 27.42 405 THR A C 1
ATOM 3342 O O . THR A 1 405 ? 21.344 59.812 44.094 1 27.42 405 THR A O 1
ATOM 3345 N N . THR A 1 406 ? 19.906 61.344 44.188 1 27.19 406 THR A N 1
ATOM 3346 C CA . THR A 1 406 ? 20.453 62.344 45.094 1 27.19 406 THR A CA 1
ATOM 3347 C C . THR A 1 406 ? 20.609 61.781 46.5 1 27.19 406 THR A C 1
ATOM 3349 O O . THR A 1 406 ? 19.688 61.156 47.031 1 27.19 406 THR A O 1
ATOM 3352 N N . GLN A 1 407 ? 21.844 61.625 47.031 1 27.83 407 GLN A N 1
ATOM 3353 C CA . GLN A 1 407 ? 22.359 61.375 48.375 1 27.83 407 GLN A CA 1
ATOM 3354 C C . GLN A 1 407 ? 21.625 62.188 49.406 1 27.83 407 GLN A C 1
ATOM 3356 O O . GLN A 1 407 ? 21.703 63.406 49.438 1 27.83 407 GLN A O 1
ATOM 3361 N N . ILE A 1 408 ? 20.312 61.969 49.656 1 25.73 408 ILE A N 1
ATOM 3362 C CA . ILE A 1 408 ? 19.766 62.656 50.812 1 25.73 408 ILE A CA 1
ATOM 3363 C C . ILE A 1 408 ? 20.703 62.5 52.031 1 25.73 408 ILE A C 1
ATOM 3365 O O . ILE A 1 408 ? 20.984 61.375 52.438 1 25.73 408 ILE A O 1
ATOM 3369 N N . ALA A 1 409 ? 21.312 63.688 52.25 1 24.58 409 ALA A N 1
ATOM 3370 C CA . ALA A 1 409 ? 21.578 64.188 53.625 1 24.58 409 ALA A CA 1
ATOM 3371 C C . ALA A 1 409 ? 20.281 64.438 54.375 1 24.58 409 ALA A C 1
ATOM 3373 O O . ALA A 1 409 ? 19.312 64.938 53.812 1 24.58 409 ALA A O 1
ATOM 3374 N N . MET B 1 1 ? 48.062 -14.883 -12.867 1 29.59 1 MET B N 1
ATOM 3375 C CA . MET B 1 1 ? 47.094 -14.945 -11.789 1 29.59 1 MET B CA 1
ATOM 3376 C C . MET B 1 1 ? 45.75 -14.391 -12.242 1 29.59 1 MET B C 1
ATOM 3378 O O . MET B 1 1 ? 45.625 -13.195 -12.5 1 29.59 1 MET B O 1
ATOM 3382 N N . THR B 1 2 ? 44.969 -15.133 -12.945 1 32.38 2 THR B N 1
ATOM 3383 C CA . THR B 1 2 ? 43.719 -14.789 -13.609 1 32.38 2 THR B CA 1
ATOM 3384 C C . THR B 1 2 ? 42.656 -14.375 -12.594 1 32.38 2 THR B C 1
ATOM 3386 O O . THR B 1 2 ? 42.438 -15.055 -11.586 1 32.38 2 THR B O 1
ATOM 3389 N N . LYS B 1 3 ? 42.375 -12.984 -12.602 1 40.09 3 LYS B N 1
ATOM 3390 C CA . LYS B 1 3 ? 41.344 -12.43 -11.734 1 40.09 3 LYS B CA 1
ATOM 3391 C C . LYS B 1 3 ? 40.125 -13.352 -11.68 1 40.09 3 LYS B C 1
ATOM 3393 O O . LYS B 1 3 ? 39.625 -13.781 -12.719 1 40.09 3 LYS B O 1
ATOM 3398 N N . PRO B 1 4 ? 39.938 -13.945 -10.562 1 36.03 4 PRO B N 1
ATOM 3399 C CA . PRO B 1 4 ? 38.781 -14.836 -10.422 1 36.03 4 PRO B CA 1
ATOM 3400 C C . PRO B 1 4 ? 37.5 -14.227 -10.969 1 36.03 4 PRO B C 1
ATOM 3402 O O . PRO B 1 4 ? 37.344 -13 -10.969 1 36.03 4 PRO B O 1
ATOM 3405 N N . ALA B 1 5 ? 36.844 -14.898 -11.883 1 35.72 5 ALA B N 1
ATOM 3406 C CA . ALA B 1 5 ? 35.594 -14.492 -12.508 1 35.72 5 ALA B CA 1
ATOM 3407 C C . ALA B 1 5 ? 34.594 -14.016 -11.469 1 35.72 5 ALA B C 1
ATOM 3409 O O . ALA B 1 5 ? 34.438 -14.633 -10.406 1 35.72 5 ALA B O 1
ATOM 3410 N N . LYS B 1 6 ? 34.375 -12.727 -11.531 1 39.72 6 LYS B N 1
ATOM 3411 C CA . LYS B 1 6 ? 33.375 -12.117 -10.664 1 39.72 6 LYS B CA 1
ATOM 3412 C C . LYS B 1 6 ? 32.156 -13.039 -10.492 1 39.72 6 LYS B C 1
ATOM 3414 O O . LYS B 1 6 ? 31.641 -13.578 -11.477 1 39.72 6 LYS B O 1
ATOM 3419 N N . PRO B 1 7 ? 31.938 -13.648 -9.367 1 34.69 7 PRO B N 1
ATOM 3420 C CA . PRO B 1 7 ? 30.781 -14.523 -9.164 1 34.69 7 PRO B CA 1
ATOM 3421 C C . PRO B 1 7 ? 29.531 -14.023 -9.875 1 34.69 7 PRO B C 1
ATOM 3423 O O . PRO B 1 7 ? 29.359 -12.812 -10.07 1 34.69 7 PRO B O 1
ATOM 3426 N N . ALA B 1 8 ? 28.922 -14.82 -10.742 1 35.88 8 ALA B N 1
ATOM 3427 C CA . ALA B 1 8 ? 27.672 -14.539 -11.438 1 35.88 8 ALA B CA 1
ATOM 3428 C C . ALA B 1 8 ? 26.672 -13.82 -10.523 1 35.88 8 ALA B C 1
ATOM 3430 O O . ALA B 1 8 ? 26.406 -14.281 -9.406 1 35.88 8 ALA B O 1
ATOM 3431 N N . ALA B 1 9 ? 26.562 -12.578 -10.688 1 37.97 9 ALA B N 1
ATOM 3432 C CA . ALA B 1 9 ? 25.641 -11.703 -9.961 1 37.97 9 ALA B CA 1
ATOM 3433 C C . ALA B 1 9 ? 24.281 -12.367 -9.773 1 37.97 9 ALA B C 1
ATOM 3435 O O . ALA B 1 9 ? 23.75 -12.977 -10.703 1 37.97 9 ALA B O 1
ATOM 3436 N N . ALA B 1 10 ? 23.859 -12.898 -8.648 1 39.47 10 ALA B N 1
ATOM 3437 C CA . ALA B 1 10 ? 22.547 -13.461 -8.305 1 39.47 10 ALA B CA 1
ATOM 3438 C C . ALA B 1 10 ? 21.438 -12.836 -9.148 1 39.47 10 ALA B C 1
ATOM 3440 O O . ALA B 1 10 ? 21.5 -11.648 -9.469 1 39.47 10 ALA B O 1
ATOM 3441 N N . PRO B 1 11 ? 20.656 -13.641 -9.914 1 47 11 PRO B N 1
ATOM 3442 C CA . PRO B 1 11 ? 19.625 -13.094 -10.781 1 47 11 PRO B CA 1
ATOM 3443 C C . PRO B 1 11 ? 18.844 -11.953 -10.125 1 47 11 PRO B C 1
ATOM 3445 O O . PRO B 1 11 ? 18.609 -11.984 -8.914 1 47 11 PRO B O 1
ATOM 3448 N N . ALA B 1 12 ? 18.859 -10.836 -10.602 1 48 12 ALA B N 1
ATOM 3449 C CA . ALA B 1 12 ? 18.188 -9.609 -10.164 1 48 12 ALA B CA 1
ATOM 3450 C C . ALA B 1 12 ? 16.734 -9.875 -9.797 1 48 12 ALA B C 1
ATOM 3452 O O . ALA B 1 12 ? 15.961 -10.367 -10.625 1 48 12 ALA B O 1
ATOM 3453 N N . LYS B 1 13 ? 16.453 -10.227 -8.57 1 60.47 13 LYS B N 1
ATOM 3454 C CA . LYS B 1 13 ? 15.125 -10.453 -8.016 1 60.47 13 LYS B CA 1
ATOM 3455 C C . LYS B 1 13 ? 14.141 -9.383 -8.484 1 60.47 13 LYS B C 1
ATOM 3457 O O . LYS B 1 13 ? 14.445 -8.188 -8.422 1 60.47 13 LYS B O 1
ATOM 3462 N N . VAL B 1 14 ? 13.07 -9.875 -9.328 1 78.06 14 VAL B N 1
ATOM 3463 C CA . VAL B 1 14 ? 12.008 -8.992 -9.789 1 78.06 14 VAL B CA 1
ATOM 3464 C C . VAL B 1 14 ? 11.047 -8.703 -8.633 1 78.06 14 VAL B C 1
ATOM 3466 O O . VAL B 1 14 ? 10.102 -9.453 -8.398 1 78.06 14 VAL B O 1
ATOM 3469 N N . LEU B 1 15 ? 11.219 -7.715 -7.895 1 84.12 15 LEU B N 1
ATOM 3470 C CA . LEU B 1 15 ? 10.594 -7.383 -6.617 1 84.12 15 LEU B CA 1
ATOM 3471 C C . LEU B 1 15 ? 9.086 -7.211 -6.773 1 84.12 15 LEU B C 1
ATOM 3473 O O . LEU B 1 15 ? 8.32 -7.605 -5.895 1 84.12 15 LEU B O 1
ATOM 3477 N N . PHE B 1 16 ? 8.664 -6.754 -7.898 1 92.94 16 PHE B N 1
ATOM 3478 C CA . PHE B 1 16 ? 7.242 -6.441 -8 1 92.94 16 PHE B CA 1
ATOM 3479 C C . PHE B 1 16 ? 6.414 -7.715 -8.133 1 92.94 16 PHE B C 1
ATOM 3481 O O . PHE B 1 16 ? 5.234 -7.734 -7.773 1 92.94 16 PHE B O 1
ATOM 3488 N N . LEU B 1 17 ? 6.984 -8.812 -8.602 1 95.38 17 LEU B N 1
ATOM 3489 C CA . LEU B 1 17 ? 6.246 -10.062 -8.719 1 95.38 17 LEU B CA 1
ATOM 3490 C C . LEU B 1 17 ? 5.938 -10.648 -7.344 1 95.38 17 LEU B C 1
ATOM 3492 O O . LEU B 1 17 ? 4.906 -11.297 -7.16 1 95.38 17 LEU B O 1
ATOM 3496 N N . ASP B 1 18 ? 6.875 -10.398 -6.414 1 95.56 18 ASP B N 1
ATOM 3497 C CA . ASP B 1 18 ? 6.59 -10.797 -5.039 1 95.56 18 ASP B CA 1
ATOM 3498 C C . ASP B 1 18 ? 5.375 -10.047 -4.496 1 95.56 18 ASP B C 1
ATOM 3500 O O . ASP B 1 18 ? 4.578 -10.609 -3.738 1 95.56 18 ASP B O 1
ATOM 3504 N N . GLY B 1 19 ? 5.316 -8.836 -4.863 1 97.25 19 GLY B N 1
ATOM 3505 C CA . GLY B 1 19 ? 4.168 -8.047 -4.449 1 97.25 19 GLY B CA 1
ATOM 3506 C C . GLY B 1 19 ? 2.859 -8.531 -5.039 1 97.25 19 GLY B C 1
ATOM 3507 O O . GLY B 1 19 ? 1.831 -8.531 -4.359 1 97.25 19 GLY B O 1
ATOM 3508 N N . VAL B 1 20 ? 2.914 -8.938 -6.266 1 97.19 20 VAL B N 1
ATOM 3509 C CA . VAL B 1 20 ? 1.722 -9.461 -6.922 1 97.19 20 VAL B CA 1
ATOM 3510 C C . VAL B 1 20 ? 1.256 -10.727 -6.211 1 97.19 20 VAL B C 1
ATOM 3512 O O . VAL B 1 20 ? 0.061 -10.906 -5.961 1 97.19 20 VAL B O 1
ATOM 3515 N N . ARG B 1 21 ? 2.213 -11.5 -5.859 1 97.19 21 ARG B N 1
ATOM 3516 C CA . ARG B 1 21 ? 1.899 -12.719 -5.113 1 97.19 21 ARG B CA 1
ATOM 3517 C C . ARG B 1 21 ? 1.261 -12.383 -3.77 1 97.19 21 ARG B C 1
ATOM 3519 O O . ARG B 1 21 ? 0.325 -13.062 -3.336 1 97.19 21 ARG B O 1
ATOM 3526 N N . GLY B 1 22 ? 1.821 -11.398 -3.154 1 97.81 22 GLY B N 1
ATOM 3527 C CA . GLY B 1 22 ? 1.277 -10.969 -1.876 1 97.81 22 GLY B CA 1
ATOM 3528 C C . GLY B 1 22 ? -0.168 -10.516 -1.964 1 97.81 22 GLY B C 1
ATOM 3529 O O . GLY B 1 22 ? -0.989 -10.883 -1.118 1 97.81 22 GLY B O 1
ATOM 3530 N N . LEU B 1 23 ? -0.469 -9.742 -2.961 1 97.12 23 LEU B N 1
ATOM 3531 C CA . LEU B 1 23 ? -1.845 -9.297 -3.158 1 97.12 23 LEU B CA 1
ATOM 3532 C C . LEU B 1 23 ? -2.77 -10.484 -3.398 1 97.12 23 LEU B C 1
ATOM 3534 O O . LEU B 1 23 ? -3.881 -10.531 -2.867 1 97.12 23 LEU B O 1
ATOM 3538 N N . ALA B 1 24 ? -2.332 -11.375 -4.207 1 96.69 24 ALA B N 1
ATOM 3539 C CA . ALA B 1 24 ? -3.135 -12.562 -4.492 1 96.69 24 ALA B CA 1
ATOM 3540 C C . ALA B 1 24 ? -3.459 -13.32 -3.207 1 96.69 24 ALA B C 1
ATOM 3542 O O . ALA B 1 24 ? -4.594 -13.758 -3.008 1 96.69 24 ALA B O 1
ATOM 3543 N N . ALA B 1 25 ? -2.479 -13.461 -2.322 1 97.25 25 ALA B N 1
ATOM 3544 C CA . ALA B 1 25 ? -2.693 -14.148 -1.054 1 97.25 25 ALA B CA 1
ATOM 3545 C C . ALA B 1 25 ? -3.734 -13.43 -0.204 1 97.25 25 ALA B C 1
ATOM 3547 O O . ALA B 1 25 ? -4.613 -14.062 0.385 1 97.25 25 ALA B O 1
ATOM 3548 N N . ILE B 1 26 ? -3.65 -12.156 -0.191 1 96.06 26 ILE B N 1
ATOM 3549 C CA . ILE B 1 26 ? -4.582 -11.352 0.594 1 96.06 26 ILE B CA 1
ATOM 3550 C C . ILE B 1 26 ? -5.992 -11.508 0.035 1 96.06 26 ILE B C 1
ATOM 3552 O O . ILE B 1 26 ? -6.961 -11.602 0.794 1 96.06 26 ILE B O 1
ATOM 3556 N N . LEU B 1 27 ? -6.113 -11.539 -1.247 1 93.81 27 LEU B N 1
ATOM 3557 C CA . LEU B 1 27 ? -7.422 -11.648 -1.885 1 93.81 27 LEU B CA 1
ATOM 3558 C C . LEU B 1 27 ? -8.047 -13.008 -1.604 1 93.81 27 LEU B C 1
ATOM 3560 O O . LEU B 1 27 ? -9.266 -13.117 -1.437 1 93.81 27 LEU B O 1
ATOM 3564 N N . VAL B 1 28 ? -7.223 -14.031 -1.558 1 93.69 28 VAL B N 1
ATOM 3565 C CA . VAL B 1 28 ? -7.727 -15.352 -1.212 1 93.69 28 VAL B CA 1
ATOM 3566 C C . VAL B 1 28 ? -8.289 -15.336 0.206 1 93.69 28 VAL B C 1
ATOM 3568 O O . VAL B 1 28 ? -9.398 -15.836 0.448 1 93.69 28 VAL B O 1
ATOM 3571 N N . VAL B 1 29 ? -7.578 -14.766 1.14 1 94.12 29 VAL B N 1
ATOM 3572 C CA . VAL B 1 29 ? -8 -14.672 2.531 1 94.12 29 VAL B CA 1
ATOM 3573 C C . VAL B 1 29 ? -9.312 -13.891 2.621 1 94.12 29 VAL B C 1
ATOM 3575 O O . VAL B 1 29 ? -10.242 -14.297 3.322 1 94.12 29 VAL B O 1
ATOM 3578 N N . SER B 1 30 ? -9.375 -12.836 1.905 1 91 30 SER B N 1
ATOM 3579 C CA . SER B 1 30 ? -10.555 -11.977 1.944 1 91 30 SER B CA 1
ATOM 3580 C C . SER B 1 30 ? -11.781 -12.703 1.418 1 91 30 SER B C 1
ATOM 3582 O O . SER B 1 30 ? -12.867 -12.602 1.994 1 91 30 SER B O 1
ATOM 3584 N N . GLN B 1 31 ? -11.648 -13.414 0.38 1 86.56 31 GLN B N 1
ATOM 3585 C CA . GLN B 1 31 ? -12.773 -14.141 -0.208 1 86.56 31 GLN B CA 1
ATOM 3586 C C . GLN B 1 31 ? -13.305 -15.211 0.747 1 86.56 31 GLN B C 1
ATOM 3588 O O . GLN B 1 31 ? -14.516 -15.398 0.863 1 86.56 31 GLN B O 1
ATOM 3593 N N . HIS B 1 32 ? -12.461 -15.852 1.411 1 89.75 32 HIS B N 1
ATOM 3594 C CA . HIS B 1 32 ? -12.875 -16.953 2.26 1 89.75 32 HIS B CA 1
ATOM 3595 C C . HIS B 1 32 ? -13.383 -16.469 3.607 1 89.75 32 HIS B C 1
ATOM 3597 O O . HIS B 1 32 ? -14.062 -17.203 4.328 1 89.75 32 HIS B O 1
ATOM 3603 N N . SER B 1 33 ? -13.062 -15.281 4.008 1 86.75 33 SER B N 1
ATOM 3604 C CA . SER B 1 33 ? -13.578 -14.727 5.258 1 86.75 33 SER B CA 1
ATOM 3605 C C . SER B 1 33 ? -15.078 -14.508 5.188 1 86.75 33 SER B C 1
ATOM 3607 O O . SER B 1 33 ? -15.758 -14.477 6.219 1 86.75 33 SER B O 1
ATOM 3609 N N . ARG B 1 34 ? -15.695 -14.453 4.121 1 77.5 34 ARG B N 1
ATOM 3610 C CA . ARG B 1 34 ? -17.109 -14.25 3.842 1 77.5 34 ARG B CA 1
ATOM 3611 C C . ARG B 1 34 ? -17.609 -12.93 4.426 1 77.5 34 ARG B C 1
ATOM 3613 O O . ARG B 1 34 ? -18.766 -12.562 4.25 1 77.5 34 ARG B O 1
ATOM 3620 N N . GLU B 1 35 ? -16.797 -12.305 5.223 1 81.62 35 GLU B N 1
ATOM 3621 C CA . GLU B 1 35 ? -17.188 -11.031 5.828 1 81.62 35 GLU B CA 1
ATOM 3622 C C . GLU B 1 35 ? -16.688 -9.852 4.996 1 81.62 35 GLU B C 1
ATOM 3624 O O . GLU B 1 35 ? -17.219 -8.742 5.105 1 81.62 35 GLU B O 1
ATOM 3629 N N . TYR B 1 36 ? -15.758 -10.258 4.199 1 77.31 36 TYR B N 1
ATOM 3630 C CA . TYR B 1 36 ? -15.141 -9.172 3.443 1 77.31 36 TYR B CA 1
ATOM 3631 C C . TYR B 1 36 ? -15.328 -9.383 1.945 1 77.31 36 TYR B C 1
ATOM 3633 O O . TYR B 1 36 ? -15.086 -10.477 1.432 1 77.31 36 TYR B O 1
ATOM 3641 N N . LEU B 1 37 ? -15.75 -8.367 1.244 1 75.81 37 LEU B N 1
ATOM 3642 C CA . LEU B 1 37 ? -15.82 -8.375 -0.213 1 75.81 37 LEU B CA 1
ATOM 3643 C C . LEU B 1 37 ? -16.547 -9.617 -0.714 1 75.81 37 LEU B C 1
ATOM 3645 O O . LEU B 1 37 ? -16.125 -10.242 -1.685 1 75.81 37 LEU B O 1
ATOM 3649 N N . HIS B 1 38 ? -17.531 -10.055 -0.015 1 73.31 38 HIS B N 1
ATOM 3650 C CA . HIS B 1 38 ? -18.234 -11.297 -0.291 1 73.31 38 HIS B CA 1
ATOM 3651 C C . HIS B 1 38 ? -19.016 -11.219 -1.602 1 73.31 38 HIS B C 1
ATOM 3653 O O . HIS B 1 38 ? -19.422 -12.242 -2.154 1 73.31 38 HIS B O 1
ATOM 3659 N N . ASP B 1 39 ? -19.125 -10.078 -2.104 1 75.69 39 ASP B N 1
ATOM 3660 C CA . ASP B 1 39 ? -19.891 -9.906 -3.334 1 75.69 39 ASP B CA 1
ATOM 3661 C C . ASP B 1 39 ? -18.984 -10.008 -4.562 1 75.69 39 ASP B C 1
ATOM 3663 O O . ASP B 1 39 ? -19.453 -9.883 -5.695 1 75.69 39 ASP B O 1
ATOM 3667 N N . LEU B 1 40 ? -17.734 -10.297 -4.289 1 78.06 40 LEU B N 1
ATOM 3668 C CA . LEU B 1 40 ? -16.766 -10.359 -5.375 1 78.06 40 LEU B CA 1
ATOM 3669 C C . LEU B 1 40 ? -16.094 -11.727 -5.422 1 78.06 40 LEU B C 1
ATOM 3671 O O . LEU B 1 40 ? -16 -12.414 -4.402 1 78.06 40 LEU B O 1
ATOM 3675 N N . ASP B 1 41 ? -15.648 -12.164 -6.586 1 80.06 41 ASP B N 1
ATOM 3676 C CA . ASP B 1 41 ? -14.906 -13.414 -6.75 1 80.06 41 ASP B CA 1
ATOM 3677 C C . ASP B 1 41 ? -13.406 -13.156 -6.848 1 80.06 41 ASP B C 1
ATOM 3679 O O . ASP B 1 41 ? -12.75 -13.633 -7.773 1 80.06 41 ASP B O 1
ATOM 3683 N N . LEU B 1 42 ? -12.898 -12.5 -5.859 1 85.88 42 LEU B N 1
ATOM 3684 C CA . LEU B 1 42 ? -11.5 -12.078 -5.879 1 85.88 42 LEU B CA 1
ATOM 3685 C C . LEU B 1 42 ? -10.57 -13.258 -5.664 1 85.88 42 LEU B C 1
ATOM 3687 O O . LEU B 1 42 ? -9.43 -13.25 -6.133 1 85.88 42 LEU B O 1
ATOM 3691 N N . GLY B 1 43 ? -11 -14.25 -4.969 1 86.88 43 GLY B N 1
ATOM 3692 C CA . GLY B 1 43 ? -10.195 -15.445 -4.746 1 86.88 43 GLY B CA 1
ATOM 3693 C C . GLY B 1 43 ? -9.859 -16.188 -6.027 1 86.88 43 GLY B C 1
ATOM 3694 O O . GLY B 1 43 ? -8.75 -16.688 -6.188 1 86.88 43 GLY B O 1
ATOM 3695 N N . ALA B 1 44 ? -10.828 -16.266 -6.945 1 85.62 44 ALA B N 1
ATOM 3696 C CA . ALA B 1 44 ? -10.609 -16.938 -8.227 1 85.62 44 ALA B CA 1
ATOM 3697 C C . ALA B 1 44 ? -9.547 -16.203 -9.047 1 85.62 44 ALA B C 1
ATOM 3699 O O . ALA B 1 44 ? -8.68 -16.844 -9.648 1 85.62 44 ALA B O 1
ATOM 3700 N N . CYS B 1 45 ? -9.664 -14.922 -9.039 1 89.25 45 CYS B N 1
ATOM 3701 C CA . CYS B 1 45 ? -8.672 -14.117 -9.742 1 89.25 45 CYS B CA 1
ATOM 3702 C C . CYS B 1 45 ? -7.285 -14.297 -9.133 1 89.25 45 CYS B C 1
ATOM 3704 O O . CYS B 1 45 ? -6.285 -14.328 -9.852 1 89.25 45 CYS B O 1
ATOM 3706 N N . ALA B 1 46 ? -7.277 -14.414 -7.836 1 93.31 46 ALA B N 1
ATOM 3707 C CA . ALA B 1 46 ? -6.02 -14.586 -7.113 1 93.31 46 ALA B CA 1
ATOM 3708 C C . ALA B 1 46 ? -5.363 -15.922 -7.461 1 93.31 46 ALA B C 1
ATOM 3710 O O . ALA B 1 46 ? -4.156 -15.984 -7.703 1 93.31 46 ALA B O 1
ATOM 3711 N N . VAL B 1 47 ? -6.098 -16.953 -7.52 1 92.44 47 VAL B N 1
ATOM 3712 C CA . VAL B 1 47 ? -5.578 -18.281 -7.836 1 92.44 47 VAL B CA 1
ATOM 3713 C C . VAL B 1 47 ? -5.055 -18.312 -9.273 1 92.44 47 VAL B C 1
ATOM 3715 O O . VAL B 1 47 ? -3.986 -18.859 -9.539 1 92.44 47 VAL B O 1
ATOM 3718 N N . ASP B 1 48 ? -5.816 -17.688 -10.133 1 91.62 48 ASP B N 1
ATOM 3719 C CA . ASP B 1 48 ? -5.359 -17.562 -11.508 1 91.62 48 ASP B CA 1
ATOM 3720 C C . ASP B 1 48 ? -4.004 -16.859 -11.578 1 91.62 48 ASP B C 1
ATOM 3722 O O . ASP B 1 48 ? -3.111 -17.297 -12.312 1 91.62 48 ASP B O 1
ATOM 3726 N N . THR B 1 49 ? -3.918 -15.867 -10.828 1 94.94 49 THR B N 1
ATOM 3727 C CA . THR B 1 49 ? -2.678 -15.102 -10.789 1 94.94 49 THR B CA 1
ATOM 3728 C C . THR B 1 49 ? -1.538 -15.945 -10.227 1 94.94 49 THR B C 1
ATOM 3730 O O . THR B 1 49 ? -0.41 -15.883 -10.719 1 94.94 49 THR B O 1
ATOM 3733 N N . PHE B 1 50 ? -1.804 -16.75 -9.25 1 95.62 50 PHE B N 1
ATOM 3734 C CA . PHE B 1 50 ? -0.798 -17.641 -8.695 1 95.62 50 PHE B CA 1
ATOM 3735 C C . PHE B 1 50 ? -0.279 -18.609 -9.758 1 95.62 50 PHE B C 1
ATOM 3737 O O . PHE B 1 50 ? 0.931 -18.812 -9.875 1 95.62 50 PHE B O 1
ATOM 3744 N N . PHE B 1 51 ? -1.231 -19.172 -10.5 1 95.38 51 PHE B N 1
ATOM 3745 C CA . PHE B 1 51 ? -0.864 -20.125 -11.531 1 95.38 51 PHE B CA 1
ATOM 3746 C C . PHE B 1 51 ? 0.009 -19.469 -12.594 1 95.38 51 PHE B C 1
ATOM 3748 O O . PHE B 1 51 ? 1.023 -20.031 -13.008 1 95.38 51 PHE B O 1
ATOM 3755 N N . VAL B 1 52 ? -0.345 -18.281 -12.953 1 96 52 VAL B N 1
ATOM 3756 C CA . VAL B 1 52 ? 0.399 -17.547 -13.969 1 96 52 VAL B CA 1
ATOM 3757 C C . VAL B 1 52 ? 1.801 -17.234 -13.453 1 96 52 VAL B C 1
ATOM 3759 O O . VAL B 1 52 ? 2.791 -17.438 -14.156 1 96 52 VAL B O 1
ATOM 3762 N N . LEU B 1 53 ? 1.864 -16.781 -12.25 1 96.44 53 LEU B N 1
ATOM 3763 C CA . LEU B 1 53 ? 3.143 -16.375 -11.672 1 96.44 53 LEU B CA 1
ATOM 3764 C C . LEU B 1 53 ? 4.074 -17.578 -11.523 1 96.44 53 LEU B C 1
ATOM 3766 O O . LEU B 1 53 ? 5.266 -17.484 -11.828 1 96.44 53 LEU B O 1
ATOM 3770 N N . SER B 1 54 ? 3.547 -18.625 -11.086 1 95.44 54 SER B N 1
ATOM 3771 C CA . SER B 1 54 ? 4.336 -19.844 -10.906 1 95.44 54 SER B CA 1
ATOM 3772 C C . SER B 1 54 ? 4.918 -20.328 -12.227 1 95.44 54 SER B C 1
ATOM 3774 O O . SER B 1 54 ? 6.121 -20.578 -12.328 1 95.44 54 SER B O 1
ATOM 3776 N N . SER B 1 55 ? 4.059 -20.438 -13.203 1 96.75 55 SER B N 1
ATOM 3777 C CA . SER B 1 55 ? 4.52 -20.938 -14.492 1 96.75 55 SER B CA 1
ATOM 3778 C C . SER B 1 55 ? 5.453 -19.938 -15.172 1 96.75 55 SER B C 1
ATOM 3780 O O . SER B 1 55 ? 6.43 -20.328 -15.82 1 96.75 55 SER B O 1
ATOM 3782 N N . PHE B 1 56 ? 5.172 -18.672 -15.078 1 97 56 PHE B N 1
ATOM 3783 C CA . PHE B 1 56 ? 6.016 -17.641 -15.68 1 97 56 PHE B CA 1
ATOM 3784 C C . PHE B 1 56 ? 7.422 -17.688 -15.094 1 97 56 PHE B C 1
ATOM 3786 O O . PHE B 1 56 ? 8.406 -17.766 -15.844 1 97 56 PHE B O 1
ATOM 3793 N N . LEU B 1 57 ? 7.516 -17.641 -13.781 1 95.94 57 LEU B N 1
ATOM 3794 C CA . LEU B 1 57 ? 8.805 -17.562 -13.094 1 95.94 57 LEU B CA 1
ATOM 3795 C C . LEU B 1 57 ? 9.625 -18.828 -13.32 1 95.94 57 LEU B C 1
ATOM 3797 O O . LEU B 1 57 ? 10.812 -18.75 -13.625 1 95.94 57 LEU B O 1
ATOM 3801 N N . LEU B 1 58 ? 9 -19.906 -13.188 1 96.12 58 LEU B N 1
ATOM 3802 C CA . LEU B 1 58 ? 9.711 -21.172 -13.352 1 96.12 58 LEU B CA 1
ATOM 3803 C C . LEU B 1 58 ? 10.172 -21.359 -14.789 1 96.12 58 LEU B C 1
ATOM 3805 O O . LEU B 1 58 ? 11.289 -21.812 -15.031 1 96.12 58 LEU B O 1
ATOM 3809 N N . THR B 1 59 ? 9.289 -21.016 -15.688 1 97.06 59 THR B N 1
ATOM 3810 C CA . THR B 1 59 ? 9.656 -21.109 -17.094 1 97.06 59 THR B CA 1
ATOM 3811 C C . THR B 1 59 ? 10.82 -20.188 -17.422 1 97.06 59 THR B C 1
ATOM 3813 O O . THR B 1 59 ? 11.766 -20.578 -18.109 1 97.06 59 THR B O 1
ATOM 3816 N N . MET B 1 60 ? 10.742 -19 -16.953 1 95.94 60 MET B N 1
ATOM 3817 C CA . MET B 1 60 ? 11.797 -18.031 -17.219 1 95.94 60 MET B CA 1
ATOM 3818 C C . MET B 1 60 ? 13.141 -18.531 -16.688 1 95.94 60 MET B C 1
ATOM 3820 O O . MET B 1 60 ? 14.141 -18.516 -17.422 1 95.94 60 MET B O 1
ATOM 3824 N N . LEU B 1 61 ? 13.172 -19.016 -15.492 1 94.12 61 LEU B N 1
ATOM 3825 C CA . LEU B 1 61 ? 14.398 -19.484 -14.859 1 94.12 61 LEU B CA 1
ATOM 3826 C C . LEU B 1 61 ? 14.945 -20.719 -15.555 1 94.12 61 LEU B C 1
ATOM 3828 O O . LEU B 1 61 ? 16.141 -20.812 -15.844 1 94.12 61 LEU B O 1
ATOM 3832 N N . PHE B 1 62 ? 14.07 -21.625 -15.82 1 95.62 62 PHE B N 1
ATOM 3833 C CA . PHE B 1 62 ? 14.492 -22.875 -16.469 1 95.62 62 PHE B CA 1
ATOM 3834 C C . PHE B 1 62 ? 14.953 -22.609 -17.891 1 95.62 62 PHE B C 1
ATOM 3836 O O . PHE B 1 62 ? 15.914 -23.234 -18.359 1 95.62 62 PHE B O 1
ATOM 3843 N N . MET B 1 63 ? 14.328 -21.766 -18.562 1 95.75 63 MET B N 1
ATOM 3844 C CA . MET B 1 63 ? 14.695 -21.453 -19.953 1 95.75 63 MET B CA 1
ATOM 3845 C C . MET B 1 63 ? 16.062 -20.781 -20 1 95.75 63 MET B C 1
ATOM 3847 O O . MET B 1 63 ? 16.891 -21.141 -20.828 1 95.75 63 MET B O 1
ATOM 3851 N N . LYS B 1 64 ? 16.281 -19.812 -19.172 1 94.69 64 LYS B N 1
ATOM 3852 C CA . LYS B 1 64 ? 17.578 -19.141 -19.125 1 94.69 64 LYS B CA 1
ATOM 3853 C C . LYS B 1 64 ? 18.703 -20.125 -18.812 1 94.69 64 LYS B C 1
ATOM 3855 O O . LYS B 1 64 ? 19.75 -20.078 -19.453 1 94.69 64 LYS B O 1
ATOM 3860 N N . LYS B 1 65 ? 18.438 -20.969 -17.922 1 94.12 65 LYS B N 1
ATOM 3861 C CA . LYS B 1 65 ? 19.406 -22 -17.578 1 94.12 65 LYS B CA 1
ATOM 3862 C C . LYS B 1 65 ? 19.656 -22.953 -18.75 1 94.12 65 LYS B C 1
ATOM 3864 O O . LYS B 1 65 ? 20.797 -23.297 -19.047 1 94.12 65 LYS B O 1
ATOM 3869 N N . SER B 1 66 ? 18.656 -23.344 -19.406 1 94.94 66 SER B N 1
ATOM 3870 C CA . SER B 1 66 ? 18.734 -24.266 -20.547 1 94.94 66 SER B CA 1
ATOM 3871 C C . SER B 1 66 ? 19.5 -23.641 -21.703 1 94.94 66 SER B C 1
ATOM 3873 O O . SER B 1 66 ? 20.281 -24.312 -22.375 1 94.94 66 SER B O 1
ATOM 3875 N N . ILE B 1 67 ? 19.219 -22.422 -21.922 1 93.75 67 ILE B N 1
ATOM 3876 C CA . ILE B 1 67 ? 19.906 -21.719 -22.984 1 93.75 67 ILE B CA 1
ATOM 3877 C C . ILE B 1 67 ? 21.406 -21.719 -22.719 1 93.75 67 ILE B C 1
ATOM 3879 O O . ILE B 1 67 ? 22.219 -21.969 -23.609 1 93.75 67 ILE B O 1
ATOM 3883 N N . ARG B 1 68 ? 21.734 -21.469 -21.516 1 92.69 68 ARG B N 1
ATOM 3884 C CA . ARG B 1 68 ? 23.141 -21.469 -21.125 1 92.69 68 ARG B CA 1
ATOM 3885 C C . ARG B 1 68 ? 23.75 -22.859 -21.281 1 92.69 68 ARG B C 1
ATOM 3887 O O . ARG B 1 68 ? 24.875 -22.984 -21.766 1 92.69 68 ARG B O 1
ATOM 3894 N N . MET B 1 69 ? 23.047 -23.875 -20.953 1 92.44 69 MET B N 1
ATOM 3895 C CA . MET B 1 69 ? 23.531 -25.25 -21.031 1 92.44 69 MET B CA 1
ATOM 3896 C C . MET B 1 69 ? 23.688 -25.688 -22.484 1 92.44 69 MET B C 1
ATOM 3898 O O . MET B 1 69 ? 24.641 -26.406 -22.812 1 92.44 69 MET B O 1
ATOM 3902 N N . LEU B 1 70 ? 22.812 -25.344 -23.297 1 91 70 LEU B N 1
ATOM 3903 C CA . LEU B 1 70 ? 22.906 -25.672 -24.719 1 91 70 LEU B CA 1
ATOM 3904 C C . LEU B 1 70 ? 24.094 -24.969 -25.359 1 91 70 LEU B C 1
ATOM 3906 O O . LEU B 1 70 ? 24.797 -25.562 -26.172 1 91 70 LEU B O 1
ATOM 3910 N N . ALA B 1 71 ? 24.234 -23.703 -24.969 1 90.25 71 ALA B N 1
ATOM 3911 C CA . ALA B 1 71 ? 25.359 -22.938 -25.484 1 90.25 71 ALA B CA 1
ATOM 3912 C C . ALA B 1 71 ? 26.703 -23.562 -25.094 1 90.25 71 ALA B C 1
ATOM 3914 O O . ALA B 1 71 ? 27.672 -23.484 -25.828 1 90.25 71 ALA B O 1
ATOM 3915 N N . GLN B 1 72 ? 26.688 -24.25 -23.953 1 90.81 72 GLN B N 1
ATOM 3916 C CA . GLN B 1 72 ? 27.906 -24.875 -23.438 1 90.81 72 GLN B CA 1
ATOM 3917 C C . GLN B 1 72 ? 28 -26.328 -23.859 1 90.81 72 GLN B C 1
ATOM 3919 O O . GLN B 1 72 ? 28.906 -27.062 -23.422 1 90.81 72 GLN B O 1
ATOM 3924 N N . ASN B 1 73 ? 27.156 -26.766 -24.703 1 91 73 ASN B N 1
ATOM 3925 C CA . ASN B 1 73 ? 27.094 -28.172 -25.109 1 91 73 ASN B CA 1
ATOM 3926 C C . ASN B 1 73 ? 27.172 -29.109 -23.906 1 91 73 ASN B C 1
ATOM 3928 O O . ASN B 1 73 ? 27.984 -30.016 -23.875 1 91 73 ASN B O 1
ATOM 3932 N N . ALA B 1 74 ? 26.312 -28.891 -23 1 88.94 74 ALA B N 1
ATOM 3933 C CA . ALA B 1 74 ? 26.312 -29.594 -21.734 1 88.94 74 ALA B CA 1
ATOM 3934 C C . ALA B 1 74 ? 26.078 -31.094 -21.938 1 88.94 74 ALA B C 1
ATOM 3936 O O . ALA B 1 74 ? 25.312 -31.5 -22.828 1 88.94 74 ALA B O 1
ATOM 3937 N N . SER B 1 75 ? 26.688 -31.922 -21.078 1 90.81 75 SER B N 1
ATOM 3938 C CA . SER B 1 75 ? 26.578 -33.375 -21.141 1 90.81 75 SER B CA 1
ATOM 3939 C C . SER B 1 75 ? 25.203 -33.844 -20.625 1 90.81 75 SER B C 1
ATOM 3941 O O . SER B 1 75 ? 24.5 -33.062 -19.969 1 90.81 75 SER B O 1
ATOM 3943 N N . TYR B 1 76 ? 24.875 -35.062 -20.906 1 89.31 76 TYR B N 1
ATOM 3944 C CA . TYR B 1 76 ? 23.625 -35.656 -20.422 1 89.31 76 TYR B CA 1
ATOM 3945 C C . TYR B 1 76 ? 23.594 -35.688 -18.906 1 89.31 76 TYR B C 1
ATOM 3947 O O . TYR B 1 76 ? 22.531 -35.5 -18.297 1 89.31 76 TYR B O 1
ATOM 3955 N N . ARG B 1 77 ? 24.734 -35.781 -18.312 1 89.38 77 ARG B N 1
ATOM 3956 C CA . ARG B 1 77 ? 24.844 -35.812 -16.859 1 89.38 77 ARG B CA 1
ATOM 3957 C C . ARG B 1 77 ? 24.484 -34.438 -16.266 1 89.38 77 ARG B C 1
ATOM 3959 O O . ARG B 1 77 ? 23.75 -34.375 -15.273 1 89.38 77 ARG B O 1
ATOM 3966 N N . LYS B 1 78 ? 24.984 -33.438 -16.922 1 90.44 78 LYS B N 1
ATOM 3967 C CA . LYS B 1 78 ? 24.688 -32.094 -16.469 1 90.44 78 LYS B CA 1
ATOM 3968 C C . LYS B 1 78 ? 23.203 -31.781 -16.578 1 90.44 78 LYS B C 1
ATOM 3970 O O . LYS B 1 78 ? 22.625 -31.141 -15.695 1 90.44 78 LYS B O 1
ATOM 3975 N N . TRP B 1 79 ? 22.656 -32.25 -17.656 1 92.56 79 TRP B N 1
ATOM 3976 C CA . TRP B 1 79 ? 21.234 -32.062 -17.844 1 92.56 79 TRP B CA 1
ATOM 3977 C C . TRP B 1 79 ? 20.438 -32.781 -16.766 1 92.56 79 TRP B C 1
ATOM 3979 O O . TRP B 1 79 ? 19.469 -32.25 -16.234 1 92.56 79 TRP B O 1
ATOM 3989 N N . ALA B 1 80 ? 20.844 -34 -16.453 1 92.94 80 ALA B N 1
ATOM 3990 C CA . ALA B 1 80 ? 20.172 -34.781 -15.43 1 92.94 80 ALA B CA 1
ATOM 3991 C C . ALA B 1 80 ? 20.25 -34.125 -14.062 1 92.94 80 ALA B C 1
ATOM 3993 O O . ALA B 1 80 ? 19.266 -34.094 -13.312 1 92.94 80 ALA B O 1
ATOM 3994 N N . PHE B 1 81 ? 21.375 -33.531 -13.773 1 92.44 81 PHE B N 1
ATOM 3995 C CA . PHE B 1 81 ? 21.578 -32.875 -12.492 1 92.44 81 PHE B CA 1
ATOM 3996 C C . PHE B 1 81 ? 20.734 -31.594 -12.414 1 92.44 81 PHE B C 1
ATOM 3998 O O . PHE B 1 81 ? 20.219 -31.25 -11.344 1 92.44 81 PHE B O 1
ATOM 4005 N N . SER B 1 82 ? 20.672 -30.953 -13.547 1 93.25 82 SER B N 1
ATOM 4006 C CA . SER B 1 82 ? 19.875 -29.734 -13.594 1 93.25 82 SER B CA 1
ATOM 4007 C C . SER B 1 82 ? 18.391 -30.031 -13.352 1 93.25 82 SER B C 1
ATOM 4009 O O . SER B 1 82 ? 17.719 -29.297 -12.633 1 93.25 82 SER B O 1
ATOM 4011 N N . LEU B 1 83 ? 17.922 -31.078 -13.953 1 94.56 83 LEU B N 1
ATOM 4012 C CA . LEU B 1 83 ? 16.547 -31.484 -13.758 1 94.56 83 LEU B CA 1
ATOM 4013 C C . LEU B 1 83 ? 16.297 -31.922 -12.32 1 94.56 83 LEU B C 1
ATOM 4015 O O . LEU B 1 83 ? 15.25 -31.609 -11.742 1 94.56 83 LEU B O 1
ATOM 4019 N N . ALA B 1 84 ? 17.234 -32.656 -11.766 1 94.88 84 ALA B N 1
ATOM 4020 C CA . ALA B 1 84 ? 17.125 -33.062 -10.375 1 94.88 84 ALA B CA 1
ATOM 4021 C C . ALA B 1 84 ? 17.062 -31.859 -9.438 1 94.88 84 ALA B C 1
ATOM 4023 O O . ALA B 1 84 ? 16.312 -31.859 -8.469 1 94.88 84 ALA B O 1
ATOM 4024 N N . ASP B 1 85 ? 17.859 -30.906 -9.773 1 94.5 85 ASP B N 1
ATOM 4025 C CA . ASP B 1 85 ? 17.875 -29.672 -8.992 1 94.5 85 ASP B CA 1
ATOM 4026 C C . ASP B 1 85 ? 16.531 -28.953 -9.078 1 94.5 85 ASP B C 1
ATOM 4028 O O . ASP B 1 85 ? 15.992 -28.5 -8.062 1 94.5 85 ASP B O 1
ATOM 4032 N N . TYR B 1 86 ? 16.062 -28.922 -10.289 1 94.5 86 TYR B N 1
ATOM 4033 C CA . TYR B 1 86 ? 14.766 -28.297 -10.531 1 94.5 86 TYR B CA 1
ATOM 4034 C C . TYR B 1 86 ? 13.672 -28.969 -9.719 1 94.5 86 TYR B C 1
ATOM 4036 O O . TYR B 1 86 ? 12.922 -28.312 -9 1 94.5 86 TYR B O 1
ATOM 4044 N N . PHE B 1 87 ? 13.586 -30.219 -9.781 1 95.25 87 PHE B N 1
ATOM 4045 C CA . PHE B 1 87 ? 12.508 -30.969 -9.133 1 95.25 87 PHE B CA 1
ATOM 4046 C C . PHE B 1 87 ? 12.695 -30.984 -7.621 1 95.25 87 PHE B C 1
ATOM 4048 O O . PHE B 1 87 ? 11.719 -30.969 -6.867 1 95.25 87 PHE B O 1
ATOM 4055 N N . SER B 1 88 ? 13.891 -31.031 -7.141 1 95.44 88 SER B N 1
ATOM 4056 C CA . SER B 1 88 ? 14.148 -30.984 -5.707 1 95.44 88 SER B CA 1
ATOM 4057 C C . SER B 1 88 ? 13.695 -29.656 -5.109 1 95.44 88 SER B C 1
ATOM 4059 O O . SER B 1 88 ? 13.07 -29.641 -4.047 1 95.44 88 SER B O 1
ATOM 4061 N N . LYS B 1 89 ? 13.984 -28.625 -5.809 1 94.56 89 LYS B N 1
ATOM 4062 C CA . LYS B 1 89 ? 13.594 -27.297 -5.34 1 94.56 89 LYS B CA 1
ATOM 4063 C C . LYS B 1 89 ? 12.07 -27.172 -5.273 1 94.56 89 LYS B C 1
ATOM 4065 O O . LYS B 1 89 ? 11.539 -26.594 -4.328 1 94.56 89 LYS B O 1
ATOM 4070 N N . ARG B 1 90 ? 11.438 -27.672 -6.25 1 94.75 90 ARG B N 1
ATOM 4071 C CA . ARG B 1 90 ? 9.984 -27.609 -6.277 1 94.75 90 ARG B CA 1
ATOM 4072 C C . ARG B 1 90 ? 9.375 -28.469 -5.164 1 94.75 90 ARG B C 1
ATOM 4074 O O . ARG B 1 90 ? 8.414 -28.062 -4.52 1 94.75 90 ARG B O 1
ATOM 4081 N N . PHE B 1 91 ? 9.961 -29.625 -4.984 1 94.56 91 PHE B N 1
ATOM 4082 C CA . PHE B 1 91 ? 9.477 -30.516 -3.945 1 94.56 91 PHE B CA 1
ATOM 4083 C C . PHE B 1 91 ? 9.586 -29.875 -2.57 1 94.56 91 PHE B C 1
ATOM 4085 O O . PHE B 1 91 ? 8.617 -29.844 -1.814 1 94.56 91 PHE B O 1
ATOM 4092 N N . PHE B 1 92 ? 10.688 -29.344 -2.252 1 95.56 92 PHE B N 1
ATOM 4093 C CA . PHE B 1 92 ? 10.953 -28.812 -0.919 1 95.56 92 PHE B CA 1
ATOM 4094 C C . PHE B 1 92 ? 10.242 -27.484 -0.715 1 95.56 92 PHE B C 1
ATOM 4096 O O . PHE B 1 92 ? 10.062 -27.031 0.42 1 95.56 92 PHE B O 1
ATOM 4103 N N . ARG B 1 93 ? 9.836 -26.859 -1.813 1 93.31 93 ARG B N 1
ATOM 4104 C CA . ARG B 1 93 ? 9.078 -25.625 -1.72 1 93.31 93 ARG B CA 1
ATOM 4105 C C . ARG B 1 93 ? 7.621 -25.891 -1.359 1 93.31 93 ARG B C 1
ATOM 4107 O O . ARG B 1 93 ? 6.992 -25.094 -0.666 1 93.31 93 ARG B O 1
ATOM 4114 N N . VAL B 1 94 ? 7.09 -27.016 -1.752 1 94.06 94 VAL B N 1
ATOM 4115 C CA . VAL B 1 94 ? 5.645 -27.203 -1.679 1 94.06 94 VAL B CA 1
ATOM 4116 C C . VAL B 1 94 ? 5.32 -28.344 -0.707 1 94.06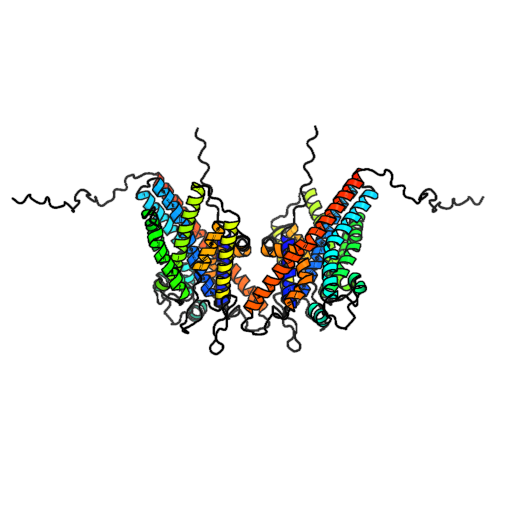 94 VAL B C 1
ATOM 4118 O O . VAL B 1 94 ? 4.578 -28.141 0.257 1 94.06 94 VAL B O 1
ATOM 4121 N N . TYR B 1 95 ? 5.914 -29.422 -0.791 1 95 95 TYR B N 1
ATOM 4122 C CA . TYR B 1 95 ? 5.445 -30.672 -0.209 1 95 95 TYR B CA 1
ATOM 4123 C C . TYR B 1 95 ? 5.613 -30.656 1.306 1 95 95 TYR B C 1
ATOM 4125 O O . TYR B 1 95 ? 4.719 -31.094 2.037 1 95 95 TYR B O 1
ATOM 4133 N N . PRO B 1 96 ? 6.754 -30.234 1.863 1 96.44 96 PRO B N 1
ATOM 4134 C CA . PRO B 1 96 ? 6.93 -30.312 3.314 1 96.44 96 PRO B CA 1
ATOM 4135 C C . PRO B 1 96 ? 5.84 -29.562 4.082 1 96.44 96 PRO B C 1
ATOM 4137 O O . PRO B 1 96 ? 5.273 -30.109 5.035 1 96.44 96 PRO B O 1
ATOM 4140 N N . LEU B 1 97 ? 5.566 -28.375 3.74 1 96.5 97 LEU B N 1
ATOM 4141 C CA . LEU B 1 97 ? 4.523 -27.625 4.434 1 96.5 97 LEU B CA 1
ATOM 4142 C C . LEU B 1 97 ? 3.158 -28.266 4.203 1 96.5 97 LEU B C 1
ATOM 4144 O O . LEU B 1 97 ? 2.346 -28.359 5.125 1 96.5 97 LEU B O 1
ATOM 4148 N N . PHE B 1 98 ? 2.902 -28.688 2.969 1 95.38 98 PHE B N 1
ATOM 4149 C CA . PHE B 1 98 ? 1.651 -29.375 2.656 1 95.38 98 PHE B CA 1
ATOM 4150 C C . PHE B 1 98 ? 1.468 -30.609 3.541 1 95.38 98 PHE B C 1
ATOM 4152 O O . PHE B 1 98 ? 0.415 -30.781 4.156 1 95.38 98 PHE B O 1
ATOM 4159 N N . ALA B 1 99 ? 2.514 -31.359 3.621 1 96.06 99 ALA B N 1
ATOM 4160 C CA . ALA B 1 99 ? 2.465 -32.562 4.43 1 96.06 99 ALA B CA 1
ATOM 4161 C C . ALA B 1 99 ? 2.232 -32.25 5.898 1 96.06 99 ALA B C 1
ATOM 4163 O O . ALA B 1 99 ? 1.476 -32.938 6.586 1 96.06 99 ALA B O 1
ATOM 4164 N N . THR B 1 100 ? 2.893 -31.266 6.371 1 96.5 100 THR B N 1
ATOM 4165 C CA . THR B 1 100 ? 2.736 -30.844 7.758 1 96.5 100 THR B CA 1
ATOM 4166 C C . THR B 1 100 ? 1.291 -30.438 8.047 1 96.5 100 THR B C 1
ATOM 4168 O O . THR B 1 100 ? 0.715 -30.844 9.055 1 96.5 100 THR B O 1
ATOM 4171 N N . VAL B 1 101 ? 0.7 -29.656 7.18 1 95.69 101 VAL B N 1
ATOM 4172 C CA . VAL B 1 101 ? -0.676 -29.203 7.352 1 95.69 101 VAL B CA 1
ATOM 4173 C C . VAL B 1 101 ? -1.624 -30.406 7.305 1 95.69 101 VAL B C 1
ATOM 4175 O O . VAL B 1 101 ? -2.541 -30.516 8.117 1 95.69 101 VAL B O 1
ATOM 4178 N N . VAL B 1 102 ? -1.389 -31.297 6.336 1 94.38 102 VAL B N 1
ATOM 4179 C CA . VAL B 1 102 ? -2.217 -32.5 6.191 1 94.38 102 VAL B CA 1
ATOM 4180 C C . VAL B 1 102 ? -2.152 -33.312 7.469 1 94.38 102 VAL B C 1
ATOM 4182 O O . VAL B 1 102 ? -3.178 -33.812 7.945 1 94.38 102 VAL B O 1
ATOM 4185 N N . PHE B 1 103 ? -0.955 -33.469 8 1 95.12 103 PHE B N 1
ATOM 4186 C CA . PHE B 1 103 ? -0.772 -34.25 9.227 1 95.12 103 PHE B CA 1
ATOM 4187 C C . PHE B 1 103 ? -1.515 -33.594 10.391 1 95.12 103 PHE B C 1
ATOM 4189 O O . PHE B 1 103 ? -2.166 -34.281 11.172 1 95.12 103 PHE B O 1
ATOM 4196 N N . ILE B 1 104 ? -1.431 -32.281 10.531 1 94.69 104 ILE B N 1
ATOM 4197 C CA . ILE B 1 104 ? -2.111 -31.562 11.602 1 94.69 104 ILE B CA 1
ATOM 4198 C C . ILE B 1 104 ? -3.621 -31.75 11.469 1 94.69 104 ILE B C 1
ATOM 4200 O O . ILE B 1 104 ? -4.309 -32 12.461 1 94.69 104 ILE B O 1
ATOM 4204 N N . VAL B 1 105 ? -4.121 -31.609 10.242 1 92.94 105 VAL B N 1
ATOM 4205 C CA . VAL B 1 105 ? -5.551 -31.766 10 1 92.94 105 VAL B CA 1
ATOM 4206 C C . VAL B 1 105 ? -5.98 -33.188 10.328 1 92.94 105 VAL B C 1
ATOM 4208 O O . VAL B 1 105 ? -7.059 -33.406 10.883 1 92.94 105 VAL B O 1
ATOM 4211 N N . TRP B 1 106 ? -5.129 -34.125 9.938 1 91.69 106 TRP B N 1
ATOM 4212 C CA . TRP B 1 106 ? -5.426 -35.531 10.188 1 91.69 106 TRP B CA 1
ATOM 4213 C C . TRP B 1 106 ? -5.57 -35.812 11.68 1 91.69 106 TRP B C 1
ATOM 4215 O O . TRP B 1 106 ? -6.371 -36.656 12.094 1 91.69 106 TRP B O 1
ATOM 4225 N N . LEU B 1 107 ? -4.848 -35.125 12.57 1 93.44 107 LEU B N 1
ATOM 4226 C CA . LEU B 1 107 ? -4.863 -35.312 14.016 1 93.44 107 LEU B CA 1
ATOM 4227 C C . LEU B 1 107 ? -6.098 -34.688 14.633 1 93.44 107 LEU B C 1
ATOM 4229 O O . LEU B 1 107 ? -6.449 -34.969 15.781 1 93.44 107 LEU B O 1
ATOM 4233 N N . LEU B 1 108 ? -6.734 -33.844 13.914 1 92.31 108 LEU B N 1
ATOM 4234 C CA . LEU B 1 108 ? -7.883 -33.094 14.445 1 92.31 108 LEU B CA 1
ATOM 4235 C C . LEU B 1 108 ? -9.141 -33.969 14.422 1 92.31 108 LEU B C 1
ATOM 4237 O O . LEU B 1 108 ? -9.258 -34.875 13.594 1 92.31 108 LEU B O 1
ATOM 4241 N N . PRO B 1 109 ? -10.07 -33.688 15.352 1 91.25 109 PRO B N 1
ATOM 4242 C CA . PRO B 1 109 ? -11.367 -34.375 15.289 1 91.25 109 PRO B CA 1
ATOM 4243 C C . PRO B 1 109 ? -12.156 -34.031 14.023 1 91.25 109 PRO B C 1
ATOM 4245 O O . PRO B 1 109 ? -11.867 -33.031 13.375 1 91.25 109 PRO B O 1
ATOM 4248 N N . TYR B 1 110 ? -13.055 -34.844 13.719 1 89.06 110 TYR B N 1
ATOM 4249 C CA . TYR B 1 110 ? -13.82 -34.719 12.477 1 89.06 110 TYR B CA 1
ATOM 4250 C C . TYR B 1 110 ? -14.477 -33.344 12.383 1 89.06 110 TYR B C 1
ATOM 4252 O O . TYR B 1 110 ? -14.492 -32.719 11.312 1 89.06 110 TYR B O 1
ATOM 4260 N N . GLU B 1 111 ? -15.047 -32.906 13.492 1 89.69 111 GLU B N 1
ATOM 4261 C CA . GLU B 1 111 ? -15.727 -31.609 13.484 1 89.69 111 GLU B CA 1
ATOM 4262 C C . GLU B 1 111 ? -14.789 -30.484 13.016 1 89.69 111 GLU B C 1
ATOM 4264 O O . GLU B 1 111 ? -15.211 -29.578 12.297 1 89.69 111 GLU B O 1
ATOM 4269 N N . ASP B 1 112 ? -13.609 -30.609 13.398 1 91.25 112 ASP B N 1
ATOM 4270 C CA . ASP B 1 112 ? -12.617 -29.609 13.016 1 91.25 112 ASP B CA 1
ATOM 4271 C C . ASP B 1 112 ? -12.156 -29.812 11.578 1 91.25 112 ASP B C 1
ATOM 4273 O O . ASP B 1 112 ? -11.883 -28.844 10.867 1 91.25 112 ASP B O 1
ATOM 4277 N N . GLN B 1 113 ? -12.047 -31.062 11.164 1 90.5 113 GLN B N 1
ATOM 4278 C CA . GLN B 1 113 ? -11.703 -31.328 9.773 1 90.5 113 GLN B CA 1
ATOM 4279 C C . GLN B 1 113 ? -12.734 -30.734 8.82 1 90.5 113 GLN B C 1
ATOM 4281 O O . GLN B 1 113 ? -12.375 -30.156 7.789 1 90.5 113 GLN B O 1
ATOM 4286 N N . LYS B 1 114 ? -13.961 -30.906 9.195 1 88.94 114 LYS B N 1
ATOM 4287 C CA . LYS B 1 114 ? -15.055 -30.359 8.406 1 88.94 114 LYS B CA 1
ATOM 4288 C C . LYS B 1 114 ? -15.016 -28.828 8.414 1 88.94 114 LYS B C 1
ATOM 4290 O O . LYS B 1 114 ? -15.18 -28.188 7.367 1 88.94 114 LYS B O 1
ATOM 4295 N N . LYS B 1 115 ? -14.758 -28.312 9.516 1 88.06 115 LYS B N 1
ATOM 4296 C CA . LYS B 1 115 ? -14.773 -26.859 9.703 1 88.06 115 LYS B CA 1
ATOM 4297 C C . LYS B 1 115 ? -13.625 -26.188 8.945 1 88.06 115 LYS B C 1
ATOM 4299 O O . LYS B 1 115 ? -13.844 -25.234 8.203 1 88.06 115 LYS B O 1
ATOM 4304 N N . TYR B 1 116 ? -12.531 -26.75 9.055 1 86.19 116 TYR B N 1
ATOM 4305 C CA . TYR B 1 116 ? -11.352 -26.062 8.562 1 86.19 116 TYR B CA 1
ATOM 4306 C C . TYR B 1 116 ? -11.039 -26.453 7.125 1 86.19 116 TYR B C 1
ATOM 4308 O O . TYR B 1 116 ? -10.453 -25.688 6.363 1 86.19 116 TYR B O 1
ATOM 4316 N N . PHE B 1 117 ? -11.414 -27.672 6.719 1 87.81 117 PHE B N 1
ATOM 4317 C CA . PHE B 1 117 ? -10.992 -28.109 5.398 1 87.81 117 PHE B CA 1
ATOM 4318 C C . PHE B 1 117 ? -12.164 -28.703 4.625 1 87.81 117 PHE B C 1
ATOM 4320 O O . PHE B 1 117 ? -11.969 -29.375 3.609 1 87.81 117 PHE B O 1
ATOM 4327 N N . LEU B 1 118 ? -13.344 -28.562 5.125 1 85.38 118 LEU B N 1
ATOM 4328 C CA . LEU B 1 118 ? -14.586 -28.875 4.43 1 85.38 118 LEU B CA 1
ATOM 4329 C C . LEU B 1 118 ? -14.672 -30.359 4.09 1 85.38 118 LEU B C 1
ATOM 4331 O O . LEU B 1 118 ? -15.094 -30.719 2.992 1 85.38 118 LEU B O 1
ATOM 4335 N N . VAL B 1 119 ? -14.164 -31.125 5.012 1 81.69 119 VAL B N 1
ATOM 4336 C CA . VAL B 1 119 ? -14.305 -32.562 4.859 1 81.69 119 VAL B CA 1
ATOM 4337 C C . VAL B 1 119 ? -15.766 -32.969 5.023 1 81.69 119 VAL B C 1
ATOM 4339 O O . VAL B 1 119 ? -16.391 -32.688 6.051 1 81.69 119 VAL B O 1
ATOM 4342 N N . LYS B 1 120 ? -16.281 -33.5 3.994 1 79.31 120 LYS B N 1
ATOM 4343 C CA . LYS B 1 120 ? -17.719 -33.688 3.932 1 79.31 120 LYS B CA 1
ATOM 4344 C C . LYS B 1 120 ? -18.141 -34.938 4.723 1 79.31 120 LYS B C 1
ATOM 4346 O O . LYS B 1 120 ? -19.203 -34.938 5.359 1 79.31 120 LYS B O 1
ATOM 4351 N N . GLU B 1 121 ? -17.312 -36.031 4.621 1 79.12 121 GLU B N 1
ATOM 4352 C CA . GLU B 1 121 ? -17.734 -37.281 5.25 1 79.12 121 GLU B CA 1
ATOM 4353 C C . GLU B 1 121 ? -16.75 -37.719 6.332 1 79.12 121 GLU B C 1
ATOM 4355 O O . GLU B 1 121 ? -15.539 -37.562 6.168 1 79.12 121 GLU B O 1
ATOM 4360 N N . ARG B 1 122 ? -17.359 -38.281 7.406 1 75.12 122 ARG B N 1
ATOM 4361 C CA . ARG B 1 122 ? -16.562 -38.781 8.516 1 75.12 122 ARG B CA 1
ATOM 4362 C C . ARG B 1 122 ? -15.695 -39.969 8.086 1 75.12 122 ARG B C 1
ATOM 4364 O O . ARG B 1 122 ? -16.156 -40.844 7.367 1 75.12 122 ARG B O 1
ATOM 4371 N N . GLY B 1 123 ? -14.516 -39.969 8.492 1 72.56 123 GLY B N 1
ATOM 4372 C CA . GLY B 1 123 ? -13.602 -41.062 8.172 1 72.56 123 GLY B CA 1
ATOM 4373 C C . GLY B 1 123 ? -12.992 -40.938 6.785 1 72.56 123 GLY B C 1
ATOM 4374 O O . GLY B 1 123 ? -12.172 -41.781 6.387 1 72.56 123 GLY B O 1
ATOM 4375 N N . HIS B 1 124 ? -13.414 -39.969 6.207 1 74.88 124 HIS B N 1
ATOM 4376 C CA . HIS B 1 124 ? -13 -39.844 4.812 1 74.88 124 HIS B CA 1
ATOM 4377 C C . HIS B 1 124 ? -11.633 -39.188 4.695 1 74.88 124 HIS B C 1
ATOM 4379 O O . HIS B 1 124 ? -10.969 -39.281 3.66 1 74.88 124 HIS B O 1
ATOM 4385 N N . PHE B 1 125 ? -11.203 -38.656 5.828 1 84.31 125 PHE B N 1
ATOM 4386 C CA . PHE B 1 125 ? -9.875 -38.062 5.719 1 84.31 125 PHE B CA 1
ATOM 4387 C C . PHE B 1 125 ? -8.789 -39.125 5.789 1 84.31 125 PHE B C 1
ATOM 4389 O O . PHE B 1 125 ? -8.352 -39.5 6.879 1 84.31 125 PHE B O 1
ATOM 4396 N N . ASP B 1 126 ? -8.438 -39.656 4.664 1 85.56 126 ASP B N 1
ATOM 4397 C CA . ASP B 1 126 ? -7.375 -40.656 4.535 1 85.56 126 ASP B CA 1
ATOM 4398 C C . ASP B 1 126 ? -6.02 -40 4.32 1 85.56 126 ASP B C 1
ATOM 4400 O O . ASP B 1 126 ? -5.789 -39.344 3.293 1 85.56 126 ASP B O 1
ATOM 4404 N N . LEU B 1 127 ? -5.227 -40.219 5.254 1 88.44 127 LEU B N 1
ATOM 4405 C CA . LEU B 1 127 ? -3.93 -39.562 5.25 1 88.44 127 LEU B CA 1
ATOM 4406 C C . LEU B 1 127 ? -3.17 -39.844 3.961 1 88.44 127 LEU B C 1
ATOM 4408 O O . LEU B 1 127 ? -2.641 -38.938 3.326 1 88.44 127 LEU B O 1
ATOM 4412 N N . PHE B 1 128 ? -3.115 -41.094 3.598 1 87.5 128 PHE B N 1
ATOM 4413 C CA . PHE B 1 128 ? -2.354 -41.5 2.42 1 87.5 128 PHE B CA 1
ATOM 4414 C C . PHE B 1 128 ? -2.973 -40.906 1.151 1 87.5 128 PHE B C 1
ATOM 4416 O O . PHE B 1 128 ? -2.26 -40.438 0.275 1 87.5 128 PHE B O 1
ATOM 4423 N N . LYS B 1 129 ? -4.234 -40.938 1.031 1 87.81 129 LYS B N 1
ATOM 4424 C CA . LYS B 1 129 ? -4.926 -40.469 -0.161 1 87.81 129 LYS B CA 1
ATOM 4425 C C . LYS B 1 129 ? -4.789 -38.938 -0.299 1 87.81 129 LYS B C 1
ATOM 4427 O O . LYS B 1 129 ? -4.703 -38.438 -1.412 1 87.81 129 LYS B O 1
ATOM 4432 N N . VAL B 1 130 ? -4.773 -38.344 0.778 1 87.12 130 VAL B N 1
ATOM 4433 C CA . VAL B 1 130 ? -4.621 -36.875 0.749 1 87.12 130 VAL B CA 1
ATOM 4434 C C . VAL B 1 130 ? -3.186 -36.531 0.378 1 87.12 130 VAL B C 1
ATOM 4436 O O . VAL B 1 130 ? -2.957 -35.688 -0.486 1 87.12 130 VAL B O 1
ATOM 4439 N N . LEU B 1 131 ? -2.262 -37.188 0.953 1 88.25 131 LEU B N 1
ATOM 4440 C CA . LEU B 1 131 ? -0.849 -36.906 0.72 1 88.25 131 LEU B CA 1
ATOM 4441 C C . LEU B 1 131 ? -0.47 -37.219 -0.729 1 88.25 131 LEU B C 1
ATOM 4443 O O . LEU B 1 131 ? 0.478 -36.625 -1.256 1 88.25 131 LEU B O 1
ATOM 4447 N N . THR B 1 132 ? -1.256 -38.094 -1.363 1 87.19 132 THR B N 1
ATOM 4448 C CA . THR B 1 132 ? -0.952 -38.438 -2.742 1 87.19 132 THR B CA 1
ATOM 4449 C C . THR B 1 132 ? -1.873 -37.719 -3.713 1 87.19 132 THR B C 1
ATOM 4451 O O . THR B 1 132 ? -1.907 -38.031 -4.902 1 87.19 132 THR B O 1
ATOM 4454 N N . PHE B 1 133 ? -2.643 -36.875 -3.277 1 88.69 133 PHE B N 1
ATOM 4455 C CA . PHE B 1 133 ? -3.451 -35.969 -4.07 1 88.69 133 PHE B CA 1
ATOM 4456 C C . PHE B 1 133 ? -4.551 -36.719 -4.812 1 88.69 133 PHE B C 1
ATOM 4458 O O . PHE B 1 133 ? -4.836 -36.406 -5.973 1 88.69 133 PHE B O 1
ATOM 4465 N N . SER B 1 134 ? -5.09 -37.656 -4.098 1 86.12 134 SER B N 1
ATOM 4466 C CA . SER B 1 134 ? -6.246 -38.312 -4.711 1 86.12 134 SER B CA 1
ATOM 4467 C C . SER B 1 134 ? -7.375 -37.312 -4.941 1 86.12 134 SER B C 1
ATOM 4469 O O . SER B 1 134 ? -7.668 -36.5 -4.07 1 86.12 134 SER B O 1
ATOM 4471 N N . PHE B 1 135 ? -8.023 -37.406 -6.035 1 83.38 135 PHE B N 1
ATOM 4472 C CA . PHE B 1 135 ? -8.922 -36.375 -6.516 1 83.38 135 PHE B CA 1
ATOM 4473 C C . PHE B 1 135 ? -10.047 -36.125 -5.516 1 83.38 135 PHE B C 1
ATOM 4475 O O . PHE B 1 135 ? -10.297 -34.969 -5.133 1 83.38 135 PHE B O 1
ATOM 4482 N N . PRO B 1 136 ? -10.695 -37.125 -5.039 1 79.38 136 PRO B N 1
ATOM 4483 C CA . PRO B 1 136 ? -11.805 -36.875 -4.113 1 79.38 136 PRO B CA 1
ATOM 4484 C C . PRO B 1 136 ? -11.336 -36.312 -2.777 1 79.38 136 PRO B C 1
ATOM 4486 O O . PRO B 1 136 ? -12.156 -35.812 -1.994 1 79.38 136 PRO B O 1
ATOM 4489 N N . HIS B 1 137 ? -10.039 -36.344 -2.533 1 82.69 137 HIS B N 1
ATOM 4490 C CA . HIS B 1 137 ? -9.531 -35.938 -1.226 1 82.69 137 HIS B CA 1
ATOM 4491 C C . HIS B 1 137 ? -8.789 -34.625 -1.307 1 82.69 137 HIS B C 1
ATOM 4493 O O . HIS B 1 137 ? -7.934 -34.344 -0.47 1 82.69 137 HIS B O 1
ATOM 4499 N N . ARG B 1 138 ? -9.07 -33.906 -2.346 1 83.25 138 ARG B N 1
ATOM 4500 C CA . ARG B 1 138 ? -8.5 -32.562 -2.488 1 83.25 138 ARG B CA 1
ATOM 4501 C C . ARG B 1 138 ? -9.359 -31.516 -1.787 1 83.25 138 ARG B C 1
ATOM 4503 O O . ARG B 1 138 ? -9.992 -30.688 -2.441 1 83.25 138 ARG B O 1
ATOM 4510 N N . TYR B 1 139 ? -9.188 -31.531 -0.506 1 84.25 139 TYR B N 1
ATOM 4511 C CA . TYR B 1 139 ? -10.078 -30.734 0.319 1 84.25 139 TYR B CA 1
ATOM 4512 C C . TYR B 1 139 ? -9.672 -29.266 0.301 1 84.25 139 TYR B C 1
ATOM 4514 O O . TYR B 1 139 ? -8.492 -28.938 0.415 1 84.25 139 TYR B O 1
ATOM 4522 N N . PHE B 1 140 ? -10.711 -28.406 0.184 1 88 140 PHE B N 1
ATOM 4523 C CA . PHE B 1 140 ? -10.594 -26.969 0.328 1 88 140 PHE B CA 1
ATOM 4524 C C . PHE B 1 140 ? -9.516 -26.422 -0.599 1 88 140 PHE B C 1
ATOM 4526 O O . PHE B 1 140 ? -9.641 -26.484 -1.822 1 88 140 PHE B O 1
ATOM 4533 N N . VAL B 1 141 ? -8.398 -25.938 -0.077 1 89.31 141 VAL B N 1
ATOM 4534 C CA . VAL B 1 141 ? -7.41 -25.25 -0.901 1 89.31 141 VAL B CA 1
ATOM 4535 C C . VAL B 1 141 ? -6.422 -26.25 -1.482 1 89.31 141 VAL B C 1
ATOM 4537 O O . VAL B 1 141 ? -5.621 -25.922 -2.355 1 89.31 141 VAL B O 1
ATOM 4540 N N . PHE B 1 142 ? -6.492 -27.578 -1.154 1 90.19 142 PHE B N 1
ATOM 4541 C CA . PHE B 1 142 ? -5.555 -28.594 -1.601 1 90.19 142 PHE B CA 1
ATOM 4542 C C . PHE B 1 142 ? -5.75 -28.906 -3.082 1 90.19 142 PHE B C 1
ATOM 4544 O O . PHE B 1 142 ? -4.887 -29.516 -3.715 1 90.19 142 PHE B O 1
ATOM 4551 N N . TRP B 1 143 ? -6.785 -28.438 -3.682 1 87.56 143 TRP B N 1
ATOM 4552 C CA . TRP B 1 143 ? -7.098 -28.797 -5.062 1 87.56 143 TRP B CA 1
ATOM 4553 C C . TRP B 1 143 ? -6.109 -28.156 -6.027 1 87.56 143 TRP B C 1
ATOM 4555 O O . TRP B 1 143 ? -5.887 -28.656 -7.129 1 87.56 143 TRP B O 1
ATOM 4565 N N . THR B 1 144 ? -5.504 -27.062 -5.676 1 91.19 144 THR B N 1
ATOM 4566 C CA . THR B 1 144 ? -4.621 -26.328 -6.574 1 91.19 144 THR B CA 1
ATOM 4567 C C . THR B 1 144 ? -3.252 -27 -6.652 1 91.19 144 THR B C 1
ATOM 4569 O O . THR B 1 144 ? -2.535 -26.844 -7.645 1 91.19 144 THR B O 1
ATOM 4572 N N . LEU B 1 145 ? -2.871 -27.734 -5.645 1 92.56 145 LEU B N 1
ATOM 4573 C CA . LEU B 1 145 ? -1.51 -28.25 -5.512 1 92.56 145 LEU B CA 1
ATOM 4574 C C . LEU B 1 145 ? -1.211 -29.297 -6.574 1 92.56 145 LEU B C 1
ATOM 4576 O O . LEU B 1 145 ? -0.193 -29.219 -7.266 1 92.56 145 LEU B O 1
ATOM 4580 N N . PRO B 1 146 ? -2.143 -30.281 -6.727 1 91.69 146 PRO B N 1
ATOM 4581 C CA . PRO B 1 146 ? -1.86 -31.266 -7.77 1 91.69 146 PRO B CA 1
ATOM 4582 C C . PRO B 1 146 ? -1.782 -30.641 -9.164 1 91.69 146 PRO B C 1
ATOM 4584 O O . PRO B 1 146 ? -1.054 -31.141 -10.023 1 91.69 146 PRO B O 1
ATOM 4587 N N . LEU B 1 147 ? -2.451 -29.578 -9.406 1 91.81 147 LEU B N 1
ATOM 4588 C CA . LEU B 1 147 ? -2.383 -28.891 -10.695 1 91.81 147 LEU B CA 1
ATOM 4589 C C . LEU B 1 147 ? -1.001 -28.281 -10.906 1 91.81 147 LEU B C 1
ATOM 4591 O O . LEU B 1 147 ? -0.411 -28.422 -11.984 1 91.81 147 LEU B O 1
ATOM 4595 N N . GLU B 1 148 ? -0.529 -27.688 -9.938 1 93.38 148 GLU B N 1
ATOM 4596 C CA . GLU B 1 148 ? 0.789 -27.062 -10.016 1 93.38 148 GLU B CA 1
ATOM 4597 C C . GLU B 1 148 ? 1.885 -28.109 -10.195 1 93.38 148 GLU B C 1
ATOM 4599 O O . GLU B 1 148 ? 2.76 -27.953 -11.055 1 93.38 148 GLU B O 1
ATOM 4604 N N . ILE B 1 149 ? 1.773 -29.125 -9.43 1 92.56 149 ILE B N 1
ATOM 4605 C CA . ILE B 1 149 ? 2.781 -30.172 -9.469 1 92.56 149 ILE B CA 1
ATOM 4606 C C . ILE B 1 149 ? 2.766 -30.844 -10.844 1 92.56 149 ILE B C 1
ATOM 4608 O O . ILE B 1 149 ? 3.82 -31.125 -11.422 1 92.56 149 ILE B O 1
ATOM 4612 N N . SER B 1 150 ? 1.603 -31.094 -11.305 1 93.31 150 SER B N 1
ATOM 4613 C CA . SER B 1 150 ? 1.488 -31.688 -12.633 1 93.31 150 SER B CA 1
ATOM 4614 C C . SER B 1 150 ? 2.133 -30.797 -13.688 1 93.31 150 SER B C 1
ATOM 4616 O O . SER B 1 150 ? 2.812 -31.297 -14.594 1 93.31 150 SER B O 1
ATOM 4618 N N . TYR B 1 151 ? 1.94 -29.578 -13.562 1 94.75 151 TYR B N 1
ATOM 4619 C CA . TYR B 1 151 ? 2.494 -28.672 -14.555 1 94.75 151 TYR B CA 1
ATOM 4620 C C . TYR B 1 151 ? 4.008 -28.578 -14.43 1 94.75 151 TYR B C 1
ATOM 4622 O O . TYR B 1 151 ? 4.707 -28.297 -15.406 1 94.75 151 TYR B O 1
ATOM 4630 N N . TYR B 1 152 ? 4.523 -28.797 -13.25 1 93.81 152 TYR B N 1
ATOM 4631 C CA . TYR B 1 152 ? 5.969 -28.797 -13.062 1 93.81 152 TYR B CA 1
ATOM 4632 C C . TYR B 1 152 ? 6.641 -29.797 -13.984 1 93.81 152 TYR B C 1
ATOM 4634 O O . TYR B 1 152 ? 7.773 -29.594 -14.422 1 93.81 152 TYR B O 1
ATOM 4642 N N . PHE B 1 153 ? 5.906 -30.844 -14.234 1 94.44 153 PHE B N 1
ATOM 4643 C CA . PHE B 1 153 ? 6.473 -31.875 -15.102 1 94.44 153 PHE B CA 1
ATOM 4644 C C . PHE B 1 153 ? 6.355 -31.484 -16.562 1 94.44 153 PHE B C 1
ATOM 4646 O O . PHE B 1 153 ? 7.176 -31.891 -17.391 1 94.44 153 PHE B O 1
ATOM 4653 N N . CYS B 1 154 ? 5.445 -30.688 -16.906 1 94.94 154 CYS B N 1
ATOM 4654 C CA . CYS B 1 154 ? 5.211 -30.25 -18.281 1 94.94 154 CYS B CA 1
ATOM 4655 C C . CYS B 1 154 ? 6.164 -29.125 -18.672 1 94.94 154 CYS B C 1
ATOM 4657 O O . CYS B 1 154 ? 6.492 -28.969 -19.844 1 94.94 154 CYS B O 1
ATOM 4659 N N . LEU B 1 155 ? 6.621 -28.406 -17.766 1 96.25 155 LEU B N 1
ATOM 4660 C CA . LEU B 1 155 ? 7.348 -27.156 -17.969 1 96.25 155 LEU B CA 1
ATOM 4661 C C . LEU B 1 155 ? 8.672 -27.422 -18.672 1 96.25 155 LEU B C 1
ATOM 4663 O O . LEU B 1 155 ? 8.992 -26.75 -19.672 1 96.25 155 LEU B O 1
ATOM 4667 N N . PRO B 1 156 ? 9.469 -28.438 -18.25 1 95.25 156 PRO B N 1
ATOM 4668 C CA . PRO B 1 156 ? 10.711 -28.719 -18.953 1 95.25 156 PRO B CA 1
ATOM 4669 C C . PRO B 1 156 ? 10.484 -29.125 -20.406 1 95.25 156 PRO B C 1
ATOM 4671 O O . PRO B 1 156 ? 11.258 -28.75 -21.297 1 95.25 156 PRO B O 1
ATOM 4674 N N . VAL B 1 157 ? 9.438 -29.828 -20.594 1 94.81 157 VAL B N 1
ATOM 4675 C CA . VAL B 1 157 ? 9.094 -30.266 -21.938 1 94.81 157 VAL B CA 1
ATOM 4676 C C . VAL B 1 157 ? 8.742 -29.047 -22.797 1 94.81 157 VAL B C 1
ATOM 4678 O O . VAL B 1 157 ? 9.164 -28.953 -23.953 1 94.81 157 VAL B O 1
ATOM 4681 N N . PHE B 1 158 ? 7.98 -28.172 -22.234 1 95.44 158 PHE B N 1
ATOM 4682 C CA . PHE B 1 158 ? 7.602 -26.938 -22.922 1 95.44 158 PHE B CA 1
ATOM 4683 C C . PHE B 1 158 ? 8.836 -26.125 -23.297 1 95.44 158 PHE B C 1
ATOM 4685 O O . PHE B 1 158 ? 8.977 -25.703 -24.438 1 95.44 158 PHE B O 1
ATOM 4692 N N . VAL B 1 159 ? 9.727 -25.938 -22.375 1 95.88 159 VAL B N 1
ATOM 4693 C CA . VAL B 1 159 ? 10.906 -25.109 -22.578 1 95.88 159 VAL B CA 1
ATOM 4694 C C . VAL B 1 159 ? 11.812 -25.734 -23.641 1 95.88 159 VAL B C 1
ATOM 4696 O O . VAL B 1 159 ? 12.25 -25.062 -24.578 1 95.88 159 VAL B O 1
ATOM 4699 N N . LEU B 1 160 ? 12.07 -27.047 -23.531 1 93.75 160 LEU B N 1
ATOM 4700 C CA . LEU B 1 160 ? 12.945 -27.734 -24.484 1 93.75 160 LEU B CA 1
ATOM 4701 C C . LEU B 1 160 ? 12.312 -27.781 -25.875 1 93.75 160 LEU B C 1
ATOM 4703 O O . LEU B 1 160 ? 13.023 -27.719 -26.875 1 93.75 160 LEU B O 1
ATOM 4707 N N . GLY B 1 161 ? 11.008 -27.922 -25.859 1 93.69 161 GLY B N 1
ATOM 4708 C CA . GLY B 1 161 ? 10.312 -27.844 -27.141 1 93.69 161 GLY B CA 1
ATOM 4709 C C . GLY B 1 161 ? 10.469 -26.5 -27.828 1 93.69 161 GLY B C 1
ATOM 4710 O O . GLY B 1 161 ? 10.734 -26.438 -29.031 1 93.69 161 GLY B O 1
ATOM 4711 N N . VAL B 1 162 ? 10.352 -25.422 -27.125 1 93.75 162 VAL B N 1
ATOM 4712 C CA . VAL B 1 162 ? 10.477 -24.078 -27.641 1 93.75 162 VAL B CA 1
ATOM 4713 C C . VAL B 1 162 ? 11.906 -23.859 -28.156 1 93.75 162 VAL B C 1
ATOM 4715 O O . VAL B 1 162 ? 12.109 -23.297 -29.234 1 93.75 162 VAL B O 1
ATOM 4718 N N . LEU B 1 163 ? 12.875 -24.297 -27.406 1 93.19 163 LEU B N 1
ATOM 4719 C CA . LEU B 1 163 ? 14.281 -24.094 -27.766 1 93.19 163 LEU B CA 1
ATOM 4720 C C . LEU B 1 163 ? 14.664 -24.938 -28.969 1 93.19 163 LEU B C 1
ATOM 4722 O O . LEU B 1 163 ? 15.469 -24.5 -29.797 1 93.19 163 LEU B O 1
ATOM 4726 N N . ASN B 1 164 ? 14.055 -26.141 -29.062 1 92.5 164 ASN B N 1
ATOM 4727 C CA . ASN B 1 164 ? 14.367 -27.031 -30.172 1 92.5 164 ASN B CA 1
ATOM 4728 C C . ASN B 1 164 ? 13.812 -26.5 -31.484 1 92.5 164 ASN B C 1
ATOM 4730 O O . ASN B 1 164 ? 14.336 -26.812 -32.562 1 92.5 164 ASN B O 1
ATOM 4734 N N . LEU B 1 165 ? 12.781 -25.734 -31.406 1 92.62 165 LEU B N 1
ATOM 4735 C CA . LEU B 1 165 ? 12.156 -25.188 -32.594 1 92.62 165 LEU B CA 1
ATOM 4736 C C . LEU B 1 165 ? 12.969 -24 -33.125 1 92.62 165 LEU B C 1
ATOM 4738 O O . LEU B 1 165 ? 12.711 -23.516 -34.25 1 92.62 165 LEU B O 1
ATOM 4742 N N . ARG B 1 166 ? 13.953 -23.578 -32.469 1 88.88 166 ARG B N 1
ATOM 4743 C CA . ARG B 1 166 ? 14.875 -22.516 -32.844 1 88.88 166 ARG B CA 1
ATOM 4744 C C . ARG B 1 166 ? 14.125 -21.312 -33.406 1 88.88 166 ARG B C 1
ATOM 4746 O O . ARG B 1 166 ? 13.227 -20.781 -32.75 1 88.88 166 ARG B O 1
ATOM 4753 N N . ARG B 1 167 ? 14.219 -21.031 -34.719 1 87 167 ARG B N 1
ATOM 4754 C CA . ARG B 1 167 ? 13.641 -19.844 -35.344 1 87 167 ARG B CA 1
ATOM 4755 C C . ARG B 1 167 ? 12.141 -20.016 -35.562 1 87 167 ARG B C 1
ATOM 4757 O O . ARG B 1 167 ? 11.406 -19.047 -35.719 1 87 167 ARG B O 1
ATOM 4764 N N . PHE B 1 168 ? 11.648 -21.281 -35.469 1 89.88 168 PHE B N 1
ATOM 4765 C CA . PHE B 1 168 ? 10.25 -21.562 -35.781 1 89.88 168 PHE B CA 1
ATOM 4766 C C . PHE B 1 168 ? 9.406 -21.656 -34.531 1 89.88 168 PHE B C 1
ATOM 4768 O O . PHE B 1 168 ? 8.273 -22.141 -34.562 1 89.88 168 PHE B O 1
ATOM 4775 N N . TRP B 1 169 ? 9.93 -21.203 -33.375 1 87.12 169 TRP B N 1
ATOM 4776 C CA . TRP B 1 169 ? 9.234 -21.312 -32.094 1 87.12 169 TRP B CA 1
ATOM 4777 C C . TRP B 1 169 ? 7.887 -20.594 -32.125 1 87.12 169 TRP B C 1
ATOM 4779 O O . TRP B 1 169 ? 6.945 -20.969 -31.438 1 87.12 169 TRP B O 1
ATOM 4789 N N . TRP B 1 170 ? 7.668 -19.594 -33.031 1 86.75 170 TRP B N 1
ATOM 4790 C CA . TRP B 1 170 ? 6.469 -18.766 -33.062 1 86.75 170 TRP B CA 1
ATOM 4791 C C . TRP B 1 170 ? 5.324 -19.484 -33.781 1 86.75 170 TRP B C 1
ATOM 4793 O O . TRP B 1 170 ? 4.156 -19.141 -33.594 1 86.75 170 TRP B O 1
ATOM 4803 N N . VAL B 1 171 ? 5.664 -20.516 -34.531 1 87 171 VAL B N 1
ATOM 4804 C CA . VAL B 1 171 ? 4.668 -21.219 -35.344 1 87 171 VAL B CA 1
ATOM 4805 C C . VAL B 1 171 ? 3.652 -21.891 -34.406 1 87 171 VAL B C 1
ATOM 4807 O O . VAL B 1 171 ? 2.445 -21.672 -34.531 1 87 171 VAL B O 1
ATOM 4810 N N . PRO B 1 172 ? 4.09 -22.641 -33.469 1 86.94 172 PRO B N 1
ATOM 4811 C CA . PRO B 1 172 ? 3.104 -23.219 -32.531 1 86.94 172 PRO B CA 1
ATOM 4812 C C . PRO B 1 172 ? 2.588 -22.219 -31.516 1 86.94 172 PRO B C 1
ATOM 4814 O O . PRO B 1 172 ? 1.539 -22.422 -30.906 1 86.94 172 PRO B O 1
ATOM 4817 N N . PHE B 1 173 ? 3.203 -21.188 -31.344 1 89.94 173 PHE B N 1
ATOM 4818 C CA . PHE B 1 173 ? 2.857 -20.203 -30.328 1 89.94 173 PHE B CA 1
ATOM 4819 C C . PHE B 1 173 ? 1.574 -19.469 -30.703 1 89.94 173 PHE B C 1
ATOM 4821 O O . PHE B 1 173 ? 0.745 -19.188 -29.844 1 89.94 173 PHE B O 1
ATOM 4828 N N . VAL B 1 174 ? 1.406 -19.203 -31.938 1 89.94 174 VAL B N 1
ATOM 4829 C CA . VAL B 1 174 ? 0.287 -18.391 -32.406 1 89.94 174 VAL B CA 1
ATOM 4830 C C . VAL B 1 174 ? -1.025 -19.141 -32.156 1 89.94 174 VAL B C 1
ATOM 4832 O O . VAL B 1 174 ? -1.916 -18.641 -31.469 1 89.94 174 VAL B O 1
ATOM 4835 N N . PRO B 1 175 ? -1.121 -20.359 -32.688 1 90.69 175 PRO B N 1
ATOM 4836 C CA . PRO B 1 175 ? -2.379 -21.078 -32.438 1 90.69 175 PRO B CA 1
ATOM 4837 C C . PRO B 1 175 ? -2.613 -21.359 -30.953 1 90.69 175 PRO B C 1
ATOM 4839 O O . PRO B 1 175 ? -3.76 -21.344 -30.484 1 90.69 175 PRO B O 1
ATOM 4842 N N . LEU B 1 176 ? -1.589 -21.625 -30.234 1 90.31 176 LEU B N 1
ATOM 4843 C CA . LEU B 1 176 ? -1.727 -21.891 -28.812 1 90.31 176 LEU B CA 1
ATOM 4844 C C . LEU B 1 176 ? -2.236 -20.656 -28.078 1 90.31 176 LEU B C 1
ATOM 4846 O O . LEU B 1 176 ? -3.1 -20.75 -27.203 1 90.31 176 LEU B O 1
ATOM 4850 N N . TYR B 1 177 ? -1.754 -19.609 -28.453 1 89.62 177 TYR B N 1
ATOM 4851 C CA . TYR B 1 177 ? -2.18 -18.359 -27.812 1 89.62 177 TYR B CA 1
ATOM 4852 C C . TYR B 1 177 ? -3.625 -18.031 -28.172 1 89.62 177 TYR B C 1
ATOM 4854 O O . TYR B 1 177 ? -4.383 -17.547 -27.328 1 89.62 177 TYR B O 1
ATOM 4862 N N . MET B 1 178 ? -3.941 -18.25 -29.391 1 89.94 178 MET B N 1
ATOM 4863 C CA . MET B 1 178 ? -5.328 -18.047 -29.812 1 89.94 178 MET B CA 1
ATOM 4864 C C . MET B 1 178 ? -6.27 -18.938 -29.016 1 89.94 178 MET B C 1
ATOM 4866 O O . MET B 1 178 ? -7.371 -18.516 -28.656 1 89.94 178 MET B O 1
ATOM 4870 N N . TRP B 1 179 ? -5.781 -20.094 -28.812 1 88.94 179 TRP B N 1
ATOM 4871 C CA . TRP B 1 179 ? -6.57 -21.016 -28.016 1 88.94 179 TRP B CA 1
ATOM 4872 C C . TRP B 1 179 ? -6.73 -20.5 -26.578 1 88.94 179 TRP B C 1
ATOM 4874 O O . TRP B 1 179 ? -7.812 -20.578 -26 1 88.94 179 TRP B O 1
ATOM 4884 N N . ILE B 1 180 ? -5.742 -20.016 -26 1 89.5 180 ILE B N 1
ATOM 4885 C CA . ILE B 1 180 ? -5.754 -19.469 -24.641 1 89.5 180 ILE B CA 1
ATOM 4886 C C . ILE B 1 180 ? -6.73 -18.297 -24.562 1 89.5 180 ILE B C 1
ATOM 4888 O O . ILE B 1 180 ? -7.523 -18.219 -23.625 1 89.5 180 ILE B O 1
ATOM 4892 N N . VAL B 1 181 ? -6.703 -17.438 -25.531 1 85.75 181 VAL B N 1
ATOM 4893 C CA . VAL B 1 181 ? -7.586 -16.281 -25.578 1 85.75 181 VAL B CA 1
ATOM 4894 C C . VAL B 1 181 ? -9.039 -16.734 -25.703 1 85.75 181 VAL B C 1
ATOM 4896 O O . VAL B 1 181 ? -9.922 -16.219 -25.031 1 85.75 181 VAL B O 1
ATOM 4899 N N . TYR B 1 182 ? -9.148 -17.719 -26.547 1 82.44 182 TYR B N 1
ATOM 4900 C CA . TYR B 1 182 ? -10.484 -18.266 -26.75 1 82.44 182 TYR B CA 1
ATOM 4901 C C . TYR B 1 182 ? -11.023 -18.891 -25.469 1 82.44 182 TYR B C 1
ATOM 4903 O O . TYR B 1 182 ? -12.172 -18.656 -25.078 1 82.44 182 TYR B O 1
ATOM 4911 N N . ALA B 1 183 ? -10.227 -19.688 -24.844 1 78.06 183 ALA B N 1
ATOM 4912 C CA . ALA B 1 183 ? -10.609 -20.328 -23.594 1 78.06 183 ALA B CA 1
ATOM 4913 C C . ALA B 1 183 ? -10.945 -19.281 -22.531 1 78.06 183 ALA B C 1
ATOM 4915 O O . ALA B 1 183 ? -11.891 -19.453 -21.75 1 78.06 183 ALA B O 1
ATOM 4916 N N . GLY B 1 184 ? -10.266 -18.266 -22.438 1 75.31 184 GLY B N 1
ATOM 4917 C CA . GLY B 1 184 ? -10.477 -17.203 -21.453 1 75.31 184 GLY B CA 1
ATOM 4918 C C . GLY B 1 184 ? -11.781 -16.453 -21.672 1 75.31 184 GLY B C 1
ATOM 4919 O O . GLY B 1 184 ? -12.422 -16.031 -20.703 1 75.31 184 GLY B O 1
ATOM 4920 N N . TRP B 1 185 ? -12.117 -16.312 -22.875 1 72.19 185 TRP B N 1
ATOM 4921 C CA . TRP B 1 185 ? -13.297 -15.516 -23.188 1 72.19 185 TRP B CA 1
ATOM 4922 C C . TRP B 1 185 ? -14.562 -16.375 -23.125 1 72.19 185 TRP B C 1
ATOM 4924 O O . TRP B 1 185 ? -15.633 -15.867 -22.797 1 72.19 185 TRP B O 1
ATOM 4934 N N . HIS B 1 186 ? -14.383 -17.688 -23.359 1 71.31 186 HIS B N 1
ATOM 4935 C CA . HIS B 1 186 ? -15.602 -18.469 -23.547 1 71.31 186 HIS B CA 1
ATOM 4936 C C . HIS B 1 186 ? -15.766 -19.516 -22.453 1 71.31 186 HIS B C 1
ATOM 4938 O O . HIS B 1 186 ? -16.859 -20.047 -22.25 1 71.31 186 HIS B O 1
ATOM 4944 N N . GLU B 1 187 ? -14.711 -19.812 -21.875 1 69.25 187 GLU B N 1
ATOM 4945 C CA . GLU B 1 187 ? -14.805 -20.906 -20.906 1 69.25 187 GLU B CA 1
ATOM 4946 C C . GLU B 1 187 ? -14.758 -20.375 -19.469 1 69.25 187 GLU B C 1
ATOM 4948 O O . GLU B 1 187 ? -14.102 -19.359 -19.203 1 69.25 187 GLU B O 1
ATOM 4953 N N . ARG B 1 188 ? -15.664 -20.953 -18.625 1 71.38 188 ARG B N 1
ATOM 4954 C CA . ARG B 1 188 ? -15.578 -20.719 -17.188 1 71.38 188 ARG B CA 1
ATOM 4955 C C . ARG B 1 188 ? -14.938 -21.906 -16.484 1 71.38 188 ARG B C 1
ATOM 4957 O O . ARG B 1 188 ? -15.039 -23.047 -16.938 1 71.38 188 ARG B O 1
ATOM 4964 N N . ARG B 1 189 ? -14.281 -21.531 -15.508 1 73.75 189 ARG B N 1
ATOM 4965 C CA . ARG B 1 189 ? -13.57 -22.594 -14.797 1 73.75 189 ARG B CA 1
ATOM 4966 C C . ARG B 1 189 ? -14.125 -22.781 -13.391 1 73.75 189 ARG B C 1
ATOM 4968 O O . ARG B 1 189 ? -14.633 -21.828 -12.789 1 73.75 189 ARG B O 1
ATOM 4975 N N . SER B 1 190 ? -14.203 -24.078 -13.086 1 69.25 190 SER B N 1
ATOM 4976 C CA . SER B 1 190 ? -14.664 -24.375 -11.734 1 69.25 190 SER B CA 1
ATOM 4977 C C . SER B 1 190 ? -13.5 -24.75 -10.82 1 69.25 190 SER B C 1
ATOM 4979 O O . SER B 1 190 ? -12.445 -25.188 -11.297 1 69.25 190 SER B O 1
ATOM 4981 N N . SER B 1 191 ? -13.766 -24.438 -9.57 1 67.31 191 SER B N 1
ATOM 4982 C CA . SER B 1 191 ? -12.812 -24.938 -8.578 1 67.31 191 SER B CA 1
ATOM 4983 C C . SER B 1 191 ? -12.883 -26.453 -8.469 1 67.31 191 SER B C 1
ATOM 4985 O O . SER B 1 191 ? -13.867 -27.062 -8.891 1 67.31 191 SER B O 1
ATOM 4987 N N . HIS B 1 192 ? -11.82 -27.062 -8.055 1 69.62 192 HIS B N 1
ATOM 4988 C CA . HIS B 1 192 ? -11.773 -28.5 -7.809 1 69.62 192 HIS B CA 1
ATOM 4989 C C . HIS B 1 192 ? -11.891 -29.281 -9.109 1 69.62 192 HIS B C 1
ATOM 4991 O O . HIS B 1 192 ? -12.672 -30.25 -9.195 1 69.62 192 HIS B O 1
ATOM 4997 N N . SER B 1 193 ? -11.344 -28.703 -10.156 1 72.56 193 SER B N 1
ATOM 4998 C CA . SER B 1 193 ? -11.289 -29.359 -11.461 1 72.56 193 SER B CA 1
ATOM 4999 C C . SER B 1 193 ? -9.891 -29.906 -11.742 1 72.56 193 SER B C 1
ATOM 5001 O O . SER B 1 193 ? -8.93 -29.562 -11.055 1 72.56 193 SER B O 1
ATOM 5003 N N . PRO B 1 194 ? -9.867 -30.875 -12.609 1 76.62 194 PRO B N 1
ATOM 5004 C CA . PRO B 1 194 ? -8.539 -31.344 -13.023 1 76.62 194 PRO B CA 1
ATOM 5005 C C . PRO B 1 194 ? -7.734 -30.266 -13.75 1 76.62 194 PRO B C 1
ATOM 5007 O O . PRO B 1 194 ? -8.172 -29.125 -13.844 1 76.62 194 PRO B O 1
ATOM 5010 N N . LEU B 1 195 ? -6.598 -30.625 -14.102 1 78.44 195 LEU B N 1
ATOM 5011 C CA . LEU B 1 195 ? -5.633 -29.703 -14.672 1 78.44 195 LEU B CA 1
ATOM 5012 C C . LEU B 1 195 ? -6.16 -29.094 -15.969 1 78.44 195 LEU B C 1
ATOM 5014 O O . LEU B 1 195 ? -5.895 -27.922 -16.266 1 78.44 195 LEU B O 1
ATOM 5018 N N . MET B 1 196 ? -6.902 -29.828 -16.688 1 78 196 MET B N 1
ATOM 5019 C CA . MET B 1 196 ? -7.223 -29.469 -18.062 1 78 196 MET B CA 1
ATOM 5020 C C . MET B 1 196 ? -7.91 -28.109 -18.141 1 78 196 MET B C 1
ATOM 5022 O O . MET B 1 196 ? -7.516 -27.25 -18.922 1 78 196 MET B O 1
ATOM 5026 N N . PRO B 1 197 ? -8.836 -27.859 -17.297 1 81.19 197 PRO B N 1
ATOM 5027 C CA . PRO B 1 197 ? -9.5 -26.547 -17.359 1 81.19 197 PRO B CA 1
ATOM 5028 C C . PRO B 1 197 ? -8.562 -25.391 -17.031 1 81.19 197 PRO B C 1
ATOM 5030 O O . PRO B 1 197 ? -8.797 -24.266 -17.453 1 81.19 197 PRO B O 1
ATOM 5033 N N . HIS B 1 198 ? -7.496 -25.688 -16.328 1 87.81 198 HIS B N 1
ATOM 5034 C CA . HIS B 1 198 ? -6.594 -24.641 -15.883 1 87.81 198 HIS B CA 1
ATOM 5035 C C . HIS B 1 198 ? -5.301 -24.641 -16.703 1 87.81 198 HIS B C 1
ATOM 5037 O O . HIS B 1 198 ? -4.445 -23.766 -16.516 1 87.81 198 HIS B O 1
ATOM 5043 N N . PHE B 1 199 ? -5.172 -25.547 -17.594 1 90.25 199 PHE B N 1
ATOM 5044 C CA . PHE B 1 199 ? -3.963 -25.719 -18.375 1 90.25 199 PHE B CA 1
ATOM 5045 C C . PHE B 1 199 ? -3.66 -24.469 -19.188 1 90.25 199 PHE B C 1
ATOM 5047 O O . PHE B 1 199 ? -2.51 -24.016 -19.25 1 90.25 199 PHE B O 1
ATOM 5054 N N . PRO B 1 200 ? -4.691 -23.844 -19.75 1 89.94 200 PRO B N 1
ATOM 5055 C CA . PRO B 1 200 ? -4.418 -22.609 -20.5 1 89.94 200 PRO B CA 1
ATOM 5056 C C . PRO B 1 200 ? -3.793 -21.516 -19.641 1 89.94 200 PRO B C 1
ATOM 5058 O O . PRO B 1 200 ? -2.979 -20.734 -20.125 1 89.94 200 PRO B O 1
ATOM 5061 N N . THR B 1 201 ? -4.145 -21.484 -18.406 1 92.31 201 THR B N 1
ATOM 5062 C CA . THR B 1 201 ? -3.598 -20.484 -17.5 1 92.31 201 THR B CA 1
ATOM 5063 C C . THR B 1 201 ? -2.105 -20.719 -17.266 1 92.31 201 THR B C 1
ATOM 5065 O O . THR B 1 201 ? -1.31 -19.781 -17.344 1 92.31 201 THR B O 1
ATOM 5068 N N . PHE B 1 202 ? -1.735 -21.922 -17.031 1 94.88 202 PHE B N 1
ATOM 5069 C CA . PHE B 1 202 ? -0.329 -22.266 -16.844 1 94.88 202 PHE B CA 1
ATOM 5070 C C . PHE B 1 202 ? 0.458 -22 -18.125 1 94.88 202 PHE B C 1
ATOM 5072 O O . PHE B 1 202 ? 1.564 -21.469 -18.094 1 94.88 202 PHE B O 1
ATOM 5079 N N . LEU B 1 203 ? -0.203 -22.391 -19.172 1 94.81 203 LEU B N 1
ATOM 5080 C CA . LEU B 1 203 ? 0.444 -22.219 -20.469 1 94.81 203 LEU B CA 1
ATOM 5081 C C . LEU B 1 203 ? 0.639 -20.734 -20.797 1 94.81 203 LEU B C 1
ATOM 5083 O O . LEU B 1 203 ? 1.649 -20.344 -21.391 1 94.81 203 LEU B O 1
ATOM 5087 N N . ALA B 1 204 ? -0.298 -19.953 -20.438 1 94.81 204 ALA B N 1
ATOM 5088 C CA . ALA B 1 204 ? -0.18 -18.516 -20.641 1 94.81 204 ALA B CA 1
ATOM 5089 C C . ALA B 1 204 ? 1.05 -17.953 -19.922 1 94.81 204 ALA B C 1
ATOM 5091 O O . ALA B 1 204 ? 1.793 -17.156 -20.484 1 94.81 204 ALA B O 1
ATOM 5092 N N . GLY B 1 205 ? 1.244 -18.375 -18.719 1 96.81 205 GLY B N 1
ATOM 5093 C CA . GLY B 1 205 ? 2.42 -17.953 -17.969 1 96.81 205 GLY B CA 1
ATOM 5094 C C . GLY B 1 205 ? 3.723 -18.391 -18.609 1 96.81 205 GLY B C 1
ATOM 5095 O O . GLY B 1 205 ? 4.664 -17.609 -18.719 1 96.81 205 GLY B O 1
ATOM 5096 N N . SER B 1 206 ? 3.742 -19.594 -19.047 1 97.31 206 SER B N 1
ATOM 5097 C CA . SER B 1 206 ? 4.941 -20.141 -19.688 1 97.31 206 SER B CA 1
ATOM 5098 C C . SER B 1 206 ? 5.238 -19.438 -21 1 97.31 206 SER B C 1
ATOM 5100 O O . SER B 1 206 ? 6.387 -19.109 -21.297 1 97.31 206 SER B O 1
ATOM 5102 N N . MET B 1 207 ? 4.203 -19.297 -21.766 1 96.5 207 MET B N 1
ATOM 5103 C CA . MET B 1 207 ? 4.379 -18.625 -23.047 1 96.5 207 MET B CA 1
ATOM 5104 C C . MET B 1 207 ? 4.84 -17.188 -22.875 1 96.5 207 MET B C 1
ATOM 5106 O O . MET B 1 207 ? 5.688 -16.703 -23.625 1 96.5 207 MET B O 1
ATOM 5110 N N . ALA B 1 208 ? 4.312 -16.547 -21.906 1 96.56 208 ALA B N 1
ATOM 5111 C CA . ALA B 1 208 ? 4.727 -15.18 -21.609 1 96.56 208 ALA B CA 1
ATOM 5112 C C . ALA B 1 208 ? 6.195 -15.125 -21.203 1 96.56 208 ALA B C 1
ATOM 5114 O O . ALA B 1 208 ? 6.926 -14.219 -21.609 1 96.56 208 ALA B O 1
ATOM 5115 N N . ALA B 1 209 ? 6.582 -16.031 -20.422 1 97.12 209 ALA B N 1
ATOM 5116 C CA . ALA B 1 209 ? 7.98 -16.094 -20 1 97.12 209 ALA B CA 1
ATOM 5117 C C . ALA B 1 209 ? 8.906 -16.312 -21.188 1 97.12 209 ALA B C 1
ATOM 5119 O O . ALA B 1 209 ? 9.945 -15.664 -21.312 1 97.12 209 ALA B O 1
ATOM 5120 N N . ALA B 1 210 ? 8.492 -17.234 -22.016 1 95.88 210 ALA B N 1
ATOM 5121 C CA . ALA B 1 210 ? 9.281 -17.516 -23.203 1 95.88 210 ALA B CA 1
ATOM 5122 C C . ALA B 1 210 ? 9.383 -16.266 -24.094 1 95.88 210 ALA B C 1
ATOM 5124 O O . ALA B 1 210 ? 10.461 -15.945 -24.594 1 95.88 210 ALA B O 1
ATOM 5125 N N . LEU B 1 211 ? 8.281 -15.641 -24.234 1 94.19 211 LEU B N 1
ATOM 5126 C CA . LEU B 1 211 ? 8.25 -14.414 -25.031 1 94.19 211 LEU B CA 1
ATOM 5127 C C . LEU B 1 211 ? 9.156 -13.352 -24.422 1 94.19 211 LEU B C 1
ATOM 5129 O O . LEU B 1 211 ? 9.906 -12.68 -25.141 1 94.19 211 LEU B O 1
ATOM 5133 N N . TYR B 1 212 ? 9.156 -13.188 -23.188 1 95.56 212 TYR B N 1
ATOM 5134 C CA . TYR B 1 212 ? 9.992 -12.211 -22.5 1 95.56 212 TYR B CA 1
ATOM 5135 C C . TYR B 1 212 ? 11.469 -12.5 -22.734 1 95.56 212 TYR B C 1
ATOM 5137 O O . TYR B 1 212 ? 12.234 -11.609 -23.094 1 95.56 212 TYR B O 1
ATOM 5145 N N . VAL B 1 213 ? 11.812 -13.734 -22.484 1 95.06 213 VAL B N 1
ATOM 5146 C CA . VAL B 1 213 ? 13.211 -14.125 -22.594 1 95.06 213 VAL B CA 1
ATOM 5147 C C . VAL B 1 213 ? 13.703 -13.883 -24.016 1 95.06 213 VAL B C 1
ATOM 5149 O O . VAL B 1 213 ? 14.773 -13.312 -24.234 1 95.06 213 VAL B O 1
ATOM 5152 N N . LYS B 1 214 ? 12.922 -14.297 -24.969 1 93.31 214 LYS B N 1
ATOM 5153 C CA . LYS B 1 214 ? 13.305 -14.141 -26.375 1 93.31 214 LYS B CA 1
ATOM 5154 C C . LYS B 1 214 ? 13.375 -12.672 -26.766 1 93.31 214 LYS B C 1
ATOM 5156 O O . LYS B 1 214 ? 14.305 -12.25 -27.469 1 93.31 214 LYS B O 1
ATOM 5161 N N . LEU B 1 215 ? 12.453 -11.891 -26.312 1 93 215 LEU B N 1
ATOM 5162 C CA . LEU B 1 215 ? 12.438 -10.461 -26.609 1 93 215 LEU B CA 1
ATOM 5163 C C . LEU B 1 215 ? 13.602 -9.75 -25.938 1 93 215 LEU B C 1
ATOM 5165 O O . LEU B 1 215 ? 14.234 -8.883 -26.547 1 93 215 LEU B O 1
ATOM 5169 N N . ASP B 1 216 ? 13.812 -10.078 -24.719 1 93.19 216 ASP B N 1
ATOM 5170 C CA . ASP B 1 216 ? 14.922 -9.492 -23.969 1 93.19 216 ASP B CA 1
ATOM 5171 C C . ASP B 1 216 ? 16.25 -9.781 -24.656 1 93.19 216 ASP B C 1
ATOM 5173 O O . ASP B 1 216 ? 17.094 -8.883 -24.812 1 93.19 216 ASP B O 1
ATOM 5177 N 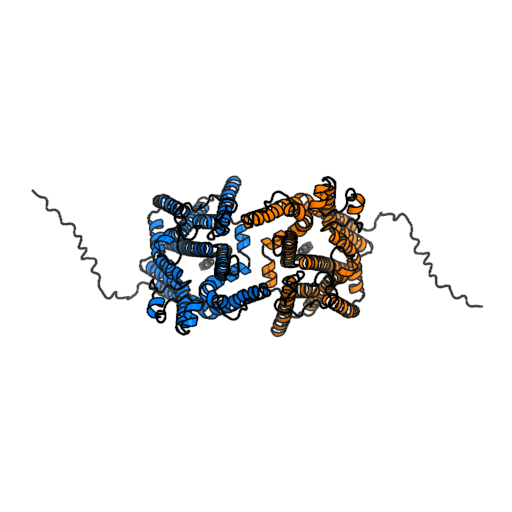N . MET B 1 217 ? 16.406 -11.008 -25.078 1 91.62 217 MET B N 1
ATOM 5178 C CA . MET B 1 217 ? 17.625 -11.398 -25.766 1 91.62 217 MET B CA 1
ATOM 5179 C C . MET B 1 217 ? 17.766 -10.664 -27.094 1 91.62 217 MET B C 1
ATOM 5181 O O . MET B 1 217 ? 18.859 -10.219 -27.453 1 91.62 217 MET B O 1
ATOM 5185 N N . TRP B 1 218 ? 16.672 -10.617 -27.797 1 92 218 TRP B N 1
ATOM 5186 C CA . TRP B 1 218 ? 16.656 -9.93 -29.078 1 92 218 TRP B CA 1
ATOM 5187 C C . TRP B 1 218 ? 17 -8.453 -28.906 1 92 218 TRP B C 1
ATOM 5189 O O . TRP B 1 218 ? 17.797 -7.898 -29.672 1 92 218 TRP B O 1
ATOM 5199 N N . MET B 1 219 ? 16.438 -7.82 -27.938 1 94.31 219 MET B N 1
ATOM 5200 C CA . MET B 1 219 ? 16.688 -6.406 -27.672 1 94.31 219 MET B CA 1
ATOM 5201 C C . MET B 1 219 ? 18.156 -6.172 -27.312 1 94.31 219 MET B C 1
ATOM 5203 O O . MET B 1 219 ? 18.766 -5.203 -27.781 1 94.31 219 MET B O 1
ATOM 5207 N N . LYS B 1 220 ? 18.703 -7.016 -26.516 1 92.38 220 LYS B N 1
ATOM 5208 C CA . LYS B 1 220 ? 20.109 -6.898 -26.125 1 92.38 220 LYS B CA 1
ATOM 5209 C C . LYS B 1 220 ? 21.031 -7.141 -27.312 1 92.38 220 LYS B C 1
ATOM 5211 O O . LYS B 1 220 ? 22.047 -6.461 -27.469 1 92.38 220 LYS B O 1
ATOM 5216 N N . ALA B 1 221 ? 20.688 -8.055 -28.141 1 92.25 221 ALA B N 1
ATOM 5217 C CA . ALA B 1 221 ? 21.5 -8.398 -29.297 1 92.25 221 ALA B CA 1
ATOM 5218 C C . ALA B 1 221 ? 21.453 -7.289 -30.344 1 92.25 221 ALA B C 1
ATOM 5220 O O . ALA B 1 221 ? 22.469 -6.992 -30.984 1 92.25 221 ALA B O 1
ATOM 5221 N N . THR B 1 222 ? 20.375 -6.688 -30.531 1 94.44 222 THR B N 1
ATOM 5222 C CA . THR B 1 222 ? 20.188 -5.699 -31.594 1 94.44 222 THR B CA 1
ATOM 5223 C C . THR B 1 222 ? 20.422 -4.289 -31.062 1 94.44 222 THR B C 1
ATOM 5225 O O . THR B 1 222 ? 20.625 -3.354 -31.844 1 94.44 222 THR B O 1
ATOM 5228 N N . GLY B 1 223 ? 20.344 -4.086 -29.766 1 93.38 223 GLY B N 1
ATOM 5229 C CA . GLY B 1 223 ? 20.438 -2.762 -29.172 1 93.38 223 GLY B CA 1
ATOM 5230 C C . GLY B 1 223 ? 19.172 -1.95 -29.328 1 93.38 223 GLY B C 1
ATOM 5231 O O . GLY B 1 223 ? 19.203 -0.718 -29.297 1 93.38 223 GLY B O 1
ATOM 5232 N N . PHE B 1 224 ? 18.156 -2.664 -29.516 1 93 224 PHE B N 1
ATOM 5233 C CA . PHE B 1 224 ? 16.875 -2.012 -29.703 1 93 224 PHE B CA 1
ATOM 5234 C C . PHE B 1 224 ? 16.469 -1.229 -28.469 1 93 224 PHE B C 1
ATOM 5236 O O . PHE B 1 224 ? 16.562 -1.736 -27.344 1 93 224 PHE B O 1
ATOM 5243 N N . GLU B 1 225 ? 16.047 0.095 -28.75 1 93 225 GLU B N 1
ATOM 5244 C CA . GLU B 1 225 ? 15.508 0.94 -27.688 1 93 225 GLU B CA 1
ATOM 5245 C C . GLU B 1 225 ? 14.102 1.427 -28.031 1 93 225 GLU B C 1
ATOM 5247 O O . GLU B 1 225 ? 13.82 1.757 -29.188 1 93 225 GLU B O 1
ATOM 5252 N N . PHE B 1 226 ? 13.258 1.361 -27.062 1 94 226 PHE B N 1
ATOM 5253 C CA . PHE B 1 226 ? 11.891 1.807 -27.281 1 94 226 PHE B CA 1
ATOM 5254 C C . PHE B 1 226 ? 11.844 3.305 -27.562 1 94 226 PHE B C 1
ATOM 5256 O O . PHE B 1 226 ? 12.438 4.094 -26.828 1 94 226 PHE B O 1
ATOM 5263 N N . THR B 1 227 ? 11.188 3.693 -28.625 1 94.81 227 THR B N 1
ATOM 5264 C CA . THR B 1 227 ? 10.938 5.102 -28.906 1 94.81 227 THR B CA 1
ATOM 5265 C C . THR B 1 227 ? 9.781 5.625 -28.062 1 94.81 227 THR B C 1
ATOM 5267 O O . THR B 1 227 ? 9.109 4.855 -27.375 1 94.81 227 THR B O 1
ATOM 5270 N N . LYS B 1 228 ? 9.539 6.906 -28.125 1 94.75 228 LYS B N 1
ATOM 5271 C CA . LYS B 1 228 ? 8.438 7.508 -27.375 1 94.75 228 LYS B CA 1
ATOM 5272 C C . LYS B 1 228 ? 7.094 6.945 -27.844 1 94.75 228 LYS B C 1
ATOM 5274 O O . LYS B 1 228 ? 6.199 6.719 -27.031 1 94.75 228 LYS B O 1
ATOM 5279 N N . LEU B 1 229 ? 7 6.766 -29.109 1 94.81 229 LEU B N 1
ATOM 5280 C CA . LEU B 1 229 ? 5.762 6.227 -29.656 1 94.81 229 LEU B CA 1
ATOM 5281 C C . LEU B 1 229 ? 5.543 4.789 -29.203 1 94.81 229 LEU B C 1
ATOM 5283 O O . LEU B 1 229 ? 4.414 4.395 -28.891 1 94.81 229 LEU B O 1
ATOM 5287 N N . HIS B 1 230 ? 6.664 3.969 -29.219 1 94.69 230 HIS B N 1
ATOM 5288 C CA . HIS B 1 230 ? 6.586 2.607 -28.703 1 94.69 230 HIS B CA 1
ATOM 5289 C C . HIS B 1 230 ? 6.094 2.596 -27.25 1 94.69 230 HIS B C 1
ATOM 5291 O O . HIS B 1 230 ? 5.215 1.806 -26.906 1 94.69 230 HIS B O 1
ATOM 5297 N N . LYS B 1 231 ? 6.637 3.51 -26.547 1 95.62 231 LYS B N 1
ATOM 5298 C CA . LYS B 1 231 ? 6.316 3.564 -25.125 1 95.62 231 LYS B CA 1
ATOM 5299 C C . LYS B 1 231 ? 4.852 3.928 -24.906 1 95.62 231 LYS B C 1
ATOM 5301 O O . LYS B 1 231 ? 4.176 3.32 -24.062 1 95.62 231 LYS B O 1
ATOM 5306 N N . VAL B 1 232 ? 4.324 4.848 -25.625 1 95.25 232 VAL B N 1
ATOM 5307 C CA . VAL B 1 232 ? 2.939 5.277 -25.5 1 95.25 232 VAL B CA 1
ATOM 5308 C C . VAL B 1 232 ? 2.002 4.141 -25.891 1 95.25 232 VAL B C 1
ATOM 5310 O O . VAL B 1 232 ? 1.011 3.879 -25.203 1 95.25 232 VAL B O 1
ATOM 5313 N N . ALA B 1 233 ? 2.299 3.504 -26.938 1 96 233 ALA B N 1
ATOM 5314 C CA . ALA B 1 233 ? 1.473 2.393 -27.406 1 96 233 ALA B CA 1
ATOM 5315 C C . ALA B 1 233 ? 1.464 1.252 -26.391 1 96 233 ALA B C 1
ATOM 5317 O O . ALA B 1 233 ? 0.407 0.697 -26.078 1 96 233 ALA B O 1
ATOM 5318 N N . ILE B 1 234 ? 2.613 0.911 -25.922 1 95.88 234 ILE B N 1
ATOM 5319 C CA . ILE B 1 234 ? 2.756 -0.181 -24.969 1 95.88 234 ILE B CA 1
ATOM 5320 C C . ILE B 1 234 ? 2.014 0.163 -23.672 1 95.88 234 ILE B C 1
ATOM 5322 O O . ILE B 1 234 ? 1.346 -0.692 -23.094 1 95.88 234 ILE B O 1
ATOM 5326 N N . ARG B 1 235 ? 2.088 1.424 -23.281 1 96.06 235 ARG B N 1
ATOM 5327 C CA . ARG B 1 235 ? 1.396 1.861 -22.078 1 96.06 235 ARG B CA 1
ATOM 5328 C C . ARG B 1 235 ? -0.117 1.799 -22.266 1 96.06 235 ARG B C 1
ATOM 5330 O O . ARG B 1 235 ? -0.847 1.458 -21.328 1 96.06 235 ARG B O 1
ATOM 5337 N N . ALA B 1 236 ? -0.547 2.158 -23.391 1 95.69 236 ALA B N 1
ATOM 5338 C CA . ALA B 1 236 ? -1.976 2.068 -23.688 1 95.69 236 ALA B CA 1
ATOM 5339 C C . ALA B 1 236 ? -2.473 0.631 -23.547 1 95.69 236 ALA B C 1
ATOM 5341 O O . ALA B 1 236 ? -3.535 0.384 -22.984 1 95.69 236 ALA B O 1
ATOM 5342 N N . VAL B 1 237 ? -1.733 -0.319 -24.078 1 95.06 237 VAL B N 1
ATOM 5343 C CA . VAL B 1 237 ? -2.078 -1.734 -23.984 1 95.06 237 VAL B CA 1
ATOM 5344 C C . VAL B 1 237 ? -2.062 -2.18 -22.531 1 95.06 237 VAL B C 1
ATOM 5346 O O . VAL B 1 237 ? -2.947 -2.918 -22.094 1 95.06 237 VAL B O 1
ATOM 5349 N N . GLU B 1 238 ? -1.095 -1.726 -21.844 1 95.62 238 GLU B N 1
ATOM 5350 C CA . GLU B 1 238 ? -0.968 -2.066 -20.422 1 95.62 238 GLU B CA 1
ATOM 5351 C C . GLU B 1 238 ? -2.176 -1.577 -19.625 1 95.62 238 GLU B C 1
ATOM 5353 O O . GLU B 1 238 ? -2.758 -2.332 -18.844 1 95.62 238 GLU B O 1
ATOM 5358 N N . TYR B 1 239 ? -2.555 -0.312 -19.812 1 93.38 239 TYR B N 1
ATOM 5359 C CA . TYR B 1 239 ? -3.672 0.262 -19.078 1 93.38 239 TYR B CA 1
ATOM 5360 C C . TYR B 1 239 ? -4.984 -0.401 -19.469 1 93.38 239 TYR B C 1
ATOM 5362 O O . TYR B 1 239 ? -5.883 -0.56 -18.641 1 93.38 239 TYR B O 1
ATOM 5370 N N . ALA B 1 240 ? -5.062 -0.764 -20.688 1 91.88 240 ALA B N 1
ATOM 5371 C CA . ALA B 1 240 ? -6.234 -1.522 -21.125 1 91.88 240 ALA B CA 1
ATOM 5372 C C . ALA B 1 240 ? -6.297 -2.881 -20.422 1 91.88 240 ALA B C 1
ATOM 5374 O O . ALA B 1 240 ? -7.371 -3.322 -20.016 1 91.88 240 ALA B O 1
ATOM 5375 N N . ALA B 1 241 ? -5.156 -3.561 -20.344 1 93.44 241 ALA B N 1
ATOM 5376 C CA . ALA B 1 241 ? -5.09 -4.848 -19.672 1 93.44 241 ALA B CA 1
ATOM 5377 C C . ALA B 1 241 ? -5.469 -4.711 -18.188 1 93.44 241 ALA B C 1
ATOM 5379 O O . ALA B 1 241 ? -6.203 -5.543 -17.656 1 93.44 241 ALA B O 1
ATOM 5380 N N . VAL B 1 242 ? -5.012 -3.658 -17.578 1 92.94 242 VAL B N 1
ATOM 5381 C CA . VAL B 1 242 ? -5.328 -3.404 -16.172 1 92.94 242 VAL B CA 1
ATOM 5382 C C . VAL B 1 242 ? -6.828 -3.146 -16.016 1 92.94 242 VAL B C 1
ATOM 5384 O O . VAL B 1 242 ? -7.461 -3.654 -15.094 1 92.94 242 VAL B O 1
ATOM 5387 N N . ALA B 1 243 ? -7.344 -2.359 -16.906 1 88.94 243 ALA B N 1
ATOM 5388 C CA . ALA B 1 243 ? -8.773 -2.08 -16.891 1 88.94 243 ALA B CA 1
ATOM 5389 C C . ALA B 1 243 ? -9.586 -3.365 -17.031 1 88.94 243 ALA B C 1
ATOM 5391 O O . ALA B 1 243 ? -10.617 -3.531 -16.359 1 88.94 243 ALA B O 1
ATOM 5392 N N . LEU B 1 244 ? -9.117 -4.215 -17.828 1 87.19 244 LEU B N 1
ATOM 5393 C CA . LEU B 1 244 ? -9.797 -5.492 -18.016 1 87.19 244 LEU B CA 1
ATOM 5394 C C . LEU B 1 244 ? -9.727 -6.34 -16.75 1 87.19 244 LEU B C 1
ATOM 5396 O O . LEU B 1 244 ? -10.719 -6.953 -16.344 1 87.19 244 LEU B O 1
ATOM 5400 N N . ILE B 1 245 ? -8.586 -6.41 -16.141 1 90.38 245 ILE B N 1
ATOM 5401 C CA . ILE B 1 245 ? -8.414 -7.16 -14.906 1 90.38 245 ILE B CA 1
ATOM 5402 C C . ILE B 1 245 ? -9.375 -6.629 -13.844 1 90.38 245 ILE B C 1
ATOM 5404 O O . ILE B 1 245 ? -10.086 -7.406 -13.195 1 90.38 245 ILE B O 1
ATOM 5408 N N . LEU B 1 246 ? -9.406 -5.309 -13.688 1 88 246 LEU B N 1
ATOM 5409 C CA . LEU B 1 246 ? -10.273 -4.695 -12.688 1 88 246 LEU B CA 1
ATOM 5410 C C . LEU B 1 246 ? -11.742 -4.969 -12.992 1 88 246 LEU B C 1
ATOM 5412 O O . LEU B 1 246 ? -12.539 -5.199 -12.078 1 88 246 LEU B O 1
ATOM 5416 N N . SER B 1 247 ? -12.078 -4.91 -14.258 1 83.56 247 SER B N 1
ATOM 5417 C CA . SER B 1 247 ? -13.461 -5.152 -14.664 1 83.56 247 SER B CA 1
ATOM 5418 C C . SER B 1 247 ? -13.906 -6.562 -14.305 1 83.56 247 SER B C 1
ATOM 5420 O O . SER B 1 247 ? -15.047 -6.773 -13.883 1 83.56 247 SER B O 1
ATOM 5422 N N . VAL B 1 248 ? -13 -7.477 -14.438 1 81.5 248 VAL B N 1
ATOM 5423 C CA . VAL B 1 248 ? -13.336 -8.867 -14.141 1 81.5 248 VAL B CA 1
ATOM 5424 C C . VAL B 1 248 ? -13.336 -9.086 -12.633 1 81.5 248 VAL B C 1
ATOM 5426 O O . VAL B 1 248 ? -14.25 -9.711 -12.086 1 81.5 248 VAL B O 1
ATOM 5429 N N . CYS B 1 249 ? -12.359 -8.609 -11.945 1 83.69 249 CYS B N 1
ATOM 5430 C CA . CYS B 1 249 ? -12.188 -8.836 -10.516 1 83.69 249 CYS B CA 1
ATOM 5431 C C . CYS B 1 249 ? -13.312 -8.188 -9.719 1 83.69 249 CYS B C 1
ATOM 5433 O O . CYS B 1 249 ? -13.75 -8.734 -8.703 1 83.69 249 CYS B O 1
ATOM 5435 N N . PHE B 1 250 ? -13.789 -7.098 -10.164 1 82.88 250 PHE B N 1
ATOM 5436 C CA . PHE B 1 250 ? -14.766 -6.375 -9.367 1 82.88 250 PHE B CA 1
ATOM 5437 C C . PHE B 1 250 ? -16.156 -6.465 -9.992 1 82.88 250 PHE B C 1
ATOM 5439 O O . PHE B 1 250 ? -17.016 -5.613 -9.75 1 82.88 250 PHE B O 1
ATOM 5446 N N . ARG B 1 251 ? -16.297 -7.512 -10.711 1 76.88 251 ARG B N 1
ATOM 5447 C CA . ARG B 1 251 ? -17.641 -7.848 -11.18 1 76.88 251 ARG B CA 1
ATOM 5448 C C . ARG B 1 251 ? -18.453 -8.523 -10.086 1 76.88 251 ARG B C 1
ATOM 5450 O O . ARG B 1 251 ? -18 -9.516 -9.492 1 76.88 251 ARG B O 1
ATOM 5457 N N . ARG B 1 252 ? -19.562 -7.926 -9.633 1 70.19 252 ARG B N 1
ATOM 5458 C CA . ARG B 1 252 ? -20.359 -8.461 -8.539 1 70.19 252 ARG B CA 1
ATOM 5459 C C . ARG B 1 252 ? -21.031 -9.766 -8.945 1 70.19 252 ARG B C 1
ATOM 5461 O O . ARG B 1 252 ? -21.484 -9.914 -10.086 1 70.19 252 ARG B O 1
ATOM 5468 N N . ASN B 1 253 ? -20.969 -10.773 -8 1 61.62 253 ASN B N 1
ATOM 5469 C CA . ASN B 1 253 ? -21.578 -12.078 -8.219 1 61.62 253 ASN B CA 1
ATOM 5470 C C . ASN B 1 253 ? -23.094 -11.977 -8.344 1 61.62 253 ASN B C 1
ATOM 5472 O O . ASN B 1 253 ? -23.719 -11.109 -7.73 1 61.62 253 ASN B O 1
ATOM 5476 N N . SER B 1 254 ? -23.672 -12.5 -9.516 1 52.78 254 SER B N 1
ATOM 5477 C CA . SER B 1 254 ? -25.125 -12.547 -9.703 1 52.78 254 SER B CA 1
ATOM 5478 C C . SER B 1 254 ? -25.812 -13.289 -8.562 1 52.78 254 SER B C 1
ATOM 5480 O O . SER B 1 254 ? -25.375 -14.375 -8.18 1 52.78 254 SER B O 1
ATOM 5482 N N . THR B 1 255 ? -26.016 -12.672 -7.426 1 49.88 255 THR B N 1
ATOM 5483 C CA . THR B 1 255 ? -26.906 -13.414 -6.531 1 49.88 255 THR B CA 1
ATOM 5484 C C . THR B 1 255 ? -28.188 -13.797 -7.238 1 49.88 255 THR B C 1
ATOM 5486 O O . THR B 1 255 ? -28.625 -13.125 -8.18 1 49.88 255 THR B O 1
ATOM 5489 N N . PRO B 1 256 ? -28.734 -15.016 -6.93 1 43.88 256 PRO B N 1
ATOM 5490 C CA . PRO B 1 256 ? -30.078 -15.336 -7.406 1 43.88 256 PRO B CA 1
ATOM 5491 C C . PRO B 1 256 ? -31.078 -14.203 -7.168 1 43.88 256 PRO B C 1
ATOM 5493 O O . PRO B 1 256 ? -31.203 -13.719 -6.043 1 43.88 256 PRO B O 1
ATOM 5496 N N . GLY B 1 257 ? -31.625 -13.516 -8.297 1 45.88 257 GLY B N 1
ATOM 5497 C CA . GLY B 1 257 ? -32.625 -12.445 -8.344 1 45.88 257 GLY B CA 1
ATOM 5498 C C . GLY B 1 257 ? -32.031 -11.109 -8.742 1 45.88 257 GLY B C 1
ATOM 5499 O O . GLY B 1 257 ? -32.781 -10.172 -9.047 1 45.88 257 GLY B O 1
ATOM 5500 N N . HIS B 1 258 ? -30.828 -10.977 -8.375 1 48.16 258 HIS B N 1
ATOM 5501 C CA . HIS B 1 258 ? -30.234 -9.711 -8.797 1 48.16 258 HIS B CA 1
ATOM 5502 C C . HIS B 1 258 ? -29.094 -9.945 -9.781 1 48.16 258 HIS B C 1
ATOM 5504 O O . HIS B 1 258 ? -28.016 -10.414 -9.406 1 48.16 258 HIS B O 1
ATOM 5510 N N . PRO B 1 259 ? -29.484 -10.039 -11.078 1 46.31 259 PRO B N 1
ATOM 5511 C CA . PRO B 1 259 ? -28.516 -10.312 -12.141 1 46.31 259 PRO B CA 1
ATOM 5512 C C . PRO B 1 259 ? -27.219 -9.523 -11.977 1 46.31 259 PRO B C 1
ATOM 5514 O O . PRO B 1 259 ? -27.234 -8.406 -11.445 1 46.31 259 PRO B O 1
ATOM 5517 N N . ALA B 1 260 ? -26.234 -10.227 -11.828 1 49.34 260 ALA B N 1
ATOM 5518 C CA . ALA B 1 260 ? -24.891 -9.633 -11.812 1 49.34 260 ALA B CA 1
ATOM 5519 C C . ALA B 1 260 ? -24.812 -8.453 -12.781 1 49.34 260 ALA B C 1
ATOM 5521 O O . ALA B 1 260 ? -25.094 -8.609 -13.969 1 49.34 260 ALA B O 1
ATOM 5522 N N . GLU B 1 261 ? -25.438 -7.281 -12.398 1 47.81 261 GLU B N 1
ATOM 5523 C CA . GLU B 1 261 ? -25.375 -6.141 -13.305 1 47.81 261 GLU B CA 1
ATOM 5524 C C . GLU B 1 261 ? -23.922 -5.809 -13.664 1 47.81 261 GLU B C 1
ATOM 5526 O O . GLU B 1 261 ? -23 -6.188 -12.945 1 47.81 261 GLU B O 1
ATOM 5531 N N . PRO B 1 262 ? -23.953 -4.871 -14.664 1 46.59 262 PRO B N 1
ATOM 5532 C CA . PRO B 1 262 ? -22.844 -4.398 -15.484 1 46.59 262 PRO B CA 1
ATOM 5533 C C . PRO B 1 262 ? -21.625 -3.975 -14.648 1 46.59 262 PRO B C 1
ATOM 5535 O O . PRO B 1 262 ? -21.797 -3.398 -13.57 1 46.59 262 PRO B O 1
ATOM 5538 N N . THR B 1 263 ? -20.641 -4.703 -14.75 1 49.72 263 THR B N 1
ATOM 5539 C CA . THR B 1 263 ? -19.234 -4.629 -14.352 1 49.72 263 THR B CA 1
ATOM 5540 C C . THR B 1 263 ? -18.656 -3.258 -14.688 1 49.72 263 THR B C 1
ATOM 5542 O O . THR B 1 263 ? -19.219 -2.516 -15.492 1 49.72 263 THR B O 1
ATOM 5545 N N . MET B 1 264 ? -17.562 -2.912 -14.102 1 51.34 264 MET B N 1
ATOM 5546 C CA . MET B 1 264 ? -16.812 -1.663 -14.188 1 51.34 264 MET B CA 1
ATOM 5547 C C . MET B 1 264 ? -16.828 -1.11 -15.609 1 51.34 264 MET B C 1
ATOM 5549 O O . MET B 1 264 ? -17.891 -0.979 -16.203 1 51.34 264 MET B O 1
ATOM 5553 N N . LEU B 1 265 ? -15.625 -0.961 -16.297 1 52.84 265 LEU B N 1
ATOM 5554 C CA . LEU B 1 265 ? -15.336 -0.323 -17.578 1 52.84 265 LEU B CA 1
ATOM 5555 C C . LEU B 1 265 ? -15.758 -1.22 -18.734 1 52.84 265 LEU B C 1
ATOM 5557 O O . LEU B 1 265 ? -16.297 -0.737 -19.734 1 52.84 265 LEU B O 1
ATOM 5561 N N . PHE B 1 266 ? -15.602 -2.6 -18.469 1 57.81 266 PHE B N 1
ATOM 5562 C CA . PHE B 1 266 ? -15.844 -3.496 -19.594 1 57.81 266 PHE B CA 1
ATOM 5563 C C . PHE B 1 266 ? -16.922 -4.512 -19.25 1 57.81 266 PHE B C 1
ATOM 5565 O O . PHE B 1 266 ? -16.656 -5.703 -19.125 1 57.81 266 PHE B O 1
ATOM 5572 N N . HIS B 1 267 ? -18.141 -3.998 -19.078 1 57.31 267 HIS B N 1
ATOM 5573 C CA . HIS B 1 267 ? -19.312 -4.793 -18.688 1 57.31 267 HIS B CA 1
ATOM 5574 C C . HIS B 1 267 ? -19.516 -5.969 -19.641 1 57.31 267 HIS B C 1
ATOM 5576 O O . HIS B 1 267 ? -20.109 -6.98 -19.266 1 57.31 267 HIS B O 1
ATOM 5582 N N . TRP B 1 268 ? -18.938 -5.797 -20.766 1 54.09 268 TRP B N 1
ATOM 5583 C CA . TRP B 1 268 ? -19.188 -6.793 -21.797 1 54.09 268 TRP B CA 1
ATOM 5584 C C . TRP B 1 268 ? -18.281 -8 -21.625 1 54.09 268 TRP B C 1
ATOM 5586 O O . TRP B 1 268 ? -18.5 -9.047 -22.25 1 54.09 268 TRP B O 1
ATOM 5596 N N . VAL B 1 269 ? -17.312 -7.668 -20.812 1 55 269 VAL B N 1
ATOM 5597 C CA . VAL B 1 269 ? -16.344 -8.766 -20.703 1 55 269 VAL B CA 1
ATOM 5598 C C . VAL B 1 269 ? -16.938 -9.898 -19.875 1 55 269 VAL B C 1
ATOM 5600 O O . VAL B 1 269 ? -17.422 -9.664 -18.766 1 55 269 VAL B O 1
ATOM 5603 N N . HIS B 1 270 ? -16.953 -11.047 -20.312 1 55.78 270 HIS B N 1
ATOM 5604 C CA . HIS B 1 270 ? -17.422 -12.297 -19.719 1 55.78 270 HIS B CA 1
ATOM 5605 C C . HIS B 1 270 ? -18.922 -12.258 -19.469 1 55.78 270 HIS B C 1
ATOM 5607 O O . HIS B 1 270 ? -19.375 -12.641 -18.391 1 55.78 270 HIS B O 1
ATOM 5613 N N . GLN B 1 271 ? -19.719 -11.383 -20.172 1 53.94 271 GLN B N 1
ATOM 5614 C CA . GLN B 1 271 ? -21.156 -11.391 -20.016 1 53.94 271 GLN B CA 1
ATOM 5615 C C . GLN B 1 271 ? -21.703 -12.812 -20.047 1 53.94 271 GLN B C 1
ATOM 5617 O O . GLN B 1 271 ? -21.344 -13.609 -20.922 1 53.94 271 GLN B O 1
ATOM 5622 N N . ARG B 1 272 ? -22.125 -13.219 -18.859 1 51.69 272 ARG B N 1
ATOM 5623 C CA . ARG B 1 272 ? -22.672 -14.547 -18.625 1 51.69 272 ARG B CA 1
ATOM 5624 C C . ARG B 1 272 ? -23.719 -14.906 -19.672 1 51.69 272 ARG B C 1
ATOM 5626 O O . ARG B 1 272 ? -24.797 -14.312 -19.703 1 51.69 272 ARG B O 1
ATOM 5633 N N . GLU B 1 273 ? -23.344 -15.102 -20.891 1 46.31 273 GLU B N 1
ATOM 5634 C CA . GLU B 1 273 ? -24.5 -15.609 -21.625 1 46.31 273 GLU B CA 1
ATOM 5635 C C . GLU B 1 273 ? -25.219 -16.703 -20.859 1 46.31 273 GLU B C 1
ATOM 5637 O O . GLU B 1 273 ? -26.453 -16.797 -20.891 1 46.31 273 GLU B O 1
ATOM 5642 N N . HIS B 1 274 ? -24.562 -17.922 -20.484 1 43.22 274 HIS B N 1
ATOM 5643 C CA . HIS B 1 274 ? -25.172 -19.062 -19.828 1 43.22 274 HIS B CA 1
ATOM 5644 C C . HIS B 1 274 ? -24.719 -19.172 -18.375 1 43.22 274 HIS B C 1
ATOM 5646 O O . HIS B 1 274 ? -23.609 -18.797 -18.031 1 43.22 274 HIS B O 1
ATOM 5652 N N . ASP B 1 275 ? -25.531 -18.938 -17.406 1 46.28 275 ASP B N 1
ATOM 5653 C CA . ASP B 1 275 ? -25.516 -19.078 -15.953 1 46.28 275 ASP B CA 1
ATOM 5654 C C . ASP B 1 275 ? -24.531 -20.172 -15.523 1 46.28 275 ASP B C 1
ATOM 5656 O O . ASP B 1 275 ? -24.797 -20.938 -14.594 1 46.28 275 ASP B O 1
ATOM 5660 N N . GLU B 1 276 ? -23.656 -20.672 -16.406 1 48.84 276 GLU B N 1
ATOM 5661 C CA . GLU B 1 276 ? -22.969 -21.859 -15.891 1 48.84 276 GLU B CA 1
ATOM 5662 C C . GLU B 1 276 ? -21.906 -21.469 -14.867 1 48.84 276 GLU B C 1
ATOM 5664 O O . GLU B 1 276 ? -21.297 -20.391 -14.969 1 48.84 276 GLU B O 1
ATOM 5669 N N . GLY B 1 277 ? -21.969 -21.781 -13.703 1 58.81 277 GLY B N 1
ATOM 5670 C CA . GLY B 1 277 ? -21.078 -21.797 -12.555 1 58.81 277 GLY B CA 1
ATOM 5671 C C . GLY B 1 277 ? -19.609 -21.719 -12.938 1 58.81 277 GLY B C 1
ATOM 5672 O O . GLY B 1 277 ? -19.25 -21.859 -14.109 1 58.81 277 GLY B O 1
ATOM 5673 N N . GLY B 1 278 ? -18.734 -20.922 -12.312 1 67.12 278 GLY B N 1
ATOM 5674 C CA . GLY B 1 278 ? -17.297 -20.891 -12.484 1 67.12 278 GLY B CA 1
ATOM 5675 C C . GLY B 1 278 ? -16.703 -19.5 -12.336 1 67.12 278 GLY B C 1
ATOM 5676 O O . GLY B 1 278 ? -17.406 -18.562 -11.953 1 67.12 278 GLY B O 1
ATOM 5677 N N . PHE B 1 279 ? -15.367 -19.531 -12.516 1 69.94 279 PHE B N 1
ATOM 5678 C CA . PHE B 1 279 ? -14.633 -18.297 -12.273 1 69.94 279 PHE B CA 1
ATOM 5679 C C . PHE B 1 279 ? -14.031 -17.75 -13.562 1 69.94 279 PHE B C 1
ATOM 5681 O O . PHE B 1 279 ? -13.766 -18.516 -14.492 1 69.94 279 PHE B O 1
ATOM 5688 N N . PRO B 1 280 ? -13.969 -16.344 -13.672 1 68.12 280 PRO B N 1
ATOM 5689 C CA . PRO B 1 280 ? -13.398 -15.719 -14.867 1 68.12 280 PRO B CA 1
ATOM 5690 C C . PRO B 1 280 ? -11.906 -15.992 -15.031 1 68.12 280 PRO B C 1
ATOM 5692 O O . PRO B 1 280 ? -11.227 -16.312 -14.047 1 68.12 280 PRO B O 1
ATOM 5695 N N . PHE B 1 281 ? -11.523 -15.953 -16.344 1 76.25 281 PHE B N 1
ATOM 5696 C CA . PHE B 1 281 ? -10.141 -16.156 -16.766 1 76.25 281 PHE B CA 1
ATOM 5697 C C . PHE B 1 281 ? -9.43 -14.82 -16.953 1 76.25 281 PHE B C 1
ATOM 5699 O O . PHE B 1 281 ? -9.797 -14.039 -17.828 1 76.25 281 PHE B O 1
ATOM 5706 N N . ILE B 1 282 ? -8.375 -14.477 -16.047 1 86.56 282 ILE B N 1
ATOM 5707 C CA . ILE B 1 282 ? -7.668 -13.211 -16.219 1 86.56 282 ILE B CA 1
ATOM 5708 C C . ILE B 1 282 ? -6.203 -13.484 -16.562 1 86.56 282 ILE B C 1
ATOM 5710 O O . ILE B 1 282 ? -5.359 -12.586 -16.453 1 86.56 282 ILE B O 1
ATOM 5714 N N . SER B 1 283 ? -5.863 -14.648 -17.031 1 90.94 283 SER B N 1
ATOM 5715 C CA . SER B 1 283 ? -4.48 -15.062 -17.25 1 90.94 283 SER B CA 1
ATOM 5716 C C . SER B 1 283 ? -3.818 -14.234 -18.344 1 90.94 283 SER B C 1
ATOM 5718 O O . SER B 1 283 ? -2.674 -13.797 -18.188 1 90.94 283 SER B O 1
ATOM 5720 N N . VAL B 1 284 ? -4.547 -13.914 -19.375 1 90.75 284 VAL B N 1
ATOM 5721 C CA . VAL B 1 284 ? -3.969 -13.219 -20.531 1 90.75 284 VAL B CA 1
ATOM 5722 C C . VAL B 1 284 ? -3.615 -11.789 -20.141 1 90.75 284 VAL B C 1
ATOM 5724 O O . VAL B 1 284 ? -2.469 -11.359 -20.297 1 90.75 284 VAL B O 1
ATOM 5727 N N . PRO B 1 285 ? -4.551 -11.094 -19.578 1 92.69 285 PRO B N 1
ATOM 5728 C CA . PRO B 1 285 ? -4.18 -9.727 -19.203 1 92.69 285 PRO B CA 1
ATOM 5729 C C . PRO B 1 285 ? -3.109 -9.688 -18.109 1 92.69 285 PRO B C 1
ATOM 5731 O O . PRO B 1 285 ? -2.27 -8.781 -18.094 1 92.69 285 PRO B O 1
ATOM 5734 N N . VAL B 1 286 ? -3.076 -10.562 -17.234 1 95.25 286 VAL B N 1
ATOM 5735 C CA . VAL B 1 286 ? -2.074 -10.609 -16.172 1 95.25 286 VAL B CA 1
ATOM 5736 C C . VAL B 1 286 ? -0.691 -10.836 -16.781 1 95.25 286 VAL B C 1
ATOM 5738 O O . VAL B 1 286 ? 0.273 -10.156 -16.406 1 95.25 286 VAL B O 1
ATOM 5741 N N . THR B 1 287 ? -0.609 -11.758 -17.703 1 96.31 287 THR B N 1
ATOM 5742 C CA . THR B 1 287 ? 0.675 -12.055 -18.328 1 96.31 287 THR B CA 1
ATOM 5743 C C . THR B 1 287 ? 1.174 -10.859 -19.141 1 96.31 287 THR B C 1
ATOM 5745 O O . THR B 1 287 ? 2.373 -10.578 -19.156 1 96.31 287 THR B O 1
ATOM 5748 N N . LEU B 1 288 ? 0.224 -10.164 -19.766 1 95.5 288 LEU B N 1
ATOM 5749 C CA . LEU B 1 288 ? 0.59 -8.969 -20.516 1 95.5 288 LEU B CA 1
ATOM 5750 C C . LEU B 1 288 ? 1.198 -7.91 -19.609 1 95.5 288 LEU B C 1
ATOM 5752 O O . LEU B 1 288 ? 2.24 -7.336 -19.938 1 95.5 288 LEU B O 1
ATOM 5756 N N . VAL B 1 289 ? 0.606 -7.715 -18.5 1 96.69 289 VAL B N 1
ATOM 5757 C CA . VAL B 1 289 ? 1.096 -6.715 -17.562 1 96.69 289 VAL B CA 1
ATOM 5758 C C . VAL B 1 289 ? 2.469 -7.125 -17.031 1 96.69 289 VAL B C 1
ATOM 5760 O O . VAL B 1 289 ? 3.377 -6.297 -16.938 1 96.69 289 VAL B O 1
ATOM 5763 N N . ILE B 1 290 ? 2.639 -8.367 -16.766 1 96.38 290 ILE B N 1
ATOM 5764 C CA . ILE B 1 290 ? 3.898 -8.875 -16.234 1 96.38 290 ILE B CA 1
ATOM 5765 C C . ILE B 1 290 ? 5.02 -8.656 -17.25 1 96.38 290 ILE B C 1
ATOM 5767 O O . ILE B 1 290 ? 6.066 -8.094 -16.906 1 96.38 290 ILE B O 1
ATOM 5771 N N . VAL B 1 291 ? 4.77 -9.016 -18.469 1 96 291 VAL B N 1
ATOM 5772 C CA . VAL B 1 291 ? 5.793 -8.914 -19.5 1 96 291 VAL B CA 1
ATOM 5773 C C . VAL B 1 291 ? 6.141 -7.449 -19.75 1 96 291 VAL B C 1
ATOM 5775 O O . VAL B 1 291 ? 7.316 -7.09 -19.844 1 96 291 VAL B O 1
ATOM 5778 N N . ILE B 1 292 ? 5.133 -6.594 -19.812 1 96 292 ILE B N 1
ATOM 5779 C CA . ILE B 1 292 ? 5.352 -5.176 -20.078 1 96 292 ILE B CA 1
ATOM 5780 C C . ILE B 1 292 ? 6.16 -4.555 -18.938 1 96 292 ILE B C 1
ATOM 5782 O O . ILE B 1 292 ? 7.117 -3.814 -19.188 1 96 292 ILE B O 1
ATOM 5786 N N . GLU B 1 293 ? 5.836 -4.93 -17.75 1 95.75 293 GLU B N 1
ATOM 5787 C CA . GLU B 1 293 ? 6.527 -4.348 -16.594 1 95.75 293 GLU B CA 1
ATOM 5788 C C . GLU B 1 293 ? 7.949 -4.887 -16.484 1 95.75 293 GLU B C 1
ATOM 5790 O O . GLU B 1 293 ? 8.836 -4.215 -15.945 1 95.75 293 GLU B O 1
ATOM 5795 N N . MET B 1 294 ? 8.164 -6.055 -16.969 1 94.56 294 MET B N 1
ATOM 5796 C CA . MET B 1 294 ? 9.516 -6.605 -16.984 1 94.56 294 MET B CA 1
ATOM 5797 C C . MET B 1 294 ? 10.391 -5.875 -18 1 94.56 294 MET B C 1
ATOM 5799 O O . MET B 1 294 ? 11.57 -5.637 -17.75 1 94.56 294 MET B O 1
ATOM 5803 N N . LEU B 1 295 ? 9.75 -5.465 -19.094 1 93.31 295 LEU B N 1
ATOM 5804 C CA . LEU B 1 295 ? 10.484 -4.812 -20.172 1 93.31 295 LEU B CA 1
ATOM 5805 C C . LEU B 1 295 ? 10.586 -3.312 -19.922 1 93.31 295 LEU B C 1
ATOM 5807 O O . LEU B 1 295 ? 11.633 -2.709 -20.188 1 93.31 295 LEU B O 1
ATOM 5811 N N . LEU B 1 296 ? 9.43 -2.779 -19.5 1 93.62 296 LEU B N 1
ATOM 5812 C CA . LEU B 1 296 ? 9.328 -1.341 -19.281 1 93.62 296 LEU B CA 1
ATOM 5813 C C . LEU B 1 296 ? 8.695 -1.045 -17.922 1 93.62 296 LEU B C 1
ATOM 5815 O O . LEU B 1 296 ? 7.516 -0.699 -17.844 1 93.62 296 LEU B O 1
ATOM 5819 N N . PRO B 1 297 ? 9.555 -1.098 -16.875 1 93.69 297 PRO B N 1
ATOM 5820 C CA . PRO B 1 297 ? 9.008 -0.853 -15.531 1 93.69 297 PRO B CA 1
ATOM 5821 C C . PRO B 1 297 ? 8.32 0.504 -15.414 1 93.69 297 PRO B C 1
ATOM 5823 O O . PRO B 1 297 ? 8.766 1.484 -16.016 1 93.69 297 PRO B O 1
ATOM 5826 N N . SER B 1 298 ? 7.203 0.578 -14.75 1 94 298 SER B N 1
ATOM 5827 C CA . SER B 1 298 ? 6.41 1.784 -14.547 1 94 298 SER B CA 1
ATOM 5828 C C . SER B 1 298 ? 5.957 1.91 -13.094 1 94 298 SER B C 1
ATOM 5830 O O . SER B 1 298 ? 6.512 1.26 -12.203 1 94 298 SER B O 1
ATOM 5832 N N . CYS B 1 299 ? 4.961 2.795 -12.852 1 92.38 299 CYS B N 1
ATOM 5833 C CA . CYS B 1 299 ? 4.406 3 -11.516 1 92.38 299 CYS B CA 1
ATOM 5834 C C . CYS B 1 299 ? 3.666 1.758 -11.039 1 92.38 299 CYS B C 1
ATOM 5836 O O . CYS B 1 299 ? 3.531 1.537 -9.836 1 92.38 299 CYS B O 1
ATOM 5838 N N . ILE B 1 300 ? 3.266 0.969 -11.961 1 93.81 300 ILE B N 1
ATOM 5839 C CA . ILE B 1 300 ? 2.521 -0.231 -11.602 1 93.81 300 ILE B CA 1
ATOM 5840 C C . ILE B 1 300 ? 3.439 -1.203 -10.859 1 93.81 300 ILE B C 1
ATOM 5842 O O . ILE B 1 300 ? 3.09 -1.708 -9.789 1 93.81 300 ILE B O 1
ATOM 5846 N N . SER B 1 301 ? 4.594 -1.482 -11.414 1 95.12 301 SER B N 1
ATOM 5847 C CA . SER B 1 301 ? 5.543 -2.352 -10.727 1 95.12 301 SER B CA 1
ATOM 5848 C C . SER B 1 301 ? 5.973 -1.753 -9.398 1 95.12 301 SER B C 1
ATOM 5850 O O . SER B 1 301 ? 6.105 -2.471 -8.398 1 95.12 301 SER B O 1
ATOM 5852 N N . ALA B 1 302 ? 6.109 -0.432 -9.359 1 93.75 302 ALA B N 1
ATOM 5853 C CA . ALA B 1 302 ? 6.504 0.252 -8.125 1 93.75 302 ALA B CA 1
ATOM 5854 C C . ALA B 1 302 ? 5.449 0.077 -7.039 1 93.75 302 ALA B C 1
ATOM 5856 O O . ALA B 1 302 ? 5.781 -0.066 -5.859 1 93.75 302 ALA B O 1
ATOM 5857 N N . MET B 1 303 ? 4.277 0.068 -7.465 1 95.38 303 MET B N 1
ATOM 5858 C CA . MET B 1 303 ? 3.176 -0.118 -6.523 1 95.38 303 MET B CA 1
ATOM 5859 C C . MET B 1 303 ? 3.256 -1.486 -5.855 1 95.38 303 MET B C 1
ATOM 5861 O O . MET B 1 303 ? 2.934 -1.626 -4.676 1 95.38 303 MET B O 1
ATOM 5865 N N . PHE B 1 304 ? 3.711 -2.418 -6.531 1 96.38 304 PHE B N 1
ATOM 5866 C CA . PHE B 1 304 ? 3.727 -3.785 -6.023 1 96.38 304 PHE B CA 1
ATOM 5867 C C . PHE B 1 304 ? 5.031 -4.078 -5.293 1 96.38 304 PHE B C 1
ATOM 5869 O O . PHE B 1 304 ? 5.207 -5.16 -4.73 1 96.38 304 PHE B O 1
ATOM 5876 N N . GLU B 1 305 ? 5.91 -3.115 -5.273 1 95.56 305 GLU B N 1
ATOM 5877 C CA . GLU B 1 305 ? 7.152 -3.258 -4.516 1 95.56 305 GLU B CA 1
ATOM 5878 C C . GLU B 1 305 ? 6.977 -2.791 -3.074 1 95.56 305 GLU B C 1
ATOM 5880 O O . GLU B 1 305 ? 7.949 -2.693 -2.326 1 95.56 305 GLU B O 1
ATOM 5885 N N . TRP B 1 306 ? 5.742 -2.539 -2.723 1 95.31 306 TRP B N 1
ATOM 5886 C CA . TRP B 1 306 ? 5.387 -2.172 -1.355 1 95.31 306 TRP B CA 1
ATOM 5887 C C . TRP B 1 306 ? 5.84 -3.242 -0.369 1 95.31 306 TRP B C 1
ATOM 5889 O O . TRP B 1 306 ? 5.633 -4.438 -0.601 1 95.31 306 TRP B O 1
ATOM 5899 N N . SER B 1 307 ? 6.441 -2.818 0.677 1 95.06 307 SER B N 1
ATOM 5900 C CA . SER B 1 307 ? 7.039 -3.74 1.638 1 95.06 307 SER B CA 1
ATOM 5901 C C . SER B 1 307 ? 5.996 -4.699 2.203 1 95.06 307 SER B C 1
ATOM 5903 O O . SER B 1 307 ? 6.285 -5.879 2.416 1 95.06 307 SER B O 1
ATOM 5905 N N . VAL B 1 308 ? 4.84 -4.273 2.404 1 95.56 308 VAL B N 1
ATOM 5906 C CA . VAL B 1 308 ? 3.779 -5.098 2.973 1 95.56 308 VAL B CA 1
ATOM 5907 C C . VAL B 1 308 ? 3.4 -6.203 1.988 1 95.56 308 VAL B C 1
ATOM 5909 O O . VAL B 1 308 ? 3.344 -7.379 2.357 1 95.56 308 VAL B O 1
ATOM 5912 N N . LEU B 1 309 ? 3.234 -5.816 0.771 1 97.19 309 LEU B N 1
ATOM 5913 C CA . LEU B 1 309 ? 2.867 -6.805 -0.239 1 97.19 309 LEU B CA 1
ATOM 5914 C C . LEU B 1 309 ? 3.99 -7.812 -0.449 1 97.19 309 LEU B C 1
ATOM 5916 O O . LEU B 1 309 ? 3.736 -9.008 -0.588 1 97.19 309 LEU B O 1
ATOM 5920 N N . ARG B 1 310 ? 5.152 -7.305 -0.47 1 96.25 310 ARG B N 1
ATOM 5921 C CA . ARG B 1 310 ? 6.297 -8.188 -0.659 1 96.25 310 ARG B CA 1
ATOM 5922 C C . ARG B 1 310 ? 6.398 -9.203 0.475 1 96.25 310 ARG B C 1
ATOM 5924 O O . ARG B 1 310 ? 6.73 -10.367 0.245 1 96.25 310 ARG B O 1
ATOM 5931 N N . TYR B 1 311 ? 6.082 -8.742 1.657 1 96.19 311 TYR B N 1
ATOM 5932 C CA . TYR B 1 311 ? 6.156 -9.664 2.785 1 96.19 311 TYR B CA 1
ATOM 5933 C C . TYR B 1 311 ? 5.066 -10.719 2.695 1 96.19 311 TYR B C 1
ATOM 5935 O O . TYR B 1 311 ? 5.32 -11.906 2.945 1 96.19 311 TYR B O 1
ATOM 5943 N N . TRP B 1 312 ? 3.885 -10.289 2.365 1 96.94 312 TRP B N 1
ATOM 5944 C CA . TRP B 1 312 ? 2.801 -11.242 2.172 1 96.94 312 TRP B CA 1
ATOM 5945 C C . TRP B 1 312 ? 3.125 -12.211 1.038 1 96.94 312 TRP B C 1
ATOM 5947 O O . TRP B 1 312 ? 2.682 -13.359 1.05 1 96.94 312 TRP B O 1
ATOM 5957 N N . GLY B 1 313 ? 3.873 -11.711 0.063 1 97.19 313 GLY B N 1
ATOM 5958 C CA . GLY B 1 313 ? 4.336 -12.578 -1.012 1 97.19 313 GLY B CA 1
ATOM 5959 C C . GLY B 1 313 ? 5.324 -13.633 -0.548 1 97.19 313 GLY B C 1
ATOM 5960 O O . GLY B 1 313 ? 5.258 -14.781 -0.977 1 97.19 313 GLY B O 1
ATOM 5961 N N . LYS B 1 314 ? 6.125 -13.219 0.356 1 95.56 314 LYS B N 1
ATOM 5962 C CA . LYS B 1 314 ? 7.129 -14.125 0.905 1 95.56 314 LYS B CA 1
ATOM 5963 C C . LYS B 1 314 ? 6.473 -15.273 1.669 1 95.56 314 LYS B C 1
ATOM 5965 O O . LYS B 1 314 ? 6.891 -16.422 1.547 1 95.56 314 LYS B O 1
ATOM 5970 N N . ILE B 1 315 ? 5.379 -14.953 2.344 1 97.31 315 ILE B N 1
ATOM 5971 C CA . ILE B 1 315 ? 4.75 -15.984 3.164 1 97.31 315 ILE B CA 1
ATOM 5972 C C . ILE B 1 315 ? 3.459 -16.453 2.5 1 97.31 315 ILE B C 1
ATOM 5974 O O . ILE B 1 315 ? 2.564 -16.984 3.17 1 97.31 315 ILE B O 1
ATOM 5978 N N . SER B 1 316 ? 3.318 -16.234 1.246 1 97.44 316 SER B N 1
ATOM 5979 C CA . SER B 1 316 ? 2.055 -16.438 0.546 1 97.44 316 SER B CA 1
ATOM 5980 C C . SER B 1 316 ? 1.626 -17.891 0.599 1 97.44 316 SER B C 1
ATOM 5982 O O . SER B 1 316 ? 0.436 -18.203 0.721 1 97.44 316 SER B O 1
ATOM 5984 N N . PHE B 1 317 ? 2.561 -18.875 0.51 1 96.81 317 PHE B N 1
ATOM 5985 C CA . PHE B 1 317 ? 2.201 -20.281 0.501 1 96.81 317 PHE B CA 1
ATOM 5986 C C . PHE B 1 317 ? 1.663 -20.719 1.861 1 96.81 317 PHE B C 1
ATOM 5988 O O . PHE B 1 317 ? 0.66 -21.422 1.94 1 96.81 317 PHE B O 1
ATOM 5995 N N . SER B 1 318 ? 2.348 -20.234 2.885 1 98.19 318 SER B N 1
ATOM 5996 C CA . SER B 1 318 ? 1.847 -20.484 4.234 1 98.19 318 SER B CA 1
ATOM 5997 C C . SER B 1 318 ? 0.453 -19.891 4.422 1 98.19 318 SER B C 1
ATOM 5999 O O . SER B 1 318 ? -0.425 -20.531 5.004 1 98.19 318 SER B O 1
ATOM 6001 N N . VAL B 1 319 ? 0.281 -18.688 3.93 1 97.75 319 VAL B N 1
ATOM 6002 C CA . VAL B 1 319 ? -1.016 -18.031 4.043 1 97.75 319 VAL B CA 1
ATOM 6003 C C . VAL B 1 319 ? -2.078 -18.844 3.311 1 97.75 319 VAL B C 1
ATOM 6005 O O . VAL B 1 319 ? -3.174 -19.062 3.834 1 97.75 319 VAL B O 1
ATOM 6008 N N . TYR B 1 320 ? -1.737 -19.281 2.143 1 96.31 320 TYR B N 1
ATOM 6009 C CA . TYR B 1 320 ? -2.674 -20.031 1.312 1 96.31 320 TYR B CA 1
ATOM 6010 C C . TYR B 1 320 ? -3.135 -21.297 2.02 1 96.31 320 TYR B C 1
ATOM 6012 O O . TYR B 1 320 ? -4.328 -21.594 2.051 1 96.31 320 TYR B O 1
ATOM 6020 N N . LEU B 1 321 ? -2.289 -21.984 2.688 1 96.75 321 LEU B N 1
ATOM 6021 C CA . LEU B 1 321 ? -2.592 -23.312 3.242 1 96.75 321 LEU B CA 1
ATOM 6022 C C . LEU B 1 321 ? -3.189 -23.188 4.641 1 96.75 321 LEU B C 1
ATOM 6024 O O . LEU B 1 321 ? -3.982 -24.031 5.059 1 96.75 321 LEU B O 1
ATOM 6028 N N . LEU B 1 322 ? -2.834 -22.141 5.375 1 97.25 322 LEU B N 1
ATOM 6029 C CA . LEU B 1 322 ? -3.135 -22.141 6.801 1 97.25 322 LEU B CA 1
ATOM 6030 C C . LEU B 1 322 ? -4.219 -21.109 7.133 1 97.25 322 LEU B C 1
ATOM 6032 O O . LEU B 1 322 ? -4.711 -21.062 8.258 1 97.25 322 LEU B O 1
ATOM 6036 N N . HIS B 1 323 ? -4.645 -20.281 6.242 1 96.19 323 HIS B N 1
ATOM 6037 C CA . HIS B 1 323 ? -5.547 -19.172 6.562 1 96.19 323 HIS B CA 1
ATOM 6038 C C . HIS B 1 323 ? -6.867 -19.703 7.125 1 96.19 323 HIS B C 1
ATOM 6040 O O . HIS B 1 323 ? -7.547 -19 7.875 1 96.19 323 HIS B O 1
ATOM 6046 N N . SER B 1 324 ? -7.266 -20.891 6.758 1 94.62 324 SER B N 1
ATOM 6047 C CA . SER B 1 324 ? -8.547 -21.453 7.176 1 94.62 324 SER B CA 1
ATOM 6048 C C . SER B 1 324 ? -8.602 -21.656 8.688 1 94.62 324 SER B C 1
ATOM 6050 O O . SER B 1 324 ? -9.664 -21.516 9.297 1 94.62 324 SER B O 1
ATOM 6052 N N . PHE B 1 325 ? -7.473 -21.984 9.297 1 94.88 325 PHE B N 1
ATOM 6053 C CA . PHE B 1 325 ? -7.41 -22.219 10.734 1 94.88 325 PHE B CA 1
ATOM 6054 C C . PHE B 1 325 ? -7.781 -20.969 11.516 1 94.88 325 PHE B C 1
ATOM 6056 O O . PHE B 1 325 ? -8.32 -21.047 12.617 1 94.88 325 PHE B O 1
ATOM 6063 N N . VAL B 1 326 ? -7.488 -19.875 10.914 1 94.88 326 VAL B N 1
ATOM 6064 C CA . VAL B 1 326 ? -7.773 -18.609 11.586 1 94.88 326 VAL B CA 1
ATOM 6065 C C . VAL B 1 326 ? -9.156 -18.109 11.188 1 94.88 326 VAL B C 1
ATOM 6067 O O . VAL B 1 326 ? -9.953 -17.703 12.039 1 94.88 326 VAL B O 1
ATOM 6070 N N . LEU B 1 327 ? -9.461 -18.156 9.945 1 92.69 327 LEU B N 1
ATOM 6071 C CA . LEU B 1 327 ? -10.695 -17.594 9.414 1 92.69 327 LEU B CA 1
ATOM 6072 C C . LEU B 1 327 ? -11.914 -18.312 9.977 1 92.69 327 LEU B C 1
ATOM 6074 O O . LEU B 1 327 ? -12.914 -17.688 10.32 1 92.69 327 LEU B O 1
ATOM 6078 N N . PHE B 1 328 ? -11.82 -19.609 10.07 1 91.12 328 PHE B N 1
ATOM 6079 C CA . PHE B 1 328 ? -12.992 -20.406 10.438 1 91.12 328 PHE B CA 1
ATOM 6080 C C . PHE B 1 328 ? -12.969 -20.75 11.922 1 91.12 328 PHE B C 1
ATOM 6082 O O . PHE B 1 328 ? -13.773 -21.562 12.383 1 91.12 328 PHE B O 1
ATOM 6089 N N . SER B 1 329 ? -12.094 -20.125 12.656 1 89.81 329 SER B N 1
ATOM 6090 C CA . SER B 1 329 ? -12.016 -20.359 14.094 1 89.81 329 SER B CA 1
ATOM 6091 C C . SER B 1 329 ? -13.242 -19.828 14.812 1 89.81 329 SER B C 1
ATOM 6093 O O . SER B 1 329 ? -13.859 -18.844 14.375 1 89.81 329 SER B O 1
ATOM 6095 N N . ASP B 1 330 ? -13.562 -20.391 15.914 1 84.19 330 ASP B N 1
ATOM 6096 C CA . ASP B 1 330 ? -14.742 -20.016 16.688 1 84.19 330 ASP B CA 1
ATOM 6097 C C . ASP B 1 330 ? -14.422 -18.906 17.688 1 84.19 330 ASP B C 1
ATOM 6099 O O . ASP B 1 330 ? -15.234 -18.578 18.547 1 84.19 330 ASP B O 1
ATOM 6103 N N . ILE B 1 331 ? -13.344 -18.328 17.578 1 81.88 331 ILE B N 1
ATOM 6104 C CA . ILE B 1 331 ? -12.914 -17.344 18.562 1 81.88 331 ILE B CA 1
ATOM 6105 C C . ILE B 1 331 ? -13.625 -16.031 18.312 1 81.88 331 ILE B C 1
ATOM 6107 O O . ILE B 1 331 ? -13.656 -15.156 19.188 1 81.88 331 ILE B O 1
ATOM 6111 N N . TYR B 1 332 ? -14.227 -15.977 17.109 1 80.5 332 TYR B N 1
ATOM 6112 C CA . TYR B 1 332 ? -14.812 -14.695 16.734 1 80.5 332 TYR B CA 1
ATOM 6113 C C . TYR B 1 332 ? -16.297 -14.664 17.062 1 80.5 332 TYR B C 1
ATOM 6115 O O . TYR B 1 332 ? -17.016 -15.641 16.828 1 80.5 332 TYR B O 1
ATOM 6123 N N . GLY B 1 333 ? -16.719 -13.57 17.703 1 78.69 333 GLY B N 1
ATOM 6124 C CA . GLY B 1 333 ? -18.141 -13.367 17.891 1 78.69 333 GLY B CA 1
ATOM 6125 C C . GLY B 1 333 ? -18.844 -12.844 16.641 1 78.69 333 GLY B C 1
ATOM 6126 O O . GLY B 1 333 ? -18.188 -12.508 15.656 1 78.69 333 GLY B O 1
ATOM 6127 N N . LYS B 1 334 ? -20.172 -12.938 16.562 1 78.94 334 LYS B N 1
ATOM 6128 C CA . LYS B 1 334 ? -20.938 -12.5 15.406 1 78.94 334 LYS B CA 1
ATOM 6129 C C . LYS B 1 334 ? -21.484 -11.094 15.602 1 78.94 334 LYS B C 1
ATOM 6131 O O . LYS B 1 334 ? -22.297 -10.625 14.805 1 78.94 334 LYS B O 1
ATOM 6136 N N . ASP B 1 335 ? -21.016 -10.422 16.641 1 77.12 335 ASP B N 1
ATOM 6137 C CA . ASP B 1 335 ? -21.484 -9.062 16.906 1 77.12 335 ASP B CA 1
ATOM 6138 C C . ASP B 1 335 ? -21.031 -8.094 15.812 1 77.12 335 ASP B C 1
ATOM 6140 O O . ASP B 1 335 ? -19.828 -7.926 15.578 1 77.12 335 ASP B O 1
ATOM 6144 N N . PRO B 1 336 ? -21.969 -7.574 15.109 1 76.81 336 PRO B N 1
ATOM 6145 C CA . PRO B 1 336 ? -21.641 -6.656 14.023 1 76.81 336 PRO B CA 1
ATOM 6146 C C . PRO B 1 336 ? -20.797 -5.465 14.492 1 76.81 336 PRO B C 1
ATOM 6148 O O . PRO B 1 336 ? -20.047 -4.883 13.703 1 76.81 336 PRO B O 1
ATOM 6151 N N . ASN B 1 337 ? -20.938 -5.129 15.75 1 73.31 337 ASN B N 1
ATOM 6152 C CA . ASN B 1 337 ? -20.219 -3.977 16.281 1 73.31 337 ASN B CA 1
ATOM 6153 C C . ASN B 1 337 ? -18.719 -4.262 16.422 1 73.31 337 ASN B C 1
ATOM 6155 O O . ASN B 1 337 ? -17.922 -3.34 16.578 1 73.31 337 ASN B O 1
ATOM 6159 N N . MET B 1 338 ? -18.391 -5.457 16.312 1 79.69 338 MET B N 1
ATOM 6160 C CA . MET B 1 338 ? -16.984 -5.836 16.484 1 79.69 338 MET B CA 1
ATOM 6161 C C . MET B 1 338 ? -16.359 -6.18 15.148 1 79.69 338 MET B C 1
ATOM 6163 O O . MET B 1 338 ? -15.383 -6.938 15.094 1 79.69 338 MET B O 1
ATOM 6167 N N . TYR B 1 339 ? -16.891 -5.609 14.125 1 82.19 339 TYR B N 1
ATOM 6168 C CA . TYR B 1 339 ? -16.453 -5.914 12.766 1 82.19 339 TYR B CA 1
ATOM 6169 C C . TYR B 1 339 ? -14.977 -5.617 12.594 1 82.19 339 TYR B C 1
ATOM 6171 O O . TYR B 1 339 ? -14.211 -6.48 12.164 1 82.19 339 TYR B O 1
ATOM 6179 N N . TYR B 1 340 ? -14.586 -4.395 12.977 1 83.12 340 TYR B N 1
ATOM 6180 C CA . TYR B 1 340 ? -13.211 -3.992 12.727 1 83.12 340 TYR B CA 1
ATOM 6181 C C . TYR B 1 340 ? -12.258 -4.711 13.68 1 83.12 340 TYR B C 1
ATOM 6183 O O . TYR B 1 340 ? -11.109 -4.996 13.32 1 83.12 340 TYR B O 1
ATOM 6191 N N . ASP B 1 341 ? -12.641 -5.062 14.875 1 82.94 341 ASP B N 1
ATOM 6192 C CA . ASP B 1 341 ? -11.828 -5.867 15.781 1 82.94 341 ASP B CA 1
ATOM 6193 C C . ASP B 1 341 ? -11.539 -7.238 15.18 1 82.94 341 ASP B C 1
ATOM 6195 O O . ASP B 1 341 ? -10.398 -7.711 15.219 1 82.94 341 ASP B O 1
ATOM 6199 N N . ARG B 1 342 ? -12.617 -7.785 14.648 1 85.88 342 ARG B N 1
ATOM 6200 C CA . ARG B 1 342 ? -12.461 -9.094 14.023 1 85.88 342 ARG B CA 1
ATOM 6201 C C . ARG B 1 342 ? -11.531 -9.008 12.812 1 85.88 342 ARG B C 1
ATOM 6203 O O . ARG B 1 342 ? -10.711 -9.906 12.586 1 85.88 342 ARG B O 1
ATOM 6210 N N . LEU B 1 343 ? -11.617 -7.883 12.117 1 87.31 343 LEU B N 1
ATOM 6211 C CA . LEU B 1 343 ? -10.773 -7.68 10.938 1 87.31 343 LEU B CA 1
ATOM 6212 C C . LEU B 1 343 ? -9.297 -7.66 11.32 1 87.31 343 LEU B C 1
ATOM 6214 O O . LEU B 1 343 ? -8.5 -8.414 10.766 1 87.31 343 LEU B O 1
ATOM 6218 N N . PHE B 1 344 ? -8.969 -6.906 12.305 1 87.75 344 PHE B N 1
ATOM 6219 C CA . PHE B 1 344 ? -7.566 -6.734 12.672 1 87.75 344 PHE B CA 1
ATOM 6220 C C . PHE B 1 344 ? -7.035 -7.98 13.375 1 87.75 344 PHE B C 1
ATOM 6222 O O . PHE B 1 344 ? -5.879 -8.359 13.188 1 87.75 344 PHE B O 1
ATOM 6229 N N . ILE B 1 345 ? -7.844 -8.617 14.109 1 88 345 ILE B N 1
ATOM 6230 C CA . ILE B 1 345 ? -7.41 -9.82 14.805 1 88 345 ILE B CA 1
ATOM 6231 C C . ILE B 1 345 ? -7.184 -10.945 13.805 1 88 345 ILE B C 1
ATOM 6233 O O . ILE B 1 345 ? -6.191 -11.68 13.891 1 88 345 ILE B O 1
ATOM 6237 N N . ARG B 1 346 ? -8.102 -11.062 12.852 1 90.94 346 ARG B N 1
ATOM 6238 C CA . ARG B 1 346 ? -7.977 -12.109 11.836 1 90.94 346 ARG B CA 1
ATOM 6239 C C . ARG B 1 346 ? -6.688 -11.945 11.039 1 90.94 346 ARG B C 1
ATOM 6241 O O . ARG B 1 346 ? -5.895 -12.875 10.93 1 90.94 346 ARG B O 1
ATOM 6248 N N . PHE B 1 347 ? -6.445 -10.789 10.586 1 91.94 347 PHE B N 1
ATOM 6249 C CA . PHE B 1 347 ? -5.258 -10.555 9.773 1 91.94 347 PHE B CA 1
ATOM 6250 C C . PHE B 1 347 ? -3.996 -10.617 10.625 1 91.94 347 PHE B C 1
ATOM 6252 O O . PHE B 1 347 ? -2.957 -11.102 10.172 1 91.94 347 PHE B O 1
ATOM 6259 N N . GLY B 1 348 ? -4.094 -10.125 11.852 1 93.06 348 GLY B N 1
ATOM 6260 C CA . GLY B 1 348 ? -2.963 -10.234 12.758 1 93.06 348 GLY B CA 1
ATOM 6261 C C . GLY B 1 348 ? -2.582 -11.664 13.078 1 93.06 348 GLY B C 1
ATOM 6262 O O . GLY B 1 348 ? -1.405 -12.023 13.031 1 93.06 348 GLY B O 1
ATOM 6263 N N . LEU B 1 349 ? -3.586 -12.445 13.336 1 95.19 349 LEU B N 1
ATOM 6264 C CA . LEU B 1 349 ? -3.338 -13.844 13.68 1 95.19 349 LEU B CA 1
ATOM 6265 C C . LEU B 1 349 ? -2.824 -14.617 12.469 1 95.19 349 LEU B C 1
ATOM 6267 O O . LEU B 1 349 ? -1.975 -15.5 12.602 1 95.19 349 LEU B O 1
ATOM 6271 N N . ILE B 1 350 ? -3.326 -14.297 11.312 1 96.75 350 ILE B N 1
ATOM 6272 C CA . ILE B 1 350 ? -2.842 -14.945 10.094 1 96.75 350 ILE B CA 1
ATOM 6273 C C . ILE B 1 350 ? -1.368 -14.602 9.883 1 96.75 350 ILE B C 1
ATOM 6275 O O . ILE B 1 350 ? -0.559 -15.484 9.586 1 96.75 350 ILE B O 1
ATOM 6279 N N . LEU B 1 351 ? -1.098 -13.344 10.047 1 95.94 351 LEU B N 1
ATOM 6280 C CA . LEU B 1 351 ? 0.287 -12.914 9.883 1 95.94 351 LEU B CA 1
ATOM 6281 C C . LEU B 1 351 ? 1.197 -13.625 10.883 1 95.94 351 LEU B C 1
ATOM 6283 O O . LEU B 1 351 ? 2.277 -14.094 10.516 1 95.94 351 LEU B O 1
ATOM 6287 N N . LEU B 1 352 ? 0.793 -13.711 12.055 1 96.19 352 LEU B N 1
ATOM 6288 C CA . LEU B 1 352 ? 1.601 -14.352 13.094 1 96.19 352 LEU B CA 1
ATOM 6289 C C . LEU B 1 352 ? 1.775 -15.836 12.805 1 96.19 352 LEU B C 1
ATOM 6291 O O . LEU B 1 352 ? 2.898 -16.344 12.805 1 96.19 352 LEU B O 1
ATOM 6295 N N . LEU B 1 353 ? 0.695 -16.5 12.484 1 97.56 353 LEU B N 1
ATOM 6296 C CA . LEU B 1 353 ? 0.712 -17.938 12.227 1 97.56 353 LEU B CA 1
ATOM 6297 C C . LEU B 1 353 ? 1.537 -18.25 10.984 1 97.56 353 LEU B C 1
ATOM 6299 O O . LEU B 1 353 ? 2.375 -19.156 11.008 1 97.56 353 LEU B O 1
ATOM 6303 N N . CYS B 1 354 ? 1.353 -17.516 9.977 1 98.12 354 CYS B N 1
ATOM 6304 C CA . CYS B 1 354 ? 1.992 -17.828 8.703 1 98.12 354 CYS B CA 1
ATOM 6305 C C . CYS B 1 354 ? 3.459 -17.406 8.719 1 98.12 354 CYS B C 1
ATOM 6307 O O . CYS B 1 354 ? 4.285 -18.016 8.031 1 98.12 354 CYS B O 1
ATOM 6309 N N . THR B 1 355 ? 3.748 -16.391 9.469 1 97.25 355 THR B N 1
ATOM 6310 C CA . THR B 1 355 ? 5.156 -16.047 9.656 1 97.25 355 THR B CA 1
ATOM 6311 C C . THR B 1 355 ? 5.883 -17.156 10.414 1 97.25 355 THR B C 1
ATOM 6313 O O . THR B 1 355 ? 6.996 -17.547 10.047 1 97.25 355 THR B O 1
ATOM 6316 N N . ALA B 1 356 ? 5.258 -17.609 11.398 1 97.62 356 ALA B N 1
ATOM 6317 C CA . ALA B 1 356 ? 5.84 -18.719 12.148 1 97.62 356 ALA B CA 1
ATOM 6318 C C . ALA B 1 356 ? 6.004 -19.953 11.266 1 97.62 356 ALA B C 1
ATOM 6320 O O . ALA B 1 356 ? 7.055 -20.609 11.281 1 97.62 356 ALA B O 1
ATOM 6321 N N . SER B 1 357 ? 5.027 -20.281 10.508 1 97.75 357 SER B N 1
ATOM 6322 C CA . SER B 1 357 ? 5.07 -21.422 9.602 1 97.75 357 SER B CA 1
ATOM 6323 C C . SER B 1 357 ? 6.184 -21.281 8.57 1 97.75 357 SER B C 1
ATOM 6325 O O . SER B 1 357 ? 6.898 -22.234 8.273 1 97.75 357 SER B O 1
ATOM 6327 N N . TYR B 1 358 ? 6.293 -20.125 8.07 1 97 358 TYR B N 1
ATOM 6328 C CA . TYR B 1 358 ? 7.328 -19.875 7.07 1 97 358 TYR B CA 1
ATOM 6329 C C . TYR B 1 358 ? 8.719 -20.125 7.645 1 97 358 TYR B C 1
ATOM 6331 O O . TYR B 1 358 ? 9.531 -20.812 7.027 1 97 358 TYR B O 1
ATOM 6339 N N . HIS B 1 359 ? 8.953 -19.688 8.852 1 96.44 359 HIS B N 1
ATOM 6340 C CA . HIS B 1 359 ? 10.289 -19.781 9.422 1 96.44 359 HIS B CA 1
ATOM 6341 C C . HIS B 1 359 ? 10.547 -21.156 10.023 1 96.44 359 HIS B C 1
ATOM 6343 O O . HIS B 1 359 ? 11.695 -21.609 10.086 1 96.44 359 HIS B O 1
ATOM 6349 N N . LEU B 1 360 ? 9.547 -21.828 10.398 1 96.88 360 LEU B N 1
ATOM 6350 C CA . LEU B 1 360 ? 9.727 -23.109 11.07 1 96.88 360 LEU B CA 1
ATOM 6351 C C . LEU B 1 360 ? 9.734 -24.25 10.07 1 96.88 360 LEU B C 1
ATOM 6353 O O . LEU B 1 360 ? 10.359 -25.281 10.305 1 96.88 360 LEU B O 1
ATOM 6357 N N . VAL B 1 361 ? 9.031 -24.094 8.969 1 97.19 361 VAL B N 1
ATOM 6358 C CA . VAL B 1 361 ? 8.867 -25.234 8.062 1 97.19 361 VAL B CA 1
ATOM 6359 C C . VAL B 1 361 ? 9.375 -24.859 6.672 1 97.19 361 VAL B C 1
ATOM 6361 O O . VAL B 1 361 ? 10.305 -25.484 6.152 1 97.19 361 VAL B O 1
ATOM 6364 N N . GLU B 1 362 ? 8.836 -23.828 6.07 1 96.12 362 GLU B N 1
ATOM 6365 C CA . GLU B 1 362 ? 9.125 -23.484 4.68 1 96.12 362 GLU B CA 1
ATOM 6366 C C . GLU B 1 362 ? 10.602 -23.156 4.488 1 96.12 362 GLU B C 1
ATOM 6368 O O . GLU B 1 362 ? 11.266 -23.734 3.629 1 96.12 362 GLU B O 1
ATOM 6373 N N . TYR B 1 363 ? 11.039 -22.219 5.254 1 94.62 363 TYR B N 1
ATOM 6374 C CA . TYR B 1 363 ? 12.398 -21.734 5.086 1 94.62 363 TYR B CA 1
ATOM 6375 C C . TYR B 1 363 ? 13.414 -22.844 5.324 1 94.62 363 TYR B C 1
ATOM 6377 O O . TYR B 1 363 ? 14.312 -23.047 4.5 1 94.62 363 TYR B O 1
ATOM 6385 N N . PRO B 1 364 ? 13.359 -23.562 6.395 1 95.94 364 PRO B N 1
ATOM 6386 C CA . PRO B 1 364 ? 14.305 -24.672 6.574 1 95.94 364 PRO B CA 1
ATOM 6387 C C . PRO B 1 364 ? 14.242 -25.688 5.445 1 95.94 364 PRO B C 1
ATOM 6389 O O . PRO B 1 364 ? 15.266 -26.266 5.074 1 95.94 364 PRO B O 1
ATOM 6392 N N . SER B 1 365 ? 13.078 -25.984 4.953 1 96.5 365 SER B N 1
ATOM 6393 C CA . SER B 1 365 ? 12.938 -26.906 3.84 1 96.5 365 SER B CA 1
ATOM 6394 C C . SER B 1 365 ? 13.648 -26.391 2.594 1 96.5 365 SER B C 1
ATOM 6396 O O . SER B 1 365 ? 14.242 -27.172 1.841 1 96.5 365 SER B O 1
ATOM 6398 N N . GLN B 1 366 ? 13.547 -25.156 2.338 1 93.44 366 GLN B N 1
ATOM 6399 C CA . GLN B 1 366 ? 14.219 -24.547 1.191 1 93.44 366 GLN B CA 1
ATOM 6400 C C . GLN B 1 366 ? 15.734 -24.625 1.336 1 93.44 366 GLN B C 1
ATOM 6402 O O . GLN B 1 366 ? 16.453 -24.75 0.342 1 93.44 366 GLN B O 1
ATOM 6407 N N . LEU B 1 367 ? 16.172 -24.562 2.584 1 93.88 367 LEU B N 1
ATOM 6408 C CA . LEU B 1 367 ? 17.609 -24.703 2.832 1 93.88 367 LEU B CA 1
ATOM 6409 C C . LEU B 1 367 ? 18.078 -26.109 2.496 1 93.88 367 LEU B C 1
ATOM 6411 O O . LEU B 1 367 ? 19.203 -26.312 2.051 1 93.88 367 LEU B O 1
ATOM 6415 N N . LEU B 1 368 ? 17.266 -27.047 2.777 1 94.31 368 LEU B N 1
ATOM 6416 C CA . LEU B 1 368 ? 17.594 -28.422 2.404 1 94.31 368 LEU B CA 1
ATOM 6417 C C . LEU B 1 368 ? 17.75 -28.562 0.892 1 94.31 368 LEU B C 1
ATOM 6419 O O . LEU B 1 368 ? 18.625 -29.266 0.409 1 94.31 368 LEU B O 1
ATOM 6423 N N . ALA B 1 369 ? 16.875 -27.922 0.152 1 93.69 369 ALA B N 1
ATOM 6424 C CA . ALA B 1 369 ? 16.984 -27.906 -1.305 1 93.69 369 ALA B CA 1
ATOM 6425 C C . ALA B 1 369 ? 18.312 -27.312 -1.753 1 93.69 369 ALA B C 1
ATOM 6427 O O . ALA B 1 369 ? 18.922 -27.781 -2.717 1 93.69 369 ALA B O 1
ATOM 6428 N N . GLN B 1 370 ? 18.703 -26.312 -1.098 1 93 370 GLN B N 1
ATOM 6429 C CA . GLN B 1 370 ? 19.969 -25.672 -1.428 1 93 370 GLN B CA 1
ATOM 6430 C C . GLN B 1 370 ? 21.156 -26.609 -1.159 1 93 370 GLN B C 1
ATOM 6432 O O . GLN B 1 370 ? 22.141 -26.578 -1.89 1 93 370 GLN B O 1
ATOM 6437 N N . ARG B 1 371 ? 21.062 -27.375 -0.123 1 93.94 371 ARG B N 1
ATOM 6438 C CA . ARG B 1 371 ? 22.094 -28.359 0.164 1 93.94 371 ARG B CA 1
ATOM 6439 C C . ARG B 1 371 ? 22.188 -29.391 -0.952 1 93.94 371 ARG B C 1
ATOM 6441 O O . ARG B 1 371 ? 23.297 -29.812 -1.331 1 93.94 371 ARG B O 1
ATOM 6448 N N . ILE B 1 372 ? 21.062 -29.766 -1.419 1 93.12 372 ILE B N 1
ATOM 6449 C CA . ILE B 1 372 ? 21.031 -30.734 -2.516 1 93.12 372 ILE B CA 1
ATOM 6450 C C . ILE B 1 372 ? 21.656 -30.109 -3.766 1 93.12 372 ILE B C 1
ATOM 6452 O O . ILE B 1 372 ? 22.406 -30.766 -4.484 1 93.12 372 ILE B O 1
ATOM 6456 N N . THR B 1 373 ? 21.297 -28.891 -3.998 1 92.38 373 THR B N 1
ATOM 6457 C CA . THR B 1 373 ? 21.875 -28.172 -5.129 1 92.38 373 THR B CA 1
ATOM 6458 C C . THR B 1 373 ? 23.391 -28.156 -5.039 1 92.38 373 THR B C 1
ATOM 6460 O O . THR B 1 373 ? 24.078 -28.406 -6.031 1 92.38 373 THR B O 1
ATOM 6463 N N . ARG B 1 374 ? 23.922 -27.922 -3.873 1 92.31 374 ARG B N 1
ATOM 6464 C CA . ARG B 1 374 ? 25.359 -27.891 -3.654 1 92.31 374 ARG B CA 1
ATOM 6465 C C . ARG B 1 374 ? 25.984 -29.281 -3.865 1 92.31 374 ARG B C 1
ATOM 6467 O O . ARG B 1 374 ? 27.047 -29.406 -4.457 1 92.31 374 ARG B O 1
ATOM 6474 N N . ALA B 1 375 ? 25.344 -30.234 -3.41 1 92.62 375 ALA B N 1
ATOM 6475 C CA . ALA B 1 375 ? 25.828 -31.609 -3.57 1 92.62 375 ALA B CA 1
ATOM 6476 C C . ALA B 1 375 ? 25.875 -32 -5.043 1 92.62 375 ALA B C 1
ATOM 6478 O O . ALA B 1 375 ? 26.812 -32.656 -5.488 1 92.62 375 ALA B O 1
ATOM 6479 N N . LEU B 1 376 ? 24.828 -31.594 -5.75 1 90.62 376 LEU B N 1
ATOM 6480 C CA . LEU B 1 376 ? 24.766 -31.922 -7.176 1 90.62 376 LEU B CA 1
ATOM 6481 C C . LEU B 1 376 ? 25.844 -31.188 -7.949 1 90.62 376 LEU B C 1
ATOM 6483 O O . LEU B 1 376 ? 26.453 -31.734 -8.867 1 90.62 376 LEU B O 1
ATOM 6487 N N . THR B 1 377 ? 26.109 -29.969 -7.559 1 88.75 377 THR B N 1
ATOM 6488 C CA . THR B 1 377 ? 27.156 -29.172 -8.195 1 88.75 377 THR B CA 1
ATOM 6489 C C . THR B 1 377 ? 28.531 -29.781 -7.918 1 88.75 377 THR B C 1
ATOM 6491 O O . THR B 1 377 ? 29.391 -29.812 -8.805 1 88.75 377 THR B O 1
ATOM 6494 N N . GLU B 1 378 ? 28.703 -30.297 -6.75 1 89.81 378 GLU B N 1
ATOM 6495 C CA . GLU B 1 378 ? 29.953 -30.953 -6.387 1 89.81 378 GLU B CA 1
ATOM 6496 C C . GLU B 1 378 ? 30.141 -32.25 -7.16 1 89.81 378 GLU B C 1
ATOM 6498 O O . GLU B 1 378 ? 31.25 -32.562 -7.586 1 89.81 378 GLU B O 1
ATOM 6503 N N . GLN B 1 379 ? 29.094 -32.906 -7.293 1 87.44 379 GLN B N 1
ATOM 6504 C CA . GLN B 1 379 ? 29.156 -34.188 -8.039 1 87.44 379 GLN B CA 1
ATOM 6505 C C . GLN B 1 379 ? 29.453 -33.938 -9.508 1 87.44 379 GLN B C 1
ATOM 6507 O O . GLN B 1 379 ? 30.188 -34.688 -10.141 1 87.44 379 GLN B O 1
ATOM 6512 N N . GLU B 1 380 ? 28.906 -32.938 -10.062 1 85.12 380 GLU B N 1
ATOM 6513 C CA . GLU B 1 380 ? 29.156 -32.562 -11.453 1 85.12 380 GLU B CA 1
ATOM 6514 C C . GLU B 1 380 ? 30.625 -32.188 -11.656 1 85.12 380 GLU B C 1
ATOM 6516 O O . GLU B 1 380 ? 31.219 -32.531 -12.68 1 85.12 380 GLU B O 1
ATOM 6521 N N . ALA B 1 381 ? 31.188 -31.609 -10.703 1 81.81 381 ALA B N 1
ATOM 6522 C CA . ALA B 1 381 ? 32.594 -31.188 -10.773 1 81.81 381 ALA B CA 1
ATOM 6523 C C . ALA B 1 381 ? 33.5 -32.406 -10.703 1 81.81 381 ALA B C 1
ATOM 6525 O O . ALA B 1 381 ? 34.625 -32.344 -11.234 1 81.81 381 ALA B O 1
ATOM 6526 N N . LYS B 1 382 ? 33.25 -33.5 -10.016 1 78.88 382 LYS B N 1
ATOM 6527 C CA . LYS B 1 382 ? 34.094 -34.688 -9.867 1 78.88 382 LYS B CA 1
ATOM 6528 C C . LYS B 1 382 ? 34.125 -35.5 -11.164 1 78.88 382 LYS B C 1
ATOM 6530 O O . LYS B 1 382 ? 35.062 -36.25 -11.391 1 78.88 382 LYS B O 1
ATOM 6535 N N . GLY B 1 383 ? 33.656 -35.219 -12.328 1 63.88 383 GLY B N 1
ATOM 6536 C CA . GLY B 1 383 ? 33.688 -35.875 -13.625 1 63.88 383 GLY B CA 1
ATOM 6537 C C . GLY B 1 383 ? 33.031 -37.219 -13.633 1 63.88 383 GLY B C 1
ATOM 6538 O O . GLY B 1 383 ? 32.5 -37.656 -12.609 1 63.88 383 GLY B O 1
ATOM 6539 N N . PRO B 1 384 ? 32.781 -37.906 -14.906 1 55.78 384 PRO B N 1
ATOM 6540 C CA . PRO B 1 384 ? 32.188 -39.219 -15.086 1 55.78 384 PRO B CA 1
ATOM 6541 C C . PRO B 1 384 ? 32.969 -40.312 -14.336 1 55.78 384 PRO B C 1
ATOM 6543 O O . PRO B 1 384 ? 32.812 -41.5 -14.641 1 55.78 384 PRO B O 1
ATOM 6546 N N . GLY B 1 385 ? 33.812 -40.156 -13.562 1 43.5 385 GLY B N 1
ATOM 6547 C CA . GLY B 1 385 ? 34.406 -41.406 -13.117 1 43.5 385 GLY B CA 1
ATOM 6548 C C . GLY B 1 385 ? 33.438 -42.531 -12.93 1 43.5 385 GLY B C 1
ATOM 6549 O O . GLY B 1 385 ? 32.438 -42.625 -13.656 1 43.5 385 GLY B O 1
ATOM 6550 N N . SER B 1 386 ? 33.438 -43.188 -11.594 1 38.72 386 SER B N 1
ATOM 6551 C CA . SER B 1 386 ? 33.094 -44.5 -11.047 1 38.72 386 SER B CA 1
ATOM 6552 C C . SER B 1 386 ? 31.594 -44.719 -11.039 1 38.72 386 SER B C 1
ATOM 6554 O O . SER B 1 386 ? 31.078 -45.469 -10.227 1 38.72 386 SER B O 1
ATOM 6556 N N . LEU B 1 387 ? 30.812 -43.938 -11.453 1 38.41 387 LEU B N 1
ATOM 6557 C CA . LEU B 1 387 ? 29.5 -44.562 -11.359 1 38.41 387 LEU B CA 1
ATOM 6558 C C . LEU B 1 387 ? 29.344 -45.656 -12.398 1 38.41 387 LEU B C 1
ATOM 6560 O O . LEU B 1 387 ? 29.391 -45.406 -13.602 1 38.41 387 LEU B O 1
ATOM 6564 N N . THR B 1 388 ? 29.938 -46.875 -12.164 1 35.88 388 THR B N 1
ATOM 6565 C CA . THR B 1 388 ? 29.625 -48.125 -12.852 1 35.88 388 THR B CA 1
ATOM 6566 C C . THR B 1 388 ? 28.125 -48.188 -13.148 1 35.88 388 THR B C 1
ATOM 6568 O O . THR B 1 388 ? 27.297 -48.219 -12.234 1 35.88 388 THR B O 1
ATOM 6571 N N . LEU B 1 389 ? 27.719 -47.562 -14.148 1 35.31 389 LEU B N 1
ATOM 6572 C CA . LEU B 1 389 ? 26.344 -47.938 -14.531 1 35.31 389 LEU B CA 1
ATOM 6573 C C . LEU B 1 389 ? 26.172 -49.438 -14.508 1 35.31 389 LEU B C 1
ATOM 6575 O O . LEU B 1 389 ? 27.031 -50.188 -14.984 1 35.31 389 LEU B O 1
ATOM 6579 N N . PRO B 1 390 ? 25.484 -50 -13.57 1 35.97 390 PRO B N 1
ATOM 6580 C CA . PRO B 1 390 ? 25.438 -51.469 -13.562 1 35.97 390 PRO B CA 1
ATOM 6581 C C . PRO B 1 390 ? 25.156 -52.031 -14.945 1 35.97 390 PRO B C 1
ATOM 6583 O O . PRO B 1 390 ? 25.438 -53.219 -15.195 1 35.97 390 PRO B O 1
ATOM 6586 N N . PHE B 1 391 ? 24.109 -51.594 -15.703 1 33.09 391 PHE B N 1
ATOM 6587 C CA . PHE B 1 391 ? 23.766 -52.344 -16.906 1 33.09 391 PHE B CA 1
ATOM 6588 C C . PHE B 1 391 ? 24.547 -51.812 -18.109 1 33.09 391 PHE B C 1
ATOM 6590 O O . PHE B 1 391 ? 24.656 -50.594 -18.297 1 33.09 391 PHE B O 1
ATOM 6597 N N . PRO B 1 392 ? 25.578 -52.5 -18.562 1 33.72 392 PRO B N 1
ATOM 6598 C CA . PRO B 1 392 ? 26.266 -52.219 -19.828 1 33.72 392 PRO B CA 1
ATOM 6599 C C . PRO B 1 392 ? 25.312 -52 -21 1 33.72 392 PRO B C 1
ATOM 6601 O O . PRO B 1 392 ? 24.469 -52.875 -21.281 1 33.72 392 PRO B O 1
ATOM 6604 N N . PHE B 1 393 ? 24.703 -50.844 -21.141 1 30.38 393 PHE B N 1
ATOM 6605 C CA . PHE B 1 393 ? 23.953 -50.75 -22.375 1 30.38 393 PHE B CA 1
ATOM 6606 C C . PHE B 1 393 ? 24.875 -50.906 -23.578 1 30.38 393 PHE B C 1
ATOM 6608 O O . PHE B 1 393 ? 25.828 -50.125 -23.75 1 30.38 393 PHE B O 1
ATOM 6615 N N . ASP B 1 394 ? 25.109 -52.094 -24.047 1 31.97 394 ASP B N 1
ATOM 6616 C CA . ASP B 1 394 ? 25.797 -52.406 -25.281 1 31.97 394 ASP B CA 1
ATOM 6617 C C . ASP B 1 394 ? 25.25 -51.594 -26.453 1 31.97 394 ASP B C 1
ATOM 6619 O O . ASP B 1 394 ? 24.078 -51.719 -26.812 1 31.97 394 ASP B O 1
ATOM 6623 N N . THR B 1 395 ? 25.609 -50.406 -26.547 1 29.67 395 THR B N 1
ATOM 6624 C CA . THR B 1 395 ? 25.203 -49.562 -27.672 1 29.67 395 THR B CA 1
ATOM 6625 C C . THR B 1 395 ? 25.484 -50.25 -29 1 29.67 395 THR B C 1
ATOM 6627 O O . THR B 1 395 ? 25.281 -49.656 -30.062 1 29.67 395 THR B O 1
ATOM 6630 N N . LYS B 1 396 ? 26.453 -51.188 -28.953 1 35.66 396 LYS B N 1
ATOM 6631 C CA . LYS B 1 396 ? 26.734 -51.719 -30.266 1 35.66 396 LYS B CA 1
ATOM 6632 C C . LYS B 1 396 ? 25.5 -52.375 -30.875 1 35.66 396 LYS B C 1
ATOM 6634 O O . LYS B 1 396 ? 25.531 -52.844 -32 1 35.66 396 LYS B O 1
ATOM 6639 N N . ARG B 1 397 ? 24.703 -52.969 -30.047 1 31.92 397 ARG B N 1
ATOM 6640 C CA . ARG B 1 397 ? 23.625 -53.688 -30.719 1 31.92 397 ARG B CA 1
ATOM 6641 C C . ARG B 1 397 ? 22.547 -52.719 -31.203 1 31.92 397 ARG B C 1
ATOM 6643 O O . ARG B 1 397 ? 21.625 -52.375 -30.453 1 31.92 397 ARG B O 1
ATOM 6650 N N . SER B 1 398 ? 22.984 -51.562 -31.797 1 29.28 398 SER B N 1
ATOM 6651 C CA . SER B 1 398 ? 22.094 -50.75 -32.625 1 29.28 398 SER B CA 1
ATOM 6652 C C . SER B 1 398 ? 21.25 -51.594 -33.531 1 29.28 398 SER B C 1
ATOM 6654 O O . SER B 1 398 ? 21.766 -52.344 -34.375 1 29.28 398 SER B O 1
ATOM 6656 N N . PHE B 1 399 ? 20.156 -52.125 -33.031 1 29.81 399 PHE B N 1
ATOM 6657 C CA . PHE B 1 399 ? 19.219 -53 -33.719 1 29.81 399 PHE B CA 1
ATOM 6658 C C . PHE B 1 399 ? 18.938 -52.469 -35.125 1 29.81 399 PHE B C 1
ATOM 6660 O O . PHE B 1 399 ? 18.203 -53.094 -35.906 1 29.81 399 PHE B O 1
ATOM 6667 N N . PHE B 1 400 ? 18.922 -51.094 -35.281 1 28.84 400 PHE B N 1
ATOM 6668 C CA . PHE B 1 400 ? 18.453 -50.75 -36.594 1 28.84 400 PHE B CA 1
ATOM 6669 C C . PHE B 1 400 ? 19.531 -51.062 -37.656 1 28.84 400 PHE B C 1
ATOM 6671 O O . PHE B 1 400 ? 20.359 -50.219 -37.969 1 28.84 400 PHE B O 1
ATOM 6678 N N . ARG B 1 401 ? 20.375 -52.062 -37.344 1 30.17 401 ARG B N 1
ATOM 6679 C CA . ARG B 1 401 ? 21.094 -52.406 -38.562 1 30.17 401 ARG B CA 1
ATOM 6680 C C . ARG B 1 401 ? 20.125 -52.594 -39.719 1 30.17 401 ARG B C 1
ATOM 6682 O O . ARG B 1 401 ? 19.188 -53.375 -39.656 1 30.17 401 ARG B O 1
ATOM 6689 N N . ALA B 1 402 ? 19.875 -51.438 -40.438 1 30.77 402 ALA B N 1
ATOM 6690 C CA . ALA B 1 402 ? 19.188 -51.562 -41.719 1 30.77 402 ALA B CA 1
ATOM 6691 C C . ALA B 1 402 ? 19.625 -52.844 -42.438 1 30.77 402 ALA B C 1
ATOM 6693 O O . ALA B 1 402 ? 20.812 -53.188 -42.438 1 30.77 402 ALA B O 1
ATOM 6694 N N . PRO B 1 403 ? 18.75 -53.781 -42.5 1 30.75 403 PRO B N 1
ATOM 6695 C CA . PRO B 1 403 ? 19.031 -55 -43.25 1 30.75 403 PRO B CA 1
ATOM 6696 C C . PRO B 1 403 ? 19.844 -54.719 -44.531 1 30.75 403 PRO B C 1
ATOM 6698 O O . PRO B 1 403 ? 19.703 -53.656 -45.125 1 30.75 403 PRO B O 1
ATOM 6701 N N . HIS B 1 404 ? 21.188 -54.969 -44.406 1 29.48 404 HIS B N 1
ATOM 6702 C CA . HIS B 1 404 ? 21.859 -55.062 -45.719 1 29.48 404 HIS B CA 1
ATOM 6703 C C . HIS B 1 404 ? 20.969 -55.719 -46.75 1 29.48 404 HIS B C 1
ATOM 6705 O O . HIS B 1 404 ? 20.453 -56.812 -46.531 1 29.48 404 HIS B O 1
ATOM 6711 N N . THR B 1 405 ? 20.062 -54.938 -47.375 1 26.91 405 THR B N 1
ATOM 6712 C CA . THR B 1 405 ? 19.453 -55.438 -48.594 1 26.91 405 THR B CA 1
ATOM 6713 C C . THR B 1 405 ? 20.438 -56.344 -49.344 1 26.91 405 THR B C 1
ATOM 6715 O O . THR B 1 405 ? 21.516 -55.875 -49.75 1 26.91 405 THR B O 1
ATOM 6718 N N . THR B 1 406 ? 20.594 -57.594 -48.938 1 25.66 406 THR B N 1
ATOM 6719 C CA . THR B 1 406 ? 21.141 -58.688 -49.75 1 25.66 406 THR B CA 1
ATOM 6720 C C . THR B 1 406 ? 20.812 -58.438 -51.25 1 25.66 406 THR B C 1
ATOM 6722 O O . THR B 1 406 ? 19.672 -58.156 -51.594 1 25.66 406 THR B O 1
ATOM 6725 N N . GLN B 1 407 ? 21.828 -58.188 -52.062 1 26.73 407 GLN B N 1
ATOM 6726 C CA . GLN B 1 407 ? 21.844 -58.469 -53.5 1 26.73 407 GLN B CA 1
ATOM 6727 C C . GLN B 1 407 ? 21.219 -59.812 -53.812 1 26.73 407 GLN B C 1
ATOM 6729 O O . GLN B 1 407 ? 21.688 -60.844 -53.344 1 26.73 407 GLN B O 1
ATOM 6734 N N . ILE B 1 408 ? 19.922 -60.031 -53.844 1 22.91 408 ILE B N 1
ATOM 6735 C CA . ILE B 1 408 ? 19.359 -61.094 -54.656 1 22.91 408 ILE B CA 1
ATOM 6736 C C . ILE B 1 408 ? 20.188 -61.281 -55.906 1 22.91 408 ILE B C 1
ATOM 6738 O O . ILE B 1 408 ? 20.156 -60.438 -56.812 1 22.91 408 ILE B O 1
ATOM 6742 N N . ALA B 1 409 ? 21.562 -61.562 -55.5 1 21.97 409 ALA B N 1
ATOM 6743 C CA . ALA B 1 409 ? 22.109 -62.656 -56.281 1 21.97 409 ALA B CA 1
ATOM 6744 C C . ALA B 1 409 ? 21.625 -64 -55.75 1 21.97 409 ALA B C 1
ATOM 6746 O O . ALA B 1 409 ? 21.469 -64.188 -54.562 1 21.97 409 ALA B O 1
#

Foldseek 3Di:
DPDPDDPDDPPDPLLLLLLLLLVLLVQLLQCVLCLHLVQFPSNLLSLLSVLLSLLQVLLLVLLVVVVVCVVVVHDPLVVVLVVVLLLLLVCLQAQFLVLVLLVVLVPDDPVVVCLQFNDPDPPPSDSVCLSVPPLVNCTDLSLSVVLSSVVSVVSNVLSVVLVVCPPCSVVVVVVLVVVLVVLQQPPFAAPSDDNVSSVSSSVLSNSLNVVLVVVVVVCVVVVDDQDPVNVVVLVVLLVVLVQVSQQQRSQGDCDVPRGSDATDPCSVGNPCPDPDDHGHNSSNSSSSNVSSCVVPNDVSSVVSSDPSSSVSSLLSSLSSSCLSVLSSDPPDDPPPVCSVVSVCVSVVVSCVRSVCSCVPRNVVSSVVSVVSSVVSVVVVVVPPPPPPPVDPPPVVPPVPPPPPPDPDD/DPDPDDPDDPPDPLLLLLLLLLVLLVQLLQCVLCLHLVQFPSNQLSLLSVLLSLLQVLLLVLLVVVVVCVVVVHDPLVVVLVVVLLLLLVCLQAQFLVLVLLVVLVPDDPVVVCLQFNDPDPPPSDSVCLSVPPLVNCTDLSLSVVLSNVVSVVSNVLSVVLVVCPPCSVVVVVVLVVVLVVLQQPPFAAPSDDNVSSVSSSVLSNSLNVVLVVVVVVCVVVVDDQDPVNVVVLVVLLVVLVQVSQQQRSQGDCDVPRGSDATDPCSVGNPCPDPDDHGGNSSNSSSSNVSSCVVPNDVSSVVSSDPSSSVSSLLSSLSSSCLSVLSSDPPDDPPPVCSVVSVCVSVVVSCVRSVVSCVPRNVVSSVVSVVSSVVSVVVVVVPPPPPPPVDPPPVVPPVPPPPPPPPPD

Organism: Phytophthora sojae (strain P6497) (NCBI:txid1094619)

pLDDT: mean 82.59, std 19.4, range [21.97, 98.19]

InterPro domains:
  IPR002656 Acyltransferase 3 domain [PF01757] (15-328)
  IPR050879 Acyltransferase 3 [PTHR23028] (12-381)

Solvent-accessible surface area (backbone atoms only — not comparable to full-atom values): 44482 Å² total; per-residue (Å²): 135,77,75,72,75,73,73,80,72,72,78,79,78,67,55,31,58,34,7,50,42,9,49,25,38,51,31,36,53,34,34,72,53,60,77,37,67,58,54,30,55,36,29,46,49,19,51,45,49,50,42,21,50,52,29,18,53,51,39,37,54,51,41,57,51,46,53,54,36,58,76,64,65,58,51,73,66,55,52,51,48,51,50,50,42,51,52,42,43,53,43,30,66,46,47,57,52,50,50,50,52,52,51,54,47,65,72,43,56,64,72,53,31,28,61,50,33,59,48,84,54,87,84,59,81,42,67,69,46,39,76,68,55,34,73,95,49,36,43,66,74,50,36,56,51,59,40,52,55,56,45,60,66,48,45,60,55,51,46,52,52,44,60,71,38,53,91,52,38,60,64,63,43,52,61,50,48,51,49,36,54,47,45,37,64,70,44,62,37,58,83,83,51,68,49,72,80,49,41,49,38,34,47,41,11,31,52,40,22,51,50,43,53,54,48,51,50,48,30,67,72,71,63,63,71,82,47,72,66,53,49,52,54,52,47,52,53,40,53,50,30,50,47,50,47,50,16,59,41,57,26,47,59,54,46,96,91,46,68,45,50,64,26,41,90,47,39,71,62,68,56,68,80,65,88,69,75,57,35,76,54,56,38,66,42,51,37,51,44,51,45,46,38,73,76,54,68,50,70,67,44,47,51,25,52,22,54,61,31,30,50,38,24,71,31,20,67,38,40,62,74,47,41,39,65,57,63,62,40,80,84,63,77,86,55,74,69,40,47,63,39,51,51,52,48,48,53,49,49,41,50,52,53,17,51,49,42,29,63,70,44,42,48,55,34,44,50,52,31,49,51,50,43,50,52,48,53,51,53,62,68,66,52,86,60,85,72,70,64,83,70,80,76,67,70,76,72,58,75,79,64,72,73,77,78,71,80,80,126,132,78,76,72,74,73,73,79,72,71,78,80,76,66,55,30,60,35,7,50,43,9,48,25,37,53,31,36,53,35,38,71,53,60,77,37,68,59,52,31,57,36,28,47,49,19,51,44,47,50,43,20,50,51,30,18,54,51,38,36,54,51,40,56,51,46,53,53,37,59,74,63,64,59,51,73,65,55,52,52,48,49,51,50,40,54,53,41,43,53,44,31,65,46,47,58,54,50,49,52,51,52,52,54,48,66,73,44,54,62,73,52,31,28,63,50,34,60,48,86,54,86,85,59,79,42,67,68,45,39,75,67,55,35,75,94,48,36,44,68,75,48,37,56,52,57,40,52,56,55,44,61,66,48,46,61,54,51,47,50,51,44,59,71,39,54,94,54,40,60,65,65,45,51,62,51,47,52,48,37,54,47,44,37,64,71,45,63,35,58,84,84,52,67,48,72,80,48,42,49,36,34,46,42,12,31,50,39,20,50,50,42,52,52,50,52,50,49,30,66,73,71,63,62,71,84,48,73,67,54,48,52,53,52,47,51,54,41,53,50,29,50,47,50,48,51,16,60,41,58,26,47,58,53,45,96,92,45,68,45,51,64,23,44,89,46,39,70,61,69,55,69,82,64,90,68,76,56,38,78,55,56,39,66,42,51,38,50,44,51,45,46,37,70,76,55,70,50,70,67,43,47,52,24,50,23,54,62,31,30,49,39,24,73,32,20,67,39,40,62,74,47,40,39,66,57,63,62,41,82,84,63,77,86,55,75,68,41,47,63,39,50,51,52,48,49,54,50,50,40,51,53,53,19,51,50,44,30,64,70,43,42,50,55,33,42,51,52,29,50,51,50,43,50,52,48,54,52,50,63,69,68,54,81,65,83,72,71,64,83,72,78,75,65,68,78,69,56,74,78,58,69,71,75,77,70,71,90,114

Secondary structure (DSSP, 8-state):
--------------HHHHHHHHHHHHHHHHHHHSSSSTTB-HHHHHHHHHHHHHHHHHHHHHHHHHHHHHHTT--HHHHHHHHHHHHHHHHHHHHHHHHHHHHHHHHS-HHHHHHHH---STT---HHHHHTT-GGG--GGGGHHHHHHHHHHHHHHHHHHHHHTGGGTHHHHHHHHHHHHHHHHH--B-SS--HHHHHHHHHHHHHHHHHHHHHHHHHHHHT----HHHHHHHHHHHHHHHHHHHHHHTPBP-BTTB-----STTTTTT--SS----B---HHHHHHHHHHHHHS--HHHHHTT-HHHHHHHHTHHHHHHHHHHHHT-TT----GGGHHHHHHHHHHHHHHHHHHHIIIIIHHHHHHHHHHHHHHHHHHHT-S-----SS---TT--S----------/--------------HHHHHHHHHHHHHHHHHHHSSSSTTB-HHHHHHHHHHHHHHHHHHHHHHHHHHHHHHTT--HHHHHHHHHHHHHHHHHHHHHHHHHHHHHHHHS-HHHHHHHH---STT---HHHHHTT-GGG--GGGGHHHHHHHHHHHHHHHHHHHHHTGGGTHHHHHHHHHHHHHHHHH--B-SS--SGGGHHHHHHHHHHHHHHHHHHHHHHHHT----HHHHHHHHHHHHHHHHHHHHHHTPBP-BTTB-----SS-TTTT--SS----B---HHHHHHHHHHHHHS--HHHHHTT-HHHHHHHHTHHHHHHHHHHHHT-TTS---GGGHHHHHHHHHHHHHHHHHHHIIIIIHHHHHHHHHHHHHHHHHHHH-S-S---SS---TT--S----------